Protein AF-0000000083408221 (afdb_homodimer)

Secondary structure (DSSP, 8-state):
-------------------TTTTTTEEEEEEEETTEEEEEEEES-HHHHHHHHHHHHHHHHHHHHHHHHHHHHH-HHHHHHHHHHHHHHHHHHHHHHHHHHHHHHHHHHHHHHSS--HHHHHHHHHHHHHHHHHHHHHHHHHHHHHHHHHHHHHHHHHHHHHHHHTSS-STT-------HHHHHHHHHHHHHHHHHHHHHHHHHHHHHHHHHHHT-HHHHHHHHHHHHHHHHH---GGGS-EEEEE--HHHHHHHHHHHTTSGGGHHHHHHTT-HHHHHHHHHHHHHHHTT---S-HHHHHHHHS-HHHHHHHHHHTTHHHHHHHHHHHH-GGG--HHHHHHHHHHHHHHHHHHHHHHHHHHHHHHHHHHHHHHHHHTTPPPSS---SB-SS-TT---SS--EEEEEEEE--TT---SS-SEEEEEEEE-TT-EEEEEE-TTSSHHHHHHHHTTSS--SEEEEEETTEEGGGB-HHHHHHTEEEEETT----SSBHHHHHHTTSGGGTT-HHHHHHHHHHHT-HHHHHTSTTGGG-BSS-S--SSS-TTSS------HHHHHHHHHHHHHHHHTTS---EEEEESTTTTS-HHHHHHHHHHHHHT-TT-EEEEEES--SHHHHH-SEEEEEETTEEEEEE-HHHHHHHTSHHHHHHHHHHTTTS---/-------------------TTTTTTEEEEEEEETTEEEEEEEES-HHHHHHHHHHHHHHHHHHHHHHHHHHHHH-HHHHHHHHHHHHHHHHHHHHHHHHHHHHHHHHHHHHHHSS--HHHHHHHHHHHHHHHHHHHHHHHHHHHHHHHHHHHHHHHHHHHHHHHHTSS-STT-------HHHHHHHHHHHHHHHHHHHHHHHHHHHHHHHHHHHT-HHHHHHHHHHHHHHHHH---GGGS-EEEEE--HHHHHHHHHHHTTSGGGHHHHHHTT-HHHHHHHHHHHHHHHTT---S-HHHHHHHHS-HHHHHHHHHHTTHHHHHHHHHHHH-GGG--HHHHHHHHHHHHHHHHHHHHHHHHHHHHHHHHHHHHHHHHHHTPPPSS---SB-SS-TT---SS--EEEEEEEE--TT---SS-SEEEEEEEE-TT-EEEEEE-TTSSHHHHHHHHTTSS--SEEEEEETTEEGGGB-HHHHHHTEEEEETT----SSBHHHHHHTTSGGGTT-HHHHHHHHHHHT-HHHHHTSTTGGG-BSS-S--SSS-TTSS------HHHHHHHHHHHHHHHHTTS---EEEEESTTTTS-HHHHHHHHHHHHHT-TT-EEEEEES--SHHHHH-SEEEEEETTEEEEEE-HHHHHHHTSHHHHHHHHHHTTTS---

Nearest PDB structures (foldseek):
  4q9i-assembly1_A  TM=7.208E-01  e=5.874E-23  Mus musculus
  6ujn-assembly1_A  TM=7.030E-01  e=3.911E-23  Mus musculus
  6ujw-assembly1_A  TM=6.779E-01  e=3.738E-23  Mus musculus
  6ujp-assembly1_A  TM=6.315E-01  e=2.379E-23  Mus musculus
  6ujs-assembly1_A  TM=6.229E-01  e=2.489E-23  Mus musculus

InterPro domains:
  IPR003439 ABC transporter-like, ATP-binding domain [PF00005] (422-587)
  IPR003439 ABC transporter-like, ATP-binding domain [PS50893] (403-658)
  IPR003593 AAA+ ATPase domain [SM00382] (431-642)
  IPR027417 P-loop containing nucleoside triphosphate hydrolase [G3DSA:3.40.50.300] (400-665)
  IPR027417 P-loop containing nucleoside triphosphate hydrolase [SSF52540] (401-659)
  IPR039421 Type 1 protein exporter [PTHR43394] (337-661)

Radius of gyration: 38.06 Å; Cα contacts (8 Å, |Δi|>4): 2071; chains: 2; bounding box: 100×121×90 Å

Sequence (1334 aa):
MTVDEKRRDHPTEPSNPIEPDKYADVVLQQEQLGIYRLVFATSKNKRMLLMNEIQDMRHSAPHLVRLFKDVYGLSPSLFGYVILGKVWAGLEDALLVYLSTRLLRVIEIALSSGEPFASELIWALGLRVACTALAAYLLWLGQKLENRLMGLVISHYDLYLMKAQWKPCLDASSKINVNGHSAWDAFIEILKFFTSLLNIFSQILVIYRESRASGDPIFLLACLAEPLLANISHRRLWDKEGYTYVDNEDYKRMRSLGRLANGDYREDVLSNDLAPWVLKEYEAARYRLGDIPQTHPHYQYYYAQSPITMILRDVSGELPMVYCGLSIVFDPTRFSIASVAIYQNSTGALQRSLGKLLRHTEEFWKHVTKIKEIYSTADIPNKVLGGQMAYPSSEKGGEGMSFELRNVSFAYPGSRKTSGALDKVNLTIPSGSLVVIVGANGSGKSTLVRLLARLYDPTSGDFLIDGQPANSYNMADLRRASTILSQDNKIYPLSLAENIGLGLLQSSDDMDLIAKAAEQGGASEFISKLDTGYNARLHNASETGEMEKLEKPAKISGGEKQRLVASRSFMRFNSGNVKFVAVDEPSSALDADGELQLFNKLLEAREGKTMVFVTHRFGHLTQHADTIICMKDGKIVERGKNDELIRQGGEYAKLYGIQAKAFAKGEMTVDEKRRDHPTEPSNPIEPDKYADVVLQQEQLGIYRLVFATSKNKRMLLMNEIQDMRHSAPHLVRLFKDVYGLSPSLFGYVILGKVWAGLEDALLVYLSTRLLRVIEIALSSGEPFASELIWALGLRVACTALAAYLLWLGQKLENRLMGLVISHYDLYLMKAQWKPCLDASSKINVNGHSAWDAFIEILKFFTSLLNIFSQILVIYRESRASGDPIFLLACLAEPLLANISHRRLWDKEGYTYVDNEDYKRMRSLGRLANGDYREDVLSNDLAPWVLKEYEAARYRLGDIPQTHPHYQYYYAQSPITMILRDVSGELPMVYCGLSIVFDPTRFSIASVAIYQNSTGALQRSLGKLLRHTEEFWKHVTKIKEIYSTADIPNKVLGGQMAYPSSEKGGEGMSFELRNVSFAYPGSRKTSGALDKVNLTIPSGSLVVIVGANGSGKSTLVRLLARLYDPTSGDFLIDGQPANSYNMADLRRASTILSQDNKIYPLSLAENIGLGLLQSSDDMDLIAKAAEQGGASEFISKLDTGYNARLHNASETGEMEKLEKPAKISGGEKQRLVASRSFMRFNSGNVKFVAVDEPSSALDADGELQLFNKLLEAREGKTMVFVTHRFGHLTQHADTIICMKDGKIVERGKNDELIRQGGEYAKLYGIQAKAFAKGE

Structure (mmCIF, N/CA/C/O backbone):
data_AF-0000000083408221-model_v1
#
loop_
_entity.id
_entity.type
_entity.pdbx_description
1 polymer 'P-loop containing nucleoside triphosphate hydrolase protein'
#
loop_
_atom_site.group_PDB
_atom_site.id
_atom_site.type_symbol
_atom_site.label_atom_id
_atom_site.label_alt_id
_atom_site.label_comp_id
_atom_site.label_asym_id
_atom_site.label_entity_id
_atom_site.label_seq_id
_atom_site.pdbx_PDB_ins_code
_atom_site.Cartn_x
_atom_site.Cartn_y
_atom_site.Cartn_z
_atom_site.occupancy
_atom_site.B_iso_or_equiv
_atom_site.auth_seq_id
_atom_site.auth_comp_id
_atom_site.auth_asym_id
_atom_site.auth_atom_id
_atom_site.pdbx_PDB_model_num
ATOM 1 N N . MET A 1 1 ? 50.312 -43.625 23.109 1 23.33 1 MET A N 1
ATOM 2 C CA . MET A 1 1 ? 49.625 -43.219 21.891 1 23.33 1 MET A CA 1
ATOM 3 C C . MET A 1 1 ? 48.344 -42.5 22.219 1 23.33 1 MET A C 1
ATOM 5 O O . MET A 1 1 ? 47.438 -42.406 21.359 1 23.33 1 MET A O 1
ATOM 9 N N . THR A 1 2 ? 48.156 -42.062 23.391 1 22.33 2 THR A N 1
ATOM 10 C CA . THR A 1 2 ? 46.906 -41.531 23.938 1 22.33 2 THR A CA 1
ATOM 11 C C . THR A 1 2 ? 46.531 -40.25 23.25 1 22.33 2 THR A C 1
ATOM 13 O O . THR A 1 2 ? 47.219 -39.25 23.344 1 22.33 2 THR A O 1
ATOM 16 N N . VAL A 1 3 ? 46.031 -40.406 21.969 1 25.2 3 VAL A N 1
ATOM 17 C CA . VAL A 1 3 ? 45.75 -39.344 21.031 1 25.2 3 VAL A CA 1
ATOM 18 C C . VAL A 1 3 ? 44.75 -38.375 21.641 1 25.2 3 VAL A C 1
ATOM 20 O O . VAL A 1 3 ? 43.688 -38.781 22.109 1 25.2 3 VAL A O 1
ATOM 23 N N . ASP A 1 4 ? 45.219 -37.25 22.141 1 23.28 4 ASP A N 1
ATOM 24 C CA . ASP A 1 4 ? 44.625 -36.125 22.859 1 23.28 4 ASP A CA 1
ATOM 25 C C . ASP A 1 4 ? 43.438 -35.531 22.062 1 23.28 4 ASP A C 1
ATOM 27 O O . ASP A 1 4 ? 43.594 -35.219 20.875 1 23.28 4 ASP A O 1
ATOM 31 N N . GLU A 1 5 ? 42.25 -36.031 22.344 1 22.27 5 GLU A N 1
ATOM 32 C CA . GLU A 1 5 ? 40.969 -35.719 21.781 1 22.27 5 GLU A CA 1
ATOM 33 C C . GLU A 1 5 ? 40.719 -34.219 21.719 1 22.27 5 GLU A C 1
ATOM 35 O O . GLU A 1 5 ? 40.719 -33.531 22.75 1 22.27 5 GLU A O 1
ATOM 40 N N . LYS A 1 6 ? 41.312 -33.531 20.734 1 25.48 6 LYS A N 1
ATOM 41 C CA . LYS A 1 6 ? 41.219 -32.125 20.438 1 25.48 6 LYS A CA 1
ATOM 42 C C . LYS A 1 6 ? 39.812 -31.594 20.562 1 25.48 6 LYS A C 1
ATOM 44 O O . LYS A 1 6 ? 38.875 -32.125 19.938 1 25.48 6 LYS A O 1
ATOM 49 N N . ARG A 1 7 ? 39.5 -30.969 21.609 1 23.61 7 ARG A N 1
ATOM 50 C CA . ARG A 1 7 ? 38.281 -30.281 22.078 1 23.61 7 ARG A CA 1
ATOM 51 C C . ARG A 1 7 ? 37.688 -29.406 20.969 1 23.61 7 ARG A C 1
ATOM 53 O O . ARG A 1 7 ? 38.375 -28.531 20.438 1 23.61 7 ARG A O 1
ATOM 60 N N . ARG A 1 8 ? 37 -30 20.031 1 25.53 8 ARG A N 1
ATOM 61 C CA . ARG A 1 8 ? 36.25 -29.297 18.984 1 25.53 8 ARG A CA 1
ATOM 62 C C . ARG A 1 8 ? 35.531 -28.062 19.531 1 25.53 8 ARG A C 1
ATOM 64 O O . ARG A 1 8 ? 34.719 -28.172 20.453 1 25.53 8 ARG A O 1
ATOM 71 N N . ASP A 1 9 ? 36.219 -26.922 19.531 1 24.91 9 ASP A N 1
ATOM 72 C CA . ASP A 1 9 ? 35.781 -25.594 19.953 1 24.91 9 ASP A CA 1
ATOM 73 C C . ASP A 1 9 ? 34.438 -25.25 19.328 1 24.91 9 ASP A C 1
ATOM 75 O O . ASP A 1 9 ? 34.281 -25.312 18.109 1 24.91 9 ASP A O 1
ATOM 79 N N . HIS A 1 10 ? 33.344 -25.719 19.891 1 27.05 10 HIS A N 1
ATOM 80 C CA . HIS A 1 10 ? 31.953 -25.406 19.531 1 27.05 10 HIS A CA 1
ATOM 81 C C . HIS A 1 10 ? 31.797 -23.922 19.234 1 27.05 10 HIS A C 1
ATOM 83 O O . HIS A 1 10 ? 32.312 -23.078 19.969 1 27.05 10 HIS A O 1
ATOM 89 N N . PRO A 1 11 ? 31.703 -23.531 17.938 1 29.47 11 PRO A N 1
ATOM 90 C CA . PRO A 1 11 ? 31.594 -22.109 17.594 1 29.47 11 PRO A CA 1
ATOM 91 C C . PRO A 1 11 ? 30.609 -21.359 18.5 1 29.47 11 PRO A C 1
ATOM 93 O O . PRO A 1 11 ? 29.562 -21.891 18.859 1 29.47 11 PRO A O 1
ATOM 96 N N . THR A 1 12 ? 31.109 -20.484 19.453 1 28.36 12 THR A N 1
ATOM 97 C CA . THR A 1 12 ? 30.453 -19.609 20.406 1 28.36 12 THR A CA 1
ATOM 98 C C . THR A 1 12 ? 29.266 -18.891 19.766 1 28.36 12 THR A C 1
ATOM 100 O O . THR A 1 12 ? 29.359 -18.406 18.641 1 28.36 12 THR A O 1
ATOM 103 N N . GLU A 1 13 ? 28.047 -19.266 20.094 1 30.45 13 GLU A N 1
ATOM 104 C CA . GLU A 1 13 ? 26.766 -18.594 19.828 1 30.45 13 GLU A CA 1
ATOM 105 C C . GLU A 1 13 ? 26.906 -17.078 19.938 1 30.45 13 GLU A C 1
ATOM 107 O O . GLU A 1 13 ? 27.516 -16.578 20.891 1 30.45 13 GLU A O 1
ATOM 112 N N . PRO A 1 14 ? 27.125 -16.312 18.875 1 31.75 14 PRO A N 1
ATOM 113 C CA . PRO A 1 14 ? 27.281 -14.883 19.141 1 31.75 14 PRO A CA 1
ATOM 114 C C . PRO A 1 14 ? 26.344 -14.367 20.219 1 31.75 14 PRO A C 1
ATOM 116 O O . PRO A 1 14 ? 25.125 -14.438 20.078 1 31.75 14 PRO A O 1
ATOM 119 N N . SER A 1 15 ? 26.547 -14.555 21.547 1 32.09 15 SER A N 1
ATOM 120 C CA . SER A 1 15 ? 25.984 -14.047 22.797 1 32.09 15 SER A CA 1
ATOM 121 C C . SER A 1 15 ? 25.922 -12.523 22.797 1 32.09 15 SER A C 1
ATOM 123 O O . SER A 1 15 ? 26.859 -11.859 23.234 1 32.09 15 SER A O 1
ATOM 125 N N . ASN A 1 16 ? 25.812 -11.898 21.688 1 32.53 16 ASN A N 1
ATOM 126 C CA . ASN A 1 16 ? 25.734 -10.5 22.094 1 32.53 16 ASN A CA 1
ATOM 127 C C . ASN A 1 16 ? 24.734 -10.297 23.234 1 32.53 16 ASN A C 1
ATOM 129 O O . ASN A 1 16 ? 23.516 -10.414 23.016 1 32.53 16 ASN A O 1
ATOM 133 N N . PRO A 1 17 ? 25 -10.68 24.422 1 33.03 17 PRO A N 1
ATOM 134 C CA . PRO A 1 17 ? 24.172 -10.391 25.594 1 33.03 17 PRO A CA 1
ATOM 135 C C . PRO A 1 17 ? 23.625 -8.961 25.594 1 33.03 17 PRO A C 1
ATOM 137 O O . PRO A 1 17 ? 24.375 -8.016 25.328 1 33.03 17 PRO A O 1
ATOM 140 N N . ILE A 1 18 ? 22.422 -8.766 25.203 1 39.06 18 ILE A N 1
ATOM 141 C CA . ILE A 1 18 ? 21.828 -7.527 25.688 1 39.06 18 ILE A CA 1
ATOM 142 C C . ILE A 1 18 ? 22.344 -7.219 27.094 1 39.06 18 ILE A C 1
ATOM 144 O O . ILE A 1 18 ? 22.188 -8.031 28 1 39.06 18 ILE A O 1
ATOM 148 N N . GLU A 1 19 ? 23.469 -6.676 27.266 1 38.97 19 GLU A N 1
ATOM 149 C CA . GLU A 1 19 ? 23.984 -6.258 28.562 1 38.97 19 GLU A CA 1
ATOM 150 C C . GLU A 1 19 ? 22.844 -5.855 29.5 1 38.97 19 GLU A C 1
ATOM 152 O O . GLU A 1 19 ? 22.109 -4.902 29.219 1 38.97 19 GLU A O 1
ATOM 157 N N . PRO A 1 20 ? 22.281 -6.711 30.297 1 43.75 20 PRO A N 1
ATOM 158 C CA . PRO A 1 20 ? 21.234 -6.445 31.281 1 43.75 20 PRO A CA 1
ATOM 159 C C . PRO A 1 20 ? 21.422 -5.109 32 1 43.75 20 PRO A C 1
ATOM 161 O O . PRO A 1 20 ? 20.438 -4.5 32.438 1 43.75 20 PRO A O 1
ATOM 164 N N . ASP A 1 21 ? 22.641 -4.723 32.188 1 44.09 21 ASP A N 1
ATOM 165 C CA . ASP A 1 21 ? 22.922 -3.627 33.094 1 44.09 21 ASP A CA 1
ATOM 166 C C . ASP A 1 21 ? 22.5 -2.287 32.5 1 44.09 21 ASP A C 1
ATOM 168 O O . ASP A 1 21 ? 22.172 -1.351 33.25 1 44.09 21 ASP A O 1
ATOM 172 N N . LYS A 1 22 ? 22.734 -2.064 31.328 1 48.16 22 LYS A N 1
ATOM 173 C CA . LYS A 1 22 ? 22.422 -0.749 30.766 1 48.16 22 LYS A CA 1
ATOM 174 C C . LYS A 1 22 ? 20.938 -0.453 30.844 1 48.16 22 LYS A C 1
ATOM 176 O O . LYS A 1 22 ? 20.531 0.71 30.859 1 48.16 22 LYS A O 1
ATOM 181 N N . TYR A 1 23 ? 20.109 -1.485 30.766 1 53.22 23 TYR A N 1
ATOM 182 C CA . TYR A 1 23 ? 18.672 -1.306 30.844 1 53.22 23 TYR A CA 1
ATOM 183 C C . TYR A 1 23 ? 18.156 -1.627 32.25 1 53.22 23 TYR A C 1
ATOM 185 O O . TYR A 1 23 ? 16.969 -1.902 32.406 1 53.22 23 TYR A O 1
ATOM 193 N N . ALA A 1 24 ? 19 -1.876 33.188 1 53.75 24 ALA A N 1
ATOM 194 C CA . ALA A 1 24 ? 18.594 -2.176 34.562 1 53.75 24 ALA A CA 1
ATOM 195 C C . ALA A 1 24 ? 17.703 -1.07 35.125 1 53.75 24 ALA A C 1
ATOM 197 O O . ALA A 1 24 ? 16.812 -1.335 35.906 1 53.75 24 ALA A O 1
ATOM 198 N N . ASP A 1 25 ? 17.891 0.177 34.656 1 59.03 25 ASP A N 1
ATOM 199 C CA . ASP A 1 25 ? 17.125 1.271 35.25 1 59.03 25 ASP A CA 1
ATOM 200 C C . ASP A 1 25 ? 15.922 1.623 34.375 1 59.03 25 ASP A C 1
ATOM 202 O O . ASP A 1 25 ? 15.281 2.656 34.562 1 59.03 25 ASP A O 1
ATOM 206 N N . VAL A 1 26 ? 15.719 0.79 33.469 1 64.5 26 VAL A N 1
ATOM 207 C CA . VAL A 1 26 ? 14.57 1.08 32.594 1 64.5 26 VAL A CA 1
ATOM 208 C C . VAL A 1 26 ? 13.344 0.329 33.125 1 64.5 26 VAL A C 1
ATOM 210 O O . VAL A 1 26 ? 13.383 -0.891 33.281 1 64.5 26 VAL A O 1
ATOM 213 N N . VAL A 1 27 ? 12.43 0.998 33.844 1 70.62 27 VAL A N 1
ATOM 214 C CA . VAL A 1 27 ? 11.164 0.406 34.25 1 70.62 27 VAL A CA 1
ATOM 215 C C . VAL A 1 27 ? 10.133 0.542 33.125 1 70.62 27 VAL A C 1
ATOM 217 O O . VAL A 1 27 ? 10.016 1.605 32.531 1 70.62 27 VAL A O 1
ATOM 220 N N . LEU A 1 28 ? 9.57 -0.629 32.781 1 75.12 28 LEU A N 1
ATOM 221 C CA . LEU A 1 28 ? 8.508 -0.63 31.781 1 75.12 28 LEU A CA 1
ATOM 222 C C . LEU A 1 28 ? 7.172 -0.247 32.406 1 75.12 28 LEU A C 1
ATOM 224 O O . LEU A 1 28 ? 6.75 -0.852 33.406 1 75.12 28 LEU A O 1
ATOM 228 N N . GLN A 1 29 ? 6.676 0.838 32.125 1 79.5 29 GLN A N 1
ATOM 229 C CA . GLN A 1 29 ? 5.344 1.251 32.562 1 79.5 29 GLN A CA 1
ATOM 230 C C . GLN A 1 29 ? 4.301 0.93 31.484 1 79.5 29 GLN A C 1
ATOM 232 O O . GLN A 1 29 ? 4.574 1.047 30.297 1 79.5 29 GLN A O 1
ATOM 237 N N . GLN A 1 30 ? 3.18 0.33 32.031 1 83.81 30 GLN A N 1
ATOM 238 C CA . GLN A 1 30 ? 2.088 -0.004 31.109 1 83.81 30 GLN A CA 1
ATOM 239 C C . GLN A 1 30 ? 0.871 0.878 31.375 1 83.81 30 GLN A C 1
ATOM 241 O O . GLN A 1 30 ? 0.553 1.189 32.531 1 83.81 30 GLN A O 1
ATOM 246 N N . GLU A 1 31 ? 0.377 1.444 30.359 1 83.69 31 GLU A N 1
ATOM 247 C CA . GLU A 1 31 ? -0.834 2.254 30.453 1 83.69 31 GLU A CA 1
ATOM 248 C C . GLU A 1 31 ? -1.857 1.843 29.391 1 83.69 31 GLU A C 1
ATOM 250 O O . GLU A 1 31 ? -1.492 1.523 28.266 1 83.69 31 GLU A O 1
ATOM 255 N N . GLN A 1 32 ? -3.102 1.665 29.844 1 86.31 32 GLN A N 1
ATOM 256 C CA . GLN A 1 32 ? -4.18 1.326 28.922 1 86.31 32 GLN A CA 1
ATOM 257 C C . GLN A 1 32 ? -4.816 2.582 28.344 1 86.31 32 GLN A C 1
ATOM 259 O O . GLN A 1 32 ? -5.242 3.475 29.078 1 86.31 32 GLN A O 1
ATOM 264 N N . LEU A 1 33 ? -4.75 2.719 27.141 1 85.31 33 LEU A N 1
ATOM 265 C CA . LEU A 1 33 ? -5.367 3.826 26.422 1 85.31 33 LEU A CA 1
ATOM 266 C C . LEU A 1 33 ? -6.438 3.32 25.469 1 85.31 33 LEU A C 1
ATOM 268 O O . LEU A 1 33 ? -6.137 2.934 24.328 1 85.31 33 LEU A O 1
ATOM 272 N N . GLY A 1 34 ? -7.734 3.334 25.906 1 85.62 34 GLY A N 1
ATOM 273 C CA . GLY A 1 34 ? -8.797 2.822 25.047 1 85.62 34 GLY A CA 1
ATOM 274 C C . GLY A 1 34 ? -8.586 1.38 24.641 1 85.62 34 GLY A C 1
ATOM 275 O O . GLY A 1 34 ? -8.43 0.498 25.484 1 85.62 34 GLY A O 1
ATOM 276 N N . ILE A 1 35 ? -8.375 1.203 23.328 1 87.62 35 ILE A N 1
ATOM 277 C CA . ILE A 1 35 ? -8.203 -0.155 22.828 1 87.62 35 ILE A CA 1
ATOM 278 C C . ILE A 1 35 ? -6.719 -0.511 22.812 1 87.62 35 ILE A C 1
ATOM 280 O O . ILE A 1 35 ? -6.355 -1.663 22.562 1 87.62 35 ILE A O 1
ATOM 284 N N . TYR A 1 36 ? -5.898 0.478 23.094 1 86.19 36 TYR A N 1
ATOM 285 C CA . TYR A 1 36 ? -4.457 0.283 22.969 1 86.19 36 TYR A CA 1
ATOM 286 C C . TYR A 1 36 ? -3.83 0.059 24.344 1 86.19 36 TYR A C 1
ATOM 288 O O . TYR A 1 36 ? -4.32 0.578 25.359 1 86.19 36 TYR A O 1
ATOM 296 N N . ARG A 1 37 ? -2.846 -0.779 24.359 1 85.38 37 ARG A N 1
ATOM 297 C CA . ARG A 1 37 ? -1.971 -0.924 25.531 1 85.38 37 ARG A CA 1
ATOM 298 C C . ARG A 1 37 ? -0.585 -0.354 25.234 1 85.38 37 ARG A C 1
ATOM 300 O O . ARG A 1 37 ? 0.041 -0.702 24.234 1 85.38 37 ARG A O 1
ATOM 307 N N . LEU A 1 38 ? -0.233 0.605 26.031 1 82.06 38 LEU A N 1
ATOM 308 C CA . LEU A 1 38 ? 1.049 1.278 25.859 1 82.06 38 LEU A CA 1
ATOM 309 C C . LEU A 1 38 ? 2.074 0.764 26.859 1 82.06 38 LEU A C 1
ATOM 311 O O . LEU A 1 38 ? 1.783 0.665 28.062 1 82.06 38 LEU A O 1
ATOM 315 N N . VAL A 1 39 ? 3.168 0.302 26.297 1 80.06 39 VAL A N 1
ATOM 316 C CA . VAL A 1 39 ? 4.281 -0.107 27.141 1 80.06 39 VAL A CA 1
ATOM 317 C C . VAL A 1 39 ? 5.496 0.771 26.859 1 80.06 39 VAL A C 1
ATOM 319 O O . VAL A 1 39 ? 5.965 0.849 25.719 1 80.06 39 VAL A O 1
ATOM 322 N N . PHE A 1 40 ? 5.824 1.668 27.609 1 76.38 40 PHE A N 1
ATOM 323 C CA . PHE A 1 40 ? 6.98 2.518 27.344 1 76.38 40 PHE A CA 1
ATOM 324 C C . PHE A 1 40 ? 7.984 2.451 28.484 1 76.38 40 PHE A C 1
ATOM 326 O O . PHE A 1 40 ? 7.621 2.125 29.609 1 76.38 40 PHE A O 1
ATOM 333 N N . ALA A 1 41 ? 9.273 2.543 28.062 1 71.12 41 ALA A N 1
ATOM 334 C CA . ALA A 1 41 ? 10.383 2.484 29.016 1 71.12 41 ALA A CA 1
ATOM 335 C C . ALA A 1 41 ? 10.633 3.844 29.656 1 71.12 41 ALA A C 1
ATOM 337 O O . ALA A 1 41 ? 10.633 4.871 28.969 1 71.12 41 ALA A O 1
ATOM 338 N N . THR A 1 42 ? 10.25 4.043 30.75 1 62.19 42 THR A N 1
ATOM 339 C CA . THR A 1 42 ? 10.578 5.277 31.453 1 62.19 42 THR A CA 1
ATOM 340 C C . THR A 1 42 ? 11.852 5.105 32.281 1 62.19 42 THR A C 1
ATOM 342 O O . THR A 1 42 ? 12.039 4.074 32.938 1 62.19 42 THR A O 1
ATOM 345 N N . SER A 1 43 ? 12.922 5.867 31.812 1 59.78 43 SER A N 1
ATOM 346 C CA . SER A 1 43 ? 14.133 5.824 32.625 1 59.78 43 SER A CA 1
ATOM 347 C C . SER A 1 43 ? 13.938 6.582 33.938 1 59.78 43 SER A C 1
ATOM 349 O O . SER A 1 43 ? 13.289 7.629 33.969 1 59.78 43 SER A O 1
ATOM 351 N N . LYS A 1 44 ? 14.188 6.09 35.031 1 56.84 44 LYS A N 1
ATOM 352 C CA . LYS A 1 44 ? 14.117 6.711 36.375 1 56.84 44 LYS A CA 1
ATOM 353 C C . LYS A 1 44 ? 14.906 8.016 36.406 1 56.84 44 LYS A C 1
ATOM 355 O O . LYS A 1 44 ? 14.539 8.945 37.125 1 56.84 44 LYS A O 1
ATOM 360 N N . ASN A 1 45 ? 15.969 8.094 35.531 1 52.75 45 ASN A N 1
ATOM 361 C CA . ASN A 1 45 ? 16.828 9.273 35.656 1 52.75 45 ASN A CA 1
ATOM 362 C C . ASN A 1 45 ? 16.656 10.219 34.469 1 52.75 45 ASN A C 1
ATOM 364 O O . ASN A 1 45 ? 17.203 9.961 33.406 1 52.75 45 ASN A O 1
ATOM 368 N N . LYS A 1 46 ? 15.719 11.039 34.406 1 53.62 46 LYS A N 1
ATOM 369 C CA . LYS A 1 46 ? 15.43 12.07 33.438 1 53.62 46 LYS A CA 1
ATOM 370 C C . LYS A 1 46 ? 16.703 12.805 33 1 53.62 46 LYS A C 1
ATOM 372 O O . LYS A 1 46 ? 16.844 13.203 31.844 1 53.62 46 LYS A O 1
ATOM 377 N N . ARG A 1 47 ? 17.656 13.125 33.969 1 51.94 47 ARG A N 1
ATOM 378 C CA . ARG A 1 47 ? 18.922 13.773 33.656 1 51.94 47 ARG A CA 1
ATOM 379 C C . ARG A 1 47 ? 19.734 12.953 32.656 1 51.94 47 ARG A C 1
ATOM 381 O O . ARG A 1 47 ? 20.391 13.516 31.781 1 51.94 47 ARG A O 1
ATOM 388 N N . MET A 1 48 ? 19.594 11.727 32.75 1 52.09 48 MET A N 1
ATOM 389 C CA . MET A 1 48 ? 20.375 10.844 31.875 1 52.09 48 MET A CA 1
ATOM 390 C C . MET A 1 48 ? 19.828 10.844 30.453 1 52.09 48 MET A C 1
ATOM 392 O O . MET A 1 48 ? 20.594 10.742 29.5 1 52.09 48 MET A O 1
ATOM 396 N N . LEU A 1 49 ? 18.547 11.117 30.281 1 53.94 49 LEU A N 1
ATOM 397 C CA . LEU A 1 49 ? 17.953 11.148 28.953 1 53.94 49 LEU A CA 1
ATOM 398 C C . LEU A 1 49 ? 18.422 12.375 28.188 1 53.94 49 LEU A C 1
ATOM 400 O O . LEU A 1 49 ? 18.75 12.289 27 1 53.94 49 LEU A O 1
ATOM 404 N N . LEU A 1 50 ? 18.406 13.469 28.922 1 57.03 50 LEU A N 1
ATOM 405 C CA . LEU A 1 50 ? 18.906 14.688 28.281 1 57.03 50 LEU A CA 1
ATOM 406 C C . LEU A 1 50 ? 20.375 14.531 27.891 1 57.03 50 LEU A C 1
ATOM 408 O O . LEU A 1 50 ? 20.781 14.984 26.812 1 57.03 50 LEU A O 1
ATOM 412 N N . MET A 1 51 ? 21.125 13.992 28.828 1 57.03 51 MET A N 1
ATOM 413 C CA . MET A 1 51 ? 22.547 13.805 28.547 1 57.03 51 MET A CA 1
ATOM 414 C C . MET A 1 51 ? 22.734 12.844 27.375 1 57.03 51 MET A C 1
ATOM 416 O O . MET A 1 51 ? 23.625 13.047 26.547 1 57.03 51 MET A O 1
ATOM 420 N N . ASN A 1 52 ? 21.922 11.914 27.25 1 59.94 52 ASN A N 1
ATOM 421 C CA . ASN A 1 52 ? 22.016 10.961 26.141 1 59.94 52 ASN A CA 1
ATOM 422 C C . ASN A 1 52 ? 21.609 11.602 24.828 1 59.94 52 ASN A C 1
ATOM 424 O O . ASN A 1 52 ? 22.203 11.312 23.781 1 59.94 52 ASN A O 1
ATOM 428 N N . GLU A 1 53 ? 20.703 12.469 25.031 1 61.53 53 GLU A N 1
ATOM 429 C CA . GLU A 1 53 ? 20.312 13.188 23.828 1 61.53 53 GLU A CA 1
ATOM 430 C C . GLU A 1 53 ? 21.438 14.094 23.328 1 61.53 53 GLU A C 1
ATOM 432 O O . GLU A 1 53 ? 21.688 14.195 22.125 1 61.53 53 GLU A O 1
ATOM 437 N N . ILE A 1 54 ? 22.062 14.688 24.328 1 62.5 54 ILE A N 1
ATOM 438 C CA . ILE A 1 54 ? 23.188 15.562 24 1 62.5 54 ILE A CA 1
ATOM 439 C C . ILE A 1 54 ? 24.328 14.734 23.422 1 62.5 54 ILE A C 1
ATOM 441 O O . ILE A 1 54 ? 24.969 15.148 22.453 1 62.5 54 ILE A O 1
ATOM 445 N N . GLN A 1 55 ? 24.516 13.609 23.906 1 63.53 55 GLN A N 1
ATOM 446 C CA . GLN A 1 55 ? 25.578 12.75 23.391 1 63.53 55 GLN A CA 1
ATOM 447 C C . GLN A 1 55 ? 25.219 12.211 22.016 1 63.53 55 GLN A C 1
ATOM 449 O O . GLN A 1 55 ? 26.094 12.109 21.141 1 63.53 55 GLN A O 1
ATOM 454 N N . ASP A 1 56 ? 24.062 11.961 21.797 1 67.81 56 ASP A N 1
ATOM 455 C CA . ASP A 1 56 ? 23.625 11.492 20.484 1 67.81 56 ASP A CA 1
ATOM 456 C C . ASP A 1 56 ? 23.766 12.586 19.422 1 67.81 56 ASP A C 1
ATOM 458 O O . ASP A 1 56 ? 24.125 12.312 18.281 1 67.81 56 ASP A O 1
ATOM 462 N N . MET A 1 57 ? 23.594 13.695 19.984 1 69.44 57 MET A N 1
ATOM 463 C CA . MET A 1 57 ? 23.766 14.828 19.078 1 69.44 57 MET A CA 1
ATOM 464 C C . MET A 1 57 ? 25.234 14.969 18.672 1 69.44 57 MET A C 1
ATOM 466 O O . MET A 1 57 ? 25.547 15.266 17.516 1 69.44 57 MET A O 1
ATOM 470 N N . ARG A 1 58 ? 26.016 14.742 19.625 1 71.12 58 ARG A N 1
ATOM 471 C CA . ARG A 1 58 ? 27.438 14.859 19.359 1 71.12 58 ARG A CA 1
ATOM 472 C C . ARG A 1 58 ? 27.891 13.789 18.359 1 71.12 58 ARG A C 1
ATOM 474 O O . ARG A 1 58 ? 28.703 14.062 17.484 1 71.12 58 ARG A O 1
ATOM 481 N N . HIS A 1 59 ? 27.281 12.703 18.422 1 76.25 59 HIS A N 1
ATOM 482 C CA . HIS A 1 59 ? 27.672 11.625 17.516 1 76.25 59 HIS A CA 1
ATOM 483 C C . HIS A 1 59 ? 27.031 11.797 16.141 1 76.25 59 HIS A C 1
ATOM 485 O O . HIS A 1 59 ? 27.547 11.273 15.141 1 76.25 59 HIS A O 1
ATOM 491 N N . SER A 1 60 ? 26.016 12.586 16.078 1 78.75 60 SER A N 1
ATOM 492 C CA . SER A 1 60 ? 25.312 12.766 14.812 1 78.75 60 SER A CA 1
ATOM 493 C C . SER A 1 60 ? 25.797 14.016 14.086 1 78.75 60 SER A C 1
ATOM 495 O O . SER A 1 60 ? 25.516 14.203 12.906 1 78.75 60 SER A O 1
ATOM 497 N N . ALA A 1 61 ? 26.625 14.812 14.773 1 83.19 61 ALA A N 1
ATOM 498 C CA . ALA A 1 61 ? 27.062 16.109 14.242 1 83.19 61 ALA A CA 1
ATOM 499 C C . ALA A 1 61 ? 27.875 15.922 12.969 1 83.19 61 ALA A C 1
ATOM 501 O O . ALA A 1 61 ? 27.672 16.625 11.984 1 83.19 61 ALA A O 1
ATOM 502 N N . PRO A 1 62 ? 28.672 14.844 12.953 1 84.69 62 PRO A N 1
ATOM 503 C CA . PRO A 1 62 ? 29.438 14.695 11.719 1 84.69 62 PRO A CA 1
ATOM 504 C C . PRO A 1 62 ? 28.562 14.328 10.523 1 84.69 62 PRO A C 1
ATOM 506 O O . PRO A 1 62 ? 28.844 14.75 9.398 1 84.69 62 PRO A O 1
ATOM 509 N N . HIS A 1 63 ? 27.609 13.633 10.695 1 88 63 HIS A N 1
ATOM 510 C CA . HIS A 1 63 ? 26.703 13.258 9.617 1 88 63 HIS A CA 1
ATOM 511 C C . HIS A 1 63 ? 25.922 14.469 9.117 1 88 63 HIS A C 1
ATOM 513 O O . HIS A 1 63 ? 25.641 14.586 7.922 1 88 63 HIS A O 1
ATOM 519 N N . LEU A 1 64 ? 25.703 15.336 10 1 88.5 64 LEU A N 1
ATOM 520 C CA . LEU A 1 64 ? 24.984 16.547 9.617 1 88.5 64 LEU A CA 1
ATOM 521 C C . LEU A 1 64 ? 25.875 17.469 8.781 1 88.5 64 LEU A C 1
ATOM 523 O O . LEU A 1 64 ? 25.438 18.031 7.777 1 88.5 64 LEU A O 1
ATOM 527 N N . VAL A 1 65 ? 27.094 17.562 9.219 1 90.12 65 VAL A N 1
ATOM 528 C CA . VAL A 1 65 ? 28.047 18.391 8.477 1 90.12 65 VAL A CA 1
ATOM 529 C C . VAL A 1 65 ? 28.25 17.797 7.086 1 90.12 65 VAL A C 1
ATOM 531 O O . VAL A 1 65 ? 28.328 18.547 6.102 1 90.12 65 VAL A O 1
ATOM 534 N N . ARG A 1 66 ? 28.25 16.547 7.023 1 91 66 ARG A N 1
ATOM 535 C CA . ARG A 1 66 ? 28.406 15.883 5.73 1 91 66 ARG A CA 1
ATOM 536 C C . ARG A 1 66 ? 27.188 16.141 4.836 1 91 66 ARG A C 1
ATOM 538 O O . ARG A 1 66 ? 27.344 16.359 3.633 1 91 66 ARG A O 1
ATOM 545 N N . LEU A 1 67 ? 26.047 16.094 5.418 1 93.38 67 LEU A N 1
ATOM 546 C CA . LEU A 1 67 ? 24.828 16.375 4.668 1 93.38 67 LEU A CA 1
ATOM 547 C C . LEU A 1 67 ? 24.875 17.781 4.07 1 93.38 67 LEU A C 1
ATOM 549 O O . LEU A 1 67 ? 24.609 17.953 2.879 1 93.38 67 LEU A O 1
ATOM 553 N N . PHE A 1 68 ? 25.234 18.781 4.863 1 93.69 68 PHE A N 1
ATOM 554 C CA . PHE A 1 68 ? 25.297 20.156 4.395 1 93.69 68 PHE A CA 1
ATOM 555 C C . PHE A 1 68 ? 26.391 20.328 3.346 1 93.69 68 PHE A C 1
ATOM 557 O O . PHE A 1 68 ? 26.219 21.078 2.385 1 93.69 68 PHE A O 1
ATOM 564 N N . LYS A 1 69 ? 27.469 19.547 3.5 1 93.25 69 LYS A N 1
ATOM 565 C CA . LYS A 1 69 ? 28.547 19.594 2.512 1 93.25 69 LYS A CA 1
ATOM 566 C C . LYS A 1 69 ? 28.094 18.984 1.188 1 93.25 69 LYS A C 1
ATOM 568 O O . LYS A 1 69 ? 28.406 19.516 0.117 1 93.25 69 LYS A O 1
ATOM 573 N N . ASP A 1 70 ? 27.375 17.906 1.306 1 93.31 70 ASP A N 1
ATOM 574 C CA . ASP A 1 70 ? 26.859 17.25 0.105 1 93.31 70 ASP A CA 1
ATOM 575 C C . ASP A 1 70 ? 25.875 18.156 -0.64 1 93.31 70 ASP A C 1
ATOM 577 O O . ASP A 1 70 ? 25.938 18.266 -1.866 1 93.31 70 ASP A O 1
ATOM 581 N N . VAL A 1 71 ? 24.984 18.781 0.111 1 94.06 71 VAL A N 1
ATOM 582 C CA . VAL A 1 71 ? 23.984 19.641 -0.515 1 94.06 71 VAL A CA 1
ATOM 583 C C . VAL A 1 71 ? 24.656 20.859 -1.126 1 94.06 71 VAL A C 1
ATOM 585 O O . VAL A 1 71 ? 24.297 21.297 -2.219 1 94.06 71 VAL A O 1
ATOM 588 N N . TYR A 1 72 ? 25.688 21.391 -0.396 1 94.38 72 TYR A N 1
ATOM 589 C CA . TYR A 1 72 ? 26.453 22.516 -0.923 1 94.38 72 TYR A CA 1
ATOM 590 C C . TYR A 1 72 ? 27.188 22.125 -2.193 1 94.38 72 TYR A C 1
ATOM 592 O O . TYR A 1 72 ? 27.297 22.906 -3.133 1 94.38 72 TYR A O 1
ATOM 600 N N . GLY A 1 73 ? 27.688 20.891 -2.271 1 92.25 73 GLY A N 1
ATOM 601 C CA . GLY A 1 73 ? 28.406 20.391 -3.426 1 92.25 73 GLY A CA 1
ATOM 602 C C . GLY A 1 73 ? 27.547 20.219 -4.656 1 92.25 73 GLY A C 1
ATOM 603 O O . GLY A 1 73 ? 28.031 20.312 -5.785 1 92.25 73 GLY A O 1
ATOM 604 N N . LEU A 1 74 ? 26.25 20.031 -4.531 1 92.19 74 LEU A N 1
ATOM 605 C CA . LEU A 1 74 ? 25.344 19.844 -5.656 1 92.19 74 LEU A CA 1
ATOM 606 C C . LEU A 1 74 ? 25.109 21.156 -6.391 1 92.19 74 LEU A C 1
ATOM 608 O O . LEU A 1 74 ? 25.203 21.219 -7.621 1 92.19 74 LEU A O 1
ATOM 612 N N . SER A 1 75 ? 24.766 22.25 -5.621 1 92.81 75 SER A N 1
ATOM 613 C CA . SER A 1 75 ? 24.594 23.594 -6.176 1 92.81 75 SER A CA 1
ATOM 614 C C . SER A 1 75 ? 24.859 24.672 -5.121 1 92.81 75 SER A C 1
ATOM 616 O O . SER A 1 75 ? 23.953 25.016 -4.352 1 92.81 75 SER A O 1
ATOM 618 N N . PRO A 1 76 ? 25.922 25.266 -5.125 1 92.44 76 PRO A N 1
ATOM 619 C CA . PRO A 1 76 ? 26.25 26.281 -4.117 1 92.44 76 PRO A CA 1
ATOM 620 C C . PRO A 1 76 ? 25.344 27.5 -4.203 1 92.44 76 PRO A C 1
ATOM 622 O O . PRO A 1 76 ? 25.016 28.109 -3.176 1 92.44 76 PRO A O 1
ATOM 625 N N . SER A 1 77 ? 25 27.828 -5.434 1 91.69 77 SER A N 1
ATOM 626 C CA . SER A 1 77 ? 24.172 29.016 -5.59 1 91.69 77 SER A CA 1
ATOM 627 C C . SER A 1 77 ? 22.797 28.812 -4.973 1 91.69 77 SER A C 1
ATOM 629 O O . SER A 1 77 ? 22.328 29.625 -4.18 1 91.69 77 SER A O 1
ATOM 631 N N . LEU A 1 78 ? 22.219 27.656 -5.273 1 91.88 78 LEU A N 1
ATOM 632 C CA . LEU A 1 78 ? 20.891 27.391 -4.738 1 91.88 78 LEU A CA 1
ATOM 633 C C . LEU A 1 78 ? 20.938 27.203 -3.229 1 91.88 78 LEU A C 1
ATOM 635 O O . LEU A 1 78 ? 20.031 27.625 -2.512 1 91.88 78 LEU A O 1
ATOM 639 N N . PHE A 1 79 ? 22 26.594 -2.797 1 93.31 79 PHE A N 1
ATOM 640 C CA . PHE A 1 79 ? 22.188 26.406 -1.364 1 93.31 79 PHE A CA 1
ATOM 641 C C . PHE A 1 79 ? 22.266 27.75 -0.645 1 93.31 79 PHE A C 1
ATOM 643 O O . PHE A 1 79 ? 21.594 27.953 0.373 1 93.31 79 PHE A O 1
ATOM 650 N N . GLY A 1 80 ? 23.016 28.703 -1.155 1 91.44 80 GLY A N 1
ATOM 651 C CA . GLY A 1 80 ? 23.125 30.031 -0.567 1 91.44 80 GLY A CA 1
ATOM 652 C C . GLY A 1 80 ? 21.812 30.781 -0.517 1 91.44 80 GLY A C 1
ATOM 653 O O . GLY A 1 80 ? 21.5 31.422 0.489 1 91.44 80 GLY A O 1
ATOM 654 N N . TYR A 1 81 ? 21.078 30.609 -1.535 1 89.56 81 TYR A N 1
ATOM 655 C CA . TYR A 1 81 ? 19.812 31.312 -1.599 1 89.56 81 TYR A CA 1
ATOM 656 C C . TYR A 1 81 ? 18.828 30.75 -0.576 1 89.56 81 TYR A C 1
ATOM 658 O O . TYR A 1 81 ? 18.078 31.5 0.059 1 89.56 81 TYR A O 1
ATOM 666 N N . VAL A 1 82 ? 18.812 29.453 -0.428 1 89.75 82 VAL A N 1
ATOM 667 C CA . VAL A 1 82 ? 17.891 28.828 0.507 1 89.75 82 VAL A CA 1
ATOM 668 C C . VAL A 1 82 ? 18.266 29.203 1.938 1 89.75 82 VAL A C 1
ATOM 670 O O . VAL A 1 82 ? 17.375 29.531 2.744 1 89.75 82 VAL A O 1
ATOM 673 N N . ILE A 1 83 ? 19.547 29.266 2.227 1 89.88 83 ILE A N 1
ATOM 674 C CA . ILE A 1 83 ? 20 29.656 3.561 1 89.88 83 ILE A CA 1
ATOM 675 C C . ILE A 1 83 ? 19.625 31.109 3.832 1 89.88 83 ILE A C 1
ATOM 677 O O . ILE A 1 83 ? 19.141 31.438 4.918 1 89.88 83 ILE A O 1
ATOM 681 N N . LEU A 1 84 ? 19.797 31.953 2.828 1 87.62 84 LEU A N 1
ATOM 682 C CA . LEU A 1 84 ? 19.453 33.375 2.971 1 87.62 84 LEU A CA 1
ATOM 683 C C . LEU A 1 84 ? 17.953 33.562 3.197 1 87.62 84 LEU A C 1
ATOM 685 O O . LEU A 1 84 ? 17.531 34.375 4 1 87.62 84 LEU A O 1
ATOM 689 N N . GLY A 1 85 ? 17.266 32.75 2.445 1 85.75 85 GLY A N 1
ATOM 690 C CA . GLY A 1 85 ? 15.82 32.812 2.635 1 85.75 85 GLY A CA 1
ATOM 691 C C . GLY A 1 85 ? 15.383 32.406 4.023 1 85.75 85 GLY A C 1
ATOM 692 O O . GLY A 1 85 ? 14.523 33.031 4.633 1 85.75 85 GLY A O 1
ATOM 693 N N . LYS A 1 86 ? 16.016 31.422 4.574 1 87.69 86 LYS A N 1
ATOM 694 C CA . LYS A 1 86 ? 15.641 30.922 5.895 1 87.69 86 LYS A CA 1
ATOM 695 C C . LYS A 1 86 ? 16.109 31.875 6.996 1 87.69 86 LYS A C 1
ATOM 697 O O . LYS A 1 86 ? 15.414 32.062 8 1 87.69 86 LYS A O 1
ATOM 702 N N . VAL A 1 87 ? 17.203 32.5 6.789 1 86 87 VAL A N 1
ATOM 703 C CA . VAL A 1 87 ? 17.688 33.5 7.746 1 86 87 VAL A CA 1
ATOM 704 C C . VAL A 1 87 ? 16.75 34.688 7.777 1 86 87 VAL A C 1
ATOM 706 O O . VAL A 1 87 ? 16.406 35.188 8.852 1 86 87 VAL A O 1
ATOM 709 N N . TRP A 1 88 ? 16.344 35.031 6.625 1 84.12 88 TRP A N 1
ATOM 710 C CA . TRP A 1 88 ? 15.398 36.125 6.551 1 84.12 88 TRP A CA 1
ATOM 711 C C . TRP A 1 88 ? 14.086 35.781 7.25 1 84.12 88 TRP A C 1
ATOM 713 O O . TRP A 1 88 ? 13.523 36.625 7.977 1 84.12 88 TRP A O 1
ATOM 723 N N . ALA A 1 89 ? 13.68 34.594 7.043 1 82.62 89 ALA A N 1
ATOM 724 C CA . ALA A 1 89 ? 12.438 34.156 7.672 1 82.62 89 ALA A CA 1
ATOM 725 C C . ALA A 1 89 ? 12.562 34.156 9.195 1 82.62 89 ALA A C 1
ATOM 727 O O . ALA A 1 89 ? 11.578 34.375 9.898 1 82.62 89 ALA A O 1
ATOM 728 N N . GLY A 1 90 ? 13.781 34 9.68 1 83.62 90 GLY A N 1
ATOM 729 C CA . GLY A 1 90 ? 14.008 34.031 11.117 1 83.62 90 GLY A CA 1
ATOM 730 C C . GLY A 1 90 ? 14 35.406 11.703 1 83.62 90 GLY A C 1
ATOM 731 O O . GLY A 1 90 ? 13.664 35.625 12.867 1 83.62 90 GLY A O 1
ATOM 732 N N . LEU A 1 91 ? 14.211 36.438 10.828 1 85 91 LEU A N 1
ATOM 733 C CA . LEU A 1 91 ? 14.344 37.812 11.312 1 85 91 LEU A CA 1
ATOM 734 C C . LEU A 1 91 ? 13.078 38.625 11.023 1 85 91 LEU A C 1
ATOM 736 O O . LEU A 1 91 ? 12.867 39.688 11.617 1 85 91 LEU A O 1
ATOM 740 N N . GLU A 1 92 ? 12.32 38.094 10.148 1 80.88 92 GLU A N 1
ATOM 741 C CA . GLU A 1 92 ? 11.18 38.844 9.633 1 80.88 92 GLU A CA 1
ATOM 742 C C . GLU A 1 92 ? 10.211 39.188 10.75 1 80.88 92 GLU A C 1
ATOM 744 O O . GLU A 1 92 ? 9.797 40.344 10.875 1 80.88 92 GLU A O 1
ATOM 749 N N . ASP A 1 93 ? 9.883 38.219 11.594 1 76.75 93 ASP A N 1
ATOM 750 C CA . ASP A 1 93 ? 8.906 38.469 12.648 1 76.75 93 ASP A CA 1
ATOM 751 C C . ASP A 1 93 ? 9.414 39.5 13.641 1 76.75 93 ASP A C 1
ATOM 753 O O . ASP A 1 93 ? 8.664 40.375 14.062 1 76.75 93 ASP A O 1
ATOM 757 N N . ALA A 1 94 ? 10.633 39.438 14.016 1 79.62 94 ALA A N 1
ATOM 758 C CA . ALA A 1 94 ? 11.219 40.375 14.953 1 79.62 94 ALA A CA 1
ATOM 759 C C . ALA A 1 94 ? 11.25 41.812 14.367 1 79.62 94 ALA A C 1
ATOM 761 O O . ALA A 1 94 ? 10.992 42.781 15.07 1 79.62 94 ALA A O 1
ATOM 762 N N . LEU A 1 95 ? 11.516 41.875 13.078 1 79.06 95 LEU A N 1
ATOM 763 C CA . LEU A 1 95 ? 11.555 43.156 12.406 1 79.06 95 LEU A CA 1
ATOM 764 C C . LEU A 1 95 ? 10.164 43.781 12.352 1 79.06 95 LEU A C 1
ATOM 766 O O . LEU A 1 95 ? 10.008 45 12.57 1 79.06 95 LEU A O 1
ATOM 770 N N . LEU A 1 96 ? 9.18 43.031 12.125 1 75.94 96 LEU A N 1
ATOM 771 C CA . LEU A 1 96 ? 7.809 43.531 12.055 1 75.94 96 LEU A CA 1
ATOM 772 C C . LEU A 1 96 ? 7.332 44 13.43 1 75.94 96 LEU A C 1
ATOM 774 O O . LEU A 1 96 ? 6.637 45 13.539 1 75.94 96 LEU A O 1
ATOM 778 N N . VAL A 1 97 ? 7.672 43.25 14.453 1 74.88 97 VAL A N 1
ATOM 779 C CA . VAL A 1 97 ? 7.312 43.656 15.812 1 74.88 97 VAL A CA 1
ATOM 780 C C . VAL A 1 97 ? 8.023 44.969 16.172 1 74.88 97 VAL A C 1
ATOM 782 O O . VAL A 1 97 ? 7.422 45.875 16.766 1 74.88 97 VAL A O 1
ATOM 785 N N . TYR A 1 98 ? 9.227 45.062 15.742 1 76.62 98 TYR A N 1
ATOM 786 C CA . TYR A 1 98 ? 9.992 46.281 16 1 76.62 98 TYR A CA 1
ATOM 787 C C . TYR A 1 98 ? 9.359 47.5 15.305 1 76.62 98 TYR A C 1
ATOM 789 O O . TYR A 1 98 ? 9.211 48.562 15.914 1 76.62 98 TYR A O 1
ATOM 797 N N . LEU A 1 99 ? 8.992 47.312 14.07 1 77 99 LEU A N 1
ATOM 798 C CA . LEU A 1 99 ? 8.391 48.406 13.32 1 77 99 LEU A CA 1
ATOM 799 C C . LEU A 1 99 ? 7.027 48.781 13.906 1 77 99 LEU A C 1
ATOM 801 O O . LEU A 1 99 ? 6.656 49.969 13.922 1 77 99 LEU A O 1
ATOM 805 N N . SER A 1 100 ? 6.328 47.75 14.406 1 74.69 100 SER A N 1
ATOM 806 C CA . SER A 1 100 ? 5.039 48 15.047 1 74.69 100 SER A CA 1
ATOM 807 C C . SER A 1 100 ? 5.211 48.812 16.344 1 74.69 100 SER A C 1
ATOM 809 O O . SER A 1 100 ? 4.414 49.688 16.641 1 74.69 100 SER A O 1
ATOM 811 N N . THR A 1 101 ? 6.23 48.469 17.094 1 73.25 101 THR A N 1
ATOM 812 C CA . THR A 1 101 ? 6.531 49.188 18.328 1 73.25 101 THR A CA 1
ATOM 813 C C . THR A 1 101 ? 6.902 50.656 18.047 1 73.25 101 THR A C 1
ATOM 815 O O . THR A 1 101 ? 6.453 51.562 18.734 1 73.25 101 THR A O 1
ATOM 818 N N . ARG A 1 102 ? 7.641 50.781 17.031 1 73.69 102 ARG A N 1
ATOM 819 C CA . ARG A 1 102 ? 8.047 52.125 16.656 1 73.69 102 ARG A CA 1
ATOM 820 C C . ARG A 1 102 ? 6.844 52.969 16.203 1 73.69 102 ARG A C 1
ATOM 822 O O . ARG A 1 102 ? 6.734 54.125 16.547 1 73.69 102 ARG A O 1
ATOM 829 N N . LEU A 1 103 ? 6.004 52.344 15.492 1 77 103 LEU A N 1
ATOM 830 C CA . LEU A 1 103 ? 4.805 53.031 15.031 1 77 103 LEU A CA 1
ATOM 831 C C . LEU A 1 103 ? 3.918 53.438 16.203 1 77 103 LEU A C 1
ATOM 833 O O . LEU A 1 103 ? 3.408 54.562 16.25 1 77 103 LEU A O 1
ATOM 837 N N . LEU A 1 104 ? 3.729 52.594 17.25 1 73.75 104 LEU A N 1
ATOM 838 C CA . LEU A 1 104 ? 2.896 52.875 18.422 1 73.75 104 LEU A CA 1
ATOM 839 C C . LEU A 1 104 ? 3.492 54 19.266 1 73.75 104 LEU A C 1
ATOM 841 O O . LEU A 1 104 ? 2.762 54.844 19.812 1 73.75 104 LEU A O 1
ATOM 845 N N . ARG A 1 105 ? 4.746 54.031 19.297 1 73.56 105 ARG A N 1
ATOM 846 C CA . ARG A 1 105 ? 5.402 55.094 20.062 1 73.56 105 ARG A CA 1
ATOM 847 C C . ARG A 1 105 ? 5.219 56.438 19.406 1 73.56 105 ARG A C 1
ATOM 849 O O . ARG A 1 105 ? 5.008 57.438 20.078 1 73.56 105 ARG A O 1
ATOM 856 N N . VAL A 1 106 ? 5.363 56.406 18.062 1 76.5 106 VAL A N 1
ATOM 857 C CA . VAL A 1 106 ? 5.176 57.656 17.328 1 76.5 106 VAL A CA 1
ATOM 858 C C . VAL A 1 106 ? 3.74 58.156 17.5 1 76.5 106 VAL A C 1
ATOM 860 O O . VAL A 1 106 ? 3.506 59.344 17.672 1 76.5 106 VAL A O 1
ATOM 863 N N . ILE A 1 107 ? 2.83 57.25 17.609 1 75.19 107 ILE A N 1
ATOM 864 C CA . ILE A 1 107 ? 1.424 57.594 17.781 1 75.19 107 ILE A CA 1
ATOM 865 C C . ILE A 1 107 ? 1.192 58.125 19.188 1 75.19 107 ILE A C 1
ATOM 867 O O . ILE A 1 107 ? 0.442 59.094 19.391 1 75.19 107 ILE A O 1
ATOM 871 N N . GLU A 1 108 ? 1.787 57.531 20.172 1 73.75 108 GLU A N 1
ATOM 872 C CA . GLU A 1 108 ? 1.673 57.969 21.562 1 73.75 108 GLU A CA 1
ATOM 873 C C . GLU A 1 108 ? 2.191 59.375 21.734 1 73.75 108 GLU A C 1
ATOM 875 O O . GLU A 1 108 ? 1.551 60.219 22.391 1 73.75 108 GLU A O 1
ATOM 880 N N . ILE A 1 109 ? 3.297 59.688 21.156 1 73.69 109 ILE A N 1
ATOM 881 C CA . ILE A 1 109 ? 3.895 61 21.266 1 73.69 109 ILE A CA 1
ATOM 882 C C . ILE A 1 109 ? 3.012 62.031 20.547 1 73.69 109 ILE A C 1
ATOM 884 O O . ILE A 1 109 ? 2.816 63.156 21.047 1 73.69 109 ILE A O 1
ATOM 888 N N . ALA A 1 110 ? 2.461 61.625 19.438 1 73.25 110 ALA A N 1
ATOM 889 C CA . ALA A 1 110 ? 1.602 62.5 18.688 1 73.25 110 ALA A CA 1
ATOM 890 C C . ALA A 1 110 ? 0.333 62.844 19.469 1 73.25 110 ALA A C 1
ATOM 892 O O . ALA A 1 110 ? -0.124 64 19.453 1 73.25 110 ALA A O 1
ATOM 893 N N . LEU A 1 111 ? -0.165 61.906 20.141 1 71.06 111 LEU A N 1
ATOM 894 C CA . LEU A 1 111 ? -1.407 62.094 20.875 1 71.06 111 LEU A CA 1
ATOM 895 C C . LEU A 1 111 ? -1.154 62.875 22.156 1 71.06 111 LEU A C 1
ATOM 897 O O . LEU A 1 111 ? -1.994 63.688 22.578 1 71.06 111 LEU A O 1
ATOM 901 N N . SER A 1 112 ? -0.009 62.625 22.797 1 69.56 112 SER A N 1
ATOM 902 C CA . SER A 1 112 ? 0.303 63.344 24.047 1 69.56 112 SER A CA 1
ATOM 903 C C . SER A 1 112 ? 0.702 64.75 23.781 1 69.56 112 SER A C 1
ATOM 905 O O . SER A 1 112 ? 0.353 65.688 24.547 1 69.56 112 SER A O 1
ATOM 907 N N . SER A 1 113 ? 1.436 64.938 22.719 1 69 113 SER A N 1
ATOM 908 C CA . SER A 1 113 ? 1.906 66.312 22.453 1 69 113 SER A CA 1
ATOM 909 C C . SER A 1 113 ? 0.858 67.125 21.703 1 69 113 SER A C 1
ATOM 911 O O . SER A 1 113 ? 0.924 68.375 21.672 1 69 113 SER A O 1
ATOM 913 N N . GLY A 1 114 ? -0.306 66.562 21.312 1 63.5 114 GLY A N 1
ATOM 914 C CA . GLY A 1 114 ? -1.36 67.25 20.594 1 63.5 114 GLY A CA 1
ATOM 915 C C . GLY A 1 114 ? -0.969 67.625 19.172 1 63.5 114 GLY A C 1
ATOM 916 O O . GLY A 1 114 ? -1.794 68.125 18.406 1 63.5 114 GLY A O 1
ATOM 917 N N . GLU A 1 115 ? 0.368 67.688 18.812 1 63.19 115 GLU A N 1
ATOM 918 C CA . GLU A 1 115 ? 0.778 68 17.453 1 63.19 115 GLU A CA 1
ATOM 919 C C . GLU A 1 115 ? 1.115 66.812 16.641 1 63.19 115 GLU A C 1
ATOM 921 O O . GLU A 1 115 ? 1.891 65.938 17.094 1 63.19 115 GLU A O 1
ATOM 926 N N . PRO A 1 116 ? 0.32 66.562 15.68 1 61 116 PRO A N 1
ATOM 927 C CA . PRO A 1 116 ? 0.526 65.312 14.914 1 61 116 PRO A CA 1
ATOM 928 C C . PRO A 1 116 ? 1.832 65.312 14.117 1 61 116 PRO A C 1
ATOM 930 O O . PRO A 1 116 ? 2.127 66.312 13.422 1 61 116 PRO A O 1
ATOM 933 N N . PHE A 1 117 ? 2.926 64.688 14.617 1 72 117 PHE A N 1
ATOM 934 C CA . PHE A 1 117 ? 4.105 64.5 13.781 1 72 117 PHE A CA 1
ATOM 935 C C . PHE A 1 117 ? 3.764 63.656 12.57 1 72 117 PHE A C 1
ATOM 937 O O . PHE A 1 117 ? 4.078 62.469 12.531 1 72 117 PHE A O 1
ATOM 944 N N . ALA A 1 118 ? 3.02 64.312 11.516 1 77.25 118 ALA A N 1
ATOM 945 C CA . ALA A 1 118 ? 2.453 63.656 10.352 1 77.25 118 ALA A CA 1
ATOM 946 C C . ALA A 1 118 ? 3.549 63.031 9.492 1 77.25 118 ALA A C 1
ATOM 948 O O . ALA A 1 118 ? 3.41 61.875 9.023 1 77.25 118 ALA A O 1
ATOM 949 N N . SER A 1 119 ? 4.633 63.75 9.391 1 81.38 119 SER A N 1
ATOM 950 C CA . SER A 1 119 ? 5.672 63.25 8.492 1 81.38 119 SER A CA 1
ATOM 951 C C . SER A 1 119 ? 6.332 62 9.047 1 81.38 119 SER A C 1
ATOM 953 O O . SER A 1 119 ? 6.566 61.031 8.312 1 81.38 119 SER A O 1
ATOM 955 N N . GLU A 1 120 ? 6.531 61.875 10.281 1 80.5 120 GLU A N 1
ATOM 956 C CA . GLU A 1 120 ? 7.164 60.719 10.883 1 80.5 120 GLU A CA 1
ATOM 957 C C . GLU A 1 120 ? 6.23 59.5 10.867 1 80.5 120 GLU A C 1
ATOM 959 O O . GLU A 1 120 ? 6.676 58.375 10.68 1 80.5 120 GLU A O 1
ATOM 964 N N . LEU A 1 121 ? 5.035 59.812 10.898 1 81.25 121 LEU A N 1
ATOM 965 C CA . LEU A 1 121 ? 4.055 58.75 10.891 1 81.25 121 LEU A CA 1
ATOM 966 C C . LEU A 1 121 ? 3.918 58.156 9.492 1 81.25 121 LEU A C 1
ATOM 968 O O . LEU A 1 121 ? 3.854 56.938 9.344 1 81.25 121 LEU A O 1
ATOM 972 N N . ILE A 1 122 ? 3.959 59 8.461 1 83.06 122 ILE A N 1
ATOM 973 C CA . ILE A 1 122 ? 3.824 58.531 7.086 1 83.06 122 ILE A CA 1
ATOM 974 C C . ILE A 1 122 ? 5.062 57.719 6.691 1 83.06 122 ILE A C 1
ATOM 976 O O . ILE A 1 122 ? 4.953 56.688 6.02 1 83.06 122 ILE A O 1
ATOM 980 N N . TRP A 1 123 ? 6.125 58.188 7.234 1 82.25 123 TRP A N 1
ATOM 981 C CA . TRP A 1 123 ? 7.359 57.469 6.934 1 82.25 123 TRP A CA 1
ATOM 982 C C . TRP A 1 123 ? 7.387 56.094 7.637 1 82.25 123 TRP A C 1
ATOM 984 O O . TRP A 1 123 ? 7.84 55.094 7.062 1 82.25 123 TRP A O 1
ATOM 994 N N . ALA A 1 124 ? 6.914 56.062 8.797 1 80.19 124 ALA A N 1
ATOM 995 C CA . ALA A 1 124 ? 6.883 54.781 9.531 1 80.19 124 ALA A CA 1
ATOM 996 C C . ALA A 1 124 ? 5.926 53.781 8.883 1 80.19 124 ALA A C 1
ATOM 998 O O . ALA A 1 124 ? 6.23 52.594 8.781 1 80.19 124 ALA A O 1
ATOM 999 N N . LEU A 1 125 ? 4.883 54.281 8.352 1 84.12 125 LEU A N 1
ATOM 1000 C CA . LEU A 1 125 ? 3.908 53.438 7.68 1 84.12 125 LEU A CA 1
ATOM 1001 C C . LEU A 1 125 ? 4.441 52.938 6.336 1 84.12 125 LEU A C 1
ATOM 1003 O O . LEU A 1 125 ? 4.273 51.781 5.98 1 84.12 125 LEU A O 1
ATOM 1007 N N . GLY A 1 126 ? 5.074 53.844 5.625 1 85.88 126 GLY A N 1
ATOM 1008 C CA . GLY A 1 126 ? 5.66 53.469 4.348 1 85.88 126 GLY A CA 1
ATOM 1009 C C . GLY A 1 126 ? 6.754 52.438 4.477 1 85.88 126 GLY A C 1
ATOM 1010 O O . GLY A 1 126 ? 6.832 51.5 3.674 1 85.88 126 GLY A O 1
ATOM 1011 N N . LEU A 1 127 ? 7.5 52.562 5.535 1 85 127 LEU A N 1
ATOM 1012 C CA . LEU A 1 127 ? 8.578 51.625 5.777 1 85 127 LEU A CA 1
ATOM 1013 C C . LEU A 1 127 ? 8.008 50.25 6.145 1 85 127 LEU A C 1
ATOM 1015 O O . LEU A 1 127 ? 8.555 49.219 5.734 1 85 127 LEU A O 1
ATOM 1019 N N . ARG A 1 128 ? 6.988 50.188 6.863 1 82.88 128 ARG A N 1
ATOM 1020 C CA . ARG A 1 128 ? 6.371 48.938 7.242 1 82.88 128 ARG A CA 1
ATOM 1021 C C . ARG A 1 128 ? 5.801 48.219 6.023 1 82.88 128 ARG A C 1
ATOM 1023 O O . ARG A 1 128 ? 5.992 47 5.859 1 82.88 128 ARG A O 1
ATOM 1030 N N . VAL A 1 129 ? 5.148 48.969 5.16 1 87.81 129 VAL A N 1
ATOM 1031 C CA . VAL A 1 129 ? 4.555 48.406 3.961 1 87.81 129 VAL A CA 1
ATOM 1032 C C . VAL A 1 129 ? 5.656 47.875 3.033 1 87.81 129 VAL A C 1
ATOM 1034 O O . VAL A 1 129 ? 5.539 46.812 2.451 1 87.81 129 VAL A O 1
ATOM 1037 N N . ALA A 1 130 ? 6.695 48.625 2.973 1 88.06 130 ALA A N 1
ATOM 1038 C CA . ALA A 1 130 ? 7.816 48.25 2.125 1 88.06 130 ALA A CA 1
ATOM 1039 C C . ALA A 1 130 ? 8.484 46.969 2.648 1 88.06 130 ALA A C 1
ATOM 1041 O O . ALA A 1 130 ? 8.859 46.094 1.867 1 88.06 130 ALA A O 1
ATOM 1042 N N . CYS A 1 131 ? 8.602 46.875 3.914 1 83.5 131 CYS A N 1
ATOM 1043 C CA . CYS A 1 131 ? 9.211 45.688 4.512 1 83.5 131 CYS A CA 1
ATOM 1044 C C . CYS A 1 131 ? 8.336 44.469 4.301 1 83.5 131 CYS A C 1
ATOM 1046 O O . CYS A 1 131 ? 8.844 43.375 4.023 1 83.5 131 CYS A O 1
ATOM 1048 N N . THR A 1 132 ? 7.055 44.656 4.395 1 85.75 132 THR A N 1
ATOM 1049 C CA . THR A 1 132 ? 6.145 43.531 4.188 1 85.75 132 THR A CA 1
ATOM 1050 C C . THR A 1 132 ? 6.164 43.094 2.729 1 85.75 132 THR A C 1
ATOM 1052 O O . THR A 1 132 ? 6.133 41.875 2.443 1 85.75 132 THR A O 1
ATOM 1055 N N . ALA A 1 133 ? 6.223 44 1.859 1 88 133 ALA A N 1
ATOM 1056 C CA . ALA A 1 133 ? 6.293 43.656 0.439 1 88 133 ALA A CA 1
ATOM 1057 C C . ALA A 1 133 ? 7.578 42.906 0.117 1 88 133 ALA A C 1
ATOM 1059 O O . ALA A 1 133 ? 7.559 41.906 -0.62 1 88 133 ALA A O 1
ATOM 1060 N N . LEU A 1 134 ? 8.641 43.375 0.715 1 85.12 134 LEU A N 1
ATOM 1061 C CA . LEU A 1 134 ? 9.93 42.719 0.494 1 85.12 134 LEU A CA 1
ATOM 1062 C C . LEU A 1 134 ? 9.938 41.312 1.089 1 85.12 134 LEU A C 1
ATOM 1064 O O . LEU A 1 134 ? 10.477 40.406 0.489 1 85.12 134 LEU A O 1
ATOM 1068 N N . ALA A 1 135 ? 9.391 41.25 2.209 1 83.56 135 ALA A N 1
ATOM 1069 C CA . ALA A 1 135 ? 9.305 39.938 2.85 1 83.56 135 ALA A CA 1
ATOM 1070 C C . ALA A 1 135 ? 8.508 38.969 1.994 1 83.56 135 ALA A C 1
ATOM 1072 O O . ALA A 1 135 ? 8.898 37.781 1.844 1 83.56 135 ALA A O 1
ATOM 1073 N N . ALA A 1 136 ? 7.434 39.406 1.404 1 83.94 136 ALA A N 1
ATOM 1074 C CA . ALA A 1 136 ? 6.598 38.562 0.556 1 83.94 136 ALA A CA 1
ATOM 1075 C C . ALA A 1 136 ? 7.359 38.094 -0.689 1 83.94 136 ALA A C 1
ATOM 1077 O O . ALA A 1 136 ? 7.27 36.938 -1.095 1 83.94 136 ALA A O 1
ATOM 1078 N N . TYR A 1 137 ? 8.086 39 -1.166 1 85.31 137 TYR A N 1
ATOM 1079 C CA . TYR A 1 137 ? 8.867 38.688 -2.357 1 85.31 137 TYR A CA 1
ATOM 1080 C C . TYR A 1 137 ? 9.945 37.656 -2.053 1 85.31 137 TYR A C 1
ATOM 1082 O O . TYR A 1 137 ? 10.133 36.688 -2.814 1 85.31 137 TYR A O 1
ATOM 1090 N N . LEU A 1 138 ? 10.633 37.875 -1.005 1 82.75 138 LEU A N 1
ATOM 1091 C CA . LEU A 1 138 ? 11.711 36.969 -0.633 1 82.75 138 LEU A CA 1
ATOM 1092 C C . LEU A 1 138 ? 11.156 35.594 -0.31 1 82.75 138 LEU A C 1
ATOM 1094 O O . LEU A 1 138 ? 11.797 34.562 -0.593 1 82.75 138 LEU A O 1
ATOM 1098 N N . LEU A 1 139 ? 10.016 35.594 0.26 1 81.81 139 LEU A N 1
ATOM 1099 C CA . LEU A 1 139 ? 9.375 34.312 0.551 1 81.81 139 LEU A CA 1
ATOM 1100 C C . LEU A 1 139 ? 9.016 33.562 -0.737 1 81.81 139 LEU A C 1
ATOM 1102 O O . LEU A 1 139 ? 9.242 32.375 -0.85 1 81.81 139 LEU A O 1
ATOM 1106 N N . TRP A 1 140 ? 8.484 34.281 -1.658 1 82.38 140 TRP A N 1
ATOM 1107 C CA . TRP A 1 140 ? 8.125 33.719 -2.949 1 82.38 140 TRP A CA 1
ATOM 1108 C C . TRP A 1 140 ? 9.359 33.156 -3.664 1 82.38 140 TRP A C 1
ATOM 1110 O O . TRP A 1 140 ? 9.352 32.031 -4.156 1 82.38 140 TRP A O 1
ATOM 1120 N N . LEU A 1 141 ? 10.391 33.969 -3.703 1 83.12 141 LEU A N 1
ATOM 1121 C CA . LEU A 1 141 ? 11.625 33.594 -4.363 1 83.12 141 LEU A CA 1
ATOM 1122 C C . LEU A 1 141 ? 12.258 32.375 -3.66 1 83.12 141 LEU A C 1
ATOM 1124 O O . LEU A 1 141 ? 12.75 31.469 -4.316 1 83.12 141 LEU A O 1
ATOM 1128 N N . GLY A 1 142 ? 12.219 32.438 -2.375 1 82.31 142 GLY A N 1
ATOM 1129 C CA . GLY A 1 142 ? 12.766 31.328 -1.601 1 82.31 142 GLY A CA 1
ATOM 1130 C C . GLY A 1 142 ? 12.062 30.016 -1.866 1 82.31 142 GLY A C 1
ATOM 1131 O O . GLY A 1 142 ? 12.711 28.969 -2.016 1 82.31 142 GLY A O 1
ATOM 1132 N N . GLN A 1 143 ? 10.836 30.062 -1.972 1 82.56 143 GLN A N 1
ATOM 1133 C CA . GLN A 1 143 ? 10.07 28.844 -2.209 1 82.56 143 GLN A CA 1
ATOM 1134 C C . GLN A 1 143 ? 10.352 28.281 -3.602 1 82.56 143 GLN A C 1
ATOM 1136 O O . GLN A 1 143 ? 10.445 27.078 -3.779 1 82.56 143 GLN A O 1
ATOM 1141 N N . LYS A 1 144 ? 10.445 29.109 -4.566 1 84.19 144 LYS A N 1
ATOM 1142 C CA . LYS A 1 144 ? 10.734 28.688 -5.93 1 84.19 144 LYS A CA 1
ATOM 1143 C C . LYS A 1 144 ? 12.109 28.016 -6.023 1 84.19 144 LYS A C 1
ATOM 1145 O O . LYS A 1 144 ? 12.258 26.984 -6.664 1 84.19 144 LYS A O 1
ATOM 1150 N N . LEU A 1 145 ? 13.039 28.625 -5.352 1 87.44 145 LEU A N 1
ATOM 1151 C CA . LEU A 1 145 ? 14.406 28.109 -5.422 1 87.44 145 LEU A CA 1
ATOM 1152 C C . LEU A 1 145 ? 14.57 26.859 -4.57 1 87.44 145 LEU A C 1
ATOM 1154 O O . LEU A 1 145 ? 15.375 25.984 -4.887 1 87.44 145 LEU A O 1
ATOM 1158 N N . GLU A 1 146 ? 13.836 26.781 -3.521 1 89.5 146 GLU A N 1
ATOM 1159 C CA . GLU A 1 146 ? 13.844 25.594 -2.672 1 89.5 146 GLU A CA 1
ATOM 1160 C C . GLU A 1 146 ? 13.359 24.359 -3.436 1 89.5 146 GLU A C 1
ATOM 1162 O O . GLU A 1 146 ? 13.891 23.266 -3.266 1 89.5 146 GLU A O 1
ATOM 1167 N N . ASN A 1 147 ? 12.461 24.594 -4.309 1 88.19 147 ASN A N 1
ATOM 1168 C CA . ASN A 1 147 ? 11.914 23.5 -5.086 1 88.19 147 ASN A CA 1
ATOM 1169 C C . ASN A 1 147 ? 12.93 22.938 -6.082 1 88.19 147 ASN A C 1
ATOM 1171 O O . ASN A 1 147 ? 12.953 21.75 -6.352 1 88.19 147 ASN A O 1
ATOM 1175 N N . ARG A 1 148 ? 13.703 23.812 -6.527 1 89.44 148 ARG A N 1
ATOM 1176 C CA . ARG A 1 148 ? 14.742 23.375 -7.457 1 89.44 148 ARG A CA 1
ATOM 1177 C C . ARG A 1 148 ? 15.828 22.578 -6.742 1 89.44 148 ARG A C 1
ATOM 1179 O O . ARG A 1 148 ? 16.297 21.562 -7.258 1 89.44 148 ARG A O 1
ATOM 1186 N N . LEU A 1 149 ? 16.156 23.047 -5.621 1 91.81 149 LEU A N 1
ATOM 1187 C CA . LEU A 1 149 ? 17.188 22.344 -4.852 1 91.81 149 LEU A CA 1
ATOM 1188 C C . LEU A 1 149 ? 16.672 21 -4.355 1 91.81 149 LEU A C 1
ATOM 1190 O O . LEU A 1 149 ? 17.438 20.031 -4.266 1 91.81 149 LEU A O 1
ATOM 1194 N N . MET A 1 150 ? 15.461 20.984 -4.066 1 92.12 150 MET A N 1
ATOM 1195 C CA . MET A 1 150 ? 14.852 19.75 -3.578 1 92.12 150 MET A CA 1
ATOM 1196 C C . MET A 1 150 ? 15.031 18.609 -4.578 1 92.12 150 MET A C 1
ATOM 1198 O O . MET A 1 150 ? 15.438 17.516 -4.207 1 92.12 150 MET A O 1
ATOM 1202 N N . GLY A 1 151 ? 14.75 18.891 -5.82 1 89.12 151 GLY A N 1
ATOM 1203 C CA . GLY A 1 151 ? 14.906 17.875 -6.844 1 89.12 151 GLY A CA 1
ATOM 1204 C C . GLY A 1 151 ? 16.328 17.344 -6.949 1 89.12 151 GLY A C 1
ATOM 1205 O O . GLY A 1 151 ? 16.531 16.125 -7.098 1 89.12 151 GLY A O 1
ATOM 1206 N N . LEU A 1 152 ? 17.266 18.203 -6.773 1 92.44 152 LEU A N 1
ATOM 1207 C CA . LEU A 1 152 ? 18.656 17.828 -6.891 1 92.44 152 LEU A CA 1
ATOM 1208 C C . LEU A 1 152 ? 19.094 16.953 -5.715 1 92.44 152 LEU A C 1
ATOM 1210 O O . LEU A 1 152 ? 19.797 15.961 -5.895 1 92.44 152 LEU A O 1
ATOM 1214 N N . VAL A 1 153 ? 18.625 17.312 -4.59 1 93.5 153 VAL A N 1
ATOM 1215 C CA . VAL A 1 153 ? 19.031 16.594 -3.389 1 93.5 153 VAL A CA 1
ATOM 1216 C C . VAL A 1 153 ? 18.391 15.203 -3.375 1 93.5 153 VAL A C 1
ATOM 1218 O O . VAL A 1 153 ? 19.062 14.211 -3.08 1 93.5 153 VAL A O 1
ATOM 1221 N N . ILE A 1 154 ? 17.156 15.133 -3.709 1 92.62 154 ILE A N 1
ATOM 1222 C CA . ILE A 1 154 ? 16.438 13.867 -3.691 1 92.62 154 ILE A CA 1
ATOM 1223 C C . ILE A 1 154 ? 17.094 12.891 -4.676 1 92.62 154 ILE A C 1
ATOM 1225 O O . ILE A 1 154 ? 17.359 11.742 -4.328 1 92.62 154 ILE A O 1
ATOM 1229 N N . SER A 1 155 ? 17.375 13.367 -5.863 1 91.62 155 SER A N 1
ATOM 1230 C CA . SER A 1 155 ? 17.953 12.5 -6.879 1 91.62 155 SER A CA 1
ATOM 1231 C C . SER A 1 155 ? 19.359 12.062 -6.488 1 91.62 155 SER A C 1
ATOM 1233 O O . SER A 1 155 ? 19.766 10.93 -6.77 1 91.62 155 SER A O 1
ATOM 1235 N N . HIS A 1 156 ? 20.094 12.945 -5.867 1 92 156 HIS A N 1
ATOM 1236 C CA . HIS A 1 156 ? 21.438 12.625 -5.445 1 92 156 HIS A CA 1
ATOM 1237 C C . HIS A 1 156 ? 21.453 11.508 -4.406 1 92 156 HIS A C 1
ATOM 1239 O O . HIS A 1 156 ? 22.203 10.547 -4.523 1 92 156 HIS A O 1
ATOM 1245 N N . TYR A 1 157 ? 20.641 11.578 -3.492 1 92.56 157 TYR A N 1
ATOM 1246 C CA . TYR A 1 157 ? 20.656 10.602 -2.412 1 92.56 157 TYR A CA 1
ATOM 1247 C C . TYR A 1 157 ? 19.953 9.32 -2.83 1 92.56 157 TYR A C 1
ATOM 1249 O O . TYR A 1 157 ? 20.234 8.242 -2.305 1 92.56 157 TYR A O 1
ATOM 1257 N N . ASP A 1 158 ? 19.016 9.438 -3.699 1 90.38 158 ASP A N 1
ATOM 1258 C CA . ASP A 1 158 ? 18.438 8.211 -4.254 1 90.38 158 ASP A CA 1
ATOM 1259 C C . ASP A 1 158 ? 19.516 7.391 -4.973 1 90.38 158 ASP A C 1
ATOM 1261 O O . ASP A 1 158 ? 19.547 6.164 -4.852 1 90.38 158 ASP A O 1
ATOM 1265 N N . LEU A 1 159 ? 20.297 8.117 -5.738 1 90.81 159 LEU A N 1
ATOM 1266 C CA . LEU A 1 159 ? 21.406 7.445 -6.414 1 90.81 159 LEU A CA 1
ATOM 1267 C C . LEU A 1 159 ? 22.391 6.871 -5.402 1 90.81 159 LEU A C 1
ATOM 1269 O O . LEU A 1 159 ? 22.875 5.75 -5.57 1 90.81 159 LEU A O 1
ATOM 1273 N N . TYR A 1 160 ? 22.609 7.648 -4.406 1 89.69 160 TYR A N 1
ATOM 1274 C CA . TYR A 1 160 ? 23.516 7.215 -3.344 1 89.69 160 TYR A CA 1
ATOM 1275 C C . TYR A 1 160 ? 23 5.938 -2.686 1 89.69 160 TYR A C 1
ATOM 1277 O O . TYR A 1 160 ? 23.781 5.004 -2.449 1 89.69 160 TYR A O 1
ATOM 1285 N N . LEU A 1 161 ? 21.797 5.852 -2.373 1 87.69 161 LEU A N 1
ATOM 1286 C CA . LEU A 1 161 ? 21.203 4.695 -1.716 1 87.69 161 LEU A CA 1
ATOM 1287 C C . LEU A 1 161 ? 21.125 3.51 -2.67 1 87.69 161 LEU A C 1
ATOM 1289 O O . LEU A 1 161 ? 21.281 2.359 -2.252 1 87.69 161 LEU A O 1
ATOM 1293 N N . MET A 1 162 ? 20.859 3.805 -3.945 1 87.06 162 MET A N 1
ATOM 1294 C CA . MET A 1 162 ? 20.828 2.742 -4.945 1 87.06 162 MET A CA 1
ATOM 1295 C C . MET A 1 162 ? 22.188 2.059 -5.062 1 87.06 162 MET A C 1
ATOM 1297 O O . MET A 1 162 ? 22.266 0.837 -5.203 1 87.06 162 MET A O 1
ATOM 1301 N N . LYS A 1 163 ? 23.25 2.812 -4.98 1 84.5 163 LYS A N 1
ATOM 1302 C CA . LYS A 1 163 ? 24.594 2.262 -5.039 1 84.5 163 LYS A CA 1
ATOM 1303 C C . LYS A 1 163 ? 24.875 1.377 -3.83 1 84.5 163 LYS A C 1
ATOM 1305 O O . LYS A 1 163 ? 25.547 0.343 -3.955 1 84.5 163 LYS A O 1
ATOM 1310 N N . ALA A 1 164 ? 24.281 1.745 -2.789 1 80.81 164 ALA A N 1
ATOM 1311 C CA . ALA A 1 164 ? 24.484 0.992 -1.557 1 80.81 164 ALA A CA 1
ATOM 1312 C C . ALA A 1 164 ? 23.688 -0.308 -1.562 1 80.81 164 ALA A C 1
ATOM 1314 O O . ALA A 1 164 ? 24.125 -1.31 -0.983 1 80.81 164 ALA A O 1
ATOM 1315 N N . GLN A 1 165 ? 22.531 -0.312 -2.092 1 76.81 165 GLN A N 1
ATOM 1316 C CA . GLN A 1 165 ? 21.641 -1.469 -2.1 1 76.81 165 GLN A CA 1
ATOM 1317 C C . GLN A 1 165 ? 22.172 -2.562 -3.021 1 76.81 165 GLN A C 1
ATOM 1319 O O . GLN A 1 165 ? 21.906 -3.748 -2.807 1 76.81 165 GLN A O 1
ATOM 1324 N N . TRP A 1 166 ? 22.797 -2.248 -4.066 1 75.94 166 TRP A N 1
ATOM 1325 C CA . TRP A 1 166 ? 23.219 -3.238 -5.051 1 75.94 166 TRP A CA 1
ATOM 1326 C C . TRP A 1 166 ? 24.547 -3.879 -4.652 1 75.94 166 TRP A C 1
ATOM 1328 O O . TRP A 1 166 ? 25.188 -4.547 -5.465 1 75.94 166 TRP A O 1
ATOM 1338 N N . LYS A 1 167 ? 24.703 -3.844 -3.387 1 69.5 167 LYS A N 1
ATOM 1339 C CA . LYS A 1 167 ? 25.828 -4.648 -2.895 1 69.5 167 LYS A CA 1
ATOM 1340 C C . LYS A 1 167 ? 25.531 -6.137 -3.018 1 69.5 167 LYS A C 1
ATOM 1342 O O . LYS A 1 167 ? 24.359 -6.547 -2.977 1 69.5 167 LYS A O 1
ATOM 1347 N N . PRO A 1 168 ? 26.438 -6.945 -3.465 1 61.53 168 PRO A N 1
ATOM 1348 C CA . PRO A 1 168 ? 26.328 -8.305 -3.996 1 61.53 168 PRO A CA 1
ATOM 1349 C C . PRO A 1 168 ? 25.641 -9.266 -3.033 1 61.53 168 PRO A C 1
ATOM 1351 O O . PRO A 1 168 ? 25.422 -10.43 -3.369 1 61.53 168 PRO A O 1
ATOM 1354 N N . CYS A 1 169 ? 25.203 -8.828 -1.887 1 63.22 169 CYS A N 1
ATOM 1355 C CA . CYS A 1 169 ? 24.609 -9.844 -1.018 1 63.22 169 CYS A CA 1
ATOM 1356 C C . CYS A 1 169 ? 23.109 -9.641 -0.871 1 63.22 169 CYS A C 1
ATOM 1358 O O . CYS A 1 169 ? 22.656 -8.508 -0.714 1 63.22 169 CYS A O 1
ATOM 1360 N N . LEU A 1 170 ? 22.328 -10.766 -1.196 1 65.75 170 LEU A N 1
ATOM 1361 C CA . LEU A 1 170 ? 20.875 -10.734 -1.036 1 65.75 170 LEU A CA 1
ATOM 1362 C C . LEU A 1 170 ? 20.5 -10.617 0.435 1 65.75 170 LEU A C 1
ATOM 1364 O O . LEU A 1 170 ? 19.391 -10.172 0.761 1 65.75 170 LEU A O 1
ATOM 1368 N N . ASP A 1 171 ? 21.344 -11.07 1.337 1 60.06 171 ASP A N 1
ATOM 1369 C CA . ASP A 1 171 ? 21.031 -11.117 2.762 1 60.06 171 ASP A CA 1
ATOM 1370 C C . ASP A 1 171 ? 20.875 -9.711 3.334 1 60.06 171 ASP A C 1
ATOM 1372 O O . ASP A 1 171 ? 20.156 -9.508 4.309 1 60.06 171 ASP A O 1
ATOM 1376 N N . ALA A 1 172 ? 21.594 -8.844 2.738 1 53.88 172 ALA A N 1
ATOM 1377 C CA . ALA A 1 172 ? 21.734 -7.535 3.369 1 53.88 172 ALA A CA 1
ATOM 1378 C C . ALA A 1 172 ? 20.438 -6.727 3.242 1 53.88 172 ALA A C 1
ATOM 1380 O O . ALA A 1 172 ? 20.406 -5.539 3.572 1 53.88 172 ALA A O 1
ATOM 1381 N N . SER A 1 173 ? 19.484 -7.289 2.607 1 52.53 173 SER A N 1
ATOM 1382 C CA . SER A 1 173 ? 18.391 -6.383 2.26 1 52.53 173 SER A CA 1
ATOM 1383 C C . SER A 1 173 ? 17.594 -5.977 3.494 1 52.53 173 SER A C 1
ATOM 1385 O O . SER A 1 173 ? 16.641 -6.66 3.877 1 52.53 173 SER A O 1
ATOM 1387 N N . SER A 1 174 ? 18.344 -5.648 4.445 1 53.84 174 SER A N 1
ATOM 1388 C CA . SER A 1 174 ? 17.578 -4.98 5.492 1 53.84 174 SER A CA 1
ATOM 1389 C C . SER A 1 174 ? 16.688 -3.881 4.914 1 53.84 174 SER A C 1
ATOM 1391 O O . SER A 1 174 ? 17.078 -3.203 3.959 1 53.84 174 SER A O 1
ATOM 1393 N N . LYS A 1 175 ? 15.445 -4.125 5.047 1 56.84 175 LYS A N 1
ATOM 1394 C CA . LYS A 1 175 ? 14.43 -3.143 4.688 1 56.84 175 LYS A CA 1
ATOM 1395 C C . LYS A 1 175 ? 14.945 -1.719 4.891 1 56.84 175 LYS A C 1
ATOM 1397 O O . LYS A 1 175 ? 15.227 -1.313 6.02 1 56.84 175 LYS A O 1
ATOM 1402 N N . ILE A 1 176 ? 15.617 -1.128 3.844 1 68.31 176 ILE A N 1
ATOM 1403 C CA . ILE A 1 176 ? 15.977 0.287 3.854 1 68.31 176 ILE A CA 1
ATOM 1404 C C . ILE A 1 176 ? 14.703 1.137 3.873 1 68.31 176 ILE A C 1
ATOM 1406 O O . ILE A 1 176 ? 13.906 1.09 2.938 1 68.31 176 ILE A O 1
ATOM 1410 N N . ASN A 1 177 ? 14.406 1.67 4.957 1 69.88 177 ASN A N 1
ATOM 1411 C CA . ASN A 1 177 ? 13.211 2.488 5.105 1 69.88 177 ASN A CA 1
ATOM 1412 C C . ASN A 1 177 ? 13.492 3.959 4.812 1 69.88 177 ASN A C 1
ATOM 1414 O O . ASN A 1 177 ? 12.695 4.832 5.164 1 69.88 177 ASN A O 1
ATOM 1418 N N . VAL A 1 178 ? 14.703 4.234 4.238 1 81.88 178 VAL A N 1
ATOM 1419 C CA . VAL A 1 178 ? 15.047 5.629 3.977 1 81.88 178 VAL A CA 1
ATOM 1420 C C . VAL A 1 178 ? 15.133 5.867 2.471 1 81.88 178 VAL A C 1
ATOM 1422 O O . VAL A 1 178 ? 15.438 4.945 1.709 1 81.88 178 VAL A O 1
ATOM 1425 N N . ASN A 1 179 ? 14.734 7.07 2.084 1 86.19 179 ASN A N 1
ATOM 1426 C CA . ASN A 1 179 ? 14.805 7.477 0.683 1 86.19 179 ASN A CA 1
ATOM 1427 C C . ASN A 1 179 ? 15.383 8.883 0.532 1 86.19 179 ASN A C 1
ATOM 1429 O O . ASN A 1 179 ? 15.859 9.469 1.505 1 86.19 179 ASN A O 1
ATOM 1433 N N . GLY A 1 180 ? 15.461 9.242 -0.68 1 88.31 180 GLY A N 1
ATOM 1434 C CA . GLY A 1 180 ? 15.984 10.57 -0.952 1 88.31 180 GLY A CA 1
ATOM 1435 C C . GLY A 1 180 ? 15.18 11.672 -0.292 1 88.31 180 GLY A C 1
ATOM 1436 O O . GLY A 1 180 ? 15.734 12.703 0.103 1 88.31 180 GLY A O 1
ATOM 1437 N N . HIS A 1 181 ? 13.969 11.508 -0.085 1 88.94 181 HIS A N 1
ATOM 1438 C CA . HIS A 1 181 ? 13.125 12.5 0.572 1 88.94 181 HIS A CA 1
ATOM 1439 C C . HIS A 1 181 ? 13.516 12.664 2.039 1 88.94 181 HIS A C 1
ATOM 1441 O O . HIS A 1 181 ? 13.406 13.758 2.596 1 88.94 181 HIS A O 1
ATOM 1447 N N . SER A 1 182 ? 14 11.555 2.57 1 88.88 182 SER A N 1
ATOM 1448 C CA . SER A 1 182 ? 14.422 11.625 3.965 1 88.88 182 SER A CA 1
ATOM 1449 C C . SER A 1 182 ? 15.609 12.562 4.141 1 88.88 182 SER A C 1
ATOM 1451 O O . SER A 1 182 ? 15.695 13.281 5.137 1 88.88 182 SER A O 1
ATOM 1453 N N . ALA A 1 183 ? 16.453 12.562 3.17 1 91.56 183 ALA A N 1
ATOM 1454 C CA . ALA A 1 183 ? 17.609 13.453 3.234 1 91.56 183 ALA A CA 1
ATOM 1455 C C . ALA A 1 183 ? 17.188 14.906 3.094 1 91.56 183 ALA A C 1
ATOM 1457 O O . ALA A 1 183 ? 17.656 15.773 3.83 1 91.56 183 ALA A O 1
ATOM 1458 N N . TRP A 1 184 ? 16.297 15.117 2.193 1 92.06 184 TRP A N 1
ATOM 1459 C CA . TRP A 1 184 ? 15.82 16.484 2.012 1 92.06 184 TRP A CA 1
ATOM 1460 C C . TRP A 1 184 ? 15.078 16.969 3.25 1 92.06 184 TRP A C 1
ATOM 1462 O O . TRP A 1 184 ? 15.312 18.094 3.725 1 92.06 184 TRP A O 1
ATOM 1472 N N . ASP A 1 185 ? 14.211 16.141 3.732 1 90.38 185 ASP A N 1
ATOM 1473 C CA . ASP A 1 185 ? 13.445 16.516 4.918 1 90.38 185 ASP A CA 1
ATOM 1474 C C . ASP A 1 185 ? 14.367 16.812 6.098 1 90.38 185 ASP A C 1
ATOM 1476 O O . ASP A 1 185 ? 14.125 17.75 6.867 1 90.38 185 ASP A O 1
ATOM 1480 N N . ALA A 1 186 ? 15.375 16.031 6.199 1 90.62 186 ALA A N 1
ATOM 1481 C CA . ALA A 1 186 ? 16.344 16.281 7.262 1 90.62 186 ALA A CA 1
ATOM 1482 C C . ALA A 1 186 ? 17.047 17.625 7.07 1 90.62 186 ALA A C 1
ATOM 1484 O O . ALA A 1 186 ? 17.172 18.406 8.008 1 90.62 186 ALA A O 1
ATOM 1485 N N . PHE A 1 187 ? 17.422 17.906 5.809 1 92.25 187 PHE A N 1
ATOM 1486 C CA . PHE A 1 187 ? 18.125 19.156 5.504 1 92.25 187 PHE A CA 1
ATOM 1487 C C . PHE A 1 187 ? 17.25 20.359 5.832 1 92.25 187 PHE A C 1
ATOM 1489 O O . PHE A 1 187 ? 17.688 21.266 6.539 1 92.25 187 PHE A O 1
ATOM 1496 N N . ILE A 1 188 ? 16 20.297 5.402 1 90.69 188 ILE A N 1
ATOM 1497 C CA . ILE A 1 188 ? 15.125 21.453 5.539 1 90.69 188 ILE A CA 1
ATOM 1498 C C . ILE A 1 188 ? 14.672 21.594 6.992 1 90.69 188 ILE A C 1
ATOM 1500 O O . ILE A 1 188 ? 14.555 22.703 7.512 1 90.69 188 ILE A O 1
ATOM 1504 N N . GLU A 1 189 ? 14.422 20.484 7.637 1 88.62 189 GLU A N 1
ATOM 1505 C CA . GLU A 1 189 ? 13.961 20.547 9.023 1 88.62 189 GLU A CA 1
ATOM 1506 C C . GLU A 1 189 ? 15.062 21.047 9.945 1 88.62 189 GLU A C 1
ATOM 1508 O O . GLU A 1 189 ? 14.781 21.766 10.922 1 88.62 189 GLU A O 1
ATOM 1513 N N . ILE A 1 190 ? 16.25 20.719 9.641 1 88.38 190 ILE A N 1
ATOM 1514 C CA . ILE A 1 190 ? 17.375 21.234 10.422 1 88.38 190 ILE A CA 1
ATOM 1515 C C . ILE A 1 190 ? 17.484 22.75 10.227 1 88.38 190 ILE A C 1
ATOM 1517 O O . ILE A 1 190 ? 17.688 23.484 11.188 1 88.38 190 ILE A O 1
ATOM 1521 N N . LEU A 1 191 ? 17.281 23.156 9.008 1 89.88 191 LEU A N 1
ATOM 1522 C CA . LEU A 1 191 ? 17.312 24.594 8.727 1 89.88 191 LEU A CA 1
ATOM 1523 C C . LEU A 1 191 ? 16.172 25.312 9.422 1 89.88 191 LEU A C 1
ATOM 1525 O O . LEU A 1 191 ? 16.344 26.406 9.961 1 89.88 191 LEU A O 1
ATOM 1529 N N . LYS A 1 192 ? 15.008 24.688 9.438 1 89.12 192 LYS A N 1
ATOM 1530 C CA . LYS A 1 192 ? 13.852 25.281 10.094 1 89.12 192 LYS A CA 1
ATOM 1531 C C . LYS A 1 192 ? 14.062 25.375 11.602 1 89.12 192 LYS A C 1
ATOM 1533 O O . LYS A 1 192 ? 13.625 26.328 12.234 1 89.12 192 LYS A O 1
ATOM 1538 N N . PHE A 1 193 ? 14.719 24.406 12.109 1 88.19 193 PHE A N 1
ATOM 1539 C CA . PHE A 1 193 ? 15.039 24.406 13.531 1 88.19 193 PHE A CA 1
ATOM 1540 C C . PHE A 1 193 ? 15.922 25.609 13.875 1 88.19 193 PHE A C 1
ATOM 1542 O O . PHE A 1 193 ? 15.609 26.375 14.797 1 88.19 193 PHE A O 1
ATOM 1549 N N . PHE A 1 194 ? 16.906 25.859 13.125 1 88.06 194 PHE A N 1
ATOM 1550 C CA . PHE A 1 194 ? 17.812 26.969 13.391 1 88.06 194 PHE A CA 1
ATOM 1551 C C . PHE A 1 194 ? 17.141 28.297 13.102 1 88.06 194 PHE A C 1
ATOM 1553 O O . PHE A 1 194 ? 17.422 29.297 13.773 1 88.06 194 PHE A O 1
ATOM 1560 N N . THR A 1 195 ? 16.312 28.281 12.078 1 89.56 195 THR A N 1
ATOM 1561 C CA . THR A 1 195 ? 15.547 29.484 11.781 1 89.56 195 THR A CA 1
ATOM 1562 C C . THR A 1 195 ? 14.633 29.828 12.953 1 89.56 195 THR A C 1
ATOM 1564 O O . THR A 1 195 ? 14.508 31 13.32 1 89.56 195 THR A O 1
ATOM 1567 N N . SER A 1 196 ? 14.023 28.797 13.508 1 88.75 196 SER A N 1
ATOM 1568 C CA . SER A 1 196 ? 13.141 29.031 14.648 1 88.75 196 SER A CA 1
ATOM 1569 C C . SER A 1 196 ? 13.93 29.516 15.859 1 88.75 196 SER A C 1
ATOM 1571 O O . SER A 1 196 ? 13.445 30.359 16.625 1 88.75 196 SER A O 1
ATOM 1573 N N . LEU A 1 197 ? 15.117 29.062 16.078 1 88.19 197 LEU A N 1
ATOM 1574 C CA . LEU A 1 197 ? 15.992 29.531 17.141 1 88.19 197 LEU A CA 1
ATOM 1575 C C . LEU A 1 197 ? 16.375 31 16.938 1 88.19 197 LEU A C 1
ATOM 1577 O O . LEU A 1 197 ? 16.344 31.781 17.875 1 88.19 197 LEU A O 1
ATOM 1581 N N . LEU A 1 198 ? 16.641 31.281 15.695 1 88.88 198 LEU A N 1
ATOM 1582 C CA . LEU A 1 198 ? 16.969 32.656 15.352 1 88.88 198 LEU A CA 1
ATOM 1583 C C . LEU A 1 198 ? 15.773 33.594 15.586 1 88.88 198 LEU A C 1
ATOM 1585 O O . LEU A 1 198 ? 15.93 34.719 16.047 1 88.88 198 LEU A O 1
ATOM 1589 N N . ASN A 1 199 ? 14.633 33.062 15.281 1 88.5 199 ASN A N 1
ATOM 1590 C CA . ASN A 1 199 ? 13.414 33.844 15.492 1 88.5 199 ASN A CA 1
ATOM 1591 C C . ASN A 1 199 ? 13.188 34.156 16.969 1 88.5 199 ASN A C 1
ATOM 1593 O O . ASN A 1 199 ? 12.867 35.281 17.344 1 88.5 199 ASN A O 1
ATOM 1597 N N . ILE A 1 200 ? 13.367 33.188 17.844 1 86.31 200 ILE A N 1
ATOM 1598 C CA . ILE A 1 200 ? 13.195 33.375 19.281 1 86.31 200 ILE A CA 1
ATOM 1599 C C . ILE A 1 200 ? 14.242 34.344 19.812 1 86.31 200 ILE A C 1
ATOM 1601 O O . ILE A 1 200 ? 13.914 35.25 20.578 1 86.31 200 ILE A O 1
ATOM 1605 N N . PHE A 1 201 ? 15.445 34.188 19.359 1 86.62 201 PHE A N 1
ATOM 1606 C CA . PHE A 1 201 ? 16.531 35.062 19.812 1 86.62 201 PHE A CA 1
ATOM 1607 C C . PHE A 1 201 ? 16.266 36.5 19.406 1 86.62 201 PHE A C 1
ATOM 1609 O O . PHE A 1 201 ? 16.438 37.438 20.203 1 86.62 201 PHE A O 1
ATOM 1616 N N . SER A 1 202 ? 15.875 36.625 18.203 1 85.25 202 SER A N 1
ATOM 1617 C CA . SER A 1 202 ? 15.586 37.969 17.719 1 85.25 202 SER A CA 1
ATOM 1618 C C . SER A 1 202 ? 14.438 38.625 18.484 1 85.25 202 SER A C 1
ATOM 1620 O O . SER A 1 202 ? 14.469 39.812 18.797 1 85.25 202 SER A O 1
ATOM 1622 N N . GLN A 1 203 ? 13.422 37.844 18.875 1 80.62 203 GLN A N 1
ATOM 1623 C CA . GLN A 1 203 ? 12.281 38.375 19.609 1 80.62 203 GLN A CA 1
ATOM 1624 C C . GLN A 1 203 ? 12.664 38.719 21.047 1 80.62 203 GLN A C 1
ATOM 1626 O O . GLN A 1 203 ? 12.219 39.719 21.594 1 80.62 203 GLN A O 1
ATOM 1631 N N . ILE A 1 204 ? 13.469 37.875 21.641 1 81.56 204 ILE A N 1
ATOM 1632 C CA . ILE A 1 204 ? 13.945 38.125 22.984 1 81.56 204 ILE A CA 1
ATOM 1633 C C . ILE A 1 204 ? 14.758 39.406 23.016 1 81.56 204 ILE A C 1
ATOM 1635 O O . ILE A 1 204 ? 14.641 40.188 23.953 1 81.56 204 ILE A O 1
ATOM 1639 N N . LEU A 1 205 ? 15.492 39.625 21.938 1 79.62 205 LEU A N 1
ATOM 1640 C CA . LEU A 1 205 ? 16.297 40.844 21.844 1 79.62 205 LEU A CA 1
ATOM 1641 C C . LEU A 1 205 ? 15.398 42.094 21.766 1 79.62 205 LEU A C 1
ATOM 1643 O O . LEU A 1 205 ? 15.688 43.094 22.406 1 79.62 205 LEU A O 1
ATOM 1647 N N . VAL A 1 206 ? 14.305 41.969 21.047 1 76.5 206 VAL A N 1
ATOM 1648 C CA . VAL A 1 206 ? 13.383 43.094 20.938 1 76.5 206 VAL A CA 1
ATOM 1649 C C . VAL A 1 206 ? 12.703 43.344 22.266 1 76.5 206 VAL A C 1
ATOM 1651 O O . VAL A 1 206 ? 12.586 44.5 22.703 1 76.5 206 VAL A O 1
ATOM 1654 N N . ILE A 1 207 ? 12.242 42.312 22.969 1 75.12 207 ILE A N 1
ATOM 1655 C CA . ILE A 1 207 ? 11.562 42.438 24.25 1 75.12 207 ILE A CA 1
ATOM 1656 C C . ILE A 1 207 ? 12.523 43 25.297 1 75.12 207 ILE A C 1
ATOM 1658 O O . ILE A 1 207 ? 12.148 43.844 26.109 1 75.12 207 ILE A O 1
ATOM 1662 N N . TYR A 1 208 ? 13.727 42.531 25.172 1 75.06 208 TYR A N 1
ATOM 1663 C CA . TYR A 1 208 ? 14.742 42.969 26.109 1 75.06 208 TYR A CA 1
ATOM 1664 C C . TYR A 1 208 ? 15.031 44.469 25.922 1 75.06 208 TYR A C 1
ATOM 1666 O O . TYR A 1 208 ? 15.125 45.219 26.906 1 75.06 208 TYR A O 1
ATOM 1674 N N . ARG A 1 209 ? 15.141 44.938 24.734 1 73 209 ARG A N 1
ATOM 1675 C CA . ARG A 1 209 ? 15.406 46.344 24.453 1 73 209 ARG A CA 1
ATOM 1676 C C . ARG A 1 209 ? 14.258 47.219 24.906 1 73 209 ARG A C 1
ATOM 1678 O O . ARG A 1 209 ? 14.484 48.312 25.438 1 73 209 ARG A O 1
ATOM 1685 N N . GLU A 1 210 ? 13.078 46.656 24.781 1 67.94 210 GLU A N 1
ATOM 1686 C CA . GLU A 1 210 ? 11.906 47.438 25.172 1 67.94 210 GLU A CA 1
ATOM 1687 C C . GLU A 1 210 ? 11.703 47.438 26.688 1 67.94 210 GLU A C 1
ATOM 1689 O O . GLU A 1 210 ? 11.219 48.406 27.266 1 67.94 210 GLU A O 1
ATOM 1694 N N . SER A 1 211 ? 11.984 46.281 27.328 1 64.75 211 SER A N 1
ATOM 1695 C CA . SER A 1 211 ? 11.836 46.156 28.781 1 64.75 211 SER A CA 1
ATOM 1696 C C . SER A 1 211 ? 12.883 47 29.516 1 64.75 211 SER A C 1
ATOM 1698 O O . SER A 1 211 ? 12.617 47.5 30.609 1 64.75 211 SER A O 1
ATOM 1700 N N . ARG A 1 212 ? 14.039 47 29.047 1 60.31 212 ARG A N 1
ATOM 1701 C CA . ARG A 1 212 ? 15.047 47.844 29.688 1 60.31 212 ARG A CA 1
ATOM 1702 C C . ARG A 1 212 ? 14.586 49.281 29.781 1 60.31 212 ARG A C 1
ATOM 1704 O O . ARG A 1 212 ? 14.914 50 30.734 1 60.31 212 ARG A O 1
ATOM 1711 N N . ALA A 1 213 ? 13.867 49.625 28.75 1 55.03 213 ALA A N 1
ATOM 1712 C CA . ALA A 1 213 ? 13.328 50.969 28.844 1 55.03 213 ALA A CA 1
ATOM 1713 C C . ALA A 1 213 ? 12.336 51.094 30 1 55.03 213 ALA A C 1
ATOM 1715 O O . ALA A 1 213 ? 12.234 52.125 30.641 1 55.03 213 ALA A O 1
ATOM 1716 N N . SER A 1 214 ? 11.609 49.938 30.219 1 53.69 214 SER A N 1
ATOM 1717 C CA . SER A 1 214 ? 10.656 50 31.312 1 53.69 214 SER A CA 1
ATOM 1718 C C . SER A 1 214 ? 11.195 49.25 32.531 1 53.69 214 SER A C 1
ATOM 1720 O O . SER A 1 214 ? 10.617 49.312 33.625 1 53.69 214 SER A O 1
ATOM 1722 N N . GLY A 1 215 ? 12.477 48.625 32.594 1 50.69 215 GLY A N 1
ATOM 1723 C CA . GLY A 1 215 ? 13.266 48.094 33.688 1 50.69 215 GLY A CA 1
ATOM 1724 C C . GLY A 1 215 ? 12.891 46.656 34.062 1 50.69 215 GLY A C 1
ATOM 1725 O O . GLY A 1 215 ? 13.352 46.156 35.062 1 50.69 215 GLY A O 1
ATOM 1726 N N . ASP A 1 216 ? 11.75 45.781 33.656 1 63.44 216 ASP A N 1
ATOM 1727 C CA . ASP A 1 216 ? 11.344 44.656 34.531 1 63.44 216 ASP A CA 1
ATOM 1728 C C . ASP A 1 216 ? 11.641 43.344 33.844 1 63.44 216 ASP A C 1
ATOM 1730 O O . ASP A 1 216 ? 11 42.969 32.875 1 63.44 216 ASP A O 1
ATOM 1734 N N . PRO A 1 217 ? 12.844 42.656 34.125 1 68.44 217 PRO A N 1
ATOM 1735 C CA . PRO A 1 217 ? 13.156 41.281 33.688 1 68.44 217 PRO A CA 1
ATOM 1736 C C . PRO A 1 217 ? 12.039 40.312 34.031 1 68.44 217 PRO A C 1
ATOM 1738 O O . PRO A 1 217 ? 11.953 39.25 33.438 1 68.44 217 PRO A O 1
ATOM 1741 N N . ILE A 1 218 ? 11.172 40.656 34.906 1 75.94 218 ILE A N 1
ATOM 1742 C CA . ILE A 1 218 ? 10.102 39.75 35.344 1 75.94 218 ILE A CA 1
ATOM 1743 C C . ILE A 1 218 ? 9.07 39.594 34.25 1 75.94 218 ILE A C 1
ATOM 1745 O O . ILE A 1 218 ? 8.461 38.531 34.125 1 75.94 218 ILE A O 1
ATOM 1749 N N . PHE A 1 219 ? 9.023 40.594 33.375 1 75.19 219 PHE A N 1
ATOM 1750 C CA . PHE A 1 219 ? 8.086 40.5 32.25 1 75.19 219 PHE A CA 1
ATOM 1751 C C . PHE A 1 219 ? 8.539 39.438 31.25 1 75.19 219 PHE A C 1
ATOM 1753 O O . PHE A 1 219 ? 7.715 38.656 30.75 1 75.19 219 PHE A O 1
ATOM 1760 N N . LEU A 1 220 ? 9.812 39.344 31.094 1 74.06 220 LEU A N 1
ATOM 1761 C CA . LEU A 1 220 ? 10.344 38.344 30.172 1 74.06 220 LEU A CA 1
ATOM 1762 C C . LEU A 1 220 ? 10.078 36.938 30.688 1 74.06 220 LEU A C 1
ATOM 1764 O O . LEU A 1 220 ? 9.727 36.031 29.922 1 74.06 220 LEU A O 1
ATOM 1768 N N . LEU A 1 221 ? 10.195 36.812 31.906 1 76.62 221 LEU A N 1
ATOM 1769 C CA . LEU A 1 221 ? 9.961 35.5 32.5 1 76.62 221 LEU A CA 1
ATOM 1770 C C . LEU A 1 221 ? 8.484 35.125 32.406 1 76.62 221 LEU A C 1
ATOM 1772 O O . LEU A 1 221 ? 8.156 33.938 32.219 1 76.62 221 LEU A O 1
ATOM 1776 N N . ALA A 1 222 ? 7.648 36.094 32.531 1 78.81 222 ALA A N 1
ATOM 1777 C CA . ALA A 1 222 ? 6.215 35.812 32.438 1 78.81 222 ALA A CA 1
ATOM 1778 C C . ALA A 1 222 ? 5.828 35.438 31.031 1 78.81 222 ALA A C 1
ATOM 1780 O O . ALA A 1 222 ? 4.914 34.625 30.828 1 78.81 222 ALA A O 1
ATOM 1781 N N . CYS A 1 223 ? 6.582 35.938 30.094 1 75.25 223 CYS A N 1
ATOM 1782 C CA . CYS A 1 223 ? 6.305 35.594 28.703 1 75.25 223 CYS A CA 1
ATOM 1783 C C . CYS A 1 223 ? 6.773 34.188 28.391 1 75.25 223 CYS A C 1
ATOM 1785 O O . CYS A 1 223 ? 6.203 33.5 27.516 1 75.25 223 CYS A O 1
ATOM 1787 N N . LEU A 1 224 ? 7.723 33.688 29.094 1 77.19 224 LEU A N 1
ATOM 1788 C CA . LEU A 1 224 ? 8.312 32.375 28.812 1 77.19 224 LEU A CA 1
ATOM 1789 C C . LEU A 1 224 ? 7.59 31.266 29.578 1 77.19 224 LEU A C 1
ATOM 1791 O O . LEU A 1 224 ? 7.766 30.078 29.281 1 77.19 224 LEU A O 1
ATOM 1795 N N . ALA A 1 225 ? 6.734 31.641 30.406 1 78.5 225 ALA A N 1
ATOM 1796 C CA . ALA A 1 225 ? 6.113 30.672 31.297 1 78.5 225 ALA A CA 1
ATOM 1797 C C . ALA A 1 225 ? 5.227 29.703 30.531 1 78.5 225 ALA A C 1
ATOM 1799 O O . ALA A 1 225 ? 5.289 28.484 30.734 1 78.5 225 ALA A O 1
ATOM 1800 N N . GLU A 1 226 ? 4.434 30.203 29.625 1 79.06 226 GLU A N 1
ATOM 1801 C CA . GLU A 1 226 ? 3.48 29.359 28.922 1 79.06 226 GLU A CA 1
ATOM 1802 C C . GLU A 1 226 ? 4.199 28.359 28.016 1 79.06 226 GLU A C 1
ATOM 1804 O O . GLU A 1 226 ? 3.934 27.156 28.062 1 79.06 226 GLU A O 1
ATOM 1809 N N . PRO A 1 227 ? 5.098 28.844 27.203 1 72.25 227 PRO A N 1
ATOM 1810 C CA . PRO A 1 227 ? 5.777 27.875 26.328 1 72.25 227 PRO A CA 1
ATOM 1811 C C . PRO A 1 227 ? 6.586 26.844 27.109 1 72.25 227 PRO A C 1
ATOM 1813 O O . PRO A 1 227 ? 6.688 25.688 26.688 1 72.25 227 PRO A O 1
ATOM 1816 N N . LEU A 1 228 ? 7.113 27.25 28.141 1 71.81 228 LEU A N 1
ATOM 1817 C CA . LEU A 1 228 ? 7.887 26.312 28.953 1 71.81 228 LEU A CA 1
ATOM 1818 C C . LEU A 1 228 ? 6.984 25.25 29.562 1 71.81 228 LEU A C 1
ATOM 1820 O O . LEU A 1 228 ? 7.324 24.062 29.547 1 71.81 228 LEU A O 1
ATOM 1824 N N . LEU A 1 229 ? 5.867 25.734 30.016 1 75.81 229 LEU A N 1
ATOM 1825 C CA . LEU A 1 229 ? 4.938 24.781 30.609 1 75.81 229 LEU A CA 1
ATOM 1826 C C . LEU A 1 229 ? 4.309 23.891 29.547 1 75.81 229 LEU A C 1
ATOM 1828 O O . LEU A 1 229 ? 3.996 22.734 29.812 1 75.81 229 LEU A O 1
ATOM 1832 N N . ALA A 1 230 ? 4.066 24.5 28.438 1 71.62 230 ALA A N 1
ATOM 1833 C CA . ALA A 1 230 ? 3.518 23.719 27.328 1 71.62 230 ALA A CA 1
ATOM 1834 C C . ALA A 1 230 ? 4.453 22.578 26.938 1 71.62 230 ALA A C 1
ATOM 1836 O O . ALA A 1 230 ? 3.996 21.484 26.625 1 71.62 230 ALA A O 1
ATOM 1837 N N . ASN A 1 231 ? 5.652 22.797 27.031 1 65.19 231 ASN A N 1
ATOM 1838 C CA . ASN A 1 231 ? 6.645 21.781 26.672 1 65.19 231 ASN A CA 1
ATOM 1839 C C . ASN A 1 231 ? 6.781 20.719 27.766 1 65.19 231 ASN A C 1
ATOM 1841 O O . ASN A 1 231 ? 6.98 19.547 27.453 1 65.19 231 ASN A O 1
ATOM 1845 N N . ILE A 1 232 ? 6.715 21.188 28.891 1 62.25 232 ILE A N 1
ATOM 1846 C CA . ILE A 1 232 ? 6.863 20.266 30.016 1 62.25 232 ILE A CA 1
ATOM 1847 C C . ILE A 1 232 ? 5.633 19.359 30.094 1 62.25 232 ILE A C 1
ATOM 1849 O O . ILE A 1 232 ? 5.746 18.172 30.406 1 62.25 232 ILE A O 1
ATOM 1853 N N . SER A 1 233 ? 4.559 19.922 29.766 1 62.19 233 SER A N 1
ATOM 1854 C CA . SER A 1 233 ? 3.309 19.188 29.906 1 62.19 233 SER A CA 1
ATOM 1855 C C . SER A 1 233 ? 3.07 18.266 28.703 1 62.19 233 SER A C 1
ATOM 1857 O O . SER A 1 233 ? 2.238 17.359 28.766 1 62.19 233 SER A O 1
ATOM 1859 N N . HIS A 1 234 ? 3.688 18.656 27.656 1 58.94 234 HIS A N 1
ATOM 1860 C CA . HIS A 1 234 ? 3.414 17.891 26.453 1 58.94 234 HIS A CA 1
ATOM 1861 C C . HIS A 1 234 ? 3.996 16.484 26.547 1 58.94 234 HIS A C 1
ATOM 1863 O O . HIS A 1 234 ? 5.211 16.297 26.438 1 58.94 234 HIS A O 1
ATOM 1869 N N . ARG A 1 235 ? 3.139 15.578 27.188 1 59.72 235 ARG A N 1
ATOM 1870 C CA . ARG A 1 235 ? 3.51 14.164 27.203 1 59.72 235 ARG A CA 1
ATOM 1871 C C . ARG A 1 235 ? 3.414 13.555 25.812 1 59.72 235 ARG A C 1
ATOM 1873 O O . ARG A 1 235 ? 2.336 13.523 25.219 1 59.72 235 ARG A O 1
ATOM 1880 N N . ARG A 1 236 ? 4.504 13.531 25.094 1 59.44 236 ARG A N 1
ATOM 1881 C CA . ARG A 1 236 ? 4.465 12.906 23.766 1 59.44 236 ARG A CA 1
ATOM 1882 C C . ARG A 1 236 ? 4.941 11.453 23.844 1 59.44 236 ARG A C 1
ATOM 1884 O O . ARG A 1 236 ? 5.992 11.164 24.422 1 59.44 236 ARG A O 1
ATOM 1891 N N . LEU A 1 237 ? 3.955 10.594 23.5 1 60.78 237 LEU A N 1
ATOM 1892 C CA . LEU A 1 237 ? 4.293 9.18 23.453 1 60.78 237 LEU A CA 1
ATOM 1893 C C . LEU A 1 237 ? 5.445 8.922 22.484 1 60.78 237 LEU A C 1
ATOM 1895 O O . LEU A 1 237 ? 6.215 7.977 22.672 1 60.78 237 LEU A O 1
ATOM 1899 N N . TRP A 1 238 ? 5.473 9.805 21.484 1 54.72 238 TRP A N 1
ATOM 1900 C CA . TRP A 1 238 ? 6.453 9.562 20.438 1 54.72 238 TRP A CA 1
ATOM 1901 C C . TRP A 1 238 ? 7.871 9.609 20.984 1 54.72 238 TRP A C 1
ATOM 1903 O O . TRP A 1 238 ? 8.789 9.016 20.422 1 54.72 238 TRP A O 1
ATOM 1913 N N . ASP A 1 239 ? 8.008 10.391 22.234 1 54.59 239 ASP A N 1
ATOM 1914 C CA . ASP A 1 239 ? 9.344 10.57 22.797 1 54.59 239 ASP A CA 1
ATOM 1915 C C . ASP A 1 239 ? 9.742 9.359 23.641 1 54.59 239 ASP A C 1
ATOM 1917 O O . ASP A 1 239 ? 10.906 9.227 24.031 1 54.59 239 ASP A O 1
ATOM 1921 N N . LYS A 1 240 ? 8.719 8.602 23.875 1 60.66 240 LYS A N 1
ATOM 1922 C CA . LYS A 1 240 ? 8.992 7.473 24.766 1 60.66 240 LYS A CA 1
ATOM 1923 C C . LYS A 1 240 ? 9.242 6.195 23.969 1 60.66 240 LYS A C 1
ATOM 1925 O O . LYS A 1 240 ? 8.609 5.969 22.938 1 60.66 240 LYS A O 1
ATOM 1930 N N . GLU A 1 241 ? 10.383 5.688 24.234 1 61.34 241 GLU A N 1
ATOM 1931 C CA . GLU A 1 241 ? 10.664 4.398 23.609 1 61.34 241 GLU A CA 1
ATOM 1932 C C . GLU A 1 241 ? 9.695 3.324 24.094 1 61.34 241 GLU A C 1
ATOM 1934 O O . GLU A 1 241 ? 9.633 3.033 25.297 1 61.34 241 GLU A O 1
ATOM 1939 N N . GLY A 1 242 ? 8.711 3.221 23.547 1 68.31 242 GLY A N 1
ATOM 1940 C CA . GLY A 1 242 ? 7.762 2.172 23.891 1 68.31 242 GLY A CA 1
ATOM 1941 C C . GLY A 1 242 ? 6.984 1.658 22.703 1 68.31 242 GLY A C 1
ATOM 1942 O O . GLY A 1 242 ? 7.305 1.985 21.547 1 68.31 242 GLY A O 1
ATOM 1943 N N . TYR A 1 243 ? 6.34 0.525 22.891 1 72.69 243 TYR A N 1
ATOM 1944 C CA . TYR A 1 243 ? 5.52 -0.005 21.797 1 72.69 243 TYR A CA 1
ATOM 1945 C C . TYR A 1 243 ? 4.047 -0.035 22.203 1 72.69 243 TYR A C 1
ATOM 1947 O O . TYR A 1 243 ? 3.721 -0.102 23.391 1 72.69 243 TYR A O 1
ATOM 1955 N N . THR A 1 244 ? 3.246 0.357 21.344 1 76.44 244 THR A N 1
ATOM 1956 C CA . THR A 1 244 ? 1.798 0.319 21.516 1 76.44 244 THR A CA 1
ATOM 1957 C C . THR A 1 244 ? 1.192 -0.827 20.703 1 76.44 244 THR A C 1
ATOM 1959 O O . THR A 1 244 ? 1.669 -1.146 19.609 1 76.44 244 THR A O 1
ATOM 1962 N N . TYR A 1 245 ? 0.369 -1.694 21.359 1 78.12 245 TYR A N 1
ATOM 1963 C CA . TYR A 1 245 ? -0.339 -2.734 20.625 1 78.12 245 TYR A CA 1
ATOM 1964 C C . TYR A 1 245 ? -1.82 -2.746 20.984 1 78.12 245 TYR A C 1
ATOM 1966 O O . TYR A 1 245 ? -2.209 -2.268 22.047 1 78.12 245 TYR A O 1
ATOM 1974 N N . VAL A 1 246 ? -2.66 -3.164 20.125 1 82.25 246 VAL A N 1
ATOM 1975 C CA . VAL A 1 246 ? -4.098 -3.266 20.344 1 82.25 246 VAL A CA 1
ATOM 1976 C C . VAL A 1 246 ? -4.398 -4.457 21.25 1 82.25 246 VAL A C 1
ATOM 1978 O O . VAL A 1 246 ? -4.043 -5.594 20.922 1 82.25 246 VAL A O 1
ATOM 1981 N N . ASP A 1 247 ? -4.867 -4.203 22.406 1 81.62 247 ASP A N 1
ATOM 1982 C CA . ASP A 1 247 ? -5.152 -5.246 23.391 1 81.62 247 ASP A CA 1
ATOM 1983 C C . ASP A 1 247 ? -6.656 -5.484 23.516 1 81.62 247 ASP A C 1
ATOM 1985 O O . ASP A 1 247 ? -7.109 -6.137 24.453 1 81.62 247 ASP A O 1
ATOM 1989 N N . ASN A 1 248 ? -7.453 -5.105 22.656 1 88.12 248 ASN A N 1
ATOM 1990 C CA . ASN A 1 248 ? -8.891 -5.34 22.688 1 88.12 248 ASN A CA 1
ATOM 1991 C C . ASN A 1 248 ? -9.328 -6.375 21.656 1 88.12 248 ASN A C 1
ATOM 1993 O O . ASN A 1 248 ? -9.172 -6.156 20.453 1 88.12 248 ASN A O 1
ATOM 1997 N N . GLU A 1 249 ? -9.859 -7.477 22.094 1 87.88 249 GLU A N 1
ATOM 1998 C CA . GLU A 1 249 ? -10.195 -8.609 21.234 1 87.88 249 GLU A CA 1
ATOM 1999 C C . GLU A 1 249 ? -11.383 -8.281 20.328 1 87.88 249 GLU A C 1
ATOM 2001 O O . GLU A 1 249 ? -11.453 -8.766 19.203 1 87.88 249 GLU A O 1
ATOM 2006 N N . ASP A 1 250 ? -12.25 -7.492 20.891 1 90.81 250 ASP A N 1
ATOM 2007 C CA . ASP A 1 250 ? -13.422 -7.145 20.094 1 90.81 250 ASP A CA 1
ATOM 2008 C C . ASP A 1 250 ? -13.039 -6.238 18.922 1 90.81 250 ASP A C 1
ATOM 2010 O O . ASP A 1 250 ? -13.562 -6.391 17.828 1 90.81 250 ASP A O 1
ATOM 2014 N N . TYR A 1 251 ? -12.164 -5.383 19.188 1 90.31 251 TYR A N 1
ATOM 2015 C CA . TYR A 1 251 ? -11.703 -4.504 18.125 1 90.31 251 TYR A CA 1
ATOM 2016 C C . TYR A 1 251 ? -10.93 -5.289 17.078 1 90.31 251 TYR A C 1
ATOM 2018 O O . TYR A 1 251 ? -11.102 -5.066 15.875 1 90.31 251 TYR A O 1
ATOM 2026 N N . LYS A 1 252 ? -10.07 -6.191 17.516 1 87.12 252 LYS A N 1
ATOM 2027 C CA . LYS A 1 252 ? -9.336 -7.039 16.578 1 87.12 252 LYS A CA 1
ATOM 2028 C C . LYS A 1 252 ? -10.281 -7.855 15.719 1 87.12 252 LYS A C 1
ATOM 2030 O O . LYS A 1 252 ? -10.047 -8.031 14.516 1 87.12 252 LYS A O 1
ATOM 2035 N N . ARG A 1 253 ? -11.281 -8.344 16.359 1 89.94 253 ARG A N 1
ATOM 2036 C CA . ARG A 1 253 ? -12.289 -9.125 15.648 1 89.94 253 ARG A CA 1
ATOM 2037 C C . ARG A 1 253 ? -13.008 -8.273 14.609 1 89.94 253 ARG A C 1
ATOM 2039 O O . ARG A 1 253 ? -13.211 -8.703 13.477 1 89.94 253 ARG A O 1
ATOM 2046 N N . MET A 1 254 ? -13.344 -7.109 15.031 1 90.44 254 MET A N 1
ATOM 2047 C CA . MET A 1 254 ? -14.031 -6.195 14.125 1 90.44 254 MET A CA 1
ATOM 2048 C C . MET A 1 254 ? -13.148 -5.871 12.922 1 90.44 254 MET A C 1
ATOM 2050 O O . MET A 1 254 ? -13.633 -5.844 11.781 1 90.44 254 MET A O 1
ATOM 2054 N N . ARG A 1 255 ? -11.914 -5.652 13.203 1 87.5 255 ARG A N 1
ATOM 2055 C CA . ARG A 1 255 ? -10.992 -5.305 12.133 1 87.5 255 ARG A CA 1
ATOM 2056 C C . ARG A 1 255 ? -10.805 -6.473 11.172 1 87.5 255 ARG A C 1
ATOM 2058 O O . ARG A 1 255 ? -10.766 -6.281 9.953 1 87.5 255 ARG A O 1
ATOM 2065 N N . SER A 1 256 ? -10.68 -7.648 11.68 1 88.44 256 SER A N 1
ATOM 2066 C CA . SER A 1 256 ? -10.531 -8.844 10.852 1 88.44 256 SER A CA 1
ATOM 2067 C C . SER A 1 256 ? -11.766 -9.07 9.984 1 88.44 256 SER A C 1
ATOM 2069 O O . SER A 1 256 ? -11.641 -9.367 8.789 1 88.44 256 SER A O 1
ATOM 2071 N N . LEU A 1 257 ? -12.891 -8.906 10.57 1 90.5 257 LEU A N 1
ATOM 2072 C CA . LEU A 1 257 ? -14.141 -9.102 9.844 1 90.5 257 LEU A CA 1
ATOM 2073 C C . LEU A 1 257 ? -14.336 -8.008 8.805 1 90.5 257 LEU A C 1
ATOM 2075 O O . LEU A 1 257 ? -14.875 -8.258 7.723 1 90.5 257 LEU A O 1
ATOM 2079 N N . GLY A 1 258 ? -13.906 -6.84 9.188 1 87.38 258 GLY A N 1
ATOM 2080 C CA . GLY A 1 258 ? -13.977 -5.746 8.234 1 87.38 258 GLY A CA 1
ATOM 2081 C C . GLY A 1 258 ? -13.109 -5.965 7.008 1 87.38 258 GLY A C 1
ATOM 2082 O O . GLY A 1 258 ? -13.484 -5.582 5.898 1 87.38 258 GLY A O 1
ATOM 2083 N N . ARG A 1 259 ? -12.055 -6.625 7.152 1 85 259 ARG A N 1
ATOM 2084 C CA . ARG A 1 259 ? -11.164 -6.93 6.039 1 85 259 ARG A CA 1
ATOM 2085 C C . ARG A 1 259 ? -11.812 -7.914 5.07 1 85 259 ARG A C 1
ATOM 2087 O O . ARG A 1 259 ? -11.539 -7.883 3.867 1 85 259 ARG A O 1
ATOM 2094 N N . LEU A 1 260 ? -12.617 -8.719 5.59 1 87.5 260 LEU A N 1
ATOM 2095 C CA . LEU A 1 260 ? -13.297 -9.703 4.754 1 87.5 260 LEU A CA 1
ATOM 2096 C C . LEU A 1 260 ? -14.242 -9.016 3.77 1 87.5 260 LEU A C 1
ATOM 2098 O O . LEU A 1 260 ? -14.625 -9.602 2.756 1 87.5 260 LEU A O 1
ATOM 2102 N N . ALA A 1 261 ? -14.547 -7.82 4.074 1 78.5 261 ALA A N 1
ATOM 2103 C CA . ALA A 1 261 ? -15.461 -7.082 3.209 1 78.5 261 ALA A CA 1
ATOM 2104 C C . ALA A 1 261 ? -14.711 -6.41 2.062 1 78.5 261 ALA A C 1
ATOM 2106 O O . ALA A 1 261 ? -15.328 -5.883 1.134 1 78.5 261 ALA A O 1
ATOM 2107 N N . ASN A 1 262 ? -13.414 -6.547 2.131 1 74.62 262 ASN A N 1
ATOM 2108 C CA . ASN A 1 262 ? -12.609 -5.965 1.062 1 74.62 262 ASN A CA 1
ATOM 2109 C C . ASN A 1 262 ? -12.797 -6.715 -0.254 1 74.62 262 ASN A C 1
ATOM 2111 O O . ASN A 1 262 ? -13.25 -7.863 -0.26 1 74.62 262 ASN A O 1
ATOM 2115 N N . GLY A 1 263 ? -12.516 -6.109 -1.314 1 72.12 263 GLY A N 1
ATOM 2116 C CA . GLY A 1 263 ? -12.703 -6.633 -2.658 1 72.12 263 GLY A CA 1
ATOM 2117 C C . GLY A 1 263 ? -11.969 -7.938 -2.898 1 72.12 263 GLY A C 1
ATOM 2118 O O . GLY A 1 263 ? -12.414 -8.773 -3.686 1 72.12 263 GLY A O 1
ATOM 2119 N N . ASP A 1 264 ? -10.953 -8.219 -2.125 1 76.31 264 ASP A N 1
ATOM 2120 C CA . ASP A 1 264 ? -10.141 -9.406 -2.377 1 76.31 264 ASP A CA 1
ATOM 2121 C C . ASP A 1 264 ? -10.875 -10.672 -1.944 1 76.31 264 ASP A C 1
ATOM 2123 O O . ASP A 1 264 ? -10.695 -11.734 -2.545 1 76.31 264 ASP A O 1
ATOM 2127 N N . TYR A 1 265 ? -11.703 -10.531 -0.91 1 86.81 265 TYR A N 1
ATOM 2128 C CA . TYR A 1 265 ? -12.367 -11.703 -0.357 1 86.81 265 TYR A CA 1
ATOM 2129 C C . TYR A 1 265 ? -13.805 -11.797 -0.843 1 86.81 265 TYR A C 1
ATOM 2131 O O . TYR A 1 265 ? -14.531 -12.727 -0.481 1 86.81 265 TYR A O 1
ATOM 2139 N N . ARG A 1 266 ? -14.219 -10.977 -1.643 1 82.5 266 ARG A N 1
ATOM 2140 C CA . ARG A 1 266 ? -15.625 -10.836 -2.004 1 82.5 266 ARG A CA 1
ATOM 2141 C C . ARG A 1 266 ? -16.141 -12.094 -2.695 1 82.5 266 ARG A C 1
ATOM 2143 O O . ARG A 1 266 ? -17.234 -12.578 -2.383 1 82.5 266 ARG A O 1
ATOM 2150 N N . GLU A 1 267 ? -15.414 -12.539 -3.619 1 83.69 267 GLU A N 1
ATOM 2151 C CA . GLU A 1 267 ? -15.836 -13.734 -4.34 1 83.69 267 GLU A CA 1
ATOM 2152 C C . GLU A 1 267 ? -16 -14.922 -3.393 1 83.69 267 GLU A C 1
ATOM 2154 O O . GLU A 1 267 ? -16.984 -15.664 -3.482 1 83.69 267 GLU A O 1
ATOM 2159 N N . ASP A 1 268 ? -15.086 -15.047 -2.482 1 86.88 268 ASP A N 1
ATOM 2160 C CA . ASP A 1 268 ? -15.125 -16.156 -1.524 1 86.88 268 ASP A CA 1
ATOM 2161 C C . ASP A 1 268 ? -16.297 -15.992 -0.558 1 86.88 268 ASP A C 1
ATOM 2163 O O . ASP A 1 268 ? -17 -16.969 -0.25 1 86.88 268 ASP A O 1
ATOM 2167 N N . VAL A 1 269 ? -16.484 -14.812 -0.146 1 87.69 269 VAL A N 1
ATOM 2168 C CA . VAL A 1 269 ? -17.531 -14.547 0.836 1 87.69 269 VAL A CA 1
ATOM 2169 C C . VAL A 1 269 ? -18.906 -14.742 0.195 1 87.69 269 VAL A C 1
ATOM 2171 O O . VAL A 1 269 ? -19.812 -15.305 0.813 1 87.69 269 VAL A O 1
ATOM 2174 N N . LEU A 1 270 ? -19.062 -14.383 -1.002 1 84.5 270 LEU A N 1
ATOM 2175 C CA . LEU A 1 270 ? -20.328 -14.516 -1.695 1 84.5 270 LEU A CA 1
ATOM 2176 C C . LEU A 1 270 ? -20.609 -15.969 -2.064 1 84.5 270 LEU A C 1
ATOM 2178 O O . LEU A 1 270 ? -21.719 -16.469 -1.876 1 84.5 270 LEU A O 1
ATOM 2182 N N . SER A 1 271 ? -19.578 -16.578 -2.562 1 86.19 271 SER A N 1
ATOM 2183 C CA . SER A 1 271 ? -19.75 -17.953 -3.012 1 86.19 271 SER A CA 1
ATOM 2184 C C . SER A 1 271 ? -20.078 -18.891 -1.846 1 86.19 271 SER A C 1
ATOM 2186 O O . SER A 1 271 ? -20.766 -19.891 -2.02 1 86.19 271 SER A O 1
ATOM 2188 N N . ASN A 1 272 ? -19.609 -18.516 -0.68 1 87.69 272 ASN A N 1
ATOM 2189 C CA . ASN A 1 272 ? -19.844 -19.359 0.486 1 87.69 272 ASN A CA 1
ATOM 2190 C C . ASN A 1 272 ? -20.969 -18.812 1.363 1 87.69 272 ASN A C 1
ATOM 2192 O O . ASN A 1 272 ? -21.219 -19.328 2.449 1 87.69 272 ASN A O 1
ATOM 2196 N N . ASP A 1 273 ? -21.656 -17.75 0.967 1 87.62 273 ASP A N 1
ATOM 2197 C CA . ASP A 1 273 ? -22.766 -17.141 1.674 1 87.62 273 ASP A CA 1
ATOM 2198 C C . ASP A 1 273 ? -22.391 -16.797 3.113 1 87.62 273 ASP A C 1
ATOM 2200 O O . ASP A 1 273 ? -23.125 -17.141 4.051 1 87.62 273 ASP A O 1
ATOM 2204 N N . LEU A 1 274 ? -21.25 -16.219 3.23 1 90.5 274 LEU A N 1
ATOM 2205 C CA . LEU A 1 274 ? -20.734 -15.898 4.555 1 90.5 274 LEU A CA 1
ATOM 2206 C C . LEU A 1 274 ? -21.141 -14.492 4.973 1 90.5 274 LEU A C 1
ATOM 2208 O O . LEU A 1 274 ? -20.953 -14.102 6.129 1 90.5 274 LEU A O 1
ATOM 2212 N N . ALA A 1 275 ? -21.766 -13.703 4.145 1 88.56 275 ALA A N 1
ATOM 2213 C CA . ALA A 1 275 ? -22.031 -12.281 4.367 1 88.56 275 ALA A CA 1
ATOM 2214 C C . ALA A 1 275 ? -22.891 -12.07 5.605 1 88.56 275 ALA A C 1
ATOM 2216 O O . ALA A 1 275 ? -22.547 -11.281 6.484 1 88.56 275 ALA A O 1
ATOM 2217 N N . PRO A 1 276 ? -24 -12.82 5.75 1 89.25 276 PRO A N 1
ATOM 2218 C CA . PRO A 1 276 ? -24.828 -12.602 6.941 1 89.25 276 PRO A CA 1
ATOM 2219 C C . PRO A 1 276 ? -24.094 -12.93 8.242 1 89.25 276 PRO A C 1
ATOM 2221 O O . PRO A 1 276 ? -24.297 -12.25 9.25 1 89.25 276 PRO A O 1
ATOM 2224 N N . TRP A 1 277 ? -23.297 -13.93 8.148 1 91.69 277 TRP A N 1
ATOM 2225 C CA . TRP A 1 277 ? -22.547 -14.297 9.336 1 91.69 277 TRP A CA 1
ATOM 2226 C C . TRP A 1 277 ? -21.547 -13.203 9.695 1 91.69 277 TRP A C 1
ATOM 2228 O O . TRP A 1 277 ? -21.406 -12.836 10.867 1 91.69 277 TRP A O 1
ATOM 2238 N N . VAL A 1 278 ? -20.828 -12.742 8.711 1 92.06 278 VAL A N 1
ATOM 2239 C CA . VAL A 1 278 ? -19.828 -11.703 8.93 1 92.06 278 VAL A CA 1
ATOM 2240 C C . VAL A 1 278 ? -20.5 -10.461 9.523 1 92.06 278 VAL A C 1
ATOM 2242 O O . VAL A 1 278 ? -19.984 -9.867 10.469 1 92.06 278 VAL A O 1
ATOM 2245 N N . LEU A 1 279 ? -21.719 -10.094 9.023 1 92.56 279 LEU A N 1
ATOM 2246 C CA . LEU A 1 279 ? -22.438 -8.914 9.5 1 92.56 279 LEU A CA 1
ATOM 2247 C C . LEU A 1 279 ? -22.906 -9.109 10.938 1 92.56 279 LEU A C 1
ATOM 2249 O O . LEU A 1 279 ? -22.781 -8.195 11.758 1 92.56 279 LEU A O 1
ATOM 2253 N N . LYS A 1 280 ? -23.391 -10.25 11.203 1 93.38 280 LYS A N 1
ATOM 2254 C CA . LYS A 1 280 ? -23.859 -10.547 12.547 1 93.38 280 LYS A CA 1
ATOM 2255 C C . LYS A 1 280 ? -22.719 -10.523 13.555 1 93.38 280 LYS A C 1
ATOM 2257 O O . LYS A 1 280 ? -22.844 -9.938 14.633 1 93.38 280 LYS A O 1
ATOM 2262 N N . GLU A 1 281 ? -21.656 -11.172 13.156 1 92.69 281 GLU A N 1
ATOM 2263 C CA . GLU A 1 281 ? -20.5 -11.203 14.039 1 92.69 281 GLU A CA 1
ATOM 2264 C C . GLU A 1 281 ? -19.906 -9.812 14.227 1 92.69 281 GLU A C 1
ATOM 2266 O O . GLU A 1 281 ? -19.453 -9.461 15.312 1 92.69 281 GLU A O 1
ATOM 2271 N N . TYR A 1 282 ? -19.875 -9.062 13.148 1 93.81 282 TYR A N 1
ATOM 2272 C CA . TYR A 1 282 ? -19.359 -7.691 13.227 1 93.81 282 TYR A CA 1
ATOM 2273 C C . TYR A 1 282 ? -20.234 -6.848 14.164 1 93.81 282 TYR A C 1
ATOM 2275 O O . TYR A 1 282 ? -19.703 -6.094 14.984 1 93.81 282 TYR A O 1
ATOM 2283 N N . GLU A 1 283 ? -21.5 -6.926 14.055 1 94.44 283 GLU A N 1
ATOM 2284 C CA . GLU A 1 283 ? -22.422 -6.176 14.906 1 94.44 283 GLU A CA 1
ATOM 2285 C C . GLU A 1 283 ? -22.266 -6.566 16.375 1 94.44 283 GLU A C 1
ATOM 2287 O O . GLU A 1 283 ? -22.281 -5.703 17.25 1 94.44 283 GLU A O 1
ATOM 2292 N N . ALA A 1 284 ? -22.109 -7.82 16.609 1 94.88 284 ALA A N 1
ATOM 2293 C CA . ALA A 1 284 ? -21.906 -8.297 17.969 1 94.88 284 ALA A CA 1
ATOM 2294 C C . ALA A 1 284 ? -20.625 -7.738 18.562 1 94.88 284 ALA A C 1
ATOM 2296 O O . ALA A 1 284 ? -20.609 -7.289 19.719 1 94.88 284 ALA A O 1
ATOM 2297 N N . ALA A 1 285 ? -19.594 -7.809 17.781 1 93.56 285 ALA A N 1
ATOM 2298 C CA . ALA A 1 285 ? -18.312 -7.281 18.25 1 93.56 285 ALA A CA 1
ATOM 2299 C C . ALA A 1 285 ? -18.391 -5.777 18.484 1 93.56 285 ALA A C 1
ATOM 2301 O O . ALA A 1 285 ? -17.812 -5.258 19.438 1 93.56 285 ALA A O 1
ATOM 2302 N N . ARG A 1 286 ? -19.094 -5.098 17.625 1 92.88 286 ARG A N 1
ATOM 2303 C CA . ARG A 1 286 ? -19.281 -3.656 17.75 1 92.88 286 ARG A CA 1
ATOM 2304 C C . ARG A 1 286 ? -20.016 -3.316 19.047 1 92.88 286 ARG A C 1
ATOM 2306 O O . ARG A 1 286 ? -19.641 -2.377 19.75 1 92.88 286 ARG A O 1
ATOM 2313 N N . TYR A 1 287 ? -21.047 -4.062 19.328 1 92 287 TYR A N 1
ATOM 2314 C CA . TYR A 1 287 ? -21.844 -3.834 20.531 1 92 287 TYR A CA 1
ATOM 2315 C C . TYR A 1 287 ? -21 -4.078 21.781 1 92 287 TYR A C 1
ATOM 2317 O O . TYR A 1 287 ? -21.078 -3.316 22.75 1 92 287 TYR A O 1
ATOM 2325 N N . ARG A 1 288 ? -20.156 -5.082 21.719 1 92.94 288 ARG A N 1
ATOM 2326 C CA . ARG A 1 288 ? -19.312 -5.391 22.859 1 92.94 288 ARG A CA 1
ATOM 2327 C C . ARG A 1 288 ? -18.234 -4.324 23.062 1 92.94 288 ARG A C 1
ATOM 2329 O O . ARG A 1 288 ? -17.859 -4.02 24.188 1 92.94 288 ARG A O 1
ATOM 2336 N N . LEU A 1 289 ? -17.703 -3.799 22 1 91.62 289 LEU A N 1
ATOM 2337 C CA . LEU A 1 289 ? -16.688 -2.76 22.078 1 91.62 289 LEU A CA 1
ATOM 2338 C C . LEU A 1 289 ? -17.25 -1.477 22.672 1 91.62 289 LEU A C 1
ATOM 2340 O O . LEU A 1 289 ? -16.594 -0.806 23.469 1 91.62 289 LEU A O 1
ATOM 2344 N N . GLY A 1 290 ? -18.469 -1.143 22.344 1 86.88 290 GLY A N 1
ATOM 2345 C CA . GLY A 1 290 ? -19.125 0.045 22.875 1 86.88 290 GLY A CA 1
ATOM 2346 C C . GLY A 1 290 ? -18.484 1.337 22.406 1 86.88 290 GLY A C 1
ATOM 2347 O O . GLY A 1 290 ? -18.234 1.498 21.203 1 86.88 290 GLY A O 1
ATOM 2348 N N . ASP A 1 291 ? -18.281 2.281 23.359 1 86.44 291 ASP A N 1
ATOM 2349 C CA . ASP A 1 291 ? -17.766 3.596 23 1 86.44 291 ASP A CA 1
ATOM 2350 C C . ASP A 1 291 ? -16.297 3.742 23.406 1 86.44 291 ASP A C 1
ATOM 2352 O O . ASP A 1 291 ? -15.828 4.852 23.672 1 86.44 291 ASP A O 1
ATOM 2356 N N . ILE A 1 292 ? -15.617 2.615 23.422 1 87.75 292 ILE A N 1
ATOM 2357 C CA . ILE A 1 292 ? -14.195 2.682 23.75 1 87.75 292 ILE A CA 1
ATOM 2358 C C . ILE A 1 292 ? -13.445 3.438 22.656 1 87.75 292 ILE A C 1
ATOM 2360 O O . ILE A 1 292 ? -13.617 3.154 21.469 1 87.75 292 ILE A O 1
ATOM 2364 N N . PRO A 1 293 ? -12.688 4.414 23.062 1 87.25 293 PRO A N 1
ATOM 2365 C CA . PRO A 1 293 ? -11.992 5.227 22.047 1 87.25 293 PRO A CA 1
ATOM 2366 C C . PRO A 1 293 ? -11.039 4.406 21.188 1 87.25 293 PRO A C 1
ATOM 2368 O O . PRO A 1 293 ? -10.344 3.52 21.703 1 87.25 293 PRO A O 1
ATOM 2371 N N . GLN A 1 294 ? -11.141 4.688 19.969 1 84.62 294 GLN A N 1
ATOM 2372 C CA . GLN A 1 294 ? -10.32 3.957 19 1 84.62 294 GLN A CA 1
ATOM 2373 C C . GLN A 1 294 ? -9.297 4.875 18.344 1 84.62 294 GLN A C 1
ATOM 2375 O O . GLN A 1 294 ? -8.609 4.473 17.406 1 84.62 294 GLN A O 1
ATOM 2380 N N . THR A 1 295 ? -9.148 6.039 18.828 1 81.94 295 THR A N 1
ATOM 2381 C CA . THR A 1 295 ? -8.234 7 18.219 1 81.94 295 THR A CA 1
ATOM 2382 C C . THR A 1 295 ? -6.785 6.613 18.484 1 81.94 295 THR A C 1
ATOM 2384 O O . THR A 1 295 ? -6.504 5.84 19.406 1 81.94 295 THR A O 1
ATOM 2387 N N . HIS A 1 296 ? -5.977 7.098 17.656 1 76.44 296 HIS A N 1
ATOM 2388 C CA . HIS A 1 296 ? -4.555 6.793 17.766 1 76.44 296 HIS A CA 1
ATOM 2389 C C . HIS A 1 296 ? -4.035 7.082 19.172 1 76.44 296 HIS A C 1
ATOM 2391 O O . HIS A 1 296 ? -4.402 8.094 19.781 1 76.44 296 HIS A O 1
ATOM 2397 N N . PRO A 1 297 ? -3.24 6.203 19.672 1 75.94 297 PRO A N 1
ATOM 2398 C CA . PRO A 1 297 ? -2.785 6.293 21.062 1 75.94 297 PRO A CA 1
ATOM 2399 C C . PRO A 1 297 ? -2.061 7.605 21.359 1 75.94 297 PRO A C 1
ATOM 2401 O O . PRO A 1 297 ? -2.139 8.117 22.469 1 75.94 297 PRO A O 1
ATOM 2404 N N . HIS A 1 298 ? -1.434 8.164 20.359 1 71.88 298 HIS A N 1
ATOM 2405 C CA . HIS A 1 298 ? -0.699 9.398 20.594 1 71.88 298 HIS A CA 1
ATOM 2406 C C . HIS A 1 298 ? -1.642 10.531 20.984 1 71.88 298 HIS A C 1
ATOM 2408 O O . HIS A 1 298 ? -1.328 11.328 21.875 1 71.88 298 HIS A O 1
ATOM 2414 N N . TYR A 1 299 ? -2.729 10.531 20.375 1 72.31 299 TYR A N 1
ATOM 2415 C CA . TYR A 1 299 ? -3.693 11.586 20.672 1 72.31 299 TYR A CA 1
ATOM 2416 C C . TYR A 1 299 ? -4.383 11.336 22.016 1 72.31 299 TYR A C 1
ATOM 2418 O O . TYR A 1 299 ? -4.625 12.273 22.766 1 72.31 299 TYR A O 1
ATOM 2426 N N . GLN A 1 300 ? -4.586 10.078 22.281 1 76.88 300 GLN A N 1
ATOM 2427 C CA . GLN A 1 300 ? -5.227 9.734 23.547 1 76.88 300 GLN A CA 1
ATOM 2428 C C . GLN A 1 300 ? -4.289 9.984 24.719 1 76.88 300 GLN A C 1
ATOM 2430 O O . GLN A 1 300 ? -4.73 10.398 25.797 1 76.88 300 GLN A O 1
ATOM 2435 N N . TYR A 1 301 ? -3.043 9.711 24.406 1 75.44 301 TYR A N 1
ATOM 2436 C CA . TYR A 1 301 ? -2.068 9.875 25.484 1 75.44 301 TYR A CA 1
ATOM 2437 C C . TYR A 1 301 ? -1.956 11.336 25.906 1 75.44 301 TYR A C 1
ATOM 2439 O O . TYR A 1 301 ? -1.812 11.641 27.078 1 75.44 301 TYR A O 1
ATOM 2447 N N . TYR A 1 302 ? -2.059 12.148 24.891 1 70.06 302 TYR A N 1
ATOM 2448 C CA . TYR A 1 302 ? -1.952 13.586 25.141 1 70.06 302 TYR A CA 1
ATOM 2449 C C . TYR A 1 302 ? -3.121 14.078 25.984 1 70.06 302 TYR A C 1
ATOM 2451 O O . TYR A 1 302 ? -2.928 14.844 26.938 1 70.06 302 TYR A O 1
ATOM 2459 N N . TYR A 1 303 ? -4.324 13.633 25.797 1 63.97 303 TYR A N 1
ATOM 2460 C CA . TYR A 1 303 ? -5.523 14.164 26.438 1 63.97 303 TYR A CA 1
ATOM 2461 C C . TYR A 1 303 ? -5.945 13.281 27.609 1 63.97 303 TYR A C 1
ATOM 2463 O O . TYR A 1 303 ? -6.879 13.617 28.344 1 63.97 303 TYR A O 1
ATOM 2471 N N . ALA A 1 304 ? -5.266 12.07 27.688 1 61.84 304 ALA A N 1
ATOM 2472 C CA . ALA A 1 304 ? -5.648 11.141 28.75 1 61.84 304 ALA A CA 1
ATOM 2473 C C . ALA A 1 304 ? -5.312 11.695 30.125 1 61.84 304 ALA A C 1
ATOM 2475 O O . ALA A 1 304 ? -5.945 11.336 31.125 1 61.84 304 ALA A O 1
ATOM 2476 N N . GLN A 1 305 ? -4.391 12.695 30.125 1 67.81 305 GLN A N 1
ATOM 2477 C CA . GLN A 1 305 ? -3.963 13.195 31.438 1 67.81 305 GLN A CA 1
ATOM 2478 C C . GLN A 1 305 ? -4.969 14.195 32 1 67.81 305 GLN A C 1
ATOM 2480 O O . GLN A 1 305 ? -5.926 14.57 31.312 1 67.81 305 GLN A O 1
ATOM 2485 N N . SER A 1 306 ? -4.785 14.453 33.219 1 74.56 306 SER A N 1
ATOM 2486 C CA . SER A 1 306 ? -5.566 15.43 33.969 1 74.56 306 SER A CA 1
ATOM 2487 C C . SER A 1 306 ? -5.625 16.766 33.25 1 74.56 306 SER A C 1
ATOM 2489 O O . SER A 1 306 ? -4.688 17.141 32.562 1 74.56 306 SER A O 1
ATOM 2491 N N . PRO A 1 307 ? -6.91 17.328 33.062 1 82.69 307 PRO A N 1
ATOM 2492 C CA . PRO A 1 307 ? -7.074 18.656 32.469 1 82.69 307 PRO A CA 1
ATOM 2493 C C . PRO A 1 307 ? -6.203 19.719 33.125 1 82.69 307 PRO A C 1
ATOM 2495 O O . PRO A 1 307 ? -6.02 20.812 32.594 1 82.69 307 PRO A O 1
ATOM 2498 N N . ILE A 1 308 ? -5.535 19.344 34.25 1 82 308 ILE A N 1
ATOM 2499 C CA . ILE A 1 308 ? -4.816 20.312 35.062 1 82 308 ILE A CA 1
ATOM 2500 C C . ILE A 1 308 ? -3.619 20.859 34.281 1 82 308 ILE A C 1
ATOM 2502 O O . ILE A 1 308 ? -3.33 22.062 34.344 1 82 308 ILE A O 1
ATOM 2506 N N . THR A 1 309 ? -3.041 20 33.594 1 79.75 309 THR A N 1
ATOM 2507 C CA . THR A 1 309 ? -1.859 20.438 32.875 1 79.75 309 THR A CA 1
ATOM 2508 C C . THR A 1 309 ? -2.244 21.406 31.75 1 79.75 309 THR A C 1
ATOM 2510 O O . THR A 1 309 ? -1.552 22.406 31.516 1 79.75 309 THR A O 1
ATOM 2513 N N . MET A 1 310 ? -3.291 21.188 31.094 1 80.81 310 MET A N 1
ATOM 2514 C CA . MET A 1 310 ? -3.762 22.078 30.031 1 80.81 310 MET A CA 1
ATOM 2515 C C . MET A 1 310 ? -4.215 23.422 30.609 1 80.81 310 MET A C 1
ATOM 2517 O O . MET A 1 310 ? -3.932 24.469 30.047 1 80.81 310 MET A O 1
ATOM 2521 N N . ILE A 1 311 ? -4.879 23.328 31.766 1 86.25 311 ILE A N 1
ATOM 2522 C CA . ILE A 1 311 ? -5.344 24.547 32.438 1 86.25 311 ILE A CA 1
ATOM 2523 C C . ILE A 1 311 ? -4.145 25.391 32.875 1 86.25 311 ILE A C 1
ATOM 2525 O O . ILE A 1 311 ? -4.113 26.594 32.625 1 86.25 311 ILE A O 1
ATOM 2529 N N . LEU A 1 312 ? -3.189 24.719 33.438 1 84.19 312 LEU A N 1
ATOM 2530 C CA . LEU A 1 312 ? -2.006 25.438 33.906 1 84.19 312 LEU A CA 1
ATOM 2531 C C . LEU A 1 312 ? -1.26 26.078 32.75 1 84.19 312 LEU A C 1
ATOM 2533 O O . LEU A 1 312 ? -0.763 27.203 32.844 1 84.19 312 LEU A O 1
ATOM 2537 N N . ARG A 1 313 ? -1.238 25.453 31.672 1 81.56 313 ARG A N 1
ATOM 2538 C CA . ARG A 1 313 ? -0.562 25.969 30.484 1 81.56 313 ARG A CA 1
ATOM 2539 C C . ARG A 1 313 ? -1.263 27.219 29.953 1 81.56 313 ARG A C 1
ATOM 2541 O O . ARG A 1 313 ? -0.624 28.25 29.734 1 81.56 313 ARG A O 1
ATOM 2548 N N . ASP A 1 314 ? -2.535 27.156 29.812 1 82.62 314 ASP A N 1
ATOM 2549 C CA . ASP A 1 314 ? -3.279 28.266 29.234 1 82.62 314 ASP A CA 1
ATOM 2550 C C . ASP A 1 314 ? -3.307 29.469 30.188 1 82.62 314 ASP A C 1
ATOM 2552 O O . ASP A 1 314 ? -3.223 30.609 29.766 1 82.62 314 ASP A O 1
ATOM 2556 N N . VAL A 1 315 ? -3.359 29.156 31.484 1 86 315 VAL A N 1
ATOM 2557 C CA . VAL A 1 315 ? -3.367 30.203 32.5 1 86 315 VAL A CA 1
ATOM 2558 C C . VAL A 1 315 ? -2.002 30.875 32.531 1 86 315 VAL A C 1
ATOM 2560 O O . VAL A 1 315 ? -1.912 32.094 32.719 1 86 315 VAL A O 1
ATOM 2563 N N . SER A 1 316 ? -1.014 30.109 32.375 1 85.12 316 SER A N 1
ATOM 2564 C CA . SER A 1 316 ? 0.324 30.688 32.344 1 85.12 316 SER A CA 1
ATOM 2565 C C . SER A 1 316 ? 0.497 31.641 31.172 1 85.12 316 SER A C 1
ATOM 2567 O O . SER A 1 316 ? 1.308 32.562 31.234 1 85.12 316 SER A O 1
ATOM 2569 N N . GLY A 1 317 ? -0.271 31.469 30.094 1 80.88 317 GLY A N 1
ATOM 2570 C CA . GLY A 1 317 ? -0.235 32.375 28.953 1 80.88 317 GLY A CA 1
ATOM 2571 C C . GLY A 1 317 ? -0.781 33.75 29.266 1 80.88 317 GLY A C 1
ATOM 2572 O O . GLY A 1 317 ? -0.491 34.719 28.547 1 80.88 317 GLY A O 1
ATOM 2573 N N . GLU A 1 318 ? -1.501 33.875 30.422 1 80.75 318 GLU A N 1
ATOM 2574 C CA . GLU A 1 318 ? -2.109 35.125 30.812 1 80.75 318 GLU A CA 1
ATOM 2575 C C . GLU A 1 318 ? -1.222 35.875 31.797 1 80.75 318 GLU A C 1
ATOM 2577 O O . GLU A 1 318 ? -1.491 37.031 32.125 1 80.75 318 GLU A O 1
ATOM 2582 N N . LEU A 1 319 ? -0.157 35.312 32.156 1 83.44 319 LEU A N 1
ATOM 2583 C CA . LEU A 1 319 ? 0.675 35.875 33.219 1 83.44 319 LEU A CA 1
ATOM 2584 C C . LEU A 1 319 ? 1.254 37.219 32.781 1 83.44 319 LEU A C 1
ATOM 2586 O O . LEU A 1 319 ? 1.319 38.156 33.594 1 83.44 319 LEU A O 1
ATOM 2590 N N . PRO A 1 320 ? 1.654 37.375 31.516 1 78.12 320 PRO A N 1
ATOM 2591 C CA . PRO A 1 320 ? 2.186 38.688 31.125 1 78.12 320 PRO A CA 1
ATOM 2592 C C . PRO A 1 320 ? 1.158 39.812 31.266 1 78.12 320 PRO A C 1
ATOM 2594 O O . PRO A 1 320 ? 1.499 40.906 31.703 1 78.12 320 PRO A O 1
ATOM 2597 N N . MET A 1 321 ? -0.044 39.5 30.938 1 76.69 321 MET A N 1
ATOM 2598 C CA . MET A 1 321 ? -1.09 40.5 31.062 1 76.69 321 MET A CA 1
ATOM 2599 C C . MET A 1 321 ? -1.394 40.812 32.531 1 76.69 321 MET A C 1
ATOM 2601 O O . MET A 1 321 ? -1.656 41.969 32.875 1 76.69 321 MET A O 1
ATOM 2605 N N . VAL A 1 322 ? -1.364 39.75 33.375 1 79.88 322 VAL A N 1
ATOM 2606 C CA . VAL A 1 322 ? -1.587 39.938 34.781 1 79.88 322 VAL A CA 1
ATOM 2607 C C . VAL A 1 322 ? -0.454 40.781 35.406 1 79.88 322 VAL A C 1
ATOM 2609 O O . VAL A 1 322 ? -0.693 41.656 36.219 1 79.88 322 VAL A O 1
ATOM 2612 N N . TYR A 1 323 ? 0.675 40.5 34.906 1 78.75 323 TYR A N 1
ATOM 2613 C CA . TYR A 1 323 ? 1.822 41.25 35.406 1 78.75 323 TYR A CA 1
ATOM 2614 C C . TYR A 1 323 ? 1.708 42.719 35.031 1 78.75 323 TYR A C 1
ATOM 2616 O O . TYR A 1 323 ? 1.949 43.625 35.844 1 78.75 323 TYR A O 1
ATOM 2624 N N . CYS A 1 324 ? 1.39 43 33.781 1 74.56 324 CYS A N 1
ATOM 2625 C CA . CYS A 1 324 ? 1.245 44.375 33.344 1 74.56 324 CYS A CA 1
ATOM 2626 C C . CYS A 1 324 ? 0.142 45.094 34.094 1 74.56 324 CYS A C 1
ATOM 2628 O O . CYS A 1 324 ? 0.313 46.25 34.531 1 74.56 324 CYS A O 1
ATOM 2630 N N . GLY A 1 325 ? -0.984 44.406 34.312 1 74.38 325 GLY A N 1
ATOM 2631 C CA . GLY A 1 325 ? -2.082 44.969 35.094 1 74.38 325 GLY A CA 1
ATOM 2632 C C . GLY A 1 325 ? -1.716 45.281 36.531 1 74.38 325 GLY A C 1
ATOM 2633 O O . GLY A 1 325 ? -2.025 46.375 37.031 1 74.38 325 GLY A O 1
ATOM 2634 N N . LEU A 1 326 ? -0.995 44.375 37.094 1 76.56 326 LEU A N 1
ATOM 2635 C CA . LEU A 1 326 ? -0.597 44.562 38.5 1 76.56 326 LEU A CA 1
ATOM 2636 C C . LEU A 1 326 ? 0.453 45.656 38.625 1 76.56 326 LEU A C 1
ATOM 2638 O O . LEU A 1 326 ? 0.455 46.406 39.594 1 76.56 326 LEU A O 1
ATOM 2642 N N . SER A 1 327 ? 1.348 45.812 37.688 1 76.69 327 SER A N 1
ATOM 2643 C CA . SER A 1 327 ? 2.393 46.844 37.719 1 76.69 327 SER A CA 1
ATOM 2644 C C . SER A 1 327 ? 1.808 48.25 37.562 1 76.69 327 SER A C 1
ATOM 2646 O O . SER A 1 327 ? 2.324 49.188 38.156 1 76.69 327 SER A O 1
ATOM 2648 N N . ILE A 1 328 ? 0.753 48.344 36.844 1 75 328 ILE A N 1
ATOM 2649 C CA . ILE A 1 328 ? 0.102 49.656 36.656 1 75 328 ILE A CA 1
ATOM 2650 C C . ILE A 1 328 ? -0.575 50.062 37.969 1 75 328 ILE A C 1
ATOM 2652 O O . ILE A 1 328 ? -0.613 51.25 38.312 1 75 328 ILE A O 1
ATOM 2656 N N . VAL A 1 329 ? -1.097 49.062 38.688 1 74.56 329 VAL A N 1
ATOM 2657 C CA . VAL A 1 329 ? -1.755 49.344 39.969 1 74.56 329 VAL A CA 1
ATOM 2658 C C . VAL A 1 329 ? -0.722 49.781 41 1 74.56 329 VAL A C 1
ATOM 2660 O O . VAL A 1 329 ? -0.973 50.719 41.75 1 74.56 329 VAL A O 1
ATOM 2663 N N . PHE A 1 330 ? 0.426 49.188 40.938 1 74.69 330 PHE A N 1
ATOM 2664 C CA . PHE A 1 330 ? 1.414 49.5 41.969 1 74.69 330 PHE A CA 1
ATOM 2665 C C . PHE A 1 330 ? 2.25 50.719 41.594 1 74.69 330 PHE A C 1
ATOM 2667 O O . PHE A 1 330 ? 2.605 51.5 42.438 1 74.69 330 PHE A O 1
ATOM 2674 N N . ASP A 1 331 ? 2.621 50.75 40.281 1 72.5 331 ASP A N 1
ATOM 2675 C CA . ASP A 1 331 ? 3.422 51.875 39.812 1 72.5 331 ASP A CA 1
ATOM 2676 C C . ASP A 1 331 ? 2.896 52.438 38.5 1 72.5 331 ASP A C 1
ATOM 2678 O O . ASP A 1 331 ? 3.396 52.062 37.406 1 72.5 331 ASP A O 1
ATOM 2682 N N . PRO A 1 332 ? 1.903 53.25 38.531 1 66.5 332 PRO A N 1
ATOM 2683 C CA . PRO A 1 332 ? 1.273 53.75 37.312 1 66.5 332 PRO A CA 1
ATOM 2684 C C . PRO A 1 332 ? 2.219 54.625 36.469 1 66.5 332 PRO A C 1
ATOM 2686 O O . PRO A 1 332 ? 2.02 54.75 35.25 1 66.5 332 PRO A O 1
ATOM 2689 N N . THR A 1 333 ? 3.252 55.188 36.969 1 62.81 333 THR A N 1
ATOM 2690 C CA . THR A 1 333 ? 4.07 56.156 36.25 1 62.81 333 THR A CA 1
ATOM 2691 C C . THR A 1 333 ? 5.043 55.438 35.312 1 62.81 333 THR A C 1
ATOM 2693 O O . THR A 1 333 ? 5.551 56.031 34.375 1 62.81 333 THR A O 1
ATOM 2696 N N . ARG A 1 334 ? 5.18 54.188 35.562 1 63.84 334 ARG A N 1
ATOM 2697 C CA . ARG A 1 334 ? 6.227 53.469 34.844 1 63.84 334 ARG A CA 1
ATOM 2698 C C . ARG A 1 334 ? 5.695 52.906 33.531 1 63.84 334 ARG A C 1
ATOM 2700 O O . ARG A 1 334 ? 6.469 52.562 32.625 1 63.84 334 ARG A O 1
ATOM 2707 N N . PHE A 1 335 ? 4.367 52.875 33.281 1 65.94 335 PHE A N 1
ATOM 2708 C CA . PHE A 1 335 ? 3.854 52.156 32.125 1 65.94 335 PHE A CA 1
ATOM 2709 C C . PHE A 1 335 ? 2.963 53.062 31.297 1 65.94 335 PHE A C 1
ATOM 2711 O O . PHE A 1 335 ? 2.217 53.906 31.828 1 65.94 335 PHE A O 1
ATOM 2718 N N . SER A 1 336 ? 3.402 53.094 30.031 1 66.62 336 SER A N 1
ATOM 2719 C CA . SER A 1 336 ? 2.535 53.75 29.062 1 66.62 336 SER A CA 1
ATOM 2720 C C . SER A 1 336 ? 1.593 52.781 28.391 1 66.62 336 SER A C 1
ATOM 2722 O O . SER A 1 336 ? 1.802 51.562 28.469 1 66.62 336 SER A O 1
ATOM 2724 N N . ILE A 1 337 ? 0.49 53.219 27.875 1 65 337 ILE A N 1
ATOM 2725 C CA . ILE A 1 337 ? -0.465 52.375 27.156 1 65 337 ILE A CA 1
ATOM 2726 C C . ILE A 1 337 ? 0.232 51.688 26 1 65 337 ILE A C 1
ATOM 2728 O O . ILE A 1 337 ? -0.038 50.5 25.719 1 65 337 ILE A O 1
ATOM 2732 N N . ALA A 1 338 ? 1.104 52.406 25.391 1 65.38 338 ALA A N 1
ATOM 2733 C CA . ALA A 1 338 ? 1.855 51.844 24.266 1 65.38 338 ALA A CA 1
ATOM 2734 C C . ALA A 1 338 ? 2.713 50.656 24.734 1 65.38 338 ALA A C 1
ATOM 2736 O O . ALA A 1 338 ? 2.824 49.656 24.031 1 65.38 338 ALA A O 1
ATOM 2737 N N . SER A 1 339 ? 3.26 50.781 25.922 1 67.94 339 SER A N 1
ATOM 2738 C CA . SER A 1 339 ? 4.105 49.719 26.438 1 67.94 339 SER A CA 1
ATOM 2739 C C . SER A 1 339 ? 3.301 48.438 26.688 1 67.94 339 SER A C 1
ATOM 2741 O O . SER A 1 339 ? 3.775 47.344 26.422 1 67.94 339 SER A O 1
ATOM 2743 N N . VAL A 1 340 ? 2.09 48.625 27.094 1 67.69 340 VAL A N 1
ATOM 2744 C CA . VAL A 1 340 ? 1.249 47.469 27.375 1 67.69 340 VAL A CA 1
ATOM 2745 C C . VAL A 1 340 ? 0.887 46.75 26.078 1 67.69 340 VAL A C 1
ATOM 2747 O O . VAL A 1 340 ? 0.909 45.531 26.016 1 67.69 340 VAL A O 1
ATOM 2750 N N . ALA A 1 341 ? 0.569 47.531 25.062 1 66.81 341 ALA A N 1
ATOM 2751 C CA . ALA A 1 341 ? 0.221 46.969 23.766 1 66.81 341 ALA A CA 1
ATOM 2752 C C . ALA A 1 341 ? 1.406 46.219 23.156 1 66.81 341 ALA A C 1
ATOM 2754 O O . ALA A 1 341 ? 1.237 45.156 22.562 1 66.81 341 ALA A O 1
ATOM 2755 N N . ILE A 1 342 ? 2.557 46.781 23.328 1 67.81 342 ILE A N 1
ATOM 2756 C CA . ILE A 1 342 ? 3.777 46.188 22.797 1 67.81 342 ILE A CA 1
ATOM 2757 C C . ILE A 1 342 ? 4.062 44.875 23.516 1 67.81 342 ILE A C 1
ATOM 2759 O O . ILE A 1 342 ? 4.402 43.875 22.875 1 67.81 342 ILE A O 1
ATOM 2763 N N . TYR A 1 343 ? 3.82 44.906 24.781 1 68 343 TYR A N 1
ATOM 2764 C CA . TYR A 1 343 ? 4.078 43.688 25.547 1 68 343 TYR A CA 1
ATOM 2765 C C . TYR A 1 343 ? 3.105 42.594 25.172 1 68 343 TYR A C 1
ATOM 2767 O O . TYR A 1 343 ? 3.494 41.406 25.062 1 68 343 TYR A O 1
ATOM 2775 N N . GLN A 1 344 ? 1.942 42.938 24.938 1 67.62 344 GLN A N 1
ATOM 2776 C CA . GLN A 1 344 ? 0.942 41.969 24.547 1 67.62 344 GLN A CA 1
ATOM 2777 C C . GLN A 1 344 ? 1.289 41.344 23.203 1 67.62 344 GLN A C 1
ATOM 2779 O O . GLN A 1 344 ? 1.214 40.125 23.031 1 67.62 344 GLN A O 1
ATOM 2784 N N . ASN A 1 345 ? 1.67 42.156 22.234 1 68.75 345 ASN A N 1
ATOM 2785 C CA . ASN A 1 345 ? 2.027 41.688 20.906 1 68.75 345 ASN A CA 1
ATOM 2786 C C . ASN A 1 345 ? 3.277 40.812 20.938 1 68.75 345 ASN A C 1
ATOM 2788 O O . ASN A 1 345 ? 3.338 39.781 20.266 1 68.75 345 ASN A O 1
ATOM 2792 N N . SER A 1 346 ? 4.227 41.25 21.734 1 69.69 346 SER A N 1
ATOM 2793 C CA . SER A 1 346 ? 5.484 40.5 21.828 1 69.69 346 SER A CA 1
ATOM 2794 C C . SER A 1 346 ? 5.289 39.156 22.484 1 69.69 346 SER A C 1
ATOM 2796 O O . SER A 1 346 ? 5.922 38.156 22.094 1 69.69 346 SER A O 1
ATOM 2798 N N . THR A 1 347 ? 4.383 39.156 23.469 1 71.31 347 THR A N 1
ATOM 2799 C CA . THR A 1 347 ? 4.098 37.906 24.141 1 71.31 347 THR A CA 1
ATOM 2800 C C . THR A 1 347 ? 3.48 36.906 23.172 1 71.31 347 THR A C 1
ATOM 2802 O O . THR A 1 347 ? 3.891 35.719 23.125 1 71.31 347 THR A O 1
ATOM 2805 N N . GLY A 1 348 ? 2.529 37.344 22.391 1 72.62 348 GLY A N 1
ATOM 2806 C CA . GLY A 1 348 ? 1.916 36.469 21.406 1 72.62 348 GLY A CA 1
ATOM 2807 C C . GLY A 1 348 ? 2.898 35.969 20.359 1 72.62 348 GLY A C 1
ATOM 2808 O O . GLY A 1 348 ? 2.877 34.781 20.016 1 72.62 348 GLY A O 1
ATOM 2809 N N . ALA A 1 349 ? 3.756 36.781 19.922 1 74.75 349 ALA A N 1
ATOM 2810 C CA . ALA A 1 349 ? 4.766 36.438 18.922 1 74.75 349 ALA A CA 1
ATOM 2811 C C . ALA A 1 349 ? 5.754 35.406 19.484 1 74.75 349 ALA A C 1
ATOM 2813 O O . ALA A 1 349 ? 6.102 34.438 18.812 1 74.75 349 ALA A O 1
ATOM 2814 N N . LEU A 1 350 ? 6.164 35.656 20.703 1 75.25 350 LEU A N 1
ATOM 2815 C CA . LEU A 1 350 ? 7.133 34.75 21.344 1 75.25 350 LEU A CA 1
ATOM 2816 C C . LEU A 1 350 ? 6.531 33.375 21.562 1 75.25 350 LEU A C 1
ATOM 2818 O O . LEU A 1 350 ? 7.191 32.344 21.328 1 75.25 350 LEU A O 1
ATOM 2822 N N . GLN A 1 351 ? 5.316 33.406 22.016 1 75.06 351 GLN A N 1
ATOM 2823 C CA . GLN A 1 351 ? 4.645 32.156 22.266 1 75.06 351 GLN A CA 1
ATOM 2824 C C . GLN A 1 351 ? 4.508 31.344 20.969 1 75.06 351 GLN A C 1
ATOM 2826 O O . GLN A 1 351 ? 4.719 30.125 20.969 1 75.06 351 GLN A O 1
ATOM 2831 N N . ARG A 1 352 ? 4.176 31.922 19.922 1 76.38 352 ARG A N 1
ATOM 2832 C CA . ARG A 1 352 ? 4.07 31.266 18.625 1 76.38 352 ARG A CA 1
ATOM 2833 C C . ARG A 1 352 ? 5.422 30.719 18.172 1 76.38 352 ARG A C 1
ATOM 2835 O O . ARG A 1 352 ? 5.516 29.594 17.688 1 76.38 352 ARG A O 1
ATOM 2842 N N . SER A 1 353 ? 6.422 31.5 18.312 1 80.38 353 SER A N 1
ATOM 2843 C CA . SER A 1 353 ? 7.766 31.109 17.906 1 80.38 353 SER A CA 1
ATOM 2844 C C . SER A 1 353 ? 8.266 29.922 18.719 1 80.38 353 SER A C 1
ATOM 2846 O O . SER A 1 353 ? 8.914 29.031 18.188 1 80.38 353 SER A O 1
ATOM 2848 N N . LEU A 1 354 ? 7.949 30.016 19.922 1 77.25 354 LEU A N 1
ATOM 2849 C CA . LEU A 1 354 ? 8.352 28.906 20.797 1 77.25 354 LEU A CA 1
ATOM 2850 C C . LEU A 1 354 ? 7.598 27.641 20.422 1 77.25 354 LEU A C 1
ATOM 2852 O O . LEU A 1 354 ? 8.164 26.547 20.453 1 77.25 354 LEU A O 1
ATOM 2856 N N . GLY A 1 355 ? 6.301 27.859 20.156 1 74.75 355 GLY A N 1
ATOM 2857 C CA . GLY A 1 355 ? 5.539 26.719 19.672 1 74.75 355 GLY A CA 1
ATOM 2858 C C . GLY A 1 355 ? 6.137 26.094 18.422 1 74.75 355 GLY A C 1
ATOM 2859 O O . GLY A 1 355 ? 6.238 24.875 18.312 1 74.75 355 GLY A O 1
ATOM 2860 N N . LYS A 1 356 ? 6.57 26.875 17.531 1 78.94 356 LYS A N 1
ATOM 2861 C CA . LYS A 1 356 ? 7.227 26.422 16.312 1 78.94 356 LYS A CA 1
ATOM 2862 C C . LYS A 1 356 ? 8.531 25.688 16.625 1 78.94 356 LYS A C 1
ATOM 2864 O O . LYS A 1 356 ? 8.82 24.641 16.031 1 78.94 356 LYS A O 1
ATOM 2869 N N . LEU A 1 357 ? 9.289 26.234 17.531 1 79.94 357 LEU A N 1
ATOM 2870 C CA . LEU A 1 357 ? 10.578 25.641 17.891 1 79.94 357 LEU A CA 1
ATOM 2871 C C . LEU A 1 357 ? 10.391 24.219 18.453 1 79.94 357 LEU A C 1
ATOM 2873 O O . LEU A 1 357 ? 11.125 23.312 18.078 1 79.94 357 LEU A O 1
ATOM 2877 N N . LEU A 1 358 ? 9.477 24.125 19.266 1 73.12 358 LEU A N 1
ATOM 2878 C CA . LEU A 1 358 ? 9.242 22.828 19.875 1 73.12 358 LEU A CA 1
ATOM 2879 C C . LEU A 1 358 ? 8.82 21.797 18.828 1 73.12 358 LEU A C 1
ATOM 2881 O O . LEU A 1 358 ? 9.258 20.656 18.875 1 73.12 358 LEU A O 1
ATOM 2885 N N . ARG A 1 359 ? 8.016 22.25 17.938 1 74.44 359 ARG A N 1
ATOM 2886 C CA . ARG A 1 359 ? 7.609 21.375 16.844 1 74.44 359 ARG A CA 1
ATOM 2887 C C . ARG A 1 359 ? 8.812 20.969 15.992 1 74.44 359 ARG A C 1
ATOM 2889 O O . ARG A 1 359 ? 8.969 19.797 15.648 1 74.44 359 ARG A O 1
ATOM 2896 N N . HIS A 1 360 ? 9.672 21.859 15.758 1 81.81 360 HIS A N 1
ATOM 2897 C CA . HIS A 1 360 ? 10.82 21.594 14.898 1 81.81 360 HIS A CA 1
ATOM 2898 C C . HIS A 1 360 ? 11.875 20.766 15.625 1 81.81 360 HIS A C 1
ATOM 2900 O O . HIS A 1 360 ? 12.633 20.031 14.992 1 81.81 360 HIS A O 1
ATOM 2906 N N . THR A 1 361 ? 11.914 20.906 16.969 1 76.94 361 THR A N 1
ATOM 2907 C CA . THR A 1 361 ? 12.867 20.109 17.734 1 76.94 361 THR A CA 1
ATOM 2908 C C . THR A 1 361 ? 12.547 18.625 17.609 1 76.94 361 THR A C 1
ATOM 2910 O O . THR A 1 361 ? 13.445 17.797 17.438 1 76.94 361 THR A O 1
ATOM 2913 N N . GLU A 1 362 ? 11.336 18.328 17.672 1 71.69 362 GLU A N 1
ATOM 2914 C CA . GLU A 1 362 ? 10.914 16.938 17.516 1 71.69 362 GLU A CA 1
ATOM 2915 C C . GLU A 1 362 ? 11.266 16.391 16.141 1 71.69 362 GLU A C 1
ATOM 2917 O O . GLU A 1 362 ? 11.805 15.297 16.016 1 71.69 362 GLU A O 1
ATOM 2922 N N . GLU A 1 363 ? 10.898 17.156 15.195 1 78.75 363 GLU A N 1
ATOM 2923 C CA . GLU A 1 363 ? 11.188 16.766 13.82 1 78.75 363 GLU A CA 1
ATOM 2924 C C . GLU A 1 363 ? 12.695 16.656 13.586 1 78.75 363 GLU A C 1
ATOM 2926 O O . GLU A 1 363 ? 13.148 15.766 12.859 1 78.75 363 GLU A O 1
ATOM 2931 N N . PHE A 1 364 ? 13.375 17.547 14.258 1 79.38 364 PHE A N 1
ATOM 2932 C CA . PHE A 1 364 ? 14.82 17.609 14.109 1 79.38 364 PHE A CA 1
ATOM 2933 C C . PHE A 1 364 ? 15.453 16.266 14.516 1 79.38 364 PHE A C 1
ATOM 2935 O O . PHE A 1 364 ? 16.219 15.68 13.75 1 79.38 364 PHE A O 1
ATOM 2942 N N . TRP A 1 365 ? 15.07 15.68 15.594 1 74.06 365 TRP A N 1
ATOM 2943 C CA . TRP A 1 365 ? 15.68 14.453 16.094 1 74.06 365 TRP A CA 1
ATOM 2944 C C . TRP A 1 365 ? 15.297 13.266 15.227 1 74.06 365 TRP A C 1
ATOM 2946 O O . TRP A 1 365 ? 16.125 12.383 14.969 1 74.06 365 TRP A O 1
ATOM 2956 N N . LYS A 1 366 ? 14.102 13.297 14.766 1 76.31 366 LYS A N 1
ATOM 2957 C CA . LYS A 1 366 ? 13.633 12.242 13.867 1 76.31 366 LYS A CA 1
ATOM 2958 C C . LYS A 1 366 ? 14.445 12.203 12.586 1 76.31 366 LYS A C 1
ATOM 2960 O O . LYS A 1 366 ? 14.859 11.133 12.133 1 76.31 366 LYS A O 1
ATOM 2965 N N . HIS A 1 367 ? 14.742 13.367 12.109 1 82.56 367 HIS A N 1
ATOM 2966 C CA . HIS A 1 367 ? 15.406 13.445 10.812 1 82.56 367 HIS A CA 1
ATOM 2967 C C . HIS A 1 367 ? 16.906 13.211 10.953 1 82.56 367 HIS A C 1
ATOM 2969 O O . HIS A 1 367 ? 17.547 12.695 10.031 1 82.56 367 HIS A O 1
ATOM 2975 N N . VAL A 1 368 ? 17.406 13.531 12.125 1 81 368 VAL A N 1
ATOM 2976 C CA . VAL A 1 368 ? 18.828 13.25 12.375 1 81 368 VAL A CA 1
ATOM 2977 C C . VAL A 1 368 ? 19.047 11.742 12.383 1 81 368 VAL A C 1
ATOM 2979 O O . VAL A 1 368 ? 20.047 11.258 11.844 1 81 368 VAL A O 1
ATOM 2982 N N . THR A 1 369 ? 18.188 11.062 12.914 1 79.5 369 THR A N 1
ATOM 2983 C CA . THR A 1 369 ? 18.266 9.602 12.945 1 79.5 369 THR A CA 1
ATOM 2984 C C . THR A 1 369 ? 18.172 9.031 11.531 1 79.5 369 THR A C 1
ATOM 2986 O O . THR A 1 369 ? 18.875 8.078 11.203 1 79.5 369 THR A O 1
ATOM 2989 N N . LYS A 1 370 ? 17.359 9.656 10.711 1 83.94 370 LYS A N 1
ATOM 2990 C CA . LYS A 1 370 ? 17.203 9.188 9.336 1 83.94 370 LYS A CA 1
ATOM 2991 C C . LYS A 1 370 ? 18.5 9.391 8.539 1 83.94 370 LYS A C 1
ATOM 2993 O O . LYS A 1 370 ? 18.844 8.555 7.707 1 83.94 370 LYS A O 1
ATOM 2998 N N . ILE A 1 371 ? 19.141 10.477 8.844 1 86.75 371 ILE A N 1
ATOM 2999 C CA . ILE A 1 371 ? 20.375 10.75 8.125 1 86.75 371 ILE A CA 1
ATOM 3000 C C . ILE A 1 371 ? 21.453 9.75 8.555 1 86.75 371 ILE A C 1
ATOM 3002 O O . ILE A 1 371 ? 22.25 9.297 7.734 1 86.75 371 ILE A O 1
ATOM 3006 N N . LYS A 1 372 ? 21.453 9.445 9.781 1 83.69 372 LYS A N 1
ATOM 3007 C CA . LYS A 1 372 ? 22.391 8.43 10.266 1 83.69 372 LYS A CA 1
ATOM 3008 C C . LYS A 1 372 ? 22.141 7.082 9.586 1 83.69 372 LYS A C 1
ATOM 3010 O O . LYS A 1 372 ? 23.078 6.387 9.211 1 83.69 372 LYS A O 1
ATOM 3015 N N . GLU A 1 373 ? 20.953 6.855 9.398 1 82.88 373 GLU A N 1
ATOM 3016 C CA . GLU A 1 373 ? 20.562 5.605 8.742 1 82.88 373 GLU A CA 1
ATOM 3017 C C . GLU A 1 373 ? 21 5.605 7.277 1 82.88 373 GLU A C 1
ATOM 3019 O O . GLU A 1 373 ? 21.453 4.586 6.758 1 82.88 373 GLU A O 1
ATOM 3024 N N . ILE A 1 374 ? 20.828 6.703 6.652 1 87.62 374 ILE A N 1
ATOM 3025 C CA . ILE A 1 374 ? 21.203 6.812 5.246 1 87.62 374 ILE A CA 1
ATOM 3026 C C . ILE A 1 374 ? 22.703 6.555 5.082 1 87.62 374 ILE A C 1
ATOM 3028 O O . ILE A 1 374 ? 23.109 5.758 4.238 1 87.62 374 ILE A O 1
ATOM 3032 N N . TYR A 1 375 ? 23.516 7.133 5.914 1 86.44 375 TYR A N 1
ATOM 3033 C CA . TYR A 1 375 ? 24.969 7.008 5.77 1 86.44 375 TYR A CA 1
ATOM 3034 C C . TYR A 1 375 ? 25.453 5.664 6.293 1 86.44 375 TYR A C 1
ATOM 3036 O O . TYR A 1 375 ? 26.422 5.105 5.785 1 86.44 375 TYR A O 1
ATOM 3044 N N . SER A 1 376 ? 24.719 5.078 7.199 1 81.38 376 SER A N 1
ATOM 3045 C CA . SER A 1 376 ? 25.094 3.764 7.715 1 81.38 376 SER A CA 1
ATOM 3046 C C . SER A 1 376 ? 24.75 2.66 6.723 1 81.38 376 SER A C 1
ATOM 3048 O O . SER A 1 376 ? 25.438 1.642 6.652 1 81.38 376 SER A O 1
ATOM 3050 N N . THR A 1 377 ? 23.656 2.879 6.051 1 77.88 377 THR A N 1
ATOM 3051 C CA . THR A 1 377 ? 23.266 1.895 5.051 1 77.88 377 THR A CA 1
ATOM 3052 C C . THR A 1 377 ? 24.312 1.79 3.949 1 77.88 377 THR A C 1
ATOM 3054 O O . THR A 1 377 ? 24.531 0.716 3.383 1 77.88 377 THR A O 1
ATOM 3057 N N . ALA A 1 378 ? 24.891 2.848 3.662 1 74.75 378 ALA A N 1
ATOM 3058 C CA . ALA A 1 378 ? 25.922 2.855 2.617 1 74.75 378 ALA A CA 1
ATOM 3059 C C . ALA A 1 378 ? 27.188 2.145 3.084 1 74.75 378 ALA A C 1
ATOM 3061 O O . ALA A 1 378 ? 27.969 1.669 2.266 1 74.75 378 ALA A O 1
ATOM 3062 N N . ASP A 1 379 ? 27.25 1.899 4.445 1 74.25 379 ASP A N 1
ATOM 3063 C CA . ASP A 1 379 ? 28.484 1.334 4.988 1 74.25 379 ASP A CA 1
ATOM 3064 C C . ASP A 1 379 ? 28.312 -0.152 5.297 1 74.25 379 ASP A C 1
ATOM 3066 O O . ASP A 1 379 ? 29.203 -0.77 5.898 1 74.25 379 ASP A O 1
ATOM 3070 N N . ILE A 1 380 ? 27.281 -0.716 4.945 1 71.44 380 ILE A N 1
ATOM 3071 C CA . ILE A 1 380 ? 27.094 -2.141 5.195 1 71.44 380 ILE A CA 1
ATOM 3072 C C . ILE A 1 380 ? 28.078 -2.945 4.344 1 71.44 380 ILE A C 1
ATOM 3074 O O . ILE A 1 380 ? 28.141 -2.762 3.125 1 71.44 380 ILE A O 1
ATOM 3078 N N . PRO A 1 381 ? 28.875 -3.748 5.027 1 68.88 381 PRO A N 1
ATOM 3079 C CA . PRO A 1 381 ? 29.859 -4.527 4.27 1 68.88 381 PRO A CA 1
ATOM 3080 C C . PRO A 1 381 ? 29.219 -5.621 3.42 1 68.88 381 PRO A C 1
ATOM 3082 O O . PRO A 1 381 ? 28.141 -6.133 3.771 1 68.88 381 PRO A O 1
ATOM 3085 N N . ASN A 1 382 ? 29.781 -5.945 2.277 1 70.44 382 ASN A N 1
ATOM 3086 C CA . ASN A 1 382 ? 29.375 -7.027 1.389 1 70.44 382 ASN A CA 1
ATOM 3087 C C . ASN A 1 382 ? 29.812 -8.391 1.926 1 70.44 382 ASN A C 1
ATOM 3089 O O . ASN A 1 382 ? 30.969 -8.578 2.287 1 70.44 382 ASN A O 1
ATOM 3093 N N . LYS A 1 383 ? 28.844 -9.227 2.174 1 70.25 383 LYS A N 1
ATOM 3094 C CA . LYS A 1 383 ? 29.156 -10.555 2.693 1 70.25 383 LYS A CA 1
ATOM 3095 C C . LYS A 1 383 ? 29.625 -11.484 1.574 1 70.25 383 LYS A C 1
ATOM 3097 O O . LYS A 1 383 ? 30.344 -12.445 1.819 1 70.25 383 LYS A O 1
ATOM 3102 N N . VAL A 1 384 ? 29.031 -11.344 0.413 1 73 384 VAL A N 1
ATOM 3103 C CA . VAL A 1 384 ? 29.422 -12.18 -0.718 1 73 384 VAL A CA 1
ATOM 3104 C C . VAL A 1 384 ? 30.484 -11.469 -1.548 1 73 384 VAL A C 1
ATOM 3106 O O . VAL A 1 384 ? 30.172 -10.57 -2.332 1 73 384 VAL A O 1
ATOM 3109 N N . LEU A 1 385 ? 31.719 -11.82 -1.229 1 76 385 LEU A N 1
ATOM 3110 C CA . LEU A 1 385 ? 32.844 -11.125 -1.871 1 76 385 LEU A CA 1
ATOM 3111 C C . LEU A 1 385 ? 33.375 -11.93 -3.061 1 76 385 LEU A C 1
ATOM 3113 O O . LEU A 1 385 ? 33.375 -13.156 -3.025 1 76 385 LEU A O 1
ATOM 3117 N N . GLY A 1 386 ? 33.406 -11.266 -4.074 1 80.69 386 GLY A N 1
ATOM 3118 C CA . GLY A 1 386 ? 34.062 -11.898 -5.223 1 80.69 386 GLY A CA 1
ATOM 3119 C C . GLY A 1 386 ? 35.562 -11.797 -5.199 1 80.69 386 GLY A C 1
ATOM 3120 O O . GLY A 1 386 ? 36.125 -11.008 -4.434 1 80.69 386 GLY A O 1
ATOM 3121 N N . GLY A 1 387 ? 36.125 -12.805 -5.91 1 85.31 387 GLY A N 1
ATOM 3122 C CA . GLY A 1 387 ? 37.562 -12.789 -6.059 1 85.31 387 GLY A CA 1
ATOM 3123 C C . GLY A 1 387 ? 38.031 -12.047 -7.297 1 85.31 387 GLY A C 1
ATOM 3124 O O . GLY A 1 387 ? 37.312 -11.195 -7.824 1 85.31 387 GLY A O 1
ATOM 3125 N N . GLN A 1 388 ? 39.25 -12.234 -7.598 1 88.88 388 GLN A N 1
ATOM 3126 C CA . GLN A 1 388 ? 39.844 -11.492 -8.703 1 88.88 388 GLN A CA 1
ATOM 3127 C C . GLN A 1 388 ? 40 -12.375 -9.938 1 88.88 388 GLN A C 1
ATOM 3129 O O . GLN A 1 388 ? 40.25 -11.867 -11.039 1 88.88 388 GLN A O 1
ATOM 3134 N N . MET A 1 389 ? 39.656 -13.578 -9.75 1 91.31 389 MET A N 1
ATOM 3135 C CA . MET A 1 389 ? 39.812 -14.484 -10.891 1 91.31 389 MET A CA 1
ATOM 3136 C C . MET A 1 389 ? 38.719 -14.266 -11.922 1 91.31 389 MET A C 1
ATOM 3138 O O . MET A 1 389 ? 37.531 -14.164 -11.57 1 91.31 389 MET A O 1
ATOM 3142 N N . ALA A 1 390 ? 39.094 -14.195 -13.18 1 90.56 390 ALA A N 1
ATOM 3143 C CA . ALA A 1 390 ? 38.125 -13.992 -14.258 1 90.56 390 ALA A CA 1
ATOM 3144 C C . ALA A 1 390 ? 37.406 -15.305 -14.625 1 90.56 390 ALA A C 1
ATOM 3146 O O . ALA A 1 390 ? 37.969 -16.391 -14.438 1 90.56 390 ALA A O 1
ATOM 3147 N N . TYR A 1 391 ? 36.281 -15.242 -14.984 1 89 391 TYR A N 1
ATOM 3148 C CA . TYR A 1 391 ? 35.562 -16.391 -15.5 1 89 391 TYR A CA 1
ATOM 3149 C C . TYR A 1 391 ? 35.125 -16.156 -16.938 1 89 391 TYR A C 1
ATOM 3151 O O . TYR A 1 391 ? 34.531 -15.117 -17.266 1 89 391 TYR A O 1
ATOM 3159 N N . PRO A 1 392 ? 35.188 -17.062 -17.953 1 84.31 392 PRO A N 1
ATOM 3160 C CA . PRO A 1 392 ? 35.875 -18.344 -17.781 1 84.31 392 PRO A CA 1
ATOM 3161 C C . PRO A 1 392 ? 37.375 -18.188 -17.688 1 84.31 392 PRO A C 1
ATOM 3163 O O . PRO A 1 392 ? 37.938 -17.234 -18.25 1 84.31 392 PRO A O 1
ATOM 3166 N N . SER A 1 393 ? 37.938 -18.969 -16.844 1 74.25 393 SER A N 1
ATOM 3167 C CA . SER A 1 393 ? 39.406 -18.922 -16.766 1 74.25 393 SER A CA 1
ATOM 3168 C C . SER A 1 393 ? 40.031 -19.438 -18.031 1 74.25 393 SER A C 1
ATOM 3170 O O . SER A 1 393 ? 39.438 -20.25 -18.75 1 74.25 393 SER A O 1
ATOM 3172 N N . SER A 1 394 ? 41 -18.656 -18.828 1 59.5 394 SER A N 1
ATOM 3173 C CA . SER A 1 394 ? 41.688 -18.906 -20.094 1 59.5 394 SER A CA 1
ATOM 3174 C C . SER A 1 394 ? 41.906 -20.391 -20.312 1 59.5 394 SER A C 1
ATOM 3176 O O . SER A 1 394 ? 41.938 -20.859 -21.453 1 59.5 394 SER A O 1
ATOM 3178 N N . GLU A 1 395 ? 42.125 -21.188 -19.375 1 53.31 395 GLU A N 1
ATOM 3179 C CA . GLU A 1 395 ? 42.594 -22.562 -19.594 1 53.31 395 GLU A CA 1
ATOM 3180 C C . GLU A 1 395 ? 41.438 -23.484 -19.969 1 53.31 395 GLU A C 1
ATOM 3182 O O . GLU A 1 395 ? 41.625 -24.438 -20.734 1 53.31 395 GLU A O 1
ATOM 3187 N N . LYS A 1 396 ? 40.312 -23.406 -19.422 1 55.44 396 LYS A N 1
ATOM 3188 C CA . LYS A 1 396 ? 39.312 -24.453 -19.578 1 55.44 396 LYS A CA 1
ATOM 3189 C C . LYS A 1 396 ? 38.062 -23.922 -20.281 1 55.44 396 LYS A C 1
ATOM 3191 O O . LYS A 1 396 ? 37.125 -23.422 -19.641 1 55.44 396 LYS A O 1
ATOM 3196 N N . GLY A 1 397 ? 38.25 -23.453 -21.484 1 55.78 397 GLY A N 1
ATOM 3197 C CA . GLY A 1 397 ? 37.125 -23.062 -22.297 1 55.78 397 GLY A CA 1
ATOM 3198 C C . GLY A 1 397 ? 36.125 -24.172 -22.5 1 55.78 397 GLY A C 1
ATOM 3199 O O . GLY A 1 397 ? 36.031 -24.766 -23.578 1 55.78 397 GLY A O 1
ATOM 3200 N N . GLY A 1 398 ? 35.781 -25 -21.625 1 61.94 398 GLY A N 1
ATOM 3201 C CA . GLY A 1 398 ? 35.031 -26.234 -21.797 1 61.94 398 GLY A CA 1
ATOM 3202 C C . GLY A 1 398 ? 33.562 -25.984 -22.141 1 61.94 398 GLY A C 1
ATOM 3203 O O . GLY A 1 398 ? 33.188 -24.859 -22.453 1 61.94 398 GLY A O 1
ATOM 3204 N N . GLU A 1 399 ? 32.688 -27.047 -22.422 1 79.88 399 GLU A N 1
ATOM 3205 C CA . GLU A 1 399 ? 31.312 -27.297 -22.891 1 79.88 399 GLU A CA 1
ATOM 3206 C C . GLU A 1 399 ? 30.297 -26.75 -21.906 1 79.88 399 GLU A C 1
ATOM 3208 O O . GLU A 1 399 ? 29.125 -26.578 -22.25 1 79.88 399 GLU A O 1
ATOM 3213 N N . GLY A 1 400 ? 30.828 -26.031 -20.75 1 92.88 400 GLY A N 1
ATOM 3214 C CA . GLY A 1 400 ? 29.906 -25.594 -19.719 1 92.88 400 GLY A CA 1
ATOM 3215 C C . GLY A 1 400 ? 30.562 -25.422 -18.359 1 92.88 400 GLY A C 1
ATOM 3216 O O . GLY A 1 400 ? 31.781 -25.469 -18.234 1 92.88 400 GLY A O 1
ATOM 3217 N N . MET A 1 401 ? 29.781 -25.062 -17.328 1 94.25 401 MET A N 1
ATOM 3218 C CA . MET A 1 401 ? 30.234 -24.859 -15.953 1 94.25 401 MET A CA 1
ATOM 3219 C C . MET A 1 401 ? 30.094 -26.141 -15.141 1 94.25 401 MET A C 1
ATOM 3221 O O . MET A 1 401 ? 29.078 -26.828 -15.234 1 94.25 401 MET A O 1
ATOM 3225 N N . SER A 1 402 ? 31.141 -26.516 -14.477 1 95.19 402 SER A N 1
ATOM 3226 C CA . SER A 1 402 ? 31.047 -27.672 -13.586 1 95.19 402 SER A CA 1
ATOM 3227 C C . SER A 1 402 ? 30.875 -27.234 -12.133 1 95.19 402 SER A C 1
ATOM 3229 O O . SER A 1 402 ? 31.359 -26.172 -11.734 1 95.19 402 SER A O 1
ATOM 3231 N N . PHE A 1 403 ? 30.172 -28 -11.367 1 96.69 403 PHE A N 1
ATOM 3232 C CA . PHE A 1 403 ? 29.922 -27.703 -9.969 1 96.69 403 PHE A CA 1
ATOM 3233 C C . PHE A 1 403 ? 30.297 -28.875 -9.078 1 96.69 403 PHE A C 1
ATOM 3235 O O . PHE A 1 403 ? 30.125 -30.031 -9.461 1 96.69 403 PHE A O 1
ATOM 3242 N N . GLU A 1 404 ? 30.828 -28.547 -7.969 1 97.31 404 GLU A N 1
ATOM 3243 C CA . GLU A 1 404 ? 31.109 -29.547 -6.945 1 97.31 404 GLU A CA 1
ATOM 3244 C C . GLU A 1 404 ? 30.781 -29 -5.551 1 97.31 404 GLU A C 1
ATOM 3246 O O . GLU A 1 404 ? 31.312 -27.984 -5.133 1 97.31 404 GLU A O 1
ATOM 3251 N N . LEU A 1 405 ? 29.891 -29.625 -4.91 1 97.31 405 LEU A N 1
ATOM 3252 C CA . LEU A 1 405 ? 29.531 -29.344 -3.521 1 97.31 405 LEU A CA 1
ATOM 3253 C C . LEU A 1 405 ? 30.031 -30.453 -2.6 1 97.31 405 LEU A C 1
ATOM 3255 O O . LEU A 1 405 ? 29.734 -31.625 -2.824 1 97.31 405 LEU A O 1
ATOM 3259 N N . ARG A 1 406 ? 30.797 -30.062 -1.632 1 97.31 406 ARG A N 1
ATOM 3260 C CA . ARG A 1 406 ? 31.328 -31.016 -0.661 1 97.31 406 ARG A CA 1
ATOM 3261 C C . ARG A 1 406 ? 30.781 -30.734 0.736 1 97.31 406 ARG A C 1
ATOM 3263 O O . ARG A 1 406 ? 31.219 -29.781 1.396 1 97.31 406 ARG A O 1
ATOM 3270 N N . ASN A 1 407 ? 29.891 -31.578 1.18 1 96.69 407 ASN A N 1
ATOM 3271 C CA . ASN A 1 407 ? 29.297 -31.484 2.51 1 96.69 407 ASN A CA 1
ATOM 3272 C C . ASN A 1 407 ? 28.734 -30.094 2.777 1 96.69 407 ASN A C 1
ATOM 3274 O O . ASN A 1 407 ? 29.031 -29.484 3.803 1 96.69 407 ASN A O 1
ATOM 3278 N N . VAL A 1 408 ? 28 -29.656 1.884 1 96.06 408 VAL A N 1
ATOM 3279 C CA . VAL A 1 408 ? 27.516 -28.297 1.934 1 96.06 408 VAL A CA 1
ATOM 3280 C C . VAL A 1 408 ? 26.219 -28.234 2.738 1 96.06 408 VAL A C 1
ATOM 3282 O O . VAL A 1 408 ? 25.297 -29.031 2.502 1 96.06 408 VAL A O 1
ATOM 3285 N N . SER A 1 409 ? 26.203 -27.344 3.686 1 95.12 409 SER A N 1
ATOM 3286 C CA . SER A 1 409 ? 25 -27.031 4.445 1 95.12 409 SER A CA 1
ATOM 3287 C C . SER A 1 409 ? 24.641 -25.547 4.324 1 95.12 409 SER A C 1
ATOM 3289 O O . SER A 1 409 ? 25.531 -24.703 4.148 1 95.12 409 SER A O 1
ATOM 3291 N N . PHE A 1 410 ? 23.391 -25.297 4.258 1 92.56 410 PHE A N 1
ATOM 3292 C CA . PHE A 1 410 ? 22.953 -23.922 4.094 1 92.56 410 PHE A CA 1
ATOM 3293 C C . PHE A 1 410 ? 21.688 -23.641 4.891 1 92.56 410 PHE A C 1
ATOM 3295 O O . PHE A 1 410 ? 20.75 -24.438 4.855 1 92.56 410 PHE A O 1
ATOM 3302 N N . ALA A 1 411 ? 21.719 -22.609 5.59 1 87.62 411 ALA A N 1
ATOM 3303 C CA . ALA A 1 411 ? 20.562 -22.062 6.289 1 87.62 411 ALA A CA 1
ATOM 3304 C C . ALA A 1 411 ? 20.375 -20.578 5.984 1 87.62 411 ALA A C 1
ATOM 3306 O O . ALA A 1 411 ? 21.344 -19.812 5.98 1 87.62 411 ALA A O 1
ATOM 3307 N N . TYR A 1 412 ? 19.188 -20.281 5.52 1 79.88 412 TYR A N 1
ATOM 3308 C CA . TYR A 1 412 ? 18.922 -18.859 5.25 1 79.88 412 TYR A CA 1
ATOM 3309 C C . TYR A 1 412 ? 19.156 -18.016 6.496 1 79.88 412 TYR A C 1
ATOM 3311 O O . TYR A 1 412 ? 18.828 -18.438 7.609 1 79.88 412 TYR A O 1
ATOM 3319 N N . PRO A 1 413 ? 19.641 -16.812 6.203 1 71.06 413 PRO A N 1
ATOM 3320 C CA . PRO A 1 413 ? 19.859 -15.953 7.367 1 71.06 413 PRO A CA 1
ATOM 3321 C C . PRO A 1 413 ? 18.562 -15.586 8.086 1 71.06 413 PRO A C 1
ATOM 3323 O O . PRO A 1 413 ? 17.578 -15.25 7.441 1 71.06 413 PRO A O 1
ATOM 3326 N N . GLY A 1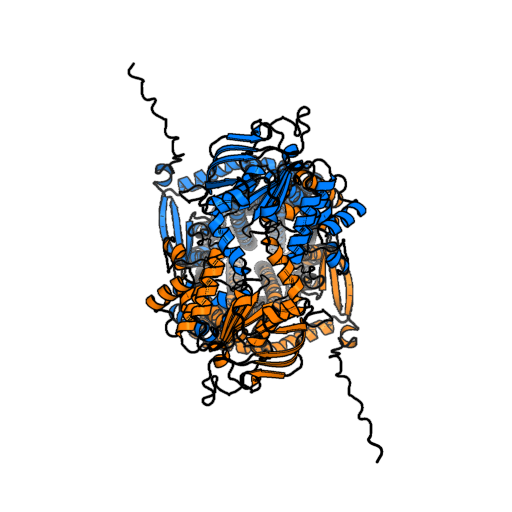 414 ? 18.531 -15.672 9.305 1 61.28 414 GLY A N 1
ATOM 3327 C CA . GLY A 1 414 ? 17.375 -15.297 10.109 1 61.28 414 GLY A CA 1
ATOM 3328 C C . GLY A 1 414 ? 16.359 -16.406 10.25 1 61.28 414 GLY A C 1
ATOM 3329 O O . GLY A 1 414 ? 15.328 -16.234 10.898 1 61.28 414 GLY A O 1
ATOM 3330 N N . SER A 1 415 ? 16.641 -17.469 9.516 1 59 415 SER A N 1
ATOM 3331 C CA . SER A 1 415 ? 15.703 -18.578 9.648 1 59 415 SER A CA 1
ATOM 3332 C C . SER A 1 415 ? 15.695 -19.125 11.07 1 59 415 SER A C 1
ATOM 3334 O O . SER A 1 415 ? 16.734 -19.156 11.734 1 59 415 SER A O 1
ATOM 3336 N N . ARG A 1 416 ? 14.539 -19.109 11.523 1 49.47 416 ARG A N 1
ATOM 3337 C CA . ARG A 1 416 ? 14.383 -19.641 12.883 1 49.47 416 ARG A CA 1
ATOM 3338 C C . ARG A 1 416 ? 14.266 -21.156 12.875 1 49.47 416 ARG A C 1
ATOM 3340 O O . ARG A 1 416 ? 14.062 -21.781 13.922 1 49.47 416 ARG A O 1
ATOM 3347 N N . LYS A 1 417 ? 14.297 -21.75 11.688 1 58.12 417 LYS A N 1
ATOM 3348 C CA . LYS A 1 417 ? 14.18 -23.203 11.633 1 58.12 417 LYS A CA 1
ATOM 3349 C C . LYS A 1 417 ? 15.477 -23.875 12.078 1 58.12 417 LYS A C 1
ATOM 3351 O O . LYS A 1 417 ? 16.562 -23.359 11.82 1 58.12 417 LYS A O 1
ATOM 3356 N N . THR A 1 418 ? 15.25 -24.875 12.875 1 54.72 418 THR A N 1
ATOM 3357 C CA . THR A 1 418 ? 16.375 -25.641 13.398 1 54.72 418 THR A CA 1
ATOM 3358 C C . THR A 1 418 ? 17.125 -26.344 12.266 1 54.72 418 THR A C 1
ATOM 3360 O O . THR A 1 418 ? 18.344 -26.484 12.32 1 54.72 418 THR A O 1
ATOM 3363 N N . SER A 1 419 ? 16.266 -26.781 11.297 1 65.62 419 SER A N 1
ATOM 3364 C CA . SER A 1 419 ? 16.953 -27.5 10.227 1 65.62 419 SER A CA 1
ATOM 3365 C C . SER A 1 419 ? 17.266 -26.594 9.047 1 65.62 419 SER A C 1
ATOM 3367 O O . SER A 1 419 ? 16.438 -25.734 8.68 1 65.62 419 SER A O 1
ATOM 3369 N N . GLY A 1 420 ? 18.484 -26.625 8.602 1 78.44 420 GLY A N 1
ATOM 3370 C CA . GLY A 1 420 ? 18.906 -25.859 7.449 1 78.44 420 GLY A CA 1
ATOM 3371 C C . GLY A 1 420 ? 18.125 -26.188 6.188 1 78.44 420 GLY A C 1
ATOM 3372 O O . GLY A 1 420 ? 17.438 -27.203 6.125 1 78.44 420 GLY A O 1
ATOM 3373 N N . ALA A 1 421 ? 18.062 -25.359 5.254 1 86.75 421 ALA A N 1
ATOM 3374 C CA . ALA A 1 421 ? 17.422 -25.609 3.963 1 86.75 421 ALA A CA 1
ATOM 3375 C C . ALA A 1 421 ? 18.125 -26.719 3.195 1 86.75 421 ALA A C 1
ATOM 3377 O O . ALA A 1 421 ? 17.484 -27.469 2.461 1 86.75 421 ALA A O 1
ATOM 3378 N N . LEU A 1 422 ? 19.453 -26.812 3.348 1 93.94 422 LEU A N 1
ATOM 3379 C CA . LEU A 1 422 ? 20.281 -27.906 2.828 1 93.94 422 LEU A CA 1
ATOM 3380 C C . LEU A 1 422 ? 21.141 -28.5 3.932 1 93.94 422 LEU A C 1
ATOM 3382 O O . LEU A 1 422 ? 21.641 -27.781 4.801 1 93.94 422 LEU A O 1
ATOM 3386 N N . ASP A 1 423 ? 21.281 -29.844 3.902 1 94.44 423 ASP A N 1
ATOM 3387 C CA . ASP A 1 423 ? 22.016 -30.547 4.957 1 94.44 423 ASP A CA 1
ATOM 3388 C C . ASP A 1 423 ? 23.062 -31.484 4.367 1 94.44 423 ASP A C 1
ATOM 3390 O O . ASP A 1 423 ? 22.734 -32.594 3.912 1 94.44 423 ASP A O 1
ATOM 3394 N N . LYS A 1 424 ? 24.266 -31.125 4.445 1 94.19 424 LYS A N 1
ATOM 3395 C CA . LYS A 1 424 ? 25.422 -31.922 4.059 1 94.19 424 LYS A CA 1
ATOM 3396 C C . LYS A 1 424 ? 25.25 -32.5 2.656 1 94.19 424 LYS A C 1
ATOM 3398 O O . LYS A 1 424 ? 25.375 -33.719 2.459 1 94.19 424 LYS A O 1
ATOM 3403 N N . VAL A 1 425 ? 25.047 -31.672 1.744 1 95.81 425 VAL A N 1
ATOM 3404 C CA . VAL A 1 425 ? 24.797 -32.062 0.358 1 95.81 425 VAL A CA 1
ATOM 3405 C C . VAL A 1 425 ? 26.125 -32.281 -0.36 1 95.81 425 VAL A C 1
ATOM 3407 O O . VAL A 1 425 ? 27.031 -31.453 -0.298 1 95.81 425 VAL A O 1
ATOM 3410 N N . ASN A 1 426 ? 26.297 -33.469 -0.895 1 96.56 426 ASN A N 1
ATOM 3411 C CA . ASN A 1 426 ? 27.391 -33.781 -1.793 1 96.56 426 ASN A CA 1
ATOM 3412 C C . ASN A 1 426 ? 26.906 -33.969 -3.232 1 96.56 426 ASN A C 1
ATOM 3414 O O . ASN A 1 426 ? 26.078 -34.812 -3.516 1 96.56 426 ASN A O 1
ATOM 3418 N N . LEU A 1 427 ? 27.422 -33.125 -4.117 1 96.38 427 LEU A N 1
ATOM 3419 C CA . LEU A 1 427 ? 26.906 -33.125 -5.48 1 96.38 427 LEU A CA 1
ATOM 3420 C C . LEU A 1 427 ? 27.984 -32.75 -6.469 1 96.38 427 LEU A C 1
ATOM 3422 O O . LEU A 1 427 ? 28.766 -31.812 -6.207 1 96.38 427 LEU A O 1
ATOM 3426 N N . THR A 1 428 ? 28.125 -33.5 -7.477 1 96.19 428 THR A N 1
ATOM 3427 C CA . THR A 1 428 ? 29.016 -33.156 -8.586 1 96.19 428 THR A CA 1
ATOM 3428 C C . THR A 1 428 ? 28.219 -33.031 -9.891 1 96.19 428 THR A C 1
ATOM 3430 O O . THR A 1 428 ? 27.484 -33.969 -10.25 1 96.19 428 THR A O 1
ATOM 3433 N N . ILE A 1 429 ? 28.312 -31.953 -10.57 1 96.06 429 ILE A N 1
ATOM 3434 C CA . ILE A 1 429 ? 27.703 -31.719 -11.875 1 96.06 429 ILE A CA 1
ATOM 3435 C C . ILE A 1 429 ? 28.797 -31.469 -12.914 1 96.06 429 ILE A C 1
ATOM 3437 O O . ILE A 1 429 ? 29.453 -30.438 -12.883 1 96.06 429 ILE A O 1
ATOM 3441 N N . PRO A 1 430 ? 28.953 -32.406 -13.781 1 94.38 430 PRO A N 1
ATOM 3442 C CA . PRO A 1 430 ? 29.969 -32.188 -14.812 1 94.38 430 PRO A CA 1
ATOM 3443 C C . PRO A 1 430 ? 29.609 -31.078 -15.789 1 94.38 430 PRO A C 1
ATOM 3445 O O . PRO A 1 430 ? 28.438 -30.797 -16 1 94.38 430 PRO A O 1
ATOM 3448 N N . SER A 1 431 ? 30.672 -30.516 -16.438 1 94.25 431 SER A N 1
ATOM 3449 C CA . SER A 1 431 ? 30.484 -29.469 -17.438 1 94.25 431 SER A CA 1
ATOM 3450 C C . SER A 1 431 ? 29.719 -29.984 -18.656 1 94.25 431 SER A C 1
ATOM 3452 O O . SER A 1 431 ? 29.969 -31.109 -19.109 1 94.25 431 SER A O 1
ATOM 3454 N N . GLY A 1 432 ? 28.688 -29.234 -19.047 1 93.88 432 GLY A N 1
ATOM 3455 C CA . GLY A 1 432 ? 27.953 -29.547 -20.266 1 93.88 432 GLY A CA 1
ATOM 3456 C C . GLY A 1 432 ? 26.828 -30.547 -20.047 1 93.88 432 GLY A C 1
ATOM 3457 O O . GLY A 1 432 ? 26.141 -30.922 -20.984 1 93.88 432 GLY A O 1
ATOM 3458 N N . SER A 1 433 ? 26.609 -30.922 -18.844 1 94.5 433 SER A N 1
ATOM 3459 C CA . SER A 1 433 ? 25.609 -31.938 -18.562 1 94.5 433 SER A CA 1
ATOM 3460 C C . SER A 1 433 ? 24.234 -31.312 -18.359 1 94.5 433 SER A C 1
ATOM 3462 O O . SER A 1 433 ? 24.125 -30.125 -18.078 1 94.5 433 SER A O 1
ATOM 3464 N N . LEU A 1 434 ? 23.219 -32.094 -18.688 1 95.06 434 LEU A N 1
ATOM 3465 C CA . LEU A 1 434 ? 21.828 -31.781 -18.375 1 95.06 434 LEU A CA 1
ATOM 3466 C C . LEU A 1 434 ? 21.375 -32.5 -17.109 1 95.06 434 LEU A C 1
ATOM 3468 O O . LEU A 1 434 ? 21.234 -33.719 -17.109 1 95.06 434 LEU A O 1
ATOM 3472 N N . VAL A 1 435 ? 21.188 -31.734 -16.078 1 95.81 435 VAL A N 1
ATOM 3473 C CA . VAL A 1 435 ? 20.828 -32.281 -14.789 1 95.81 435 VAL A CA 1
ATOM 3474 C C . VAL A 1 435 ? 19.391 -31.906 -14.445 1 95.81 435 VAL A C 1
ATOM 3476 O O . VAL A 1 435 ? 18.984 -30.766 -14.664 1 95.81 435 VAL A O 1
ATOM 3479 N N . VAL A 1 436 ? 18.562 -32.844 -13.977 1 94.31 436 VAL A N 1
ATOM 3480 C CA . VAL A 1 436 ? 17.203 -32.562 -13.555 1 94.31 436 VAL A CA 1
ATOM 3481 C C . VAL A 1 436 ? 17.047 -32.875 -12.062 1 94.31 436 VAL A C 1
ATOM 3483 O O . VAL A 1 436 ? 17.391 -33.969 -11.617 1 94.31 436 VAL A O 1
ATOM 3486 N N . ILE A 1 437 ? 16.656 -31.875 -11.367 1 93.94 437 ILE A N 1
ATOM 3487 C CA . ILE A 1 437 ? 16.438 -32.031 -9.938 1 93.94 437 ILE A CA 1
ATOM 3488 C C . ILE A 1 437 ? 14.938 -32.188 -9.664 1 93.94 437 ILE A C 1
ATOM 3490 O O . ILE A 1 437 ? 14.133 -31.359 -10.078 1 93.94 437 ILE A O 1
ATOM 3494 N N . VAL A 1 438 ? 14.602 -33.281 -8.977 1 91.06 438 VAL A N 1
ATOM 3495 C CA . VAL A 1 438 ? 13.195 -33.562 -8.672 1 91.06 438 VAL A CA 1
ATOM 3496 C C . VAL A 1 438 ? 13.023 -33.781 -7.176 1 91.06 438 VAL A C 1
ATOM 3498 O O . VAL A 1 438 ? 13.992 -34.031 -6.461 1 91.06 438 VAL A O 1
ATOM 3501 N N . GLY A 1 439 ? 11.883 -33.594 -6.734 1 86.88 439 GLY A N 1
ATOM 3502 C CA . GLY A 1 439 ? 11.555 -33.781 -5.328 1 86.88 439 GLY A CA 1
ATOM 3503 C C . GLY A 1 439 ? 10.266 -33.094 -4.926 1 86.88 439 GLY A C 1
ATOM 3504 O O . GLY A 1 439 ? 9.703 -32.312 -5.699 1 86.88 439 GLY A O 1
ATOM 3505 N N . ALA A 1 440 ? 9.883 -33.406 -3.729 1 80.5 440 ALA A N 1
ATOM 3506 C CA . ALA A 1 440 ? 8.656 -32.812 -3.195 1 80.5 440 ALA A CA 1
ATOM 3507 C C . ALA A 1 440 ? 8.844 -31.344 -2.889 1 80.5 440 ALA A C 1
ATOM 3509 O O . ALA A 1 440 ? 9.969 -30.844 -2.895 1 80.5 440 ALA A O 1
ATOM 3510 N N . ASN A 1 441 ? 7.707 -30.672 -2.697 1 76.5 441 ASN A N 1
ATOM 3511 C CA . ASN A 1 441 ? 7.773 -29.281 -2.299 1 76.5 441 ASN A CA 1
ATOM 3512 C C . ASN A 1 441 ? 8.523 -29.109 -0.98 1 76.5 441 ASN A C 1
ATOM 3514 O O . ASN A 1 441 ? 8.336 -29.891 -0.047 1 76.5 441 ASN A O 1
ATOM 3518 N N . GLY A 1 442 ? 9.367 -28.109 -0.899 1 77.25 442 GLY A N 1
ATOM 3519 C CA . GLY A 1 442 ? 10.109 -27.828 0.322 1 77.25 442 GLY A CA 1
ATOM 3520 C C . GLY A 1 442 ? 11.344 -28.703 0.487 1 77.25 442 GLY A C 1
ATOM 3521 O O . GLY A 1 442 ? 11.977 -28.688 1.546 1 77.25 442 GLY A O 1
ATOM 3522 N N . SER A 1 443 ? 11.664 -29.438 -0.551 1 84.25 443 SER A N 1
ATOM 3523 C CA . SER A 1 443 ? 12.789 -30.359 -0.433 1 84.25 443 SER A CA 1
ATOM 3524 C C . SER A 1 443 ? 14.125 -29.625 -0.569 1 84.25 443 SER A C 1
ATOM 3526 O O . SER A 1 443 ? 15.188 -30.234 -0.371 1 84.25 443 SER A O 1
ATOM 3528 N N . GLY A 1 444 ? 14.133 -28.344 -0.93 1 88.19 444 GLY A N 1
ATOM 3529 C CA . GLY A 1 444 ? 15.367 -27.562 -1.011 1 88.19 444 GLY A CA 1
ATOM 3530 C C . GLY A 1 444 ? 15.844 -27.359 -2.434 1 88.19 444 GLY A C 1
ATOM 3531 O O . GLY A 1 444 ? 16.938 -26.828 -2.656 1 88.19 444 GLY A O 1
ATOM 3532 N N . LYS A 1 445 ? 15.094 -27.734 -3.41 1 90.56 445 LYS A N 1
ATOM 3533 C CA . LYS A 1 445 ? 15.477 -27.656 -4.816 1 90.56 445 LYS A CA 1
ATOM 3534 C C . LYS A 1 445 ? 15.812 -26.219 -5.223 1 90.56 445 LYS A C 1
ATOM 3536 O O . LYS A 1 445 ? 16.875 -25.969 -5.801 1 90.56 445 LYS A O 1
ATOM 3541 N N . SER A 1 446 ? 14.906 -25.281 -4.832 1 88.38 446 SER A N 1
ATOM 3542 C CA . SER A 1 446 ? 15.125 -23.891 -5.195 1 88.38 446 SER A CA 1
ATOM 3543 C C . SER A 1 446 ? 16.328 -23.312 -4.469 1 88.38 446 SER A C 1
ATOM 3545 O O . SER A 1 446 ? 17.062 -22.484 -5.023 1 88.38 446 SER A O 1
ATOM 3547 N N . THR A 1 447 ? 16.562 -23.719 -3.264 1 89.94 447 THR A N 1
ATOM 3548 C CA . THR A 1 447 ? 17.719 -23.281 -2.498 1 89.94 447 THR A CA 1
ATOM 3549 C C . THR A 1 447 ? 19.016 -23.75 -3.166 1 89.94 447 THR A C 1
ATOM 3551 O O . THR A 1 447 ? 19.984 -22.984 -3.244 1 89.94 447 THR A O 1
ATOM 3554 N N . LEU A 1 448 ? 18.953 -24.953 -3.623 1 93.94 448 LEU A N 1
ATOM 3555 C CA . LEU A 1 448 ? 20.125 -25.5 -4.297 1 93.94 448 LEU A CA 1
ATOM 3556 C C . LEU A 1 448 ? 20.453 -24.688 -5.547 1 93.94 448 LEU A C 1
ATOM 3558 O O . LEU A 1 448 ? 21.625 -24.375 -5.801 1 93.94 448 LEU A O 1
ATOM 3562 N N . VAL A 1 449 ? 19.469 -24.344 -6.293 1 92.38 449 VAL A N 1
ATOM 3563 C CA . VAL A 1 449 ? 19.672 -23.562 -7.508 1 92.38 449 VAL A CA 1
ATOM 3564 C C . VAL A 1 449 ? 20.25 -22.188 -7.156 1 92.38 449 VAL A C 1
ATOM 3566 O O . VAL A 1 449 ? 21.156 -21.703 -7.836 1 92.38 449 VAL A O 1
ATOM 3569 N N . ARG A 1 450 ? 19.797 -21.609 -6.137 1 89.88 450 ARG A N 1
ATOM 3570 C CA . ARG A 1 450 ? 20.281 -20.297 -5.707 1 89.88 450 ARG A CA 1
ATOM 3571 C C . ARG A 1 450 ? 21.75 -20.375 -5.281 1 89.88 450 ARG A C 1
ATOM 3573 O O . ARG A 1 450 ? 22.5 -19.422 -5.488 1 89.88 450 ARG A O 1
ATOM 3580 N N . LEU A 1 451 ? 22.109 -21.469 -4.711 1 92.12 451 LEU A N 1
ATOM 3581 C CA . LEU A 1 451 ? 23.5 -21.672 -4.316 1 92.12 451 LEU A CA 1
ATOM 3582 C C . LEU A 1 451 ? 24.391 -21.844 -5.543 1 92.12 451 LEU A C 1
ATOM 3584 O O . LEU A 1 451 ? 25.484 -21.281 -5.605 1 92.12 451 LEU A O 1
ATOM 3588 N N . LEU A 1 452 ? 23.875 -22.625 -6.465 1 94.06 452 LEU A N 1
ATOM 3589 C CA . LEU A 1 452 ? 24.656 -22.859 -7.676 1 94.06 452 LEU A CA 1
ATOM 3590 C C . LEU A 1 452 ? 24.875 -21.562 -8.445 1 94.06 452 LEU A C 1
ATOM 3592 O O . LEU A 1 452 ? 25.938 -21.375 -9.047 1 94.06 452 LEU A O 1
ATOM 3596 N N . ALA A 1 453 ? 23.938 -20.719 -8.336 1 90.62 453 ALA A N 1
ATOM 3597 C CA . ALA A 1 453 ? 24.047 -19.422 -8.992 1 90.62 453 ALA A CA 1
ATOM 3598 C C . ALA A 1 453 ? 24.828 -18.438 -8.125 1 90.62 453 ALA A C 1
ATOM 3600 O O . ALA A 1 453 ? 24.969 -17.266 -8.484 1 90.62 453 ALA A O 1
ATOM 3601 N N . ARG A 1 454 ? 25.188 -18.828 -6.945 1 90.12 454 ARG A N 1
ATOM 3602 C CA . ARG A 1 454 ? 25.953 -18.078 -5.949 1 90.12 454 ARG A CA 1
ATOM 3603 C C . ARG A 1 454 ? 25.234 -16.797 -5.543 1 90.12 454 ARG A C 1
ATOM 3605 O O . ARG A 1 454 ? 25.859 -15.742 -5.434 1 90.12 454 ARG A O 1
ATOM 3612 N N . LEU A 1 455 ? 24.031 -16.906 -5.512 1 86.12 455 LEU A N 1
ATOM 3613 C CA . LEU A 1 455 ? 23.266 -15.828 -4.887 1 86.12 455 LEU A CA 1
ATOM 3614 C C . LEU A 1 455 ? 23.484 -15.805 -3.377 1 86.12 455 LEU A C 1
ATOM 3616 O O . LEU A 1 455 ? 23.266 -14.781 -2.727 1 86.12 455 LEU A O 1
ATOM 3620 N N . TYR A 1 456 ? 23.859 -17 -2.877 1 86.38 456 TYR A N 1
ATOM 3621 C CA . TYR A 1 456 ? 24.25 -17.203 -1.49 1 86.38 456 TYR A CA 1
ATOM 3622 C C . TYR A 1 456 ? 25.531 -18.031 -1.409 1 86.38 456 TYR A C 1
ATOM 3624 O O . TYR A 1 456 ? 25.859 -18.797 -2.324 1 86.38 456 TYR A O 1
ATOM 3632 N N . ASP A 1 457 ? 26.172 -17.781 -0.336 1 89.5 457 ASP A N 1
ATOM 3633 C CA . ASP A 1 457 ? 27.281 -18.672 -0.005 1 89.5 457 ASP A CA 1
ATOM 3634 C C . ASP A 1 457 ? 26.844 -19.719 1.031 1 89.5 457 ASP A C 1
ATOM 3636 O O . ASP A 1 457 ? 26.016 -19.422 1.893 1 89.5 457 ASP A O 1
ATOM 3640 N N . PRO A 1 458 ? 27.359 -20.859 0.845 1 92.06 458 PRO A N 1
ATOM 3641 C CA . PRO A 1 458 ? 27 -21.891 1.82 1 92.06 458 PRO A CA 1
ATOM 3642 C C . PRO A 1 458 ? 27.406 -21.531 3.244 1 92.06 458 PRO A C 1
ATOM 3644 O O . PRO A 1 458 ? 28.359 -20.766 3.441 1 92.06 458 PRO A O 1
ATOM 3647 N N . THR A 1 459 ? 26.672 -22.047 4.188 1 90.25 459 THR A N 1
ATOM 3648 C CA . THR A 1 459 ? 26.984 -21.844 5.598 1 90.25 459 THR A CA 1
ATOM 3649 C C . THR A 1 459 ? 28.203 -22.672 5.996 1 90.25 459 THR A C 1
ATOM 3651 O O . THR A 1 459 ? 29.047 -22.188 6.758 1 90.25 459 THR A O 1
ATOM 3654 N N . SER A 1 460 ? 28.25 -23.859 5.559 1 93.38 460 SER A N 1
ATOM 3655 C CA . SER A 1 460 ? 29.406 -24.734 5.766 1 93.38 460 SER A CA 1
ATOM 3656 C C . SER A 1 460 ? 29.641 -25.641 4.555 1 93.38 460 SER A C 1
ATOM 3658 O O . SER A 1 460 ? 28.75 -25.797 3.713 1 93.38 460 SER A O 1
ATOM 3660 N N . GLY A 1 461 ? 30.828 -26.016 4.41 1 95.81 461 GLY A N 1
ATOM 3661 C CA . GLY A 1 461 ? 31.203 -26.859 3.285 1 95.81 461 GLY A CA 1
ATOM 3662 C C . GLY A 1 461 ? 31.922 -26.109 2.186 1 95.81 461 GLY A C 1
ATOM 3663 O O . GLY A 1 461 ? 32.219 -24.906 2.324 1 95.81 461 GLY A O 1
ATOM 3664 N N . ASP A 1 462 ? 32.281 -26.875 1.181 1 96 462 ASP A N 1
ATOM 3665 C CA . ASP A 1 462 ? 33.031 -26.281 0.08 1 96 462 ASP A CA 1
ATOM 3666 C C . ASP A 1 462 ? 32.188 -26.266 -1.202 1 96 462 ASP A C 1
ATOM 3668 O O . ASP A 1 462 ? 31.484 -27.219 -1.503 1 96 462 ASP A O 1
ATOM 3672 N N . PHE A 1 463 ? 32.281 -25.219 -1.878 1 96 463 PHE A N 1
ATOM 3673 C CA . PHE A 1 463 ? 31.609 -25.016 -3.154 1 96 463 PHE A CA 1
ATOM 3674 C C . PHE A 1 463 ? 32.625 -24.656 -4.246 1 96 463 PHE A C 1
ATOM 3676 O O . PHE A 1 463 ? 33.219 -23.578 -4.207 1 96 463 PHE A O 1
ATOM 3683 N N . LEU A 1 464 ? 32.719 -25.562 -5.16 1 95.94 464 LEU A N 1
ATOM 3684 C CA . LEU A 1 464 ? 33.719 -25.375 -6.219 1 95.94 464 LEU A CA 1
ATOM 3685 C C . LEU A 1 464 ? 33.031 -25.203 -7.57 1 95.94 464 LEU A C 1
ATOM 3687 O O . LEU A 1 464 ? 32.031 -25.875 -7.855 1 95.94 464 LEU A O 1
ATOM 3691 N N . ILE A 1 465 ? 33.594 -24.328 -8.391 1 94.75 465 ILE A N 1
ATOM 3692 C CA . ILE A 1 465 ? 33.188 -24.125 -9.781 1 94.75 465 ILE A CA 1
ATOM 3693 C C . ILE A 1 465 ? 34.406 -24.359 -10.695 1 94.75 465 ILE A C 1
ATOM 3695 O O . ILE A 1 465 ? 35.438 -23.688 -10.555 1 94.75 465 ILE A O 1
ATOM 3699 N N . ASP A 1 466 ? 34.25 -25.25 -11.547 1 93.38 466 ASP A N 1
ATOM 3700 C CA . ASP A 1 466 ? 35.344 -25.641 -12.43 1 93.38 466 ASP A CA 1
ATOM 3701 C C . ASP A 1 466 ? 36.625 -25.953 -11.641 1 93.38 466 ASP A C 1
ATOM 3703 O O . ASP A 1 466 ? 37.719 -25.5 -11.992 1 93.38 466 ASP A O 1
ATOM 3707 N N . GLY A 1 467 ? 36.375 -26.484 -10.5 1 91.62 467 GLY A N 1
ATOM 3708 C CA . GLY A 1 467 ? 37.469 -27.016 -9.711 1 91.62 467 GLY A CA 1
ATOM 3709 C C . GLY A 1 467 ? 38.062 -25.984 -8.758 1 91.62 467 GLY A C 1
ATOM 3710 O O . GLY A 1 467 ? 38.906 -26.312 -7.93 1 91.62 467 GLY A O 1
ATOM 3711 N N . GLN A 1 468 ? 37.688 -24.734 -8.859 1 93.06 468 GLN A N 1
ATOM 3712 C CA . GLN A 1 468 ? 38.156 -23.672 -7.977 1 93.06 468 GLN A CA 1
ATOM 3713 C C . GLN A 1 468 ? 37.062 -23.219 -7.02 1 93.06 468 GLN A C 1
ATOM 3715 O O . GLN A 1 468 ? 35.875 -23.281 -7.344 1 93.06 468 GLN A O 1
ATOM 3720 N N . PRO A 1 469 ? 37.531 -22.75 -5.926 1 93.75 469 PRO A N 1
ATOM 3721 C CA . PRO A 1 469 ? 36.531 -22.234 -5.004 1 93.75 469 PRO A CA 1
ATOM 3722 C C . PRO A 1 469 ? 35.688 -21.109 -5.621 1 93.75 469 PRO A C 1
ATOM 3724 O O . PRO A 1 469 ? 36.219 -20.234 -6.297 1 93.75 469 PRO A O 1
ATOM 3727 N N . ALA A 1 470 ? 34.438 -21.172 -5.426 1 92.81 470 ALA A N 1
ATOM 3728 C CA . ALA A 1 470 ? 33.5 -20.25 -6.035 1 92.81 470 ALA A CA 1
ATOM 3729 C C . ALA A 1 470 ? 33.844 -18.797 -5.672 1 92.81 470 ALA A C 1
ATOM 3731 O O . ALA A 1 470 ? 33.625 -17.891 -6.469 1 92.81 470 ALA A O 1
ATOM 3732 N N . ASN A 1 471 ? 34.406 -18.531 -4.461 1 90.94 471 ASN A N 1
ATOM 3733 C CA . ASN A 1 471 ? 34.656 -17.172 -3.986 1 90.94 471 ASN A CA 1
ATOM 3734 C C . ASN A 1 471 ? 35.938 -16.609 -4.598 1 90.94 471 ASN A C 1
ATOM 3736 O O . ASN A 1 471 ? 36.281 -15.453 -4.352 1 90.94 471 ASN A O 1
ATOM 3740 N N . SER A 1 472 ? 36.625 -17.375 -5.453 1 91.81 472 SER A N 1
ATOM 3741 C CA . SER A 1 472 ? 37.844 -16.906 -6.105 1 91.81 472 SER A CA 1
ATOM 3742 C C . SER A 1 472 ? 37.531 -16.141 -7.391 1 91.81 472 SER A C 1
ATOM 3744 O O . SER A 1 472 ? 38.344 -15.398 -7.891 1 91.81 472 SER A O 1
ATOM 3746 N N . TYR A 1 473 ? 36.375 -16.328 -7.867 1 92.19 473 TYR A N 1
ATOM 3747 C CA . TYR A 1 473 ? 36.031 -15.734 -9.148 1 92.19 473 TYR A CA 1
ATOM 3748 C C . TYR A 1 473 ? 35.438 -14.336 -8.961 1 92.19 473 TYR A C 1
ATOM 3750 O O . TYR A 1 473 ? 34.906 -14.008 -7.898 1 92.19 473 TYR A O 1
ATOM 3758 N N . ASN A 1 474 ? 35.688 -13.586 -10.07 1 91.06 474 ASN A N 1
ATOM 3759 C CA . ASN A 1 474 ? 35 -12.297 -10.141 1 91.06 474 ASN A CA 1
ATOM 3760 C C . ASN A 1 474 ? 33.5 -12.469 -10.25 1 91.06 474 ASN A C 1
ATOM 3762 O O . ASN A 1 474 ? 33 -13.172 -11.133 1 91.06 474 ASN A O 1
ATOM 3766 N N . MET A 1 475 ? 32.781 -11.82 -9.453 1 88.62 475 MET A N 1
ATOM 3767 C CA . MET A 1 475 ? 31.359 -12.031 -9.336 1 88.62 475 MET A CA 1
ATOM 3768 C C . MET A 1 475 ? 30.641 -11.578 -10.602 1 88.62 475 MET A C 1
ATOM 3770 O O . MET A 1 475 ? 29.703 -12.234 -11.062 1 88.62 475 MET A O 1
ATOM 3774 N N . ALA A 1 476 ? 31.031 -10.5 -11.156 1 87.94 476 ALA A N 1
ATOM 3775 C CA . ALA A 1 476 ? 30.391 -9.977 -12.359 1 87.94 476 ALA A CA 1
ATOM 3776 C C . ALA A 1 476 ? 30.531 -10.953 -13.523 1 87.94 476 ALA A C 1
ATOM 3778 O O . ALA A 1 476 ? 29.562 -11.18 -14.258 1 87.94 476 ALA A O 1
ATOM 3779 N N . ASP A 1 477 ? 31.672 -11.578 -13.578 1 90.5 477 ASP A N 1
ATOM 3780 C CA . ASP A 1 477 ? 31.922 -12.547 -14.633 1 90.5 477 ASP A CA 1
ATOM 3781 C C . ASP A 1 477 ? 31.047 -13.789 -14.453 1 90.5 477 ASP A C 1
ATOM 3783 O O . ASP A 1 477 ? 30.484 -14.305 -15.422 1 90.5 477 ASP A O 1
ATOM 3787 N N . LEU A 1 478 ? 30.969 -14.195 -13.266 1 91 478 LEU A N 1
ATOM 3788 C CA . LEU A 1 478 ? 30.172 -15.383 -12.969 1 91 478 LEU A CA 1
ATOM 3789 C C . LEU A 1 478 ? 28.688 -15.141 -13.281 1 91 478 LEU A C 1
ATOM 3791 O O . LEU A 1 478 ? 28.016 -16 -13.844 1 91 478 LEU A O 1
ATOM 3795 N N . ARG A 1 479 ? 28.266 -14.031 -12.961 1 90.38 479 ARG A N 1
ATOM 3796 C CA . ARG A 1 479 ? 26.859 -13.695 -13.188 1 90.38 479 ARG A CA 1
ATOM 3797 C C . ARG A 1 479 ? 26.562 -13.578 -14.68 1 90.38 479 ARG A C 1
ATOM 3799 O O . ARG A 1 479 ? 25.5 -14.016 -15.141 1 90.38 479 ARG A O 1
ATOM 3806 N N . ARG A 1 480 ? 27.5 -13.055 -15.391 1 90.38 480 ARG A N 1
ATOM 3807 C CA . ARG A 1 480 ? 27.312 -12.922 -16.828 1 90.38 480 ARG A CA 1
ATOM 3808 C C . ARG A 1 480 ? 27.328 -14.281 -17.516 1 90.38 480 ARG A C 1
ATOM 3810 O O . ARG A 1 480 ? 26.703 -14.453 -18.578 1 90.38 480 ARG A O 1
ATOM 3817 N N . ALA A 1 481 ? 27.953 -15.18 -16.828 1 92.88 481 ALA A N 1
ATOM 3818 C CA . ALA A 1 481 ? 28.062 -16.516 -17.406 1 92.88 481 ALA A CA 1
ATOM 3819 C C . ALA A 1 481 ? 26.906 -17.406 -16.969 1 92.88 481 ALA A C 1
ATOM 3821 O O . ALA A 1 481 ? 26.797 -18.547 -17.406 1 92.88 481 ALA A O 1
ATOM 3822 N N . SER A 1 482 ? 26.047 -16.875 -16.172 1 93.38 482 SER A N 1
ATOM 3823 C CA . SER A 1 482 ? 24.953 -17.688 -15.633 1 93.38 482 SER A CA 1
ATOM 3824 C C . SER A 1 482 ? 23.609 -17.047 -15.914 1 93.38 482 SER A C 1
ATOM 3826 O O . SER A 1 482 ? 23.5 -15.82 -16.031 1 93.38 482 SER A O 1
ATOM 3828 N N . THR A 1 483 ? 22.578 -17.922 -16.125 1 93 483 THR A N 1
ATOM 3829 C CA . THR A 1 483 ? 21.203 -17.469 -16.312 1 93 483 THR A CA 1
ATOM 3830 C C . THR A 1 483 ? 20.25 -18.312 -15.461 1 93 483 THR A C 1
ATOM 3832 O O . THR A 1 483 ? 20.375 -19.531 -15.391 1 93 483 THR A O 1
ATOM 3835 N N . ILE A 1 484 ? 19.391 -17.578 -14.789 1 92.19 484 ILE A N 1
ATOM 3836 C CA . ILE A 1 484 ? 18.391 -18.266 -13.977 1 92.19 484 ILE A CA 1
ATOM 3837 C C . ILE A 1 484 ? 17 -17.953 -14.492 1 92.19 484 ILE A C 1
ATOM 3839 O O . ILE A 1 484 ? 16.609 -16.781 -14.555 1 92.19 484 ILE A O 1
ATOM 3843 N N . LEU A 1 485 ? 16.312 -18.922 -14.859 1 91.19 485 LEU A N 1
ATOM 3844 C CA . LEU A 1 485 ? 14.914 -18.812 -15.242 1 91.19 485 LEU A CA 1
ATOM 3845 C C . LEU A 1 485 ? 14.016 -19.422 -14.172 1 91.19 485 LEU A C 1
ATOM 3847 O O . LEU A 1 485 ? 14.023 -20.641 -13.953 1 91.19 485 LEU A O 1
ATOM 3851 N N . SER A 1 486 ? 13.375 -18.562 -13.477 1 86.75 486 SER A N 1
ATOM 3852 C CA . SER A 1 486 ? 12.539 -19.031 -12.375 1 86.75 486 SER A CA 1
ATOM 3853 C C . SER A 1 486 ? 11.148 -18.406 -12.422 1 86.75 486 SER A C 1
ATOM 3855 O O . SER A 1 486 ? 10.93 -17.422 -13.133 1 86.75 486 SER A O 1
ATOM 3857 N N . GLN A 1 487 ? 10.258 -19.078 -11.727 1 73.5 487 GLN A N 1
ATOM 3858 C CA . GLN A 1 487 ? 8.914 -18.531 -11.578 1 73.5 487 GLN A CA 1
ATOM 3859 C C . GLN A 1 487 ? 8.922 -17.234 -10.789 1 73.5 487 GLN A C 1
ATOM 3861 O O . GLN A 1 487 ? 7.996 -16.422 -10.891 1 73.5 487 GLN A O 1
ATOM 3866 N N . ASP A 1 488 ? 9.977 -16.906 -10.117 1 76.88 488 ASP A N 1
ATOM 3867 C CA . ASP A 1 488 ? 10.062 -15.742 -9.25 1 76.88 488 ASP A CA 1
ATOM 3868 C C . ASP A 1 488 ? 10.578 -14.523 -10.016 1 76.88 488 ASP A C 1
ATOM 3870 O O . ASP A 1 488 ? 10.602 -13.414 -9.484 1 76.88 488 ASP A O 1
ATOM 3874 N N . ASN A 1 489 ? 10.977 -14.867 -11.289 1 85.44 489 ASN A N 1
ATOM 3875 C CA . ASN A 1 489 ? 11.445 -13.734 -12.078 1 85.44 489 ASN A CA 1
ATOM 3876 C C . ASN A 1 489 ? 10.344 -12.695 -12.273 1 85.44 489 ASN A C 1
ATOM 3878 O O . ASN A 1 489 ? 9.172 -13.039 -12.406 1 85.44 489 ASN A O 1
ATOM 3882 N N . LYS A 1 490 ? 10.789 -11.445 -12.289 1 87.06 490 LYS A N 1
ATOM 3883 C CA . LYS A 1 490 ? 9.828 -10.352 -12.367 1 87.06 490 LYS A CA 1
ATOM 3884 C C . LYS A 1 490 ? 9.922 -9.617 -13.703 1 87.06 490 LYS A C 1
ATOM 3886 O O . LYS A 1 490 ? 10.953 -9.68 -14.375 1 87.06 490 LYS A O 1
ATOM 3891 N N . ILE A 1 491 ? 8.828 -9.031 -14.008 1 89.56 491 ILE A N 1
ATOM 3892 C CA . ILE A 1 491 ? 8.82 -8.109 -15.141 1 89.56 491 ILE A CA 1
ATOM 3893 C C . ILE A 1 491 ? 9.281 -6.73 -14.688 1 89.56 491 ILE A C 1
ATOM 3895 O O . ILE A 1 491 ? 8.797 -6.203 -13.688 1 89.56 491 ILE A O 1
ATOM 3899 N N . TYR A 1 492 ? 10.234 -6.242 -15.43 1 90.81 492 TYR A N 1
ATOM 3900 C CA . TYR A 1 492 ? 10.789 -4.945 -15.062 1 90.81 492 TYR A CA 1
ATOM 3901 C C . TYR A 1 492 ? 9.82 -3.818 -15.422 1 90.81 492 TYR A C 1
ATOM 3903 O O . TYR A 1 492 ? 9.062 -3.93 -16.391 1 90.81 492 TYR A O 1
ATOM 3911 N N . PRO A 1 493 ? 9.758 -2.75 -14.602 1 88.31 493 PRO A N 1
ATOM 3912 C CA . PRO A 1 493 ? 8.898 -1.599 -14.906 1 88.31 493 PRO A CA 1
ATOM 3913 C C . PRO A 1 493 ? 9.438 -0.763 -16.078 1 88.31 493 PRO A C 1
ATOM 3915 O O . PRO A 1 493 ? 9.656 0.441 -15.922 1 88.31 493 PRO A O 1
ATOM 3918 N N . LEU A 1 494 ? 9.695 -1.369 -17.156 1 90.62 494 LEU A N 1
ATOM 3919 C CA . LEU A 1 494 ? 10.195 -0.806 -18.406 1 90.62 494 LEU A CA 1
ATOM 3920 C C . LEU A 1 494 ? 9.375 -1.312 -19.594 1 90.62 494 LEU A C 1
ATOM 3922 O O . LEU A 1 494 ? 8.352 -1.968 -19.422 1 90.62 494 LEU A O 1
ATOM 3926 N N . SER A 1 495 ? 9.766 -0.858 -20.766 1 89.69 495 SER A N 1
ATOM 3927 C CA . SER A 1 495 ? 9.086 -1.342 -21.969 1 89.69 495 SER A CA 1
ATOM 3928 C C . SER A 1 495 ? 9.336 -2.83 -22.188 1 89.69 495 SER A C 1
ATOM 3930 O O . SER A 1 495 ? 10.281 -3.393 -21.625 1 89.69 495 SER A O 1
ATOM 3932 N N . LEU A 1 496 ? 8.5 -3.486 -22.938 1 93.06 496 LEU A N 1
ATOM 3933 C CA . LEU A 1 496 ? 8.695 -4.902 -23.234 1 93.06 496 LEU A CA 1
ATOM 3934 C C . LEU A 1 496 ? 10.008 -5.129 -23.984 1 93.06 496 LEU A C 1
ATOM 3936 O O . LEU A 1 496 ? 10.695 -6.125 -23.734 1 93.06 496 LEU A O 1
ATOM 3940 N N . ALA A 1 497 ? 10.32 -4.172 -24.812 1 94.81 497 ALA A N 1
ATOM 3941 C CA . ALA A 1 497 ? 11.594 -4.25 -25.531 1 94.81 497 ALA A CA 1
ATOM 3942 C C . ALA A 1 497 ? 12.766 -4.227 -24.562 1 94.81 497 ALA A C 1
ATOM 3944 O O . ALA A 1 497 ? 13.703 -5.023 -24.688 1 94.81 497 ALA A O 1
ATOM 3945 N N . GLU A 1 498 ? 12.703 -3.389 -23.625 1 93.44 498 GLU A N 1
ATOM 3946 C CA . GLU A 1 498 ? 13.781 -3.279 -22.641 1 93.44 498 GLU A CA 1
ATOM 3947 C C . GLU A 1 498 ? 13.82 -4.5 -21.734 1 93.44 498 GLU A C 1
ATOM 3949 O O . GLU A 1 498 ? 14.898 -4.941 -21.328 1 93.44 498 GLU A O 1
ATOM 3954 N N . ASN A 1 499 ? 12.648 -4.977 -21.422 1 94 499 ASN A N 1
ATOM 3955 C CA . ASN A 1 499 ? 12.602 -6.184 -20.594 1 94 499 ASN A CA 1
ATOM 3956 C C . ASN A 1 499 ? 13.367 -7.332 -21.25 1 94 499 ASN A C 1
ATOM 3958 O O . ASN A 1 499 ? 14.109 -8.047 -20.562 1 94 499 ASN A O 1
ATOM 3962 N N . ILE A 1 500 ? 13.188 -7.457 -22.5 1 96.25 500 ILE A N 1
ATOM 3963 C CA . ILE A 1 500 ? 13.867 -8.523 -23.219 1 96.25 500 ILE A CA 1
ATOM 3964 C C . ILE A 1 500 ? 15.328 -8.133 -23.469 1 96.25 500 ILE A C 1
ATOM 3966 O O . ILE A 1 500 ? 16.234 -8.93 -23.219 1 96.25 500 ILE A O 1
ATOM 3970 N N . GLY A 1 501 ? 15.516 -6.91 -23.828 1 95.44 501 GLY A N 1
ATOM 3971 C CA . GLY A 1 501 ? 16.828 -6.426 -24.219 1 95.44 501 GLY A CA 1
ATOM 3972 C C . GLY A 1 501 ? 17.828 -6.441 -23.078 1 95.44 501 GLY A C 1
ATOM 3973 O O . GLY A 1 501 ? 19.031 -6.602 -23.312 1 95.44 501 GLY A O 1
ATOM 3974 N N . LEU A 1 502 ? 17.406 -6.398 -21.891 1 93.75 502 LEU A N 1
ATOM 3975 C CA . LEU A 1 502 ? 18.281 -6.344 -20.734 1 93.75 502 LEU A CA 1
ATOM 3976 C C . LEU A 1 502 ? 18.953 -7.691 -20.484 1 93.75 502 LEU A C 1
ATOM 3978 O O . LEU A 1 502 ? 19.875 -7.797 -19.672 1 93.75 502 LEU A O 1
ATOM 3982 N N . GLY A 1 503 ? 18.531 -8.641 -21.203 1 93.5 503 GLY A N 1
ATOM 3983 C CA . GLY A 1 503 ? 19.25 -9.914 -21.172 1 93.5 503 GLY A CA 1
ATOM 3984 C C . GLY A 1 503 ? 20.656 -9.812 -21.703 1 93.5 503 GLY A C 1
ATOM 3985 O O . GLY A 1 503 ? 21.531 -10.594 -21.328 1 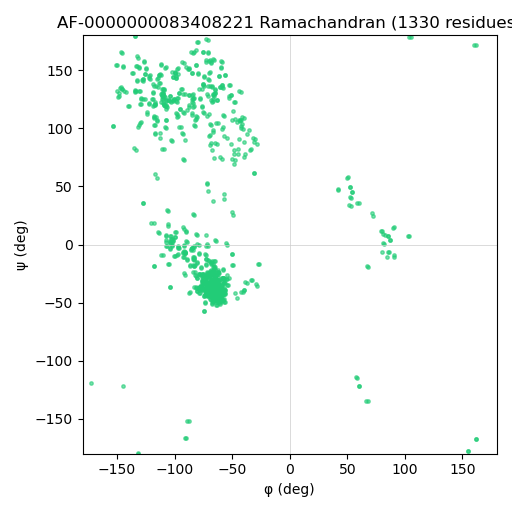93.5 503 GLY A O 1
ATOM 3986 N N . LEU A 1 504 ? 20.828 -8.93 -22.672 1 93.69 504 LEU A N 1
ATOM 3987 C CA . LEU A 1 504 ? 22.141 -8.633 -23.234 1 93.69 504 LEU A CA 1
ATOM 3988 C C . LEU A 1 504 ? 22.375 -7.129 -23.297 1 93.69 504 LEU A C 1
ATOM 3990 O O . LEU A 1 504 ? 21.984 -6.473 -24.266 1 93.69 504 LEU A O 1
ATOM 3994 N N . LEU A 1 505 ? 23.125 -6.629 -22.406 1 91.69 505 LEU A N 1
ATOM 3995 C CA . LEU A 1 505 ? 23.266 -5.191 -22.203 1 91.69 505 LEU A CA 1
ATOM 3996 C C . LEU A 1 505 ? 23.953 -4.535 -23.391 1 91.69 505 LEU A C 1
ATOM 3998 O O . LEU A 1 505 ? 23.609 -3.42 -23.781 1 91.69 505 LEU A O 1
ATOM 4002 N N . GLN A 1 506 ? 24.891 -5.164 -23.984 1 89 506 GLN A N 1
ATOM 4003 C CA . GLN A 1 506 ? 25.672 -4.605 -25.078 1 89 506 GLN A CA 1
ATOM 4004 C C . GLN A 1 506 ? 24.812 -4.387 -26.312 1 89 506 GLN A C 1
ATOM 4006 O O . GLN A 1 506 ? 25.109 -3.52 -27.141 1 89 506 GLN A O 1
ATOM 4011 N N . SER A 1 507 ? 23.703 -5.195 -26.391 1 92.44 507 SER A N 1
ATOM 4012 C CA . SER A 1 507 ? 22.797 -5.105 -27.531 1 92.44 507 SER A CA 1
ATOM 4013 C C . SER A 1 507 ? 21.359 -4.914 -27.078 1 92.44 507 SER A C 1
ATOM 4015 O O . SER A 1 507 ? 20.438 -5.488 -27.656 1 92.44 507 SER A O 1
ATOM 4017 N N . SER A 1 508 ? 21.266 -4.18 -26.031 1 91.88 508 SER A N 1
ATOM 4018 C CA . SER A 1 508 ? 19.953 -4.059 -25.422 1 91.88 508 SER A CA 1
ATOM 4019 C C . SER A 1 508 ? 19 -3.283 -26.312 1 91.88 508 SER A C 1
ATOM 4021 O O . SER A 1 508 ? 17.766 -3.402 -26.188 1 91.88 508 SER A O 1
ATOM 4023 N N . ASP A 1 509 ? 19.531 -2.518 -27.344 1 92 509 ASP A N 1
ATOM 4024 C CA . ASP A 1 509 ? 18.672 -1.699 -28.188 1 92 509 ASP A CA 1
ATOM 4025 C C . ASP A 1 509 ? 18.531 -2.311 -29.578 1 92 509 ASP A C 1
ATOM 4027 O O . ASP A 1 509 ? 17.938 -1.708 -30.469 1 92 509 ASP A O 1
ATOM 4031 N N . ASP A 1 510 ? 19.062 -3.504 -29.719 1 95.81 510 ASP A N 1
ATOM 4032 C CA . ASP A 1 510 ? 18.969 -4.176 -31 1 95.81 510 ASP A CA 1
ATOM 4033 C C . ASP A 1 510 ? 17.609 -4.855 -31.172 1 95.81 510 ASP A C 1
ATOM 4035 O O . ASP A 1 510 ? 17.391 -5.953 -30.656 1 95.81 510 ASP A O 1
ATOM 4039 N N . MET A 1 511 ? 16.828 -4.336 -31.969 1 95.94 511 MET A N 1
ATOM 4040 C CA . MET A 1 511 ? 15.445 -4.785 -32.094 1 95.94 511 MET A CA 1
ATOM 4041 C C . MET A 1 511 ? 15.375 -6.129 -32.812 1 95.94 511 MET A C 1
ATOM 4043 O O . MET A 1 511 ? 14.461 -6.922 -32.562 1 95.94 511 MET A O 1
ATOM 4047 N N . ASP A 1 512 ? 16.328 -6.383 -33.594 1 96.56 512 ASP A N 1
ATOM 4048 C CA . ASP A 1 512 ? 16.344 -7.664 -34.312 1 96.56 512 ASP A CA 1
ATOM 4049 C C . ASP A 1 512 ? 16.594 -8.812 -33.312 1 96.56 512 ASP A C 1
ATOM 4051 O O . ASP A 1 512 ? 15.906 -9.836 -33.375 1 96.56 512 ASP A O 1
ATOM 4055 N N . LEU A 1 513 ? 17.547 -8.609 -32.5 1 96.44 513 LEU A N 1
ATOM 4056 C CA . LEU A 1 513 ? 17.859 -9.625 -31.516 1 96.44 513 LEU A CA 1
ATOM 4057 C C . LEU A 1 513 ? 16.719 -9.781 -30.516 1 96.44 513 LEU A C 1
ATOM 4059 O O . LEU A 1 513 ? 16.406 -10.898 -30.094 1 96.44 513 LEU A O 1
ATOM 4063 N N . ILE A 1 514 ? 16.141 -8.656 -30.219 1 97.31 514 ILE A N 1
ATOM 4064 C CA . ILE A 1 514 ? 15.023 -8.664 -29.281 1 97.31 514 ILE A CA 1
ATOM 4065 C C . ILE A 1 514 ? 13.852 -9.445 -29.875 1 97.31 514 ILE A C 1
ATOM 4067 O O . ILE A 1 514 ? 13.242 -10.273 -29.203 1 97.31 514 ILE A O 1
ATOM 4071 N N . ALA A 1 515 ? 13.57 -9.203 -31.109 1 96.81 515 ALA A N 1
ATOM 4072 C CA . ALA A 1 515 ? 12.477 -9.898 -31.797 1 96.81 515 ALA A CA 1
ATOM 4073 C C . ALA A 1 515 ? 12.742 -11.398 -31.875 1 96.81 515 ALA A C 1
ATOM 4075 O O . ALA A 1 515 ? 11.836 -12.211 -31.688 1 96.81 515 ALA A O 1
ATOM 4076 N N . LYS A 1 516 ? 13.938 -11.734 -32.125 1 96.19 516 LYS A N 1
ATOM 4077 C CA . LYS A 1 516 ? 14.32 -13.141 -32.188 1 96.19 516 LYS A CA 1
ATOM 4078 C C . LYS A 1 516 ? 14.172 -13.812 -30.828 1 96.19 516 LYS A C 1
ATOM 4080 O O . LYS A 1 516 ? 13.648 -14.93 -30.734 1 96.19 516 LYS A O 1
ATOM 4085 N N . ALA A 1 517 ? 14.664 -13.18 -29.875 1 96.75 517 ALA A N 1
ATOM 4086 C CA . ALA A 1 517 ? 14.539 -13.719 -28.516 1 96.75 517 ALA A CA 1
ATOM 4087 C C . ALA A 1 517 ? 13.07 -13.859 -28.109 1 96.75 517 ALA A C 1
ATOM 4089 O O . ALA A 1 517 ? 12.695 -14.828 -27.453 1 96.75 517 ALA A O 1
ATOM 4090 N N . ALA A 1 518 ? 12.258 -12.883 -28.5 1 97 518 ALA A N 1
ATOM 4091 C CA . ALA A 1 518 ? 10.828 -12.938 -28.219 1 97 518 ALA A CA 1
ATOM 4092 C C . ALA A 1 518 ? 10.18 -14.141 -28.891 1 97 518 ALA A C 1
ATOM 4094 O O . ALA A 1 518 ? 9.305 -14.789 -28.312 1 97 518 ALA A O 1
ATOM 4095 N N . GLU A 1 519 ? 10.617 -14.414 -30.016 1 95.38 519 GLU A N 1
ATOM 4096 C CA . GLU A 1 519 ? 10.125 -15.586 -30.75 1 95.38 519 GLU A CA 1
ATOM 4097 C C . GLU A 1 519 ? 10.539 -16.875 -30.047 1 95.38 519 GLU A C 1
ATOM 4099 O O . GLU A 1 519 ? 9.719 -17.781 -29.875 1 95.38 519 GLU A O 1
ATOM 4104 N N . GLN A 1 520 ? 11.75 -16.953 -29.641 1 94.81 520 GLN A N 1
ATOM 4105 C CA . GLN A 1 520 ? 12.266 -18.141 -28.984 1 94.81 520 GLN A CA 1
ATOM 4106 C C . GLN A 1 520 ? 11.57 -18.391 -27.641 1 94.81 520 GLN A C 1
ATOM 4108 O O . GLN A 1 520 ? 11.281 -19.531 -27.297 1 94.81 520 GLN A O 1
ATOM 4113 N N . GLY A 1 521 ? 11.312 -17.266 -26.984 1 93.75 521 GLY A N 1
ATOM 4114 C CA . GLY A 1 521 ? 10.656 -17.391 -25.703 1 93.75 521 GLY A CA 1
ATOM 4115 C C . GLY A 1 521 ? 9.148 -17.5 -25.797 1 93.75 521 GLY A C 1
ATOM 4116 O O . GLY A 1 521 ? 8.469 -17.766 -24.812 1 93.75 521 GLY A O 1
ATOM 4117 N N . GLY A 1 522 ? 8.648 -17.25 -26.953 1 92.25 522 GLY A N 1
ATOM 4118 C CA . GLY A 1 522 ? 7.215 -17.391 -27.172 1 92.25 522 GLY A CA 1
ATOM 4119 C C . GLY A 1 522 ? 6.434 -16.125 -26.891 1 92.25 522 GLY A C 1
ATOM 4120 O O . GLY A 1 522 ? 5.215 -16.172 -26.719 1 92.25 522 GLY A O 1
ATOM 4121 N N . ALA A 1 523 ? 7.074 -14.969 -26.766 1 93.38 523 ALA A N 1
ATOM 4122 C CA . ALA A 1 523 ? 6.391 -13.734 -26.375 1 93.38 523 ALA A CA 1
ATOM 4123 C C . ALA A 1 523 ? 5.93 -12.953 -27.609 1 93.38 523 ALA A C 1
ATOM 4125 O O . ALA A 1 523 ? 5.141 -12.016 -27.484 1 93.38 523 ALA A O 1
ATOM 4126 N N . SER A 1 524 ? 6.328 -13.289 -28.75 1 94.12 524 SER A N 1
ATOM 4127 C CA . SER A 1 524 ? 6.062 -12.523 -29.953 1 94.12 524 SER A CA 1
ATOM 4128 C C . SER A 1 524 ? 4.562 -12.414 -30.219 1 94.12 524 SER A C 1
ATOM 4130 O O . SER A 1 524 ? 4.078 -11.344 -30.609 1 94.12 524 SER A O 1
ATOM 4132 N N . GLU A 1 525 ? 3.943 -13.469 -30 1 87.75 525 GLU A N 1
ATOM 4133 C CA . GLU A 1 525 ? 2.52 -13.5 -30.312 1 87.75 525 GLU A CA 1
ATOM 4134 C C . GLU A 1 525 ? 1.735 -12.508 -29.469 1 87.75 525 GLU A C 1
ATOM 4136 O O . GLU A 1 525 ? 0.962 -11.703 -29.984 1 87.75 525 GLU A O 1
ATOM 4141 N N . PHE A 1 526 ? 1.863 -12.508 -28.188 1 83.25 526 PHE A N 1
ATOM 4142 C CA . PHE A 1 526 ? 1.038 -11.641 -27.344 1 83.25 526 PHE A CA 1
ATOM 4143 C C . PHE A 1 526 ? 1.483 -10.188 -27.469 1 83.25 526 PHE A C 1
ATOM 4145 O O . PHE A 1 526 ? 0.668 -9.273 -27.344 1 83.25 526 PHE A O 1
ATOM 4152 N N . ILE A 1 527 ? 2.838 -9.977 -27.719 1 91.5 527 ILE A N 1
ATOM 4153 C CA . ILE A 1 527 ? 3.344 -8.617 -27.859 1 91.5 527 ILE A CA 1
ATOM 4154 C C . ILE A 1 527 ? 2.707 -7.965 -29.094 1 91.5 527 ILE A C 1
ATOM 4156 O O . ILE A 1 527 ? 2.367 -6.781 -29.062 1 91.5 527 ILE A O 1
ATOM 4160 N N . SER A 1 528 ? 2.545 -8.719 -30.109 1 89.44 528 SER A N 1
ATOM 4161 C CA . SER A 1 528 ? 1.966 -8.211 -31.344 1 89.44 528 SER A CA 1
ATOM 4162 C C . SER A 1 528 ? 0.502 -7.824 -31.156 1 89.44 528 SER A C 1
ATOM 4164 O O . SER A 1 528 ? -0.031 -7 -31.906 1 89.44 528 SER A O 1
ATOM 4166 N N . LYS A 1 529 ? -0.083 -8.383 -30.188 1 81.94 529 LYS A N 1
ATOM 4167 C CA . LYS A 1 529 ? -1.496 -8.125 -29.922 1 81.94 529 LYS A CA 1
ATOM 4168 C C . LYS A 1 529 ? -1.68 -6.844 -29.125 1 81.94 529 LYS A C 1
ATOM 4170 O O . LYS A 1 529 ? -2.797 -6.336 -29 1 81.94 529 LYS A O 1
ATOM 4175 N N . LEU A 1 530 ? -0.625 -6.363 -28.641 1 82.62 530 LEU A N 1
ATOM 4176 C CA . LEU A 1 530 ? -0.7 -5.133 -27.859 1 82.62 530 LEU A CA 1
ATOM 4177 C C . LEU A 1 530 ? -0.654 -3.908 -28.766 1 82.62 530 LEU A C 1
ATOM 4179 O O . LEU A 1 530 ? 0.055 -3.902 -29.766 1 82.62 530 LEU A O 1
ATOM 4183 N N . ASP A 1 531 ? -1.313 -2.85 -28.391 1 79.69 531 ASP A N 1
ATOM 4184 C CA . ASP A 1 531 ? -1.417 -1.63 -29.203 1 79.69 531 ASP A CA 1
ATOM 4185 C C . ASP A 1 531 ? -0.04 -1.018 -29.438 1 79.69 531 ASP A C 1
ATOM 4187 O O . ASP A 1 531 ? 0.265 -0.595 -30.562 1 79.69 531 ASP A O 1
ATOM 4191 N N . THR A 1 532 ? 0.804 -0.993 -28.484 1 85.56 532 THR A N 1
ATOM 4192 C CA . THR A 1 532 ? 2.1 -0.331 -28.594 1 85.56 532 THR A CA 1
ATOM 4193 C C . THR A 1 532 ? 3.211 -1.353 -28.812 1 85.56 532 THR A C 1
ATOM 4195 O O . THR A 1 532 ? 4.391 -0.997 -28.844 1 85.56 532 THR A O 1
ATOM 4198 N N . GLY A 1 533 ? 2.807 -2.572 -28.844 1 89.38 533 GLY A N 1
ATOM 4199 C CA . GLY A 1 533 ? 3.758 -3.629 -29.141 1 89.38 533 GLY A CA 1
ATOM 4200 C C . GLY A 1 533 ? 4.902 -3.703 -28.156 1 89.38 533 GLY A C 1
ATOM 4201 O O . GLY A 1 533 ? 4.676 -3.74 -26.938 1 89.38 533 GLY A O 1
ATOM 4202 N N . TYR A 1 534 ? 6.148 -3.551 -28.766 1 91.88 534 TYR A N 1
ATOM 4203 C CA . TYR A 1 534 ? 7.352 -3.68 -27.953 1 91.88 534 TYR A CA 1
ATOM 4204 C C . TYR A 1 534 ? 7.527 -2.467 -27.047 1 91.88 534 TYR A C 1
ATOM 4206 O O . TYR A 1 534 ? 8.266 -2.525 -26.047 1 91.88 534 TYR A O 1
ATOM 4214 N N . ASN A 1 535 ? 6.895 -1.458 -27.328 1 87.88 535 ASN A N 1
ATOM 4215 C CA . ASN A 1 535 ? 7.023 -0.235 -26.547 1 87.88 535 ASN A CA 1
ATOM 4216 C C . ASN A 1 535 ? 6.023 -0.2 -25.391 1 87.88 535 ASN A C 1
ATOM 4218 O O . ASN A 1 535 ? 6.035 0.73 -24.578 1 87.88 535 ASN A O 1
ATOM 4222 N N . ALA A 1 536 ? 5.277 -1.263 -25.281 1 84.69 536 ALA A N 1
ATOM 4223 C CA . ALA A 1 536 ? 4.273 -1.317 -24.219 1 84.69 536 ALA A CA 1
ATOM 4224 C C . ALA A 1 536 ? 4.934 -1.369 -22.844 1 84.69 536 ALA A C 1
ATOM 4226 O O . ALA A 1 536 ? 5.961 -2.027 -22.672 1 84.69 536 ALA A O 1
ATOM 4227 N N . ARG A 1 537 ? 4.34 -0.526 -21.906 1 80.88 537 ARG A N 1
ATOM 4228 C CA . ARG A 1 537 ? 4.801 -0.539 -20.516 1 80.88 537 ARG A CA 1
ATOM 4229 C C . ARG A 1 537 ? 3.76 -1.164 -19.609 1 80.88 537 ARG A C 1
ATOM 4231 O O . ARG A 1 537 ? 2.561 -0.95 -19.781 1 80.88 537 ARG A O 1
ATOM 4238 N N . LEU A 1 538 ? 4.219 -2.029 -18.766 1 71.25 538 LEU A N 1
ATOM 4239 C CA . LEU A 1 538 ? 3.279 -2.754 -17.922 1 71.25 538 LEU A CA 1
ATOM 4240 C C . LEU A 1 538 ? 3.061 -2.02 -16.594 1 71.25 538 LEU A C 1
ATOM 4242 O O . LEU A 1 538 ? 2.105 -2.309 -15.875 1 71.25 538 LEU A O 1
ATOM 4246 N N . HIS A 1 539 ? 3.961 -1.237 -16.156 1 65.06 539 HIS A N 1
ATOM 4247 C CA . HIS A 1 539 ? 3.75 -0.516 -14.906 1 65.06 539 HIS A CA 1
ATOM 4248 C C . HIS A 1 539 ? 3.586 0.98 -15.156 1 65.06 539 HIS A C 1
ATOM 4250 O O . HIS A 1 539 ? 4.219 1.537 -16.062 1 65.06 539 HIS A O 1
ATOM 4256 N N . ASN A 1 540 ? 2.439 1.472 -14.531 1 55.09 540 ASN A N 1
ATOM 4257 C CA . ASN A 1 540 ? 2.291 2.92 -14.617 1 55.09 540 ASN A CA 1
ATOM 4258 C C . ASN A 1 540 ? 3.338 3.641 -13.773 1 55.09 540 ASN A C 1
ATOM 4260 O O . ASN A 1 540 ? 3.535 3.305 -12.602 1 55.09 540 ASN A O 1
ATOM 4264 N N . ALA A 1 541 ? 4.336 4.176 -14.398 1 50.34 541 ALA A N 1
ATOM 4265 C CA . ALA A 1 541 ? 5.32 4.965 -13.664 1 50.34 541 ALA A CA 1
ATOM 4266 C C . ALA A 1 541 ? 4.637 5.961 -12.734 1 50.34 541 ALA A C 1
ATOM 4268 O O . ALA A 1 541 ? 5.215 6.367 -11.719 1 50.34 541 ALA A O 1
ATOM 4269 N N . SER A 1 542 ? 3.598 6.637 -13.109 1 47.25 542 SER A N 1
ATOM 4270 C CA . SER A 1 542 ? 3.197 7.883 -12.461 1 47.25 542 SER A CA 1
ATOM 4271 C C . SER A 1 542 ? 2.211 7.625 -11.328 1 47.25 542 SER A C 1
ATOM 4273 O O . SER A 1 542 ? 1.119 7.102 -11.555 1 47.25 542 SER A O 1
ATOM 4275 N N . GLU A 1 543 ? 2.6 7.082 -10.188 1 46.66 543 GLU A N 1
ATOM 4276 C CA . GLU A 1 543 ? 1.768 6.953 -8.992 1 46.66 543 GLU A CA 1
ATOM 4277 C C . GLU A 1 543 ? 0.92 8.203 -8.773 1 46.66 543 GLU A C 1
ATOM 4279 O O . GLU A 1 543 ? 0.068 8.234 -7.883 1 46.66 543 GLU A O 1
ATOM 4284 N N . THR A 1 544 ? 1.438 9.242 -9 1 45.19 544 THR A N 1
ATOM 4285 C CA . THR A 1 544 ? 0.93 10.398 -8.273 1 45.19 544 THR A CA 1
ATOM 4286 C C . THR A 1 544 ? -0.465 10.773 -8.758 1 45.19 544 THR A C 1
ATOM 4288 O O . THR A 1 544 ? -1.212 11.453 -8.055 1 45.19 544 THR A O 1
ATOM 4291 N N . GLY A 1 545 ? -0.831 10.844 -10.07 1 42.06 545 GLY A N 1
ATOM 4292 C CA . GLY A 1 545 ? -1.94 11.719 -10.414 1 42.06 545 GLY A CA 1
ATOM 4293 C C . GLY A 1 545 ? -3.262 10.984 -10.539 1 42.06 545 GLY A C 1
ATOM 4294 O O . GLY A 1 545 ? -3.289 9.758 -10.625 1 42.06 545 GLY A O 1
ATOM 4295 N N . GLU A 1 546 ? -4.367 11.617 -10.18 1 41.91 546 GLU A N 1
ATOM 4296 C CA . GLU A 1 546 ? -5.789 11.32 -10.305 1 41.91 546 GLU A CA 1
ATOM 4297 C C . GLU A 1 546 ? -6.086 10.562 -11.594 1 41.91 546 GLU A C 1
ATOM 4299 O O . GLU A 1 546 ? -7.148 9.953 -11.734 1 41.91 546 GLU A O 1
ATOM 4304 N N . MET A 1 547 ? -5.312 10.781 -12.648 1 40.16 547 MET A N 1
ATOM 4305 C CA . MET A 1 547 ? -5.66 10.133 -13.914 1 40.16 547 MET A CA 1
ATOM 4306 C C . MET A 1 547 ? -5.176 8.688 -13.938 1 40.16 547 MET A C 1
ATOM 4308 O O . MET A 1 547 ? -4.305 8.336 -14.734 1 40.16 547 MET A O 1
ATOM 4312 N N . GLU A 1 548 ? -4.734 8.164 -12.984 1 44.62 548 GLU A N 1
ATOM 4313 C CA . GLU A 1 548 ? -4.426 6.734 -13.016 1 44.62 548 GLU A CA 1
ATOM 4314 C C . GLU A 1 548 ? -5.305 6.004 -14.031 1 44.62 548 GLU A C 1
ATOM 4316 O O . GLU A 1 548 ? -5 4.871 -14.422 1 44.62 548 GLU A O 1
ATOM 4321 N N . LYS A 1 549 ? -6.363 6.688 -14.414 1 44.88 549 LYS A N 1
ATOM 4322 C CA . LYS A 1 549 ? -7.352 5.969 -15.219 1 44.88 549 LYS A CA 1
ATOM 4323 C C . LYS A 1 549 ? -6.969 5.961 -16.688 1 44.88 549 LYS A C 1
ATOM 4325 O O . LYS A 1 549 ? -7.582 5.258 -17.5 1 44.88 549 LYS A O 1
ATOM 4330 N N . LEU A 1 550 ? -6.066 6.871 -17.031 1 44.56 550 LEU A N 1
ATOM 4331 C CA . LEU A 1 550 ? -6.074 6.934 -18.5 1 44.56 550 LEU A CA 1
ATOM 4332 C C . LEU A 1 550 ? -5.375 5.715 -19.094 1 44.56 550 LEU A C 1
ATOM 4334 O O . LEU A 1 550 ? -5.789 5.207 -20.141 1 44.56 550 LEU A O 1
ATOM 4338 N N . GLU A 1 551 ? -4.008 5.52 -18.656 1 48.62 551 GLU A N 1
ATOM 4339 C CA . GLU A 1 551 ? -3.408 4.371 -19.328 1 48.62 551 GLU A CA 1
ATOM 4340 C C . GLU A 1 551 ? -3.338 3.162 -18.406 1 48.62 551 GLU A C 1
ATOM 4342 O O . GLU A 1 551 ? -2.516 3.121 -17.484 1 48.62 551 GLU A O 1
ATOM 4347 N N . LYS A 1 552 ? -4.355 2.455 -18.469 1 52.22 552 LYS A N 1
ATOM 4348 C CA . LYS A 1 552 ? -4.312 1.216 -17.703 1 52.22 552 LYS A CA 1
ATOM 4349 C C . LYS A 1 552 ? -3.139 0.341 -18.125 1 52.22 552 LYS A C 1
ATOM 4351 O O . LYS A 1 552 ? -2.941 0.102 -19.312 1 52.22 552 LYS A O 1
ATOM 4356 N N . PRO A 1 553 ? -2.133 0.195 -17.203 1 58.78 553 PRO A N 1
ATOM 4357 C CA . PRO A 1 553 ? -1.075 -0.743 -17.594 1 58.78 553 PRO A CA 1
ATOM 4358 C C . PRO A 1 553 ? -1.624 -2.031 -18.203 1 58.78 553 PRO A C 1
ATOM 4360 O O . PRO A 1 553 ? -2.723 -2.465 -17.859 1 58.78 553 PRO A O 1
ATOM 4363 N N . ALA A 1 554 ? -0.995 -2.363 -19.359 1 60.62 554 ALA A N 1
ATOM 4364 C CA . ALA A 1 554 ? -1.376 -3.641 -19.953 1 60.62 554 ALA A CA 1
ATOM 4365 C C . ALA A 1 554 ? -1.363 -4.758 -18.906 1 60.62 554 ALA A C 1
ATOM 4367 O O . ALA A 1 554 ? -0.466 -4.816 -18.062 1 60.62 554 ALA A O 1
ATOM 4368 N N . LYS A 1 555 ? -2.406 -5.414 -18.703 1 66.5 555 LYS A N 1
ATOM 4369 C CA . LYS A 1 555 ? -2.455 -6.59 -17.844 1 66.5 555 LYS A CA 1
ATOM 4370 C C . LYS A 1 555 ? -2.055 -7.848 -18.609 1 66.5 555 LYS A C 1
ATOM 4372 O O . LYS A 1 555 ? -2.516 -8.07 -19.719 1 66.5 555 LYS A O 1
ATOM 4377 N N . ILE A 1 556 ? -0.884 -8.406 -18.188 1 74.12 556 ILE A N 1
ATOM 4378 C CA . ILE A 1 556 ? -0.446 -9.625 -18.859 1 74.12 556 ILE A CA 1
ATOM 4379 C C . ILE A 1 556 ? -0.758 -10.828 -17.969 1 74.12 556 ILE A C 1
ATOM 4381 O O . ILE A 1 556 ? -0.83 -10.711 -16.75 1 74.12 556 ILE A O 1
ATOM 4385 N N . SER A 1 557 ? -1.033 -11.961 -18.625 1 72.5 557 SER A N 1
ATOM 4386 C CA . SER A 1 557 ? -1.324 -13.203 -17.922 1 72.5 557 SER A CA 1
ATOM 4387 C C . SER A 1 557 ? -0.054 -13.82 -17.344 1 72.5 557 SER A C 1
ATOM 4389 O O . SER A 1 557 ? 1.053 -13.375 -17.656 1 72.5 557 SER A O 1
ATOM 4391 N N . GLY A 1 558 ? -0.199 -14.797 -16.438 1 75.88 558 GLY A N 1
ATOM 4392 C CA . GLY A 1 558 ? 0.935 -15.523 -15.883 1 75.88 558 GLY A CA 1
ATOM 4393 C C . GLY A 1 558 ? 1.777 -16.203 -16.938 1 75.88 558 GLY A C 1
ATOM 4394 O O . GLY A 1 558 ? 3.008 -16.188 -16.875 1 75.88 558 GLY A O 1
ATOM 4395 N N . GLY A 1 559 ? 1.118 -16.797 -17.859 1 79.31 559 GLY A N 1
ATOM 4396 C CA . GLY A 1 559 ? 1.833 -17.422 -18.953 1 79.31 559 GLY A CA 1
ATOM 4397 C C . GLY A 1 559 ? 2.607 -16.453 -19.812 1 79.31 559 GLY A C 1
ATOM 4398 O O . GLY A 1 559 ? 3.73 -16.734 -20.234 1 79.31 559 GLY A O 1
ATOM 4399 N N . GLU A 1 560 ? 1.985 -15.336 -20.062 1 83.25 560 GLU A N 1
ATOM 4400 C CA . GLU A 1 560 ? 2.656 -14.297 -20.844 1 83.25 560 GLU A CA 1
ATOM 4401 C C . GLU A 1 560 ? 3.877 -13.758 -20.109 1 83.25 560 GLU A C 1
ATOM 4403 O O . GLU A 1 560 ? 4.906 -13.477 -20.734 1 83.25 560 GLU A O 1
ATOM 4408 N N . LYS A 1 561 ? 3.764 -13.672 -18.859 1 86.88 561 LYS A N 1
ATOM 4409 C CA . LYS A 1 561 ? 4.895 -13.234 -18.031 1 86.88 561 LYS A CA 1
ATOM 4410 C C . LYS A 1 561 ? 6.066 -14.203 -18.156 1 86.88 561 LYS A C 1
ATOM 4412 O O . LYS A 1 561 ? 7.211 -13.781 -18.312 1 86.88 561 LYS A O 1
ATOM 4417 N N . GLN A 1 562 ? 5.727 -15.414 -18.141 1 87.81 562 GLN A N 1
ATOM 4418 C CA . GLN A 1 562 ? 6.766 -16.438 -18.234 1 87.81 562 GLN A CA 1
ATOM 4419 C C . GLN A 1 562 ? 7.438 -16.406 -19.594 1 87.81 562 GLN A C 1
ATOM 4421 O O . GLN A 1 562 ? 8.656 -16.594 -19.703 1 87.81 562 GLN A O 1
ATOM 4426 N N . ARG A 1 563 ? 6.652 -16.203 -20.562 1 91.56 563 ARG A N 1
ATOM 4427 C CA . ARG A 1 563 ? 7.199 -16.141 -21.922 1 91.56 563 ARG A CA 1
ATOM 4428 C C . ARG A 1 563 ? 8.117 -14.93 -22.062 1 91.56 563 ARG A C 1
ATOM 4430 O O . ARG A 1 563 ? 9.141 -15.008 -22.75 1 91.56 563 ARG A O 1
ATOM 4437 N N . LEU A 1 564 ? 7.75 -13.914 -21.469 1 92.25 564 LEU A N 1
ATOM 4438 C CA . LEU A 1 564 ? 8.578 -12.711 -21.516 1 92.25 564 LEU A CA 1
ATOM 4439 C C . LEU A 1 564 ? 9.898 -12.93 -20.781 1 92.25 564 LEU A C 1
ATOM 4441 O O . LEU A 1 564 ? 10.961 -12.547 -21.281 1 92.25 564 LEU A O 1
ATOM 4445 N N . VAL A 1 565 ? 9.844 -13.5 -19.656 1 92.62 565 VAL A N 1
ATOM 4446 C CA . VAL A 1 565 ? 11.039 -13.781 -18.875 1 92.62 565 VAL A CA 1
ATOM 4447 C C . VAL A 1 565 ? 11.938 -14.766 -19.625 1 92.62 565 VAL A C 1
ATOM 4449 O O . VAL A 1 565 ? 13.156 -14.609 -19.641 1 92.62 565 VAL A O 1
ATOM 4452 N N . ALA A 1 566 ? 11.305 -15.727 -20.172 1 94.12 566 ALA A N 1
ATOM 4453 C CA . ALA A 1 566 ? 12.062 -16.672 -21 1 94.12 566 ALA A CA 1
ATOM 4454 C C . ALA A 1 566 ? 12.766 -15.961 -22.141 1 94.12 566 ALA A C 1
ATOM 4456 O O . ALA A 1 566 ? 13.922 -16.25 -22.453 1 94.12 566 ALA A O 1
ATOM 4457 N N . SER A 1 567 ? 12.023 -15.047 -22.75 1 96 567 SER A N 1
ATOM 4458 C CA . SER A 1 567 ? 12.602 -14.281 -23.859 1 96 567 SER A CA 1
ATOM 4459 C C . SER A 1 567 ? 13.852 -13.531 -23.406 1 96 567 SER A C 1
ATOM 4461 O O . SER A 1 567 ? 14.828 -13.438 -24.156 1 96 567 SER A O 1
ATOM 4463 N N . ARG A 1 568 ? 13.836 -13.023 -22.297 1 95.25 568 ARG A N 1
ATOM 4464 C CA . ARG A 1 568 ? 15 -12.336 -21.75 1 95.25 568 ARG A CA 1
ATOM 4465 C C . ARG A 1 568 ? 16.188 -13.297 -21.609 1 95.25 568 ARG A C 1
ATOM 4467 O O . ARG A 1 568 ? 17.328 -12.922 -21.891 1 95.25 568 ARG A O 1
ATOM 4474 N N . SER A 1 569 ? 15.914 -14.492 -21.156 1 94 569 SER A N 1
ATOM 4475 C CA . SER A 1 569 ? 16.953 -15.508 -21.031 1 94 569 SER A CA 1
ATOM 4476 C C . SER A 1 569 ? 17.547 -15.867 -22.391 1 94 569 SER A C 1
ATOM 4478 O O . SER A 1 569 ? 18.75 -16.016 -22.531 1 94 569 SER A O 1
ATOM 4480 N N . PHE A 1 570 ? 16.688 -15.984 -23.359 1 95.75 570 PHE A N 1
ATOM 4481 C CA . PHE A 1 570 ? 17.172 -16.297 -24.688 1 95.75 570 PHE A CA 1
ATOM 4482 C C . PHE A 1 570 ? 18.016 -15.156 -25.25 1 95.75 570 PHE A C 1
ATOM 4484 O O . PHE A 1 570 ? 18.969 -15.398 -26 1 95.75 570 PHE A O 1
ATOM 4491 N N . MET A 1 571 ? 17.578 -13.953 -24.906 1 96.38 571 MET A N 1
ATOM 4492 C CA . MET A 1 571 ? 18.391 -12.805 -25.297 1 96.38 571 MET A CA 1
ATOM 4493 C C . MET A 1 571 ? 19.812 -12.938 -24.75 1 96.38 571 MET A C 1
ATOM 4495 O O . MET A 1 571 ? 20.781 -12.648 -25.438 1 96.38 571 MET A O 1
ATOM 4499 N N . ARG A 1 572 ? 19.906 -13.414 -23.594 1 94.81 572 ARG A N 1
ATOM 4500 C CA . ARG A 1 572 ? 21.203 -13.586 -22.922 1 94.81 572 ARG A CA 1
ATOM 4501 C C . ARG A 1 572 ? 22.031 -14.656 -23.625 1 94.81 572 ARG A C 1
ATOM 4503 O O . ARG A 1 572 ? 23.266 -14.57 -23.672 1 94.81 572 ARG A O 1
ATOM 4510 N N . PHE A 1 573 ? 21.438 -15.664 -24.172 1 94.19 573 PHE A N 1
ATOM 4511 C CA . PHE A 1 573 ? 22.125 -16.75 -24.844 1 94.19 573 PHE A CA 1
ATOM 4512 C C . PHE A 1 573 ? 22.891 -16.234 -26.062 1 94.19 573 PHE A C 1
ATOM 4514 O O . PHE A 1 573 ? 23.891 -16.812 -26.453 1 94.19 573 PHE A O 1
ATOM 4521 N N . ASN A 1 574 ? 22.406 -15.117 -26.531 1 91.75 574 ASN A N 1
ATOM 4522 C CA . ASN A 1 574 ? 23.047 -14.555 -27.703 1 91.75 574 ASN A CA 1
ATOM 4523 C C . ASN A 1 574 ? 24.406 -13.969 -27.375 1 91.75 574 ASN A C 1
ATOM 4525 O O . ASN A 1 574 ? 25.188 -13.656 -28.281 1 91.75 574 ASN A O 1
ATOM 4529 N N . SER A 1 575 ? 24.719 -13.805 -26.125 1 89.62 575 SER A N 1
ATOM 4530 C CA . SER A 1 575 ? 26.031 -13.289 -25.734 1 89.62 575 SER A CA 1
ATOM 4531 C C . SER A 1 575 ? 27.141 -14.281 -26.078 1 89.62 575 SER A C 1
ATOM 4533 O O . SER A 1 575 ? 28.281 -13.891 -26.266 1 89.62 575 SER A O 1
ATOM 4535 N N . GLY A 1 576 ? 26.797 -15.508 -26.031 1 87.12 576 GLY A N 1
ATOM 4536 C CA . GLY A 1 576 ? 27.781 -16.547 -26.25 1 87.12 576 GLY A CA 1
ATOM 4537 C C . GLY A 1 576 ? 28.609 -16.844 -25.016 1 87.12 576 GLY A C 1
ATOM 4538 O O . GLY A 1 576 ? 29.438 -17.75 -25.016 1 87.12 576 GLY A O 1
ATOM 4539 N N . ASN A 1 577 ? 28.312 -16.172 -23.969 1 89.12 577 ASN A N 1
ATOM 4540 C CA . ASN A 1 577 ? 29.141 -16.297 -22.781 1 89.12 577 ASN A CA 1
ATOM 4541 C C . ASN A 1 577 ? 28.438 -17.094 -21.688 1 89.12 577 ASN A C 1
ATOM 4543 O O . ASN A 1 577 ? 29.031 -17.391 -20.641 1 89.12 577 ASN A O 1
ATOM 4547 N N . VAL A 1 578 ? 27.25 -17.516 -21.938 1 93.81 578 VAL A N 1
ATOM 4548 C CA . VAL A 1 578 ? 26.5 -18.234 -20.922 1 93.81 578 VAL A CA 1
ATOM 4549 C C . VAL A 1 578 ? 26.984 -19.672 -20.828 1 93.81 578 VAL A C 1
ATOM 4551 O O . VAL A 1 578 ? 27.016 -20.391 -21.844 1 93.81 578 VAL A O 1
ATOM 4554 N N . LYS A 1 579 ? 27.359 -20.078 -19.641 1 95.19 579 LYS A N 1
ATOM 4555 C CA . LYS A 1 579 ? 27.906 -21.422 -19.438 1 95.19 579 LYS A CA 1
ATOM 4556 C C . LYS A 1 579 ? 27.031 -22.25 -18.5 1 95.19 579 LYS A C 1
ATOM 4558 O O . LYS A 1 579 ? 27.141 -23.469 -18.469 1 95.19 579 LYS A O 1
ATOM 4563 N N . PHE A 1 580 ? 26.266 -21.578 -17.812 1 95.69 580 PHE A N 1
ATOM 4564 C CA . PHE A 1 580 ? 25.391 -22.25 -16.859 1 95.69 580 PHE A CA 1
ATOM 4565 C C . PHE A 1 580 ? 23.969 -21.703 -16.969 1 95.69 580 PHE A C 1
ATOM 4567 O O . PHE A 1 580 ? 23.766 -20.484 -16.984 1 95.69 580 PHE A O 1
ATOM 4574 N N . VAL A 1 581 ? 22.938 -22.594 -17.047 1 96 581 VAL A N 1
ATOM 4575 C CA . VAL A 1 581 ? 21.531 -22.219 -17.094 1 96 581 VAL A CA 1
ATOM 4576 C C . VAL A 1 581 ? 20.75 -23.031 -16.062 1 96 581 VAL A C 1
ATOM 4578 O O . VAL A 1 581 ? 20.797 -24.25 -16.047 1 96 581 VAL A O 1
ATOM 4581 N N . ALA A 1 582 ? 20.141 -22.344 -15.188 1 95.12 582 ALA A N 1
ATOM 4582 C CA . ALA A 1 582 ? 19.266 -22.969 -14.203 1 95.12 582 ALA A CA 1
ATOM 4583 C C . ALA A 1 582 ? 17.797 -22.609 -14.477 1 95.12 582 ALA A C 1
ATOM 4585 O O . ALA A 1 582 ? 17.453 -21.438 -14.633 1 95.12 582 ALA A O 1
ATOM 4586 N N . VAL A 1 583 ? 16.984 -23.594 -14.57 1 92.56 583 VAL A N 1
ATOM 4587 C CA . VAL A 1 583 ? 15.555 -23.422 -14.797 1 92.56 583 VAL A CA 1
ATOM 4588 C C . VAL A 1 583 ? 14.773 -23.953 -13.602 1 92.56 583 VAL A C 1
ATOM 4590 O O . VAL A 1 583 ? 14.758 -25.156 -13.352 1 92.56 583 VAL A O 1
ATOM 4593 N N . ASP A 1 584 ? 14.188 -23.047 -12.875 1 89.81 584 ASP A N 1
ATOM 4594 C CA . ASP A 1 584 ? 13.469 -23.422 -11.664 1 89.81 584 ASP A CA 1
ATOM 4595 C C . ASP A 1 584 ? 11.961 -23.312 -11.852 1 89.81 584 ASP A C 1
ATOM 4597 O O . ASP A 1 584 ? 11.383 -22.25 -11.609 1 89.81 584 ASP A O 1
ATOM 4601 N N . GLU A 1 585 ? 11.273 -24.375 -12.086 1 80.25 585 GLU A N 1
ATOM 4602 C CA . GLU A 1 585 ? 9.836 -24.531 -12.273 1 80.25 585 GLU A CA 1
ATOM 4603 C C . GLU A 1 585 ? 9.266 -23.406 -13.141 1 80.25 585 GLU A C 1
ATOM 4605 O O . GLU A 1 585 ? 8.273 -22.781 -12.773 1 80.25 585 GLU A O 1
ATOM 4610 N N . PRO A 1 586 ? 9.852 -23.047 -14.273 1 70.44 586 PRO A N 1
ATOM 4611 C CA . PRO A 1 586 ? 9.445 -21.891 -15.078 1 70.44 586 PRO A CA 1
ATOM 4612 C C . PRO A 1 586 ? 8.102 -22.109 -15.773 1 70.44 586 PRO A C 1
ATOM 4614 O O . PRO A 1 586 ? 7.578 -21.188 -16.406 1 70.44 586 PRO A O 1
ATOM 4617 N N . SER A 1 587 ? 7.449 -23.25 -15.648 1 66.19 587 SER A N 1
ATOM 4618 C CA . SER A 1 587 ? 6.316 -23.578 -16.516 1 66.19 587 SER A CA 1
ATOM 4619 C C . SER A 1 587 ? 5.035 -23.734 -15.703 1 66.19 587 SER A C 1
ATOM 4621 O O . SER A 1 587 ? 4.043 -24.266 -16.203 1 66.19 587 SER A O 1
ATOM 4623 N N . SER A 1 588 ? 5.09 -23.203 -14.523 1 68.44 588 SER A N 1
ATOM 4624 C CA . SER A 1 588 ? 3.934 -23.453 -13.672 1 68.44 588 SER A CA 1
ATOM 4625 C C . SER A 1 588 ? 2.691 -22.75 -14.219 1 68.44 588 SER A C 1
ATOM 4627 O O . SER A 1 588 ? 1.572 -23.234 -14.039 1 68.44 588 SER A O 1
ATOM 4629 N N . ALA A 1 589 ? 2.961 -21.703 -14.969 1 71.81 589 ALA A N 1
ATOM 4630 C CA . ALA A 1 589 ? 1.826 -20.938 -15.477 1 71.81 589 ALA A CA 1
ATOM 4631 C C . ALA A 1 589 ? 1.545 -21.25 -16.938 1 71.81 589 ALA A C 1
ATOM 4633 O O . ALA A 1 589 ? 0.603 -20.719 -17.531 1 71.81 589 ALA A O 1
ATOM 4634 N N . LEU A 1 590 ? 2.357 -22.188 -17.469 1 77.06 590 LEU A N 1
ATOM 4635 C CA . LEU A 1 590 ? 2.207 -22.547 -18.875 1 77.06 590 LEU A CA 1
ATOM 4636 C C . LEU A 1 590 ? 1.36 -23.812 -19.031 1 77.06 590 LEU A C 1
ATOM 4638 O O . LEU A 1 590 ? 1.371 -24.672 -18.156 1 77.06 590 LEU A O 1
ATOM 4642 N N . ASP A 1 591 ? 0.679 -23.906 -20.156 1 78.25 591 ASP A N 1
ATOM 4643 C CA . ASP A 1 591 ? -0.011 -25.156 -20.484 1 78.25 591 ASP A CA 1
ATOM 4644 C C . ASP A 1 591 ? 0.96 -26.188 -21.062 1 78.25 591 ASP A C 1
ATOM 4646 O O . ASP A 1 591 ? 2.146 -25.906 -21.234 1 78.25 591 ASP A O 1
ATOM 4650 N N . ALA A 1 592 ? 0.451 -27.344 -21.266 1 76 592 ALA A N 1
ATOM 4651 C CA . ALA A 1 592 ? 1.295 -28.469 -21.656 1 76 592 ALA A CA 1
ATOM 4652 C C . ALA A 1 592 ? 2.049 -28.172 -22.953 1 76 592 ALA A C 1
ATOM 4654 O O . ALA A 1 592 ? 3.242 -28.469 -23.062 1 76 592 ALA A O 1
ATOM 4655 N N . ASP A 1 593 ? 1.373 -27.578 -23.875 1 79.5 593 ASP A N 1
ATOM 4656 C CA . ASP A 1 593 ? 2.014 -27.25 -25.141 1 79.5 593 ASP A CA 1
ATOM 4657 C C . ASP A 1 593 ? 3.086 -26.188 -24.953 1 79.5 593 ASP A C 1
ATOM 4659 O O . ASP A 1 593 ? 4.18 -26.281 -25.516 1 79.5 593 ASP A O 1
ATOM 4663 N N . GLY A 1 594 ? 2.717 -25.219 -24.281 1 81.81 594 GLY A N 1
ATOM 4664 C CA . GLY A 1 594 ? 3.668 -24.156 -24 1 81.81 594 GLY A CA 1
ATOM 4665 C C . GLY A 1 594 ? 4.895 -24.625 -23.25 1 81.81 594 GLY A C 1
ATOM 4666 O O . GLY A 1 594 ? 6.012 -24.188 -23.531 1 81.81 594 GLY A O 1
ATOM 4667 N N . GLU A 1 595 ? 4.668 -25.453 -22.344 1 83 595 GLU A N 1
ATOM 4668 C CA . GLU A 1 595 ? 5.77 -26.016 -21.562 1 83 595 GLU A CA 1
ATOM 4669 C C . GLU A 1 595 ? 6.719 -26.812 -22.453 1 83 595 GLU A C 1
ATOM 4671 O O . GLU A 1 595 ? 7.941 -26.672 -22.359 1 83 595 GLU A O 1
ATOM 4676 N N . LEU A 1 596 ? 6.121 -27.656 -23.266 1 82.69 596 LEU A N 1
ATOM 4677 C CA . LEU A 1 596 ? 6.926 -28.484 -24.156 1 82.69 596 LEU A CA 1
ATOM 4678 C C . LEU A 1 596 ? 7.742 -27.625 -25.109 1 82.69 596 LEU A C 1
ATOM 4680 O O . LEU A 1 596 ? 8.914 -27.906 -25.359 1 82.69 596 LEU A O 1
ATOM 4684 N N . GLN A 1 597 ? 7.137 -26.641 -25.625 1 87.12 597 GLN A N 1
ATOM 4685 C CA . GLN A 1 597 ? 7.832 -25.75 -26.547 1 87.12 597 GLN A CA 1
ATOM 4686 C C . GLN A 1 597 ? 9.016 -25.062 -25.875 1 87.12 597 GLN A C 1
ATOM 4688 O O . GLN A 1 597 ? 10.102 -24.969 -26.438 1 87.12 597 GLN A O 1
ATOM 4693 N N . LEU A 1 598 ? 8.812 -24.578 -24.766 1 88 598 LEU A N 1
ATOM 4694 C CA . LEU A 1 598 ? 9.867 -23.906 -24.016 1 88 598 LEU A CA 1
ATOM 4695 C C . LEU A 1 598 ? 11.016 -24.859 -23.719 1 88 598 LEU A C 1
ATOM 4697 O O . LEU A 1 598 ? 12.188 -24.516 -23.906 1 88 598 LEU A O 1
ATOM 4701 N N . PHE A 1 599 ? 10.672 -26.078 -23.359 1 86.88 599 PHE A N 1
ATOM 4702 C CA . PHE A 1 599 ? 11.688 -27.078 -23.047 1 86.88 599 PHE A CA 1
ATOM 4703 C C . PHE A 1 599 ? 12.508 -27.406 -24.281 1 86.88 599 PHE A C 1
ATOM 4705 O O . PHE A 1 599 ? 13.742 -27.484 -24.203 1 86.88 599 PHE A O 1
ATOM 4712 N N . ASN A 1 600 ? 11.789 -27.594 -25.344 1 89.56 600 ASN A N 1
ATOM 4713 C CA . ASN A 1 600 ? 12.484 -27.922 -26.578 1 89.56 600 ASN A CA 1
ATOM 4714 C C . ASN A 1 600 ? 13.438 -26.797 -27 1 89.56 600 ASN A C 1
ATOM 4716 O O . ASN A 1 600 ? 14.562 -27.062 -27.422 1 89.56 600 ASN A O 1
ATOM 4720 N N . LYS A 1 601 ? 12.961 -25.656 -26.844 1 91.94 601 LYS A N 1
ATOM 4721 C CA . LYS A 1 601 ? 13.789 -24.5 -27.203 1 91.94 601 LYS A CA 1
ATOM 4722 C C . LYS A 1 601 ? 15.016 -24.422 -26.297 1 91.94 601 LYS A C 1
ATOM 4724 O O . LYS A 1 601 ? 16.109 -24.062 -26.766 1 91.94 601 LYS A O 1
ATOM 4729 N N . LEU A 1 602 ? 14.891 -24.703 -25.078 1 91.62 602 LEU A N 1
ATOM 4730 C CA . LEU A 1 602 ? 16 -24.688 -24.141 1 91.62 602 LEU A CA 1
ATOM 4731 C C . LEU A 1 602 ? 17 -25.797 -24.469 1 91.62 602 LEU A C 1
ATOM 4733 O O . LEU A 1 602 ? 18.219 -25.578 -24.406 1 91.62 602 LEU A O 1
ATOM 4737 N N . LEU A 1 603 ? 16.516 -26.938 -24.844 1 90.56 603 LEU A N 1
ATOM 4738 C CA . LEU A 1 603 ? 17.375 -28.047 -25.188 1 90.56 603 LEU A CA 1
ATOM 4739 C C . LEU A 1 603 ? 18.188 -27.75 -26.453 1 90.56 603 LEU A C 1
ATOM 4741 O O . LEU A 1 603 ? 19.344 -28.141 -26.562 1 90.56 603 LEU A O 1
ATOM 4745 N N . GLU A 1 604 ? 17.453 -27.078 -27.297 1 92.25 604 GLU A N 1
ATOM 4746 C CA . GLU A 1 604 ? 18.141 -26.688 -28.531 1 92.25 604 GLU A CA 1
ATOM 4747 C C . GLU A 1 604 ? 19.297 -25.734 -28.234 1 92.25 604 GLU A C 1
ATOM 4749 O O . GLU A 1 604 ? 20.297 -25.734 -28.953 1 92.25 604 GLU A O 1
ATOM 4754 N N . ALA A 1 605 ? 19.141 -25 -27.219 1 91.81 605 ALA A N 1
ATOM 4755 C CA . ALA A 1 605 ? 20.156 -24.016 -26.875 1 91.81 605 ALA A CA 1
ATOM 4756 C C . ALA A 1 605 ? 21.172 -24.594 -25.891 1 91.81 605 ALA A C 1
ATOM 4758 O O . ALA A 1 605 ? 21.984 -23.859 -25.312 1 91.81 605 ALA A O 1
ATOM 4759 N N . ARG A 1 606 ? 21.266 -25.828 -25.672 1 91.94 606 ARG A N 1
ATOM 4760 C CA . ARG A 1 606 ? 22.031 -26.484 -24.609 1 91.94 606 ARG A CA 1
ATOM 4761 C C . ARG A 1 606 ? 23.516 -26.531 -24.953 1 91.94 606 ARG A C 1
ATOM 4763 O O . ARG A 1 606 ? 24.359 -26.578 -24.047 1 91.94 606 ARG A O 1
ATOM 4770 N N . GLU A 1 607 ? 23.812 -26.5 -26.172 1 90.44 607 GLU A N 1
ATOM 4771 C CA . GLU A 1 607 ? 25.203 -26.656 -26.578 1 90.44 607 GLU A CA 1
ATOM 4772 C C . GLU A 1 607 ? 26.109 -25.672 -25.859 1 90.44 607 GLU A C 1
ATOM 4774 O O . GLU A 1 607 ? 25.828 -24.469 -25.812 1 90.44 607 GLU A O 1
ATOM 4779 N N . GLY A 1 608 ? 27.156 -26.172 -25.219 1 91.19 608 GLY A N 1
ATOM 4780 C CA . GLY A 1 608 ? 28.156 -25.359 -24.547 1 91.19 608 GLY A CA 1
ATOM 4781 C C . GLY A 1 608 ? 27.703 -24.891 -23.172 1 91.19 608 GLY A C 1
ATOM 4782 O O . GLY A 1 608 ? 28.344 -24.016 -22.562 1 91.19 608 GLY A O 1
ATOM 4783 N N . LYS A 1 609 ? 26.641 -25.469 -22.719 1 94.81 609 LYS A N 1
ATOM 4784 C CA . LYS A 1 609 ? 26.094 -25 -21.438 1 94.81 609 LYS A CA 1
ATOM 4785 C C . LYS A 1 609 ? 25.781 -26.172 -20.516 1 94.81 609 LYS A C 1
ATOM 4787 O O . LYS A 1 609 ? 25.422 -27.25 -20.969 1 94.81 609 LYS A O 1
ATOM 4792 N N . THR A 1 610 ? 26.047 -25.984 -19.234 1 96.31 610 THR A N 1
ATOM 4793 C CA . THR A 1 610 ? 25.5 -26.859 -18.203 1 96.31 610 THR A CA 1
ATOM 4794 C C . THR A 1 610 ? 24.094 -26.406 -17.812 1 96.31 610 THR A C 1
ATOM 4796 O O . THR A 1 610 ? 23.875 -25.234 -17.5 1 96.31 610 THR A O 1
ATOM 4799 N N . MET A 1 611 ? 23.141 -27.281 -17.891 1 95.5 611 MET A N 1
ATOM 4800 C CA . MET A 1 611 ? 21.75 -26.906 -17.594 1 95.5 611 MET A CA 1
ATOM 4801 C C . MET A 1 611 ? 21.219 -27.719 -16.422 1 95.5 611 MET A C 1
ATOM 4803 O O . MET A 1 611 ? 21.406 -28.922 -16.344 1 95.5 611 MET A O 1
ATOM 4807 N N . VAL A 1 612 ? 20.641 -26.984 -15.523 1 95.44 612 VAL A N 1
ATOM 4808 C CA . VAL A 1 612 ? 20 -27.609 -14.367 1 95.44 612 VAL A CA 1
ATOM 4809 C C . VAL A 1 612 ? 18.5 -27.266 -14.359 1 95.44 612 VAL A C 1
ATOM 4811 O O . VAL A 1 612 ? 18.141 -26.094 -14.312 1 95.44 612 VAL A O 1
ATOM 4814 N N . PHE A 1 613 ? 17.703 -28.312 -14.43 1 93.12 613 PHE A N 1
ATOM 4815 C CA . PHE A 1 613 ? 16.25 -28.141 -14.391 1 93.12 613 PHE A CA 1
ATOM 4816 C C . PHE A 1 613 ? 15.68 -28.625 -13.07 1 93.12 613 PHE A C 1
ATOM 4818 O O . PHE A 1 613 ? 16.031 -29.719 -12.609 1 93.12 613 PHE A O 1
ATOM 4825 N N . VAL A 1 614 ? 14.922 -27.734 -12.453 1 91.06 614 VAL A N 1
ATOM 4826 C CA . VAL A 1 614 ? 14.172 -28.141 -11.266 1 91.06 614 VAL A CA 1
ATOM 4827 C C . VAL A 1 614 ? 12.695 -28.297 -11.609 1 91.06 614 VAL A C 1
ATOM 4829 O O . VAL A 1 614 ? 12.086 -27.375 -12.18 1 91.06 614 VAL A O 1
ATOM 4832 N N . THR A 1 615 ? 12.109 -29.469 -11.344 1 81.19 615 THR A N 1
ATOM 4833 C CA . THR A 1 615 ? 10.695 -29.672 -11.648 1 81.19 615 THR A CA 1
ATOM 4834 C C . THR A 1 615 ? 10.078 -30.672 -10.68 1 81.19 615 THR A C 1
ATOM 4836 O O . THR A 1 615 ? 10.781 -31.5 -10.086 1 81.19 615 THR A O 1
ATOM 4839 N N . HIS A 1 616 ? 8.914 -30.594 -10.5 1 75.62 616 HIS A N 1
ATOM 4840 C CA . HIS A 1 616 ? 8.148 -31.609 -9.789 1 75.62 616 HIS A CA 1
ATOM 4841 C C . HIS A 1 616 ? 7.273 -32.406 -10.75 1 75.62 616 HIS A C 1
ATOM 4843 O O . HIS A 1 616 ? 6.562 -33.312 -10.328 1 75.62 616 HIS A O 1
ATOM 4849 N N . ARG A 1 617 ? 7.41 -32.125 -11.969 1 71.12 617 ARG A N 1
ATOM 4850 C CA . ARG A 1 617 ? 6.695 -32.844 -13.016 1 71.12 617 ARG A CA 1
ATOM 4851 C C . ARG A 1 617 ? 7.648 -33.719 -13.828 1 71.12 617 ARG A C 1
ATOM 4853 O O . ARG A 1 617 ? 8.555 -33.219 -14.492 1 71.12 617 ARG A O 1
ATOM 4860 N N . PHE A 1 618 ? 7.312 -35.062 -13.766 1 71.19 618 PHE A N 1
ATOM 4861 C CA . PHE A 1 618 ? 8.219 -36.094 -14.281 1 71.19 618 PHE A CA 1
ATOM 4862 C C . PHE A 1 618 ? 7.914 -36.406 -15.75 1 71.19 618 PHE A C 1
ATOM 4864 O O . PHE A 1 618 ? 6.75 -36.375 -16.156 1 71.19 618 PHE A O 1
ATOM 4871 N N . GLY A 1 619 ? 8.453 -35.812 -16.781 1 71.06 619 GLY A N 1
ATOM 4872 C CA . GLY A 1 619 ? 8.109 -36.062 -18.172 1 71.06 619 GLY A CA 1
ATOM 4873 C C . GLY A 1 619 ? 9.305 -35.969 -19.109 1 71.06 619 GLY A C 1
ATOM 4874 O O . GLY A 1 619 ? 10.328 -36.625 -18.891 1 71.06 619 GLY A O 1
ATOM 4875 N N . HIS A 1 620 ? 9.047 -35.094 -19.953 1 73.44 620 HIS A N 1
ATOM 4876 C CA . HIS A 1 620 ? 9.969 -34.938 -21.062 1 73.44 620 HIS A CA 1
ATOM 4877 C C . HIS A 1 620 ? 11.375 -34.625 -20.578 1 73.44 620 HIS A C 1
ATOM 4879 O O . HIS A 1 620 ? 12.359 -35.156 -21.094 1 73.44 620 HIS A O 1
ATOM 4885 N N . LEU A 1 621 ? 11.438 -34 -19.453 1 80.12 621 LEU A N 1
ATOM 4886 C CA . LEU A 1 621 ? 12.734 -33.5 -19 1 80.12 621 LEU A CA 1
ATOM 4887 C C . LEU A 1 621 ? 13.57 -34.625 -18.422 1 80.12 621 LEU A C 1
ATOM 4889 O O . LEU A 1 621 ? 14.789 -34.688 -18.609 1 80.12 621 LEU A O 1
ATOM 4893 N N . THR A 1 622 ? 12.945 -35.531 -17.75 1 84 622 THR A N 1
ATOM 4894 C CA . THR A 1 622 ? 13.688 -36.594 -17.062 1 84 622 THR A CA 1
ATOM 4895 C C . THR A 1 622 ? 14.266 -37.562 -18.078 1 84 622 THR A C 1
ATOM 4897 O O . THR A 1 622 ? 15.312 -38.188 -17.828 1 84 622 THR A O 1
ATOM 4900 N N . GLN A 1 623 ? 13.617 -37.656 -19.203 1 82.62 623 GLN A N 1
ATOM 4901 C CA . GLN A 1 623 ? 14.07 -38.594 -20.219 1 82.62 623 GLN A CA 1
ATOM 4902 C C . GLN A 1 623 ? 15.352 -38.094 -20.891 1 82.62 623 GLN A C 1
ATOM 4904 O O . GLN A 1 623 ? 16.172 -38.906 -21.328 1 82.62 623 GLN A O 1
ATOM 4909 N N . HIS A 1 624 ? 15.523 -36.875 -20.922 1 86.12 624 HIS A N 1
ATOM 4910 C CA . HIS A 1 624 ? 16.672 -36.281 -21.625 1 86.12 624 HIS A CA 1
ATOM 4911 C C . HIS A 1 624 ? 17.812 -36 -20.672 1 86.12 624 HIS A C 1
ATOM 4913 O O . HIS A 1 624 ? 18.891 -35.594 -21.094 1 86.12 624 HIS A O 1
ATOM 4919 N N . ALA A 1 625 ? 17.594 -36.25 -19.438 1 92.62 625 ALA A N 1
ATOM 4920 C CA . ALA A 1 625 ? 18.578 -35.844 -18.422 1 92.62 625 ALA A CA 1
ATOM 4921 C C . ALA A 1 625 ? 19.781 -36.75 -18.438 1 92.62 625 ALA A C 1
ATOM 4923 O O . ALA A 1 625 ? 19.656 -37.969 -18.562 1 92.62 625 ALA A O 1
ATOM 4924 N N . ASP A 1 626 ? 20.984 -36.156 -18.312 1 93.75 626 ASP A N 1
ATOM 4925 C CA . ASP A 1 626 ? 22.188 -36.969 -18.109 1 93.75 626 ASP A CA 1
ATOM 4926 C C . ASP A 1 626 ? 22.234 -37.531 -16.688 1 93.75 626 ASP A C 1
ATOM 4928 O O . ASP A 1 626 ? 22.734 -38.625 -16.484 1 93.75 626 ASP A O 1
ATOM 4932 N N . THR A 1 627 ? 21.734 -36.75 -15.844 1 94.5 627 THR A N 1
ATOM 4933 C CA . THR A 1 627 ? 21.656 -37.156 -14.445 1 94.5 627 THR A CA 1
ATOM 4934 C C . THR A 1 627 ? 20.422 -36.562 -13.781 1 94.5 627 THR A C 1
ATOM 4936 O O . THR A 1 627 ? 20.062 -35.406 -14.023 1 94.5 627 THR A O 1
ATOM 4939 N N . ILE A 1 628 ? 19.766 -37.406 -13.055 1 95.12 628 ILE A N 1
ATOM 4940 C CA . ILE A 1 628 ? 18.594 -36.969 -12.273 1 95.12 628 ILE A CA 1
ATOM 4941 C C . ILE A 1 628 ? 18.938 -37 -10.781 1 95.12 628 ILE A C 1
ATOM 4943 O O . ILE A 1 628 ? 19.531 -37.969 -10.297 1 95.12 628 ILE A O 1
ATOM 4947 N N . ILE A 1 629 ? 18.672 -35.938 -10.156 1 95.31 629 ILE A N 1
ATOM 4948 C CA . ILE A 1 629 ? 18.891 -35.812 -8.727 1 95.31 629 ILE A CA 1
ATOM 4949 C C . ILE A 1 629 ? 17.562 -35.75 -7.988 1 95.31 629 ILE A C 1
ATOM 4951 O O . ILE A 1 629 ? 16.734 -34.875 -8.281 1 95.31 629 ILE A O 1
ATOM 4955 N N . CYS A 1 630 ? 17.344 -36.625 -7.105 1 94.5 630 CYS A N 1
ATOM 4956 C CA . CYS A 1 630 ? 16.141 -36.625 -6.285 1 94.5 630 CYS A CA 1
ATOM 4957 C C . CYS A 1 630 ? 16.438 -36.125 -4.883 1 94.5 630 CYS A C 1
ATOM 4959 O O . CYS A 1 630 ? 17.312 -36.656 -4.191 1 94.5 630 CYS A O 1
ATOM 4961 N N . MET A 1 631 ? 15.711 -35.094 -4.52 1 93.44 631 MET A N 1
ATOM 4962 C CA . MET A 1 631 ? 15.945 -34.469 -3.223 1 93.44 631 MET A CA 1
ATOM 4963 C C . MET A 1 631 ? 14.766 -34.688 -2.285 1 93.44 631 MET A C 1
ATOM 4965 O O . MET A 1 631 ? 13.617 -34.719 -2.727 1 93.44 631 MET A O 1
ATOM 4969 N N . LYS A 1 632 ? 15.07 -34.812 -1.021 1 90.62 632 LYS A N 1
ATOM 4970 C CA . LYS A 1 632 ? 14.086 -34.969 0.046 1 90.62 632 LYS A CA 1
ATOM 4971 C C . LYS A 1 632 ? 14.594 -34.344 1.346 1 90.62 632 LYS A C 1
ATOM 4973 O O . LYS A 1 632 ? 15.703 -34.656 1.793 1 90.62 632 LYS A O 1
ATOM 4978 N N . ASP A 1 633 ? 13.883 -33.531 1.918 1 88.12 633 ASP A N 1
ATOM 4979 C CA . ASP A 1 633 ? 14.141 -32.906 3.219 1 88.12 633 ASP A CA 1
ATOM 4980 C C . ASP A 1 633 ? 15.531 -32.281 3.256 1 88.12 633 ASP A C 1
ATOM 4982 O O . ASP A 1 633 ? 16.297 -32.5 4.191 1 88.12 633 ASP A O 1
ATOM 4986 N N . GLY A 1 634 ? 15.898 -31.672 2.197 1 91.31 634 GLY A N 1
ATOM 4987 C CA . GLY A 1 634 ? 17.125 -30.906 2.143 1 91.31 634 GLY A CA 1
ATOM 4988 C C . GLY A 1 634 ? 18.344 -31.75 1.815 1 91.31 634 GLY A C 1
ATOM 4989 O O . GLY A 1 634 ? 19.484 -31.266 1.874 1 91.31 634 GLY A O 1
ATOM 4990 N N . LYS A 1 635 ? 18.078 -33.031 1.475 1 94.5 635 LYS A N 1
ATOM 4991 C CA . LYS A 1 635 ? 19.172 -33.969 1.178 1 94.5 635 LYS A CA 1
ATOM 4992 C C . LYS A 1 635 ? 19 -34.594 -0.202 1 94.5 635 LYS A C 1
ATOM 4994 O O . LYS A 1 635 ? 17.875 -34.656 -0.726 1 94.5 635 LYS A O 1
ATOM 4999 N N . ILE A 1 636 ? 20.062 -34.938 -0.786 1 95.31 636 ILE A N 1
ATOM 5000 C CA . ILE A 1 636 ? 20.016 -35.75 -2.008 1 95.31 636 ILE A CA 1
ATOM 5001 C C . ILE A 1 636 ? 19.875 -37.219 -1.652 1 95.31 636 ILE A C 1
ATOM 5003 O O . ILE A 1 636 ? 20.781 -37.812 -1.062 1 95.31 636 ILE A O 1
ATOM 5007 N N . VAL A 1 637 ? 18.859 -37.844 -2.064 1 94.75 637 VAL A N 1
ATOM 5008 C CA . VAL A 1 637 ? 18.578 -39.219 -1.637 1 94.75 637 VAL A CA 1
ATOM 5009 C C . VAL A 1 637 ? 18.922 -40.188 -2.758 1 94.75 637 VAL A C 1
ATOM 5011 O O . VAL A 1 637 ? 19.234 -41.344 -2.502 1 94.75 637 VAL A O 1
ATOM 5014 N N . GLU A 1 638 ? 18.656 -39.75 -3.996 1 95.38 638 GLU A N 1
ATOM 5015 C CA . GLU A 1 638 ? 18.953 -40.594 -5.148 1 95.38 638 GLU A CA 1
ATOM 5016 C C . GLU A 1 638 ? 19.609 -39.812 -6.27 1 95.38 638 GLU A C 1
ATOM 5018 O O . GLU A 1 638 ? 19.375 -38.594 -6.391 1 95.38 638 GLU A O 1
ATOM 5023 N N . ARG A 1 639 ? 20.5 -40.5 -7.012 1 94.94 639 ARG A N 1
ATOM 5024 C CA . ARG A 1 639 ? 21.125 -39.906 -8.188 1 94.94 639 ARG A CA 1
ATOM 5025 C C . ARG A 1 639 ? 21.375 -40.938 -9.266 1 94.94 639 ARG A C 1
ATOM 5027 O O . ARG A 1 639 ? 21.766 -42.062 -8.961 1 94.94 639 ARG A O 1
ATOM 5034 N N . GLY A 1 640 ? 21.016 -40.594 -10.5 1 93.5 640 GLY A N 1
ATOM 5035 C CA . GLY A 1 640 ? 21.25 -41.5 -11.594 1 93.5 640 GLY A CA 1
ATOM 5036 C C . GLY A 1 640 ? 20.422 -41.188 -12.828 1 93.5 640 GLY A C 1
ATOM 5037 O O . GLY A 1 640 ? 19.938 -40.062 -12.984 1 93.5 640 GLY A O 1
ATOM 5038 N N . LYS A 1 641 ? 20.359 -42.031 -13.742 1 92.94 641 LYS A N 1
ATOM 5039 C CA . LYS A 1 641 ? 19.531 -41.906 -14.945 1 92.94 641 LYS A CA 1
ATOM 5040 C C . LYS A 1 641 ? 18.109 -42.375 -14.695 1 92.94 641 LYS A C 1
ATOM 5042 O O . LYS A 1 641 ? 17.844 -43.062 -13.711 1 92.94 641 LYS A O 1
ATOM 5047 N N . ASN A 1 642 ? 17.297 -42.031 -15.562 1 90.44 642 ASN A N 1
ATOM 5048 C CA . ASN A 1 642 ? 15.867 -42.344 -15.414 1 90.44 642 ASN A CA 1
ATOM 5049 C C . ASN A 1 642 ? 15.625 -43.844 -15.234 1 90.44 642 ASN A C 1
ATOM 5051 O O . ASN A 1 642 ? 15.016 -44.25 -14.25 1 90.44 642 ASN A O 1
ATOM 5055 N N . ASP A 1 643 ? 16.203 -44.656 -16.078 1 89.38 643 ASP A N 1
ATOM 5056 C CA . ASP A 1 643 ? 15.977 -46.094 -16.047 1 89.38 643 ASP A CA 1
ATOM 5057 C C . ASP A 1 643 ? 16.578 -46.719 -14.797 1 89.38 643 ASP A C 1
ATOM 5059 O O . ASP A 1 643 ? 15.961 -47.594 -14.188 1 89.38 643 ASP A O 1
ATOM 5063 N N . GLU A 1 644 ? 17.656 -46.188 -14.406 1 93.31 644 GLU A N 1
ATOM 5064 C CA . GLU A 1 644 ? 18.344 -46.719 -13.227 1 93.31 644 GLU A CA 1
ATOM 5065 C C . GLU A 1 644 ? 17.547 -46.406 -11.953 1 93.31 644 GLU A C 1
ATOM 5067 O O . GLU A 1 644 ? 17.406 -47.281 -11.094 1 93.31 644 GLU A O 1
ATOM 5072 N N . LEU A 1 645 ? 17.031 -45.25 -11.953 1 93 645 LEU A N 1
ATOM 5073 C CA . LEU A 1 645 ? 16.328 -44.812 -10.742 1 93 645 LEU A CA 1
ATOM 5074 C C . LEU A 1 645 ? 14.984 -45.5 -10.633 1 93 645 LEU A C 1
ATOM 5076 O O . LEU A 1 645 ? 14.523 -45.781 -9.523 1 93 645 LEU A O 1
ATOM 5080 N N . ILE A 1 646 ? 14.359 -45.781 -11.719 1 91.12 646 ILE A N 1
ATOM 5081 C CA . ILE A 1 646 ? 13.094 -46.5 -11.719 1 91.12 646 ILE A CA 1
ATOM 5082 C C . ILE A 1 646 ? 13.305 -47.938 -11.227 1 91.12 646 ILE A C 1
ATOM 5084 O O . ILE A 1 646 ? 12.523 -48.438 -10.422 1 91.12 646 ILE A O 1
ATOM 5088 N N . ARG A 1 647 ? 14.398 -48.5 -11.602 1 92.81 647 ARG A N 1
ATOM 5089 C CA . ARG A 1 647 ? 14.711 -49.875 -11.219 1 92.81 647 ARG A CA 1
ATOM 5090 C C . ARG A 1 647 ? 15.062 -49.969 -9.742 1 92.81 647 ARG A C 1
ATOM 5092 O O . ARG A 1 647 ? 14.781 -50.969 -9.086 1 92.81 647 ARG A O 1
ATOM 5099 N N . GLN A 1 648 ? 15.617 -48.969 -9.281 1 93.38 648 GLN A N 1
ATOM 5100 C CA . GLN A 1 648 ? 16.031 -48.969 -7.883 1 93.38 648 GLN A CA 1
ATOM 5101 C C . GLN A 1 648 ? 14.812 -48.906 -6.957 1 93.38 648 GLN A C 1
ATOM 5103 O O . GLN A 1 648 ? 14.898 -49.312 -5.797 1 93.38 648 GLN A O 1
ATOM 5108 N N . GLY A 1 649 ? 13.672 -48.406 -7.324 1 90.75 649 GLY A N 1
ATOM 5109 C CA . GLY A 1 649 ? 12.422 -48.406 -6.578 1 90.75 649 GLY A CA 1
ATOM 5110 C C . GLY A 1 649 ? 12.43 -47.469 -5.387 1 90.75 649 GLY A C 1
ATOM 5111 O O . GLY A 1 649 ? 11.789 -47.75 -4.367 1 90.75 649 GLY A O 1
ATOM 5112 N N . GLY A 1 650 ? 13.188 -46.5 -5.477 1 92.06 650 GLY A N 1
ATOM 5113 C CA . GLY A 1 650 ? 13.273 -45.562 -4.371 1 92.06 650 GLY A CA 1
ATOM 5114 C C . GLY A 1 650 ? 12.266 -44.438 -4.477 1 92.06 650 GLY A C 1
ATOM 5115 O O . GLY A 1 650 ? 11.148 -44.625 -4.953 1 92.06 650 GLY A O 1
ATOM 5116 N N . GLU A 1 651 ? 12.609 -43.312 -3.92 1 89.81 651 GLU A N 1
ATOM 5117 C CA . GLU A 1 651 ? 11.742 -42.125 -3.881 1 89.81 651 GLU A CA 1
ATOM 5118 C C . GLU A 1 651 ? 11.398 -41.656 -5.289 1 89.81 651 GLU A C 1
ATOM 5120 O O . GLU A 1 651 ? 10.266 -41.25 -5.555 1 89.81 651 GLU A O 1
ATOM 5125 N N . TYR A 1 652 ? 12.336 -41.688 -6.141 1 90.69 652 TYR A N 1
ATOM 5126 C CA . TYR A 1 652 ? 12.125 -41.281 -7.52 1 90.69 652 TYR A CA 1
ATOM 5127 C C . TYR A 1 652 ? 11.062 -42.125 -8.188 1 90.69 652 TYR A C 1
ATOM 5129 O O . TYR A 1 652 ? 10.141 -41.625 -8.82 1 90.69 652 TYR A O 1
ATOM 5137 N N . ALA A 1 653 ? 11.242 -43.344 -8.039 1 90.5 653 ALA A N 1
ATOM 5138 C CA . ALA A 1 653 ? 10.305 -44.281 -8.648 1 90.5 653 ALA A CA 1
ATOM 5139 C C . ALA A 1 653 ? 8.883 -44.062 -8.125 1 90.5 653 ALA A C 1
ATOM 5141 O O . ALA A 1 653 ? 7.914 -44.156 -8.875 1 90.5 653 ALA A O 1
ATOM 5142 N N . LYS A 1 654 ? 8.844 -43.812 -6.914 1 87.56 654 LYS A N 1
ATOM 5143 C CA . LYS A 1 654 ? 7.547 -43.562 -6.301 1 87.56 654 LYS A CA 1
ATOM 5144 C C . LYS A 1 654 ? 6.887 -42.344 -6.93 1 87.56 654 LYS A C 1
ATOM 5146 O O . LYS A 1 654 ? 5.73 -42.406 -7.355 1 87.56 654 LYS A O 1
ATOM 5151 N N . LEU A 1 655 ? 7.598 -41.281 -7 1 85.19 655 LEU A N 1
ATOM 5152 C CA . LEU A 1 655 ? 7.059 -40.031 -7.535 1 85.19 655 LEU A CA 1
ATOM 5153 C C . LEU A 1 655 ? 6.734 -40.188 -9.016 1 85.19 655 LEU A C 1
ATOM 5155 O O . LEU A 1 655 ? 5.703 -39.688 -9.484 1 85.19 655 LEU A O 1
ATOM 5159 N N . TYR A 1 656 ? 7.621 -40.812 -9.656 1 85.12 656 TYR A N 1
ATOM 5160 C CA . TYR A 1 656 ? 7.422 -41.062 -11.078 1 85.12 656 TYR A CA 1
ATOM 5161 C C . TYR A 1 656 ? 6.191 -41.938 -11.305 1 85.12 656 TYR A C 1
ATOM 5163 O O . TYR A 1 656 ? 5.391 -41.688 -12.203 1 85.12 656 TYR A O 1
ATOM 5171 N N . GLY A 1 657 ? 6.09 -42.906 -10.531 1 82.62 657 GLY A N 1
ATOM 5172 C CA . GLY A 1 657 ? 4.973 -43.844 -10.648 1 82.62 657 GLY A CA 1
ATOM 5173 C C . GLY A 1 657 ? 3.623 -43.156 -10.461 1 82.62 657 GLY A C 1
ATOM 5174 O O . GLY A 1 657 ? 2.67 -43.469 -11.18 1 82.62 657 GLY A O 1
ATOM 5175 N N . ILE A 1 658 ? 3.566 -42.281 -9.617 1 79.56 658 ILE A N 1
ATOM 5176 C CA . ILE A 1 658 ? 2.328 -41.562 -9.344 1 79.56 658 ILE A CA 1
ATOM 5177 C C . ILE A 1 658 ? 1.882 -40.812 -10.594 1 79.56 658 ILE A C 1
ATOM 5179 O O . ILE A 1 658 ? 0.694 -40.812 -10.93 1 79.56 658 ILE A O 1
ATOM 5183 N N . GLN A 1 659 ? 2.789 -40.281 -11.289 1 78.44 659 GLN A N 1
ATOM 5184 C CA . GLN A 1 659 ? 2.473 -39.469 -12.461 1 78.44 659 GLN A CA 1
ATOM 5185 C C . GLN A 1 659 ? 2.248 -40.344 -13.688 1 78.44 659 GLN A C 1
ATOM 5187 O O . GLN A 1 659 ? 1.392 -40.062 -14.523 1 78.44 659 GLN A O 1
ATOM 5192 N N . ALA A 1 660 ? 3.01 -41.375 -13.766 1 78.5 660 ALA A N 1
ATOM 5193 C CA . ALA A 1 660 ? 2.906 -42.281 -14.914 1 78.5 660 ALA A CA 1
ATOM 5194 C C . ALA A 1 660 ? 1.602 -43.062 -14.875 1 78.5 660 ALA A C 1
ATOM 5196 O O . ALA A 1 660 ? 0.994 -43.344 -15.914 1 78.5 660 ALA A O 1
ATOM 5197 N N . LYS A 1 661 ? 1.211 -43.406 -13.68 1 77.75 661 LYS A N 1
ATOM 5198 C CA . LYS A 1 661 ? -0.011 -44.188 -13.516 1 77.75 661 LYS A CA 1
ATOM 5199 C C . LYS A 1 661 ? -1.228 -43.406 -14.023 1 77.75 661 LYS A C 1
ATOM 5201 O O . LYS A 1 661 ? -2.232 -44 -14.414 1 77.75 661 LYS A O 1
ATOM 5206 N N . ALA A 1 662 ? -1.083 -42.188 -14.062 1 72.5 662 ALA A N 1
ATOM 5207 C CA . ALA A 1 662 ? -2.188 -41.344 -14.523 1 72.5 662 ALA A CA 1
ATOM 5208 C C . ALA A 1 662 ? -2.455 -41.562 -16.016 1 72.5 662 ALA A C 1
ATOM 5210 O O . ALA A 1 662 ? -3.564 -41.312 -16.484 1 72.5 662 ALA A O 1
ATOM 5211 N N . PHE A 1 663 ? -1.501 -42.031 -16.734 1 73.25 663 PHE A N 1
ATOM 5212 C CA . PHE A 1 663 ? -1.65 -42.219 -18.172 1 73.25 663 PHE A CA 1
ATOM 5213 C C . PHE A 1 663 ? -1.691 -43.688 -18.531 1 73.25 663 PHE A C 1
ATOM 5215 O O . PHE A 1 663 ? -1.813 -44.062 -19.703 1 73.25 663 PHE A O 1
ATOM 5222 N N . ALA A 1 664 ? -1.403 -44.688 -17.531 1 64.19 664 ALA A N 1
ATOM 5223 C CA . ALA A 1 664 ? -1.393 -46.125 -17.797 1 64.19 664 ALA A CA 1
ATOM 5224 C C . ALA A 1 664 ? -2.807 -46.656 -18 1 64.19 664 ALA A C 1
ATOM 5226 O O . ALA A 1 664 ? -3.754 -46.188 -17.375 1 64.19 664 ALA A O 1
ATOM 5227 N N . LYS A 1 665 ? -3.25 -47.094 -19.266 1 55.78 665 LYS A N 1
ATOM 5228 C CA . LYS A 1 665 ? -4.484 -47.781 -19.625 1 55.78 665 LYS A CA 1
ATOM 5229 C C . LYS A 1 665 ? -4.855 -48.812 -18.594 1 55.78 665 LYS A C 1
ATOM 5231 O O . LYS A 1 665 ? -3.982 -49.531 -18.078 1 55.78 665 LYS A O 1
ATOM 5236 N N . GLY A 1 666 ? -5.934 -48.656 -17.734 1 41 666 GLY A N 1
ATOM 5237 C CA . GLY A 1 666 ? -6.547 -49.875 -17.219 1 41 666 GLY A CA 1
ATOM 5238 C C . GLY A 1 666 ? -6.469 -51.062 -18.172 1 41 666 GLY A C 1
ATOM 5239 O O . GLY A 1 666 ? -7.105 -51.031 -19.234 1 41 666 GLY A O 1
ATOM 5240 N N . GLU A 1 667 ? -5.395 -51.656 -18.641 1 33.59 667 GLU A N 1
ATOM 5241 C CA . GLU A 1 667 ? -5.723 -53.031 -19.016 1 33.59 667 GLU A CA 1
ATOM 5242 C C . GLU A 1 667 ? -6.414 -53.781 -17.859 1 33.59 667 GLU A C 1
ATOM 5244 O O . GLU A 1 667 ? -6.012 -53.625 -16.703 1 33.59 667 GLU A O 1
ATOM 5249 N N . MET B 1 1 ? -51.062 -11.773 -49.062 1 24.09 1 MET B N 1
ATOM 5250 C CA . MET B 1 1 ? -50.812 -11.859 -47.625 1 24.09 1 MET B CA 1
ATOM 5251 C C . MET B 1 1 ? -49.344 -11.562 -47.312 1 24.09 1 MET B C 1
ATOM 5253 O O . MET B 1 1 ? -48.469 -12.43 -47.469 1 24.09 1 MET B O 1
ATOM 5257 N N . THR B 1 2 ? -48.875 -10.398 -47.688 1 23.53 2 THR B N 1
ATOM 5258 C CA . THR B 1 2 ? -47.562 -9.781 -47.812 1 23.53 2 THR B CA 1
ATOM 5259 C C . THR B 1 2 ? -46.938 -9.578 -46.438 1 23.53 2 THR B C 1
ATOM 5261 O O . THR B 1 2 ? -47.5 -8.891 -45.594 1 23.53 2 THR B O 1
ATOM 5264 N N . VAL B 1 3 ? -46.312 -10.695 -45.875 1 25.92 3 VAL B N 1
ATOM 5265 C CA . VAL B 1 3 ? -45.75 -10.867 -44.531 1 25.92 3 VAL B CA 1
ATOM 5266 C C . VAL B 1 3 ? -44.688 -9.797 -44.281 1 25.92 3 VAL B C 1
ATOM 5268 O O . VAL B 1 3 ? -43.719 -9.68 -45.062 1 25.92 3 VAL B O 1
ATOM 5271 N N . ASP B 1 4 ? -45.062 -8.68 -43.688 1 23.73 4 ASP B N 1
ATOM 5272 C CA . ASP B 1 4 ? -44.312 -7.445 -43.438 1 23.73 4 ASP B CA 1
ATOM 5273 C C . ASP B 1 4 ? -43.062 -7.711 -42.594 1 23.73 4 ASP B C 1
ATOM 5275 O O . ASP B 1 4 ? -43.125 -8.406 -41.594 1 23.73 4 ASP B O 1
ATOM 5279 N N . GLU B 1 5 ? -41.938 -7.805 -43.219 1 22.2 5 GLU B N 1
ATOM 5280 C CA . GLU B 1 5 ? -40.562 -8.055 -42.781 1 22.2 5 GLU B CA 1
ATOM 5281 C C . GLU B 1 5 ? -40.188 -7.109 -41.625 1 22.2 5 GLU B C 1
ATOM 5283 O O . GLU B 1 5 ? -40.094 -5.898 -41.844 1 22.2 5 GLU B O 1
ATOM 5288 N N . LYS B 1 6 ? -40.688 -7.328 -40.438 1 25.42 6 LYS B N 1
ATOM 5289 C CA . LYS B 1 6 ? -40.5 -6.547 -39.219 1 25.42 6 LYS B CA 1
ATOM 5290 C C . LYS B 1 6 ? -39.031 -6.23 -39 1 25.42 6 LYS B C 1
ATOM 5292 O O . LYS B 1 6 ? -38.188 -7.133 -39 1 25.42 6 LYS B O 1
ATOM 5297 N N . ARG B 1 7 ? -38.656 -5.02 -39.188 1 23.53 7 ARG B N 1
ATOM 5298 C CA . ARG B 1 7 ? -37.406 -4.293 -39 1 23.53 7 ARG B CA 1
ATOM 5299 C C . ARG B 1 7 ? -36.75 -4.621 -37.688 1 23.53 7 ARG B C 1
ATOM 5301 O O . ARG B 1 7 ? -37.375 -4.535 -36.625 1 23.53 7 ARG B O 1
ATOM 5308 N N . ARG B 1 8 ? -35.875 -5.609 -37.625 1 25.22 8 ARG B N 1
ATOM 5309 C CA . ARG B 1 8 ? -35 -6.043 -36.531 1 25.22 8 ARG B CA 1
ATOM 5310 C C . ARG B 1 8 ? -34.312 -4.852 -35.875 1 25.22 8 ARG B C 1
ATOM 5312 O O . ARG B 1 8 ? -33.531 -4.133 -36.5 1 25.22 8 ARG B O 1
ATOM 5319 N N . ASP B 1 9 ? -35.031 -4.156 -34.938 1 24.95 9 ASP B N 1
ATOM 5320 C CA . ASP B 1 9 ? -34.562 -3.004 -34.156 1 24.95 9 ASP B CA 1
ATOM 5321 C C . ASP B 1 9 ? -33.25 -3.287 -33.5 1 24.95 9 ASP B C 1
ATOM 5323 O O . ASP B 1 9 ? -33.094 -4.285 -32.781 1 24.95 9 ASP B O 1
ATOM 5327 N N . HIS B 1 10 ? -32.125 -3.076 -34.156 1 27.22 10 HIS B N 1
ATOM 5328 C CA . HIS B 1 10 ? -30.734 -3.135 -33.688 1 27.22 10 HIS B CA 1
ATOM 5329 C C . HIS B 1 10 ? -30.594 -2.48 -32.344 1 27.22 10 HIS B C 1
ATOM 5331 O O . HIS B 1 10 ? -31.172 -1.425 -32.062 1 27.22 10 HIS B O 1
ATOM 5337 N N . PRO B 1 11 ? -30.406 -3.26 -31.281 1 29.5 11 PRO B N 1
ATOM 5338 C CA . PRO B 1 11 ? -30.297 -2.727 -29.922 1 29.5 11 PRO B CA 1
ATOM 5339 C C . PRO B 1 11 ? -29.375 -1.514 -29.828 1 29.5 11 PRO B C 1
ATOM 5341 O O . PRO B 1 11 ? -28.312 -1.495 -30.453 1 29.5 11 PRO B O 1
ATOM 5344 N N . THR B 1 12 ? -29.891 -0.25 -29.672 1 28.66 12 THR B N 1
ATOM 5345 C CA . THR B 1 12 ? -29.297 1.07 -29.516 1 28.66 12 THR B CA 1
ATOM 5346 C C . THR B 1 12 ? -28.125 1.018 -28.547 1 28.66 12 THR B C 1
ATOM 5348 O O . THR B 1 12 ? -28.203 0.401 -27.484 1 28.66 12 THR B O 1
ATOM 5351 N N . GLU B 1 13 ? -26.875 1.098 -29.016 1 30.78 13 GLU B N 1
ATOM 5352 C CA . GLU B 1 13 ? -25.609 1.344 -28.328 1 30.78 13 GLU B CA 1
ATOM 5353 C C . GLU B 1 13 ? -25.781 2.326 -27.172 1 30.78 13 GLU B C 1
ATOM 5355 O O . GLU B 1 13 ? -26.453 3.354 -27.328 1 30.78 13 GLU B O 1
ATOM 5360 N N . PRO B 1 14 ? -25.906 1.926 -25.938 1 32.25 14 PRO B N 1
ATOM 5361 C CA . PRO B 1 14 ? -26.109 2.967 -24.922 1 32.25 14 PRO B CA 1
ATOM 5362 C C . PRO B 1 14 ? -25.266 4.207 -25.172 1 32.25 14 PRO B C 1
ATOM 5364 O O . PRO B 1 14 ? -24.031 4.133 -25.141 1 32.25 14 PRO B O 1
ATOM 5367 N N . SER B 1 15 ? -25.531 5.129 -26.125 1 32.09 15 SER B N 1
ATOM 5368 C CA . SER B 1 15 ? -25.078 6.465 -26.5 1 32.09 15 SER B CA 1
ATOM 5369 C C . SER B 1 15 ? -25.062 7.402 -25.297 1 32.09 15 SER B C 1
ATOM 5371 O O . SER B 1 15 ? -26.047 8.094 -25.031 1 32.09 15 SER B O 1
ATOM 5373 N N . ASN B 1 16 ? -24.938 6.941 -24.141 1 32.78 16 ASN B N 1
ATOM 5374 C CA . ASN B 1 16 ? -24.922 8.141 -23.312 1 32.78 16 ASN B CA 1
ATOM 5375 C C . ASN B 1 16 ? -23.953 9.188 -23.859 1 32.78 16 ASN B C 1
ATOM 5377 O O . ASN B 1 16 ? -22.734 9.016 -23.766 1 32.78 16 ASN B O 1
ATOM 5381 N N . PRO B 1 17 ? -24.203 9.805 -24.953 1 33.34 17 PRO B N 1
ATOM 5382 C CA . PRO B 1 17 ? -23.406 10.93 -25.453 1 33.34 17 PRO B CA 1
ATOM 5383 C C . PRO B 1 17 ? -23.016 11.914 -24.359 1 33.34 17 PRO B C 1
ATOM 5385 O O . PRO B 1 17 ? -23.859 12.273 -23.516 1 33.34 17 PRO B O 1
ATOM 5388 N N . ILE B 1 18 ? -21.812 11.859 -23.891 1 39.78 18 ILE B N 1
ATOM 5389 C CA . ILE B 1 18 ? -21.375 13.094 -23.25 1 39.78 18 ILE B CA 1
ATOM 5390 C C . ILE B 1 18 ? -22 14.289 -23.969 1 39.78 18 ILE B C 1
ATOM 5392 O O . ILE B 1 18 ? -21.812 14.469 -25.172 1 39.78 18 ILE B O 1
ATOM 5396 N N . GLU B 1 19 ? -23.172 14.664 -23.703 1 39.53 19 GLU B N 1
ATOM 5397 C CA . GLU B 1 19 ? -23.781 15.859 -24.281 1 39.53 19 GLU B CA 1
ATOM 5398 C C . GLU B 1 19 ? -22.719 16.938 -24.547 1 39.53 19 GLU B C 1
ATOM 5400 O O . GLU B 1 19 ? -22.094 17.438 -23.625 1 39.53 19 GLU B O 1
ATOM 5405 N N . PRO B 1 20 ? -22.125 17 -25.688 1 44.38 20 PRO B N 1
ATOM 5406 C CA . PRO B 1 20 ? -21.156 18.016 -26.094 1 44.38 20 PRO B CA 1
ATOM 5407 C C . PRO B 1 20 ? -21.5 19.406 -25.562 1 44.38 20 PRO B C 1
ATOM 5409 O O . PRO B 1 20 ? -20.594 20.234 -25.359 1 44.38 20 PRO B O 1
ATOM 5412 N N . ASP B 1 21 ? -22.766 19.672 -25.453 1 44.53 21 ASP B N 1
ATOM 5413 C CA . ASP B 1 21 ? -23.188 21.047 -25.234 1 44.53 21 ASP B CA 1
ATOM 5414 C C . ASP B 1 21 ? -22.875 21.484 -23.797 1 44.53 21 ASP B C 1
ATOM 5416 O O . ASP B 1 21 ? -22.672 22.672 -23.547 1 44.53 21 ASP B O 1
ATOM 5420 N N . LYS B 1 22 ? -23.094 20.703 -22.875 1 48.53 22 LYS B N 1
ATOM 5421 C CA . LYS B 1 22 ? -22.891 21.156 -21.5 1 48.53 22 LYS B CA 1
ATOM 5422 C C . LYS B 1 22 ? -21.438 21.531 -21.25 1 48.53 22 LYS B C 1
ATOM 5424 O O . LYS B 1 22 ? -21.141 22.312 -20.359 1 48.53 22 LYS B O 1
ATOM 5429 N N . TYR B 1 23 ? -20.531 20.875 -21.938 1 53.41 23 TYR B N 1
ATOM 5430 C CA . TYR B 1 23 ? -19.109 21.172 -21.766 1 53.41 23 TYR B CA 1
ATOM 5431 C C . TYR B 1 23 ? -18.609 22.078 -22.891 1 53.41 23 TYR B C 1
ATOM 5433 O O . TYR B 1 23 ? -17.406 22.125 -23.172 1 53.41 23 TYR B O 1
ATOM 5441 N N . ALA B 1 24 ? -19.469 22.562 -23.734 1 53.97 24 ALA B N 1
ATOM 5442 C CA . ALA B 1 24 ? -19.078 23.438 -24.844 1 53.97 24 ALA B CA 1
ATOM 5443 C C . ALA B 1 24 ? -18.297 24.641 -24.328 1 53.97 24 ALA B C 1
ATOM 5445 O O . ALA B 1 24 ? -17.422 25.172 -25.016 1 53.97 24 ALA B O 1
ATOM 5446 N N . ASP B 1 25 ? -18.578 25.062 -23.094 1 59.41 25 ASP B N 1
ATOM 5447 C CA . ASP B 1 25 ? -17.922 26.281 -22.609 1 59.41 25 ASP B CA 1
ATOM 5448 C C . ASP B 1 25 ? -16.719 25.938 -21.719 1 59.41 25 ASP B C 1
ATOM 5450 O O . ASP B 1 25 ? -16.172 26.797 -21.047 1 59.41 25 ASP B O 1
ATOM 5454 N N . VAL B 1 26 ? -16.406 24.719 -21.75 1 64.38 26 VAL B N 1
ATOM 5455 C CA . VAL B 1 26 ? -15.258 24.359 -20.922 1 64.38 26 VAL B CA 1
ATOM 5456 C C . VAL B 1 26 ? -13.992 24.344 -21.781 1 64.38 26 VAL B C 1
ATOM 5458 O O . VAL B 1 26 ? -13.945 23.688 -22.828 1 64.38 26 VAL B O 1
ATOM 5461 N N . VAL B 1 27 ? -13.164 25.406 -21.719 1 70.62 27 VAL B N 1
ATOM 5462 C CA . VAL B 1 27 ? -11.867 25.438 -22.375 1 70.62 27 VAL B CA 1
ATOM 5463 C C . VAL B 1 27 ? -10.82 24.75 -21.516 1 70.62 27 VAL B C 1
ATOM 5465 O O . VAL B 1 27 ? -10.766 24.969 -20.297 1 70.62 27 VAL B O 1
ATOM 5468 N N . LEU B 1 28 ? -10.148 23.781 -22.172 1 75.19 28 LEU B N 1
ATOM 5469 C CA . LEU B 1 28 ? -9.055 23.094 -21.484 1 75.19 28 LEU B CA 1
ATOM 5470 C C . LEU B 1 28 ? -7.777 23.922 -21.547 1 75.19 28 LEU B C 1
ATOM 5472 O O . LEU B 1 28 ? -7.34 24.312 -22.625 1 75.19 28 LEU B O 1
ATOM 5476 N N . GLN B 1 29 ? -7.359 24.438 -20.516 1 79.38 29 GLN B N 1
ATOM 5477 C CA . GLN B 1 29 ? -6.078 25.125 -20.422 1 79.38 29 GLN B CA 1
ATOM 5478 C C . GLN B 1 29 ? -4.98 24.188 -19.938 1 79.38 29 GLN B C 1
ATOM 5480 O O . GLN B 1 29 ? -5.223 23.328 -19.078 1 79.38 29 GLN B O 1
ATOM 5485 N N . GLN B 1 30 ? -3.832 24.297 -20.703 1 84.06 30 GLN B N 1
ATOM 5486 C CA . GLN B 1 30 ? -2.686 23.469 -20.328 1 84.06 30 GLN B CA 1
ATOM 5487 C C . GLN B 1 30 ? -1.55 24.328 -19.766 1 84.06 30 GLN B C 1
ATOM 5489 O O . GLN B 1 30 ? -1.295 25.422 -20.266 1 84.06 30 GLN B O 1
ATOM 5494 N N . GLU B 1 31 ? -1.066 23.938 -18.672 1 83.69 31 GLU B N 1
ATOM 5495 C CA . GLU B 1 31 ? 0.075 24.625 -18.078 1 83.69 31 GLU B CA 1
ATOM 5496 C C . GLU B 1 31 ? 1.161 23.641 -17.656 1 83.69 31 GLU B C 1
ATOM 5498 O O . GLU B 1 31 ? 0.861 22.547 -17.188 1 83.69 31 GLU B O 1
ATOM 5503 N N . GLN B 1 32 ? 2.393 23.969 -18.047 1 86.25 32 GLN B N 1
ATOM 5504 C CA . GLN B 1 32 ? 3.525 23.125 -17.656 1 86.25 32 GLN B CA 1
ATOM 5505 C C . GLN B 1 32 ? 4.078 23.531 -16.297 1 86.25 32 GLN B C 1
ATOM 5507 O O . GLN B 1 32 ? 4.41 24.703 -16.078 1 86.25 32 GLN B O 1
ATOM 5512 N N . LEU B 1 33 ? 4.055 22.703 -15.43 1 85.44 33 LEU B N 1
ATOM 5513 C CA . LEU B 1 33 ? 4.605 22.906 -14.094 1 85.44 33 LEU B CA 1
ATOM 5514 C C . LEU B 1 33 ? 5.75 21.938 -13.82 1 85.44 33 LEU B C 1
ATOM 5516 O O . LEU B 1 33 ? 5.52 20.812 -13.383 1 85.44 33 LEU B O 1
ATOM 5520 N N . GLY B 1 34 ? 7.012 22.375 -14.047 1 85.62 34 GLY B N 1
ATOM 5521 C CA . GLY B 1 34 ? 8.141 21.484 -13.844 1 85.62 34 GLY B CA 1
ATOM 5522 C C . GLY B 1 34 ? 8.055 20.219 -14.672 1 85.62 34 GLY B C 1
ATOM 5523 O O . GLY B 1 34 ? 7.945 20.281 -15.898 1 85.62 34 GLY B O 1
ATOM 5524 N N . ILE B 1 35 ? 7.91 19.109 -13.969 1 87.69 35 ILE B N 1
ATOM 5525 C CA . ILE B 1 35 ? 7.859 17.844 -14.68 1 87.69 35 ILE B CA 1
ATOM 5526 C C . ILE B 1 35 ? 6.41 17.469 -14.984 1 87.69 35 ILE B C 1
ATOM 5528 O O . ILE B 1 35 ? 6.145 16.516 -15.711 1 87.69 35 ILE B O 1
ATOM 5532 N N . TYR B 1 36 ? 5.5 18.266 -14.453 1 86.06 36 TYR B N 1
ATOM 5533 C CA . TYR B 1 36 ? 4.082 17.953 -14.586 1 86.06 36 TYR B CA 1
ATOM 5534 C C . TYR B 1 36 ? 3.428 18.797 -15.664 1 86.06 36 TYR B C 1
ATOM 5536 O O . TYR B 1 36 ? 3.838 19.938 -15.898 1 86.06 36 TYR B O 1
ATOM 5544 N N . ARG B 1 37 ? 2.508 18.188 -16.344 1 85.25 37 ARG B N 1
ATOM 5545 C CA . ARG B 1 37 ? 1.61 18.906 -17.25 1 85.25 37 ARG B CA 1
ATOM 5546 C C . ARG B 1 37 ? 0.195 18.953 -16.672 1 85.25 37 ARG B C 1
ATOM 5548 O O . ARG B 1 37 ? -0.369 17.922 -16.312 1 85.25 37 ARG B O 1
ATOM 5555 N N . LEU B 1 38 ? -0.255 20.156 -16.469 1 82.12 38 LEU B N 1
ATOM 5556 C CA . LEU B 1 38 ? -1.579 20.359 -15.898 1 82.12 38 LEU B CA 1
ATOM 5557 C C . LEU B 1 38 ? -2.594 20.719 -16.984 1 82.12 38 LEU B C 1
ATOM 5559 O O . LEU B 1 38 ? -2.338 21.594 -17.812 1 82.12 38 LEU B O 1
ATOM 5563 N N . VAL B 1 39 ? -3.633 19.922 -17.016 1 80.19 39 VAL B N 1
ATOM 5564 C CA . VAL B 1 39 ? -4.738 20.219 -17.922 1 80.19 39 VAL B CA 1
ATOM 5565 C C . VAL B 1 39 ? -6.012 20.469 -17.109 1 80.19 39 VAL B C 1
ATOM 5567 O O . VAL B 1 39 ? -6.445 19.625 -16.328 1 80.19 39 VAL B O 1
ATOM 5570 N N . PHE B 1 40 ? -6.422 21.609 -16.922 1 76.5 40 PHE B N 1
ATOM 5571 C CA . PHE B 1 40 ? -7.629 21.859 -16.141 1 76.5 40 PHE B CA 1
ATOM 5572 C C . PHE B 1 40 ? -8.664 22.609 -16.969 1 76.5 40 PHE B C 1
ATOM 5574 O O . PHE B 1 40 ? -8.32 23.281 -17.938 1 76.5 40 PHE B O 1
ATOM 5581 N N . ALA B 1 41 ? -9.945 22.25 -16.672 1 71 41 ALA B N 1
ATOM 5582 C CA . ALA B 1 41 ? -11.086 22.828 -17.359 1 71 41 ALA B CA 1
ATOM 5583 C C . ALA B 1 41 ? -11.461 24.188 -16.75 1 71 41 ALA B C 1
ATOM 5585 O O . ALA B 1 41 ? -11.523 24.328 -15.531 1 71 41 ALA B O 1
ATOM 5586 N N . THR B 1 42 ? -11.141 25.172 -17.297 1 62.16 42 THR B N 1
ATOM 5587 C CA . THR B 1 42 ? -11.594 26.469 -16.828 1 62.16 42 THR B CA 1
ATOM 5588 C C . THR B 1 42 ? -12.875 26.891 -17.547 1 62.16 42 THR B C 1
ATOM 5590 O O . THR B 1 42 ? -13.008 26.703 -18.75 1 62.16 42 THR B O 1
ATOM 5593 N N . SER B 1 43 ? -13.984 26.953 -16.672 1 59.88 43 SER B N 1
ATOM 5594 C CA . SER B 1 43 ? -15.211 27.453 -17.281 1 59.88 43 SER B CA 1
ATOM 5595 C C . SER B 1 43 ? -15.125 28.953 -17.562 1 59.88 43 SER B C 1
ATOM 5597 O O . SER B 1 43 ? -14.555 29.703 -16.766 1 59.88 43 SER B O 1
ATOM 5599 N N . LYS B 1 44 ? -15.391 29.453 -18.656 1 56.75 44 LYS B N 1
ATOM 5600 C CA . LYS B 1 44 ? -15.414 30.859 -19.047 1 56.75 44 LYS B CA 1
ATOM 5601 C C . LYS B 1 44 ? -16.312 31.672 -18.125 1 56.75 44 LYS B C 1
ATOM 5603 O O . LYS B 1 44 ? -16.047 32.844 -17.875 1 56.75 44 LYS B O 1
ATOM 5608 N N . ASN B 1 45 ? -17.328 30.984 -17.516 1 52.66 45 ASN B N 1
ATOM 5609 C CA . ASN B 1 45 ? -18.281 31.781 -16.75 1 52.66 45 ASN B CA 1
ATOM 5610 C C . ASN B 1 45 ? -18.141 31.516 -15.25 1 52.66 45 ASN B C 1
ATOM 5612 O O . ASN B 1 45 ? -18.625 30.484 -14.766 1 52.66 45 ASN B O 1
ATOM 5616 N N . LYS B 1 46 ? -17.281 32.062 -14.531 1 53.47 46 LYS B N 1
ATOM 5617 C CA . LYS B 1 46 ? -17.031 32 -13.094 1 53.47 46 LYS B CA 1
ATOM 5618 C C . LYS B 1 46 ? -18.344 32.062 -12.312 1 53.47 46 LYS B C 1
ATOM 5620 O O . LYS B 1 46 ? -18.469 31.422 -11.258 1 53.47 46 LYS B O 1
ATOM 5625 N N . ARG B 1 47 ? -19.359 32.938 -12.719 1 51.78 47 ARG B N 1
ATOM 5626 C CA . ARG B 1 47 ? -20.656 33.031 -12.07 1 51.78 47 ARG B CA 1
ATOM 5627 C C . ARG B 1 47 ? -21.359 31.672 -12.062 1 51.78 47 ARG B C 1
ATOM 5629 O O . ARG B 1 47 ? -22.031 31.312 -11.086 1 51.78 47 ARG B O 1
ATOM 5636 N N . MET B 1 48 ? -21.141 30.938 -13.031 1 52.06 48 MET B N 1
ATOM 5637 C CA . MET B 1 48 ? -21.828 29.656 -13.18 1 52.06 48 MET B CA 1
ATOM 5638 C C . MET B 1 48 ? -21.219 28.609 -12.227 1 52.06 48 MET B C 1
ATOM 5640 O O . MET B 1 48 ? -21.938 27.766 -11.711 1 52.06 48 MET B O 1
ATOM 5644 N N . LEU B 1 49 ? -19.969 28.766 -11.844 1 54 49 LEU B N 1
ATOM 5645 C CA . LEU B 1 49 ? -19.344 27.828 -10.93 1 54 49 LEU B CA 1
ATOM 5646 C C . LEU B 1 49 ? -19.875 28 -9.516 1 54 49 LEU B C 1
ATOM 5648 O O . LEU B 1 49 ? -20.156 27.016 -8.828 1 54 49 LEU B O 1
ATOM 5652 N N . LEU B 1 50 ? -19.984 29.266 -9.164 1 57 50 LEU B N 1
ATOM 5653 C CA . LEU B 1 50 ? -20.547 29.531 -7.848 1 57 50 LEU B CA 1
ATOM 5654 C C . LEU B 1 50 ? -21.984 29.016 -7.762 1 57 50 LEU B C 1
ATOM 5656 O O . LEU B 1 50 ? -22.391 28.469 -6.738 1 57 50 LEU B O 1
ATOM 5660 N N . MET B 1 51 ? -22.719 29.328 -8.82 1 57.28 51 MET B N 1
ATOM 5661 C CA . MET B 1 51 ? -24.109 28.891 -8.828 1 57.28 51 MET B CA 1
ATOM 5662 C C . MET B 1 51 ? -24.188 27.359 -8.805 1 57.28 51 MET B C 1
ATOM 5664 O O . MET B 1 51 ? -25.062 26.797 -8.148 1 57.28 51 MET B O 1
ATOM 5668 N N . ASN B 1 52 ? -23.312 26.719 -9.391 1 60.22 52 ASN B N 1
ATOM 5669 C CA . ASN B 1 52 ? -23.281 25.266 -9.398 1 60.22 52 ASN B CA 1
ATOM 5670 C C . ASN B 1 52 ? -22.891 24.703 -8.031 1 60.22 52 ASN B C 1
ATOM 5672 O O . ASN B 1 52 ? -23.422 23.688 -7.598 1 60.22 52 ASN B O 1
ATOM 5676 N N . GLU B 1 53 ? -22.062 25.516 -7.473 1 61.59 53 GLU B N 1
ATOM 5677 C CA . GLU B 1 53 ? -21.703 25.078 -6.125 1 61.59 53 GLU B CA 1
ATOM 5678 C C . GLU B 1 53 ? -22.875 25.219 -5.164 1 61.59 53 GLU B C 1
ATOM 5680 O O . GLU B 1 53 ? -23.094 24.344 -4.312 1 61.59 53 GLU B O 1
ATOM 5685 N N . ILE B 1 54 ? -23.578 26.297 -5.387 1 62.78 54 ILE B N 1
ATOM 5686 C CA . ILE B 1 54 ? -24.75 26.516 -4.551 1 62.78 54 ILE B CA 1
ATOM 5687 C C . ILE B 1 54 ? -25.812 25.438 -4.844 1 62.78 54 ILE B C 1
ATOM 5689 O O . ILE B 1 54 ? -26.453 24.922 -3.928 1 62.78 54 ILE B O 1
ATOM 5693 N N . GLN B 1 55 ? -25.922 25.094 -6.02 1 63.97 55 GLN B N 1
ATOM 5694 C CA . GLN B 1 55 ? -26.891 24.062 -6.383 1 63.97 55 GLN B CA 1
ATOM 5695 C C . GLN B 1 55 ? -26.453 22.688 -5.879 1 63.97 55 GLN B C 1
ATOM 5697 O O . GLN B 1 55 ? -27.281 21.891 -5.426 1 63.97 55 GLN B O 1
ATOM 5702 N N . ASP B 1 56 ? -25.266 22.453 -5.883 1 68.06 56 ASP B N 1
ATOM 5703 C CA . ASP B 1 56 ? -24.75 21.203 -5.371 1 68.06 56 ASP B CA 1
ATOM 5704 C C . ASP B 1 56 ? -24.953 21.094 -3.861 1 68.06 56 ASP B C 1
ATOM 5706 O O . ASP B 1 56 ? -25.25 20.016 -3.342 1 68.06 56 ASP B O 1
ATOM 5710 N N . MET B 1 57 ? -24.875 22.234 -3.369 1 70 57 MET B N 1
ATOM 5711 C CA . MET B 1 57 ? -25.125 22.266 -1.929 1 70 57 MET B CA 1
ATOM 5712 C C . MET B 1 57 ? -26.578 21.938 -1.616 1 70 57 MET B C 1
ATOM 5714 O O . MET B 1 57 ? -26.859 21.219 -0.653 1 70 57 MET B O 1
ATOM 5718 N N . ARG B 1 58 ? -27.375 22.453 -2.439 1 71.81 58 ARG B N 1
ATOM 5719 C CA . ARG B 1 58 ? -28.797 22.203 -2.229 1 71.81 58 ARG B CA 1
ATOM 5720 C C . ARG B 1 58 ? -29.125 20.719 -2.414 1 71.81 58 ARG B C 1
ATOM 5722 O O . ARG B 1 58 ? -29.938 20.156 -1.667 1 71.81 58 ARG B O 1
ATOM 5729 N N . HIS B 1 59 ? -28.422 20.109 -3.24 1 76.31 59 HIS B N 1
ATOM 5730 C CA . HIS B 1 59 ? -28.688 18.688 -3.488 1 76.31 59 HIS B CA 1
ATOM 5731 C C . HIS B 1 59 ? -28.016 17.812 -2.438 1 76.31 59 HIS B C 1
ATOM 5733 O O . HIS B 1 59 ? -28.438 16.688 -2.205 1 76.31 59 HIS B O 1
ATOM 5739 N N . SER B 1 60 ? -27.078 18.375 -1.771 1 78.75 60 SER B N 1
ATOM 5740 C CA . SER B 1 60 ? -26.344 17.578 -0.787 1 78.75 60 SER B CA 1
ATOM 5741 C C . SER B 1 60 ? -26.891 17.797 0.62 1 78.75 60 SER B C 1
ATOM 5743 O O . SER B 1 60 ? -26.562 17.047 1.543 1 78.75 60 SER B O 1
ATOM 5745 N N . ALA B 1 61 ? -27.781 18.781 0.761 1 83.31 61 ALA B N 1
ATOM 5746 C CA . ALA B 1 61 ? -28.297 19.172 2.07 1 83.31 61 ALA B CA 1
ATOM 5747 C C . ALA B 1 61 ? -29.047 18.031 2.736 1 83.31 61 ALA B C 1
ATOM 5749 O O . ALA B 1 61 ? -28.844 17.75 3.924 1 83.31 61 ALA B O 1
ATOM 5750 N N . PRO B 1 62 ? -29.766 17.25 1.905 1 84.81 62 PRO B N 1
ATOM 5751 C CA . PRO B 1 62 ? -30.469 16.156 2.568 1 84.81 62 PRO B CA 1
ATOM 5752 C C . PRO B 1 62 ? -29.516 15.086 3.1 1 84.81 62 PRO B C 1
ATOM 5754 O O . PRO B 1 62 ? -29.781 14.484 4.145 1 84.81 62 PRO B O 1
ATOM 5757 N N . HIS B 1 63 ? -28.531 14.844 2.484 1 88.06 63 HIS B N 1
ATOM 5758 C CA . HIS B 1 63 ? -27.547 13.859 2.934 1 88.06 63 HIS B CA 1
ATOM 5759 C C . HIS B 1 63 ? -26.844 14.32 4.203 1 88.06 63 HIS B C 1
ATOM 5761 O O . HIS B 1 63 ? -26.531 13.508 5.074 1 88.06 63 HIS B O 1
ATOM 5767 N N . LEU B 1 64 ? -26.719 15.562 4.297 1 88.56 64 LEU B N 1
ATOM 5768 C CA . LEU B 1 64 ? -26.094 16.109 5.492 1 88.56 64 LEU B CA 1
ATOM 5769 C C . LEU B 1 64 ? -27.016 15.992 6.699 1 88.56 64 LEU B C 1
ATOM 5771 O O . LEU B 1 64 ? -26.578 15.633 7.793 1 88.56 64 LEU B O 1
ATOM 5775 N N . VAL B 1 65 ? -28.25 16.297 6.445 1 90.25 65 VAL B N 1
ATOM 5776 C CA . VAL B 1 65 ? -29.234 16.203 7.52 1 90.25 65 VAL B CA 1
ATOM 5777 C C . VAL B 1 65 ? -29.344 14.75 7.98 1 90.25 65 VAL B C 1
ATOM 5779 O O . VAL B 1 65 ? -29.438 14.477 9.18 1 90.25 65 VAL B O 1
ATOM 5782 N N . ARG B 1 66 ? -29.25 13.891 7.066 1 91 66 ARG B N 1
ATOM 5783 C CA . ARG B 1 66 ? -29.297 12.469 7.402 1 91 66 ARG B CA 1
ATOM 5784 C C . ARG B 1 66 ? -28.078 12.055 8.219 1 91 66 ARG B C 1
ATOM 5786 O O . ARG B 1 66 ? -28.203 11.273 9.164 1 91 66 ARG B O 1
ATOM 5793 N N . LEU B 1 67 ? -26.953 12.562 7.852 1 93.5 67 LEU B N 1
ATOM 5794 C CA . LEU B 1 67 ? -25.734 12.273 8.594 1 93.5 67 LEU B CA 1
ATOM 5795 C C . LEU B 1 67 ? -25.859 12.719 10.047 1 93.5 67 LEU B C 1
ATOM 5797 O O . LEU B 1 67 ? -25.562 11.953 10.961 1 93.5 67 LEU B O 1
ATOM 5801 N N . PHE B 1 68 ? -26.328 13.953 10.281 1 93.81 68 PHE B N 1
ATOM 5802 C CA . PHE B 1 68 ? -26.469 14.484 11.633 1 93.81 68 PHE B CA 1
ATOM 5803 C C . PHE B 1 68 ? -27.531 13.719 12.406 1 93.81 68 PHE B C 1
ATOM 5805 O O . PHE B 1 68 ? -27.391 13.492 13.609 1 93.81 68 PHE B O 1
ATOM 5812 N N . LYS B 1 69 ? -28.562 13.234 11.672 1 93.38 69 LYS B N 1
ATOM 5813 C CA . LYS B 1 69 ? -29.594 12.438 12.32 1 93.38 69 LYS B CA 1
ATOM 5814 C C . LYS B 1 69 ? -29.062 11.062 12.727 1 93.38 69 LYS B C 1
ATOM 5816 O O . LYS B 1 69 ? -29.359 10.57 13.812 1 93.38 69 LYS B O 1
ATOM 5821 N N . ASP B 1 70 ? -28.25 10.516 11.859 1 93.38 70 ASP B N 1
ATOM 5822 C CA . ASP B 1 70 ? -27.656 9.219 12.164 1 93.38 70 ASP B CA 1
ATOM 5823 C C . ASP B 1 70 ? -26.719 9.312 13.359 1 93.38 70 ASP B C 1
ATOM 5825 O O . ASP B 1 70 ? -26.734 8.453 14.242 1 93.38 70 ASP B O 1
ATOM 5829 N N . VAL B 1 71 ? -25.891 10.359 13.375 1 94.19 71 VAL B N 1
ATOM 5830 C CA . VAL B 1 71 ? -24.938 10.523 14.469 1 94.19 71 VAL B CA 1
ATOM 5831 C C . VAL B 1 71 ? -25.688 10.789 15.773 1 94.19 71 VAL B C 1
ATOM 5833 O O . VAL B 1 71 ? -25.312 10.273 16.828 1 94.19 71 VAL B O 1
ATOM 5836 N N . TYR B 1 72 ? -26.781 11.609 15.672 1 94.5 72 TYR B N 1
ATOM 5837 C CA . TYR B 1 72 ? -27.609 11.875 16.844 1 94.5 72 TYR B CA 1
ATOM 5838 C C . TYR B 1 72 ? -28.266 10.594 17.344 1 94.5 72 TYR B C 1
ATOM 5840 O O . TYR B 1 72 ? -28.391 10.383 18.547 1 94.5 72 TYR B O 1
ATOM 5848 N N . GLY B 1 73 ? -28.656 9.711 16.438 1 92.31 73 GLY B N 1
ATOM 5849 C CA . GLY B 1 73 ? -29.297 8.453 16.781 1 92.31 73 GLY B CA 1
ATOM 5850 C C . GLY B 1 73 ? -28.375 7.477 17.484 1 92.31 73 GLY B C 1
ATOM 5851 O O . GLY B 1 73 ? -28.812 6.637 18.266 1 92.31 73 GLY B O 1
ATOM 5852 N N . LEU B 1 74 ? -27.062 7.547 17.312 1 92.19 74 LEU B N 1
ATOM 5853 C CA . LEU B 1 74 ? -26.094 6.645 17.922 1 92.19 74 LEU B CA 1
ATOM 5854 C C . LEU B 1 74 ? -25.938 6.953 19.406 1 92.19 74 LEU B C 1
ATOM 5856 O O . LEU B 1 74 ? -25.984 6.047 20.25 1 92.19 74 LEU B O 1
ATOM 5860 N N . SER B 1 75 ? -25.703 8.266 19.75 1 92.81 75 SER B N 1
ATOM 5861 C CA . SER B 1 75 ? -25.625 8.719 21.125 1 92.81 75 SER B CA 1
ATOM 5862 C C . SER B 1 75 ? -26 10.195 21.25 1 92.81 75 SER B C 1
ATOM 5864 O O . SER B 1 75 ? -25.156 11.07 21.047 1 92.81 75 SER B O 1
ATOM 5866 N N . PRO B 1 76 ? -27.125 10.5 21.672 1 92.5 76 PRO B N 1
ATOM 5867 C CA . PRO B 1 76 ? -27.562 11.891 21.781 1 92.5 76 PRO B CA 1
ATOM 5868 C C . PRO B 1 76 ? -26.75 12.688 22.797 1 92.5 76 PRO B C 1
ATOM 5870 O O . PRO B 1 76 ? -26.5 13.883 22.594 1 92.5 76 PRO B O 1
ATOM 5873 N N . SER B 1 77 ? -26.391 11.992 23.844 1 91.88 77 SER B N 1
ATOM 5874 C CA . SER B 1 77 ? -25.641 12.711 24.875 1 91.88 77 SER B CA 1
ATOM 5875 C C . SER B 1 77 ? -24.266 13.148 24.359 1 91.88 77 SER B C 1
ATOM 5877 O O . SER B 1 77 ? -23.906 14.32 24.5 1 91.88 77 SER B O 1
ATOM 5879 N N . LEU B 1 78 ? -23.609 12.219 23.719 1 92 78 LEU B N 1
ATOM 5880 C CA . LEU B 1 78 ? -22.281 12.555 23.203 1 92 78 LEU B CA 1
ATOM 5881 C C . LEU B 1 78 ? -22.375 13.57 22.078 1 92 78 LEU B C 1
ATOM 5883 O O . LEU B 1 78 ? -21.531 14.461 21.953 1 92 78 LEU B O 1
ATOM 5887 N N . PHE B 1 79 ? -23.391 13.438 21.297 1 93.38 79 PHE B N 1
ATOM 5888 C CA . PHE B 1 79 ? -23.641 14.383 20.219 1 93.38 79 PHE B CA 1
ATOM 5889 C C . PHE B 1 79 ? -23.844 15.789 20.766 1 93.38 79 PHE B C 1
ATOM 5891 O O . PHE B 1 79 ? -23.234 16.75 20.266 1 93.38 79 PHE B O 1
ATOM 5898 N N . GLY B 1 80 ? -24.641 15.953 21.797 1 91.56 80 GLY B N 1
ATOM 5899 C CA . GLY B 1 80 ? -24.875 17.25 22.422 1 91.56 80 GLY B CA 1
ATOM 5900 C C . GLY B 1 80 ? -23.625 17.875 23 1 91.56 80 GLY B C 1
ATOM 5901 O O . GLY B 1 80 ? -23.391 19.078 22.844 1 91.56 80 GLY B O 1
ATOM 5902 N N . TYR B 1 81 ? -22.844 17.062 23.562 1 89.62 81 TYR B N 1
ATOM 5903 C CA . TYR B 1 81 ? -21.609 17.562 24.172 1 89.62 81 TYR B CA 1
ATOM 5904 C C . TYR B 1 81 ? -20.641 18.047 23.109 1 89.62 81 TYR B C 1
ATOM 5906 O O . TYR B 1 81 ? -19.969 19.078 23.281 1 89.62 81 TYR B O 1
ATOM 5914 N N . VAL B 1 82 ? -20.547 17.328 22.031 1 89.94 82 VAL B N 1
ATOM 5915 C CA . VAL B 1 82 ? -19.609 17.703 20.969 1 89.94 82 VAL B CA 1
ATOM 5916 C C . VAL B 1 82 ? -20.062 19.016 20.328 1 89.94 82 VAL B C 1
ATOM 5918 O O . VAL B 1 82 ? -19.234 19.906 20.078 1 89.94 82 VAL B O 1
ATOM 5921 N N . ILE B 1 83 ? -21.359 19.172 20.141 1 90.06 83 ILE B N 1
ATOM 5922 C CA . ILE B 1 83 ? -21.891 20.391 19.547 1 90.06 83 ILE B CA 1
ATOM 5923 C C . ILE B 1 83 ? -21.641 21.562 20.484 1 90.06 83 ILE B C 1
ATOM 5925 O O . ILE B 1 83 ? -21.219 22.641 20.047 1 90.06 83 ILE B O 1
ATOM 5929 N N . LEU B 1 84 ? -21.828 21.344 21.781 1 87.94 84 LEU B N 1
ATOM 5930 C CA . LEU B 1 84 ? -21.609 22.391 22.766 1 87.94 84 LEU B CA 1
ATOM 5931 C C . LEU B 1 84 ? -20.125 22.797 22.797 1 87.94 84 LEU B C 1
ATOM 5933 O O . LEU B 1 84 ? -19.812 23.984 22.922 1 87.94 84 LEU B O 1
ATOM 5937 N N . GLY B 1 85 ? -19.359 21.75 22.719 1 85.75 85 GLY B N 1
ATOM 5938 C CA . GLY B 1 85 ? -17.938 22.047 22.703 1 85.75 85 GLY B CA 1
ATOM 5939 C C . GLY B 1 85 ? -17.531 22.859 21.484 1 85.75 85 GLY B C 1
ATOM 5940 O O . GLY B 1 85 ? -16.734 23.812 21.609 1 85.75 85 GLY B O 1
ATOM 5941 N N . LYS B 1 86 ? -18.094 22.609 20.359 1 87.62 86 LYS B N 1
ATOM 5942 C CA . LYS B 1 86 ? -17.734 23.312 19.141 1 87.62 86 LYS B CA 1
ATOM 5943 C C . LYS B 1 86 ? -18.312 24.719 19.125 1 87.62 86 LYS B C 1
ATOM 5945 O O . LYS B 1 86 ? -17.672 25.656 18.641 1 87.62 86 LYS B O 1
ATOM 5950 N N . VAL B 1 87 ? -19.438 24.906 19.719 1 86.19 87 VAL B N 1
ATOM 5951 C CA . VAL B 1 87 ? -20.047 26.219 19.828 1 86.19 87 VAL B CA 1
ATOM 5952 C C . VAL B 1 87 ? -19.188 27.094 20.75 1 86.19 87 VAL B C 1
ATOM 5954 O O . VAL B 1 87 ? -18.922 28.266 20.438 1 86.19 87 VAL B O 1
ATOM 5957 N N . TRP B 1 88 ? -18.766 26.469 21.766 1 84.06 88 TRP B N 1
ATOM 5958 C CA . TRP B 1 88 ? -17.906 27.203 22.688 1 84.06 88 TRP B CA 1
ATOM 5959 C C . TRP B 1 88 ? -16.609 27.609 22 1 84.06 88 TRP B C 1
ATOM 5961 O O . TRP B 1 88 ? -16.141 28.75 22.172 1 84.06 88 TRP B O 1
ATOM 5971 N N . ALA B 1 89 ? -16.094 26.719 21.25 1 82.69 89 ALA B N 1
ATOM 5972 C CA . ALA B 1 89 ? -14.852 27 20.547 1 82.69 89 ALA B CA 1
ATOM 5973 C C . ALA B 1 89 ? -15.031 28.156 19.562 1 82.69 89 ALA B C 1
ATOM 5975 O O . ALA B 1 89 ? -14.086 28.906 19.297 1 82.69 89 ALA B O 1
ATOM 5976 N N . GLY B 1 90 ? -16.25 28.328 19.062 1 83.88 90 GLY B N 1
ATOM 5977 C CA . GLY B 1 90 ? -16.531 29.406 18.141 1 83.88 90 GLY B CA 1
ATOM 5978 C C . GLY B 1 90 ? -16.656 30.75 18.828 1 83.88 90 GLY B C 1
ATOM 5979 O O . GLY B 1 90 ? -16.359 31.797 18.219 1 83.88 90 GLY B O 1
ATOM 5980 N N . LEU B 1 91 ? -16.906 30.75 20.156 1 85.38 91 LEU B N 1
ATOM 5981 C CA . LEU B 1 91 ? -17.156 31.984 20.875 1 85.38 91 LEU B CA 1
ATOM 5982 C C . LEU B 1 91 ? -15.953 32.375 21.719 1 85.38 91 LEU B C 1
ATOM 5984 O O . LEU B 1 91 ? -15.844 33.531 22.141 1 85.38 91 LEU B O 1
ATOM 5988 N N . GLU B 1 92 ? -15.133 31.438 21.906 1 80.81 92 GLU B N 1
ATOM 5989 C CA . GLU B 1 92 ? -14.039 31.625 22.859 1 80.81 92 GLU B CA 1
ATOM 5990 C C . GLU B 1 92 ? -13.133 32.781 22.438 1 80.81 92 GLU B C 1
ATOM 5992 O O . GLU B 1 92 ? -12.812 33.656 23.25 1 80.81 92 GLU B O 1
ATOM 5997 N N . ASP B 1 93 ? -12.766 32.812 21.156 1 77.06 93 ASP B N 1
ATOM 5998 C CA . ASP B 1 93 ? -11.844 33.844 20.688 1 77.06 93 ASP B CA 1
ATOM 5999 C C . ASP B 1 93 ? -12.469 35.219 20.812 1 77.06 93 ASP B C 1
ATOM 6001 O O . ASP B 1 93 ? -11.797 36.188 21.234 1 77.06 93 ASP B O 1
ATOM 6005 N N . ALA B 1 94 ? -13.703 35.375 20.484 1 79.94 94 ALA B N 1
ATOM 6006 C CA . ALA B 1 94 ? -14.391 36.656 20.578 1 79.94 94 ALA B CA 1
ATOM 6007 C C . ALA B 1 94 ? -14.508 37.125 22.031 1 79.94 94 ALA B C 1
ATOM 6009 O O . ALA B 1 94 ? -14.352 38.312 22.312 1 79.94 94 ALA B O 1
ATOM 6010 N N . LEU B 1 95 ? -14.727 36.156 22.906 1 79.19 95 LEU B N 1
ATOM 6011 C CA . LEU B 1 95 ? -14.844 36.5 24.312 1 79.19 95 LEU B CA 1
ATOM 6012 C C . LEU B 1 95 ? -13.5 36.969 24.875 1 79.19 95 LEU B C 1
ATOM 6014 O O . LEU B 1 95 ? -13.445 37.906 25.656 1 79.19 95 LEU B O 1
ATOM 6018 N N . LEU B 1 96 ? -12.445 36.375 24.484 1 76.12 96 LEU B N 1
ATOM 6019 C CA . LEU B 1 96 ? -11.125 36.75 24.953 1 76.12 96 LEU B CA 1
ATOM 6020 C C . LEU B 1 96 ? -10.734 38.125 24.422 1 76.12 96 LEU B C 1
ATOM 6022 O O . LEU B 1 96 ? -10.125 38.938 25.141 1 76.12 96 LEU B O 1
ATOM 6026 N N . VAL B 1 97 ? -11.047 38.406 23.188 1 75.12 97 VAL B N 1
ATOM 6027 C CA . VAL B 1 97 ? -10.773 39.719 22.625 1 75.12 97 VAL B CA 1
ATOM 6028 C C . VAL B 1 97 ? -11.594 40.781 23.359 1 75.12 97 VAL B C 1
ATOM 6030 O O . VAL B 1 97 ? -11.086 41.875 23.672 1 75.12 97 VAL B O 1
ATOM 6033 N N . TYR B 1 98 ? -12.789 40.438 23.672 1 76.62 98 TYR B N 1
ATOM 6034 C CA . TYR B 1 98 ? -13.656 41.344 24.391 1 76.62 98 TYR B CA 1
ATOM 6035 C C . TYR B 1 98 ? -13.094 41.656 25.781 1 76.62 98 TYR B C 1
ATOM 6037 O O . TYR B 1 98 ? -13.047 42.812 26.203 1 76.62 98 TYR B O 1
ATOM 6045 N N . LEU B 1 99 ? -12.672 40.656 26.469 1 76.81 99 LEU B N 1
ATOM 6046 C CA . LEU B 1 99 ? -12.125 40.844 27.812 1 76.81 99 LEU B CA 1
ATOM 6047 C C . LEU B 1 99 ? -10.82 41.625 27.75 1 76.81 99 LEU B C 1
ATOM 6049 O O . LEU B 1 99 ? -10.539 42.438 28.641 1 76.81 99 LEU B O 1
ATOM 6053 N N . SER B 1 100 ? -10.055 41.406 26.672 1 74.88 100 SER B N 1
ATOM 6054 C CA . SER B 1 100 ? -8.82 42.125 26.5 1 74.88 100 SER B CA 1
ATOM 6055 C C . SER B 1 100 ? -9.094 43.625 26.25 1 74.88 100 SER B C 1
ATOM 6057 O O . SER B 1 100 ? -8.383 44.5 26.75 1 74.88 100 SER B O 1
ATOM 6059 N N . THR B 1 101 ? -10.117 43.906 25.484 1 73.56 101 THR B N 1
ATOM 6060 C CA . THR B 1 101 ? -10.516 45.281 25.219 1 73.56 101 THR B CA 1
ATOM 6061 C C . THR B 1 101 ? -10.984 45.969 26.484 1 73.56 101 THR B C 1
ATOM 6063 O O . THR B 1 101 ? -10.633 47.125 26.734 1 73.56 101 THR B O 1
ATOM 6066 N N . ARG B 1 102 ? -11.703 45.25 27.203 1 73.94 102 ARG B N 1
ATOM 6067 C CA . ARG B 1 102 ? -12.188 45.812 28.469 1 73.94 102 ARG B CA 1
ATOM 6068 C C . ARG B 1 102 ? -11.039 46.094 29.422 1 73.94 102 ARG B C 1
ATOM 6070 O O . ARG B 1 102 ? -11.031 47.125 30.094 1 73.94 102 ARG B O 1
ATOM 6077 N N . LEU B 1 103 ? -10.133 45.219 29.469 1 76.81 103 LEU B N 1
ATOM 6078 C CA . LEU B 1 103 ? -8.969 45.406 30.328 1 76.81 103 LEU B CA 1
ATOM 6079 C C . LEU B 1 103 ? -8.156 46.625 29.891 1 76.81 103 LEU B C 1
ATOM 6081 O O . LEU B 1 103 ? -7.738 47.406 30.719 1 76.81 103 LEU B O 1
ATOM 6085 N N . LEU B 1 104 ? -7.941 46.875 28.594 1 73.56 104 LEU B N 1
ATOM 6086 C CA . LEU B 1 104 ? -7.176 48 28.062 1 73.56 104 LEU B CA 1
ATOM 6087 C C . LEU B 1 104 ? -7.887 49.312 28.344 1 73.56 104 LEU B C 1
ATOM 6089 O O . LEU B 1 104 ? -7.238 50.312 28.656 1 73.56 104 LEU B O 1
ATOM 6093 N N . ARG B 1 105 ? -9.133 49.281 28.312 1 73.62 105 ARG B N 1
ATOM 6094 C CA . ARG B 1 105 ? -9.891 50.5 28.578 1 73.62 105 ARG B CA 1
ATOM 6095 C C . ARG B 1 105 ? -9.789 50.875 30.062 1 73.62 105 ARG B C 1
ATOM 6097 O O . ARG B 1 105 ? -9.672 52.062 30.391 1 73.62 105 ARG B O 1
ATOM 6104 N N . VAL B 1 106 ? -9.891 49.844 30.891 1 76.19 106 VAL B N 1
ATOM 6105 C CA . VAL B 1 106 ? -9.773 50.094 32.312 1 76.19 106 VAL B CA 1
ATOM 6106 C C . VAL B 1 106 ? -8.391 50.656 32.625 1 76.19 106 VAL B C 1
ATOM 6108 O O . VAL B 1 106 ? -8.25 51.594 33.438 1 76.19 106 VAL B O 1
ATOM 6111 N N . ILE B 1 107 ? -7.414 50.219 31.922 1 74.94 107 ILE B N 1
ATOM 6112 C CA . ILE B 1 107 ? -6.047 50.688 32.125 1 74.94 107 ILE B CA 1
ATOM 6113 C C . ILE B 1 107 ? -5.902 52.125 31.609 1 74.94 107 ILE B C 1
ATOM 6115 O O . ILE B 1 107 ? -5.234 52.938 32.219 1 74.94 107 ILE B O 1
ATOM 6119 N N . GLU B 1 108 ? -6.496 52.438 30.484 1 73.56 108 GLU B N 1
ATOM 6120 C CA . GLU B 1 108 ? -6.461 53.781 29.922 1 73.56 108 GLU B CA 1
ATOM 6121 C C . GLU B 1 108 ? -7.094 54.781 30.875 1 73.56 108 GLU B C 1
ATOM 6123 O O . GLU B 1 108 ? -6.539 55.875 31.094 1 73.56 108 GLU B O 1
ATOM 6128 N N . ILE B 1 109 ? -8.195 54.469 31.438 1 73.56 109 ILE B N 1
ATOM 6129 C CA . ILE B 1 109 ? -8.898 55.344 32.344 1 73.56 109 ILE B CA 1
ATOM 6130 C C . ILE B 1 109 ? -8.07 55.531 33.625 1 73.56 109 ILE B C 1
ATOM 6132 O O . ILE B 1 109 ? -7.977 56.656 34.156 1 73.56 109 ILE B O 1
ATOM 6136 N N . ALA B 1 110 ? -7.453 54.469 34.031 1 73.12 110 ALA B N 1
ATOM 6137 C CA . ALA B 1 110 ? -6.641 54.531 35.25 1 73.12 110 ALA B CA 1
ATOM 6138 C C . ALA B 1 110 ? -5.43 55.438 35.062 1 73.12 110 ALA B C 1
ATOM 6140 O O . ALA B 1 110 ? -5.059 56.219 35.938 1 73.12 110 ALA B O 1
ATOM 6141 N N . LEU B 1 111 ? -4.887 55.375 33.906 1 70.88 111 LEU B N 1
ATOM 6142 C CA . LEU B 1 111 ? -3.691 56.156 33.625 1 70.88 111 LEU B CA 1
ATOM 6143 C C . LEU B 1 111 ? -4.051 57.625 33.375 1 70.88 111 LEU B C 1
ATOM 6145 O O . LEU B 1 111 ? -3.287 58.531 33.719 1 70.88 111 LEU B O 1
ATOM 6149 N N . SER B 1 112 ? -5.191 57.875 32.719 1 69.69 112 SER B N 1
ATOM 6150 C CA . SER B 1 112 ? -5.598 59.25 32.438 1 69.69 112 SER B CA 1
ATOM 6151 C C . SER B 1 112 ? -6.098 59.938 33.688 1 69.69 112 SER B C 1
ATOM 6153 O O . SER B 1 112 ? -5.848 61.156 33.875 1 69.69 112 SER B O 1
ATOM 6155 N N . SER B 1 113 ? -6.805 59.219 34.5 1 69.06 113 SER B N 1
ATOM 6156 C CA . SER B 1 113 ? -7.371 59.844 35.656 1 69.06 113 SER B CA 1
ATOM 6157 C C . SER B 1 113 ? -6.363 59.875 36.812 1 69.06 113 SER B C 1
ATOM 6159 O O . SER B 1 113 ? -6.527 60.656 37.781 1 69.06 113 SER B O 1
ATOM 6161 N N . GLY B 1 114 ? -5.148 59.312 36.688 1 63.62 114 GLY B N 1
ATOM 6162 C CA . GLY B 1 114 ? -4.125 59.281 37.719 1 63.62 114 GLY B CA 1
ATOM 6163 C C . GLY B 1 114 ? -4.496 58.438 38.906 1 63.62 114 GLY B C 1
ATOM 6164 O O . GLY B 1 114 ? -3.688 58.25 39.812 1 63.62 114 GLY B O 1
ATOM 6165 N N . GLU B 1 115 ? -5.809 58.094 39.156 1 63.25 115 GLU B N 1
ATOM 6166 C CA . GLU B 1 115 ? -6.199 57.25 40.281 1 63.25 115 GLU B CA 1
ATOM 6167 C C . GLU B 1 115 ? -6.414 55.812 39.844 1 63.25 115 GLU B C 1
ATOM 6169 O O . GLU B 1 115 ? -7.141 55.531 38.875 1 63.25 115 GLU B O 1
ATOM 6174 N N . PRO B 1 116 ? -5.582 54.969 40.312 1 60.91 116 PRO B N 1
ATOM 6175 C CA . PRO B 1 116 ? -5.676 53.562 39.875 1 60.91 116 PRO B CA 1
ATOM 6176 C C . PRO B 1 116 ? -6.949 52.875 40.344 1 60.91 116 PRO B C 1
ATOM 6178 O O . PRO B 1 116 ? -7.285 52.969 41.531 1 60.91 116 PRO B O 1
ATOM 6181 N N . PHE B 1 117 ? -8 52.781 39.531 1 72.12 117 PHE B N 1
ATOM 6182 C CA . PHE B 1 117 ? -9.125 51.938 39.875 1 72.12 117 PHE B CA 1
ATOM 6183 C C . PHE B 1 117 ? -8.672 50.469 40.062 1 72.12 117 PHE B C 1
ATOM 6185 O O . PHE B 1 117 ? -8.898 49.656 39.156 1 72.12 117 PHE B O 1
ATOM 6192 N N . ALA B 1 118 ? -7.934 50.156 41.25 1 77.12 118 ALA B N 1
ATOM 6193 C CA . ALA B 1 118 ? -7.27 48.875 41.5 1 77.12 118 ALA B CA 1
ATOM 6194 C C . ALA B 1 118 ? -8.281 47.75 41.562 1 77.12 118 ALA B C 1
ATOM 6196 O O . ALA B 1 118 ? -8.039 46.656 41 1 77.12 118 ALA B O 1
ATOM 6197 N N . SER B 1 119 ? -9.406 48.062 42.156 1 81.25 119 SER B N 1
ATOM 6198 C CA . SER B 1 119 ? -10.367 46.969 42.344 1 81.25 119 SER B CA 1
ATOM 6199 C C . SER B 1 119 ? -10.961 46.531 41 1 81.25 119 SER B C 1
ATOM 6201 O O . SER B 1 119 ? -11.094 45.344 40.75 1 81.25 119 SER B O 1
ATOM 6203 N N . GLU B 1 120 ? -11.195 47.375 40.125 1 80.38 120 GLU B N 1
ATOM 6204 C CA . GLU B 1 120 ? -11.766 47.031 38.812 1 80.38 120 GLU B CA 1
ATOM 6205 C C . GLU B 1 120 ? -10.75 46.312 37.938 1 80.38 120 GLU B C 1
ATOM 6207 O O . GLU B 1 120 ? -11.102 45.406 37.188 1 80.38 120 GLU B O 1
ATOM 6212 N N . LEU B 1 121 ? -9.578 46.625 38.188 1 81.12 121 LEU B N 1
ATOM 6213 C CA . LEU B 1 121 ? -8.523 46 37.406 1 81.12 121 LEU B CA 1
ATOM 6214 C C . LEU B 1 121 ? -8.289 44.562 37.844 1 81.12 121 LEU B C 1
ATOM 6216 O O . LEU B 1 121 ? -8.125 43.656 37.031 1 81.12 121 LEU B O 1
ATOM 6220 N N . ILE B 1 122 ? -8.352 44.312 39.188 1 82.94 122 ILE B N 1
ATOM 6221 C CA . ILE B 1 122 ? -8.125 43 39.719 1 82.94 122 ILE B CA 1
ATOM 6222 C C . ILE B 1 122 ? -9.281 42.062 39.344 1 82.94 122 ILE B C 1
ATOM 6224 O O . ILE B 1 122 ? -9.062 40.906 39 1 82.94 122 ILE B O 1
ATOM 6228 N N . TRP B 1 123 ? -10.398 42.688 39.281 1 82.19 123 TRP B N 1
ATOM 6229 C CA . TRP B 1 123 ? -11.562 41.875 38.906 1 82.19 123 TRP B CA 1
ATOM 6230 C C . TRP B 1 123 ? -11.516 41.531 37.406 1 82.19 123 TRP B C 1
ATOM 6232 O O . TRP B 1 123 ? -11.867 40.438 37.031 1 82.19 123 TRP B O 1
ATOM 6242 N N . ALA B 1 124 ? -11.086 42.438 36.625 1 80 124 ALA B N 1
ATOM 6243 C CA . ALA B 1 124 ? -10.992 42.188 35.188 1 80 124 ALA B CA 1
ATOM 6244 C C . ALA B 1 124 ? -9.938 41.125 34.906 1 80 124 ALA B C 1
ATOM 6246 O O . ALA B 1 124 ? -10.148 40.25 34.062 1 80 124 ALA B O 1
ATOM 6247 N N . LEU B 1 125 ? -8.906 41.125 35.656 1 84.25 125 LEU B N 1
ATOM 6248 C CA . LEU B 1 125 ? -7.848 40.125 35.469 1 84.25 125 LEU B CA 1
ATOM 6249 C C . LEU B 1 125 ? -8.289 38.75 35.938 1 84.25 125 LEU B C 1
ATOM 6251 O O . LEU B 1 125 ? -8.016 37.75 35.312 1 84.25 125 LEU B O 1
ATOM 6255 N N . GLY B 1 126 ? -8.953 38.75 37.094 1 85.56 126 GLY B N 1
ATOM 6256 C CA . GLY B 1 126 ? -9.453 37.5 37.625 1 85.56 126 GLY B CA 1
ATOM 6257 C C . GLY B 1 126 ? -10.477 36.844 36.688 1 85.56 126 GLY B C 1
ATOM 6258 O O . GLY B 1 126 ? -10.445 35.625 36.5 1 85.56 126 GLY B O 1
ATOM 6259 N N . LEU B 1 127 ? -11.273 37.656 36.094 1 84.69 127 LEU B N 1
ATOM 6260 C CA . LEU B 1 127 ? -12.281 37.156 35.188 1 84.69 127 LEU B CA 1
ATOM 6261 C C . LEU B 1 127 ? -11.633 36.594 33.906 1 84.69 127 LEU B C 1
ATOM 6263 O O . LEU B 1 127 ? -12.078 35.562 33.375 1 84.69 127 LEU B O 1
ATOM 6267 N N . ARG B 1 128 ? -10.633 37.188 33.438 1 82.81 128 ARG B N 1
ATOM 6268 C CA . ARG B 1 128 ? -9.938 36.688 32.25 1 82.81 128 ARG B CA 1
ATOM 6269 C C . ARG B 1 128 ? -9.266 35.344 32.5 1 82.81 128 ARG B C 1
ATOM 6271 O O . ARG B 1 128 ? -9.359 34.438 31.703 1 82.81 128 ARG B O 1
ATOM 6278 N N . VAL B 1 129 ? -8.641 35.25 33.656 1 87.81 129 VAL B N 1
ATOM 6279 C CA . VAL B 1 129 ? -7.957 34 34.031 1 87.81 129 VAL B CA 1
ATOM 6280 C C . VAL B 1 129 ? -8.984 32.875 34.219 1 87.81 129 VAL B C 1
ATOM 6282 O O . VAL B 1 129 ? -8.758 31.75 33.781 1 87.81 129 VAL B O 1
ATOM 6285 N N . ALA B 1 130 ? -10.07 33.25 34.781 1 88 130 ALA B N 1
ATOM 6286 C CA . ALA B 1 130 ? -11.125 32.25 35 1 88 130 ALA B CA 1
ATOM 6287 C C . ALA B 1 130 ? -11.711 31.781 33.656 1 88 130 ALA B C 1
ATOM 6289 O O . ALA B 1 130 ? -11.992 30.594 33.5 1 88 130 ALA B O 1
ATOM 6290 N N . CYS B 1 131 ? -11.875 32.688 32.781 1 83.56 131 CYS B N 1
ATOM 6291 C CA . CYS B 1 131 ? -12.414 32.312 31.469 1 83.56 131 CYS B CA 1
ATOM 6292 C C . CYS B 1 131 ? -11.438 31.438 30.703 1 83.56 131 CYS B C 1
ATOM 6294 O O . CYS B 1 131 ? -11.852 30.484 30.047 1 83.56 131 CYS B O 1
ATOM 6296 N N . THR B 1 132 ? -10.18 31.719 30.828 1 85.69 132 THR B N 1
ATOM 6297 C CA . THR B 1 132 ? -9.18 30.906 30.141 1 85.69 132 THR B CA 1
ATOM 6298 C C . THR B 1 132 ? -9.109 29.516 30.75 1 85.69 132 THR B C 1
ATOM 6300 O O . THR B 1 132 ? -8.961 28.516 30.031 1 85.69 132 THR B O 1
ATOM 6303 N N . ALA B 1 133 ? -9.203 29.422 32 1 88 133 ALA B N 1
ATOM 6304 C CA . ALA B 1 133 ? -9.195 28.125 32.656 1 88 133 ALA B CA 1
ATOM 6305 C C . ALA B 1 133 ? -10.406 27.297 32.25 1 88 133 ALA B C 1
ATOM 6307 O O . ALA B 1 133 ? -10.281 26.094 32 1 88 133 ALA B O 1
ATOM 6308 N N . LEU B 1 134 ? -11.516 27.984 32.219 1 85.12 134 LEU B N 1
ATOM 6309 C CA . LEU B 1 134 ? -12.742 27.297 31.812 1 85.12 134 LEU B CA 1
ATOM 6310 C C . LEU B 1 134 ? -12.664 26.844 30.359 1 85.12 134 LEU B C 1
ATOM 6312 O O . LEU B 1 134 ? -13.109 25.734 30.031 1 85.12 134 LEU B O 1
ATOM 6316 N N . ALA B 1 135 ? -12.148 27.672 29.594 1 83.62 135 ALA B N 1
ATOM 6317 C CA . ALA B 1 135 ? -11.992 27.328 28.188 1 83.62 135 ALA B CA 1
ATOM 6318 C C . ALA B 1 135 ? -11.086 26.109 28.016 1 83.62 135 ALA B C 1
ATOM 6320 O O . ALA B 1 135 ? -11.375 25.203 27.219 1 83.62 135 ALA B O 1
ATOM 6321 N N . ALA B 1 136 ? -10.031 26.031 28.781 1 83.94 136 ALA B N 1
ATOM 6322 C CA . ALA B 1 136 ? -9.102 24.906 28.719 1 83.94 136 ALA B CA 1
ATOM 6323 C C . ALA B 1 136 ? -9.781 23.609 29.156 1 83.94 136 ALA B C 1
ATOM 6325 O O . ALA B 1 136 ? -9.578 22.562 28.547 1 83.94 136 ALA B O 1
ATOM 6326 N N . TYR B 1 137 ? -10.555 23.766 30.109 1 85.19 137 TYR B N 1
ATOM 6327 C CA . TYR B 1 137 ? -11.273 22.609 30.625 1 85.19 137 TYR B CA 1
ATOM 6328 C C . TYR B 1 137 ? -12.273 22.078 29.594 1 85.19 137 TYR B C 1
ATOM 6330 O O . TYR B 1 137 ? -12.367 20.875 29.359 1 85.19 137 TYR B O 1
ATOM 6338 N N . LEU B 1 138 ? -13.008 22.969 29.078 1 82.56 138 LEU B N 1
ATOM 6339 C CA . LEU B 1 138 ? -14.023 22.578 28.094 1 82.56 138 LEU B CA 1
ATOM 6340 C C . LEU B 1 138 ? -13.375 21.969 26.859 1 82.56 138 LEU B C 1
ATOM 6342 O O . LEU B 1 138 ? -13.93 21.062 26.25 1 82.56 138 LEU B O 1
ATOM 6346 N N . LEU B 1 139 ? -12.266 22.484 26.531 1 81.69 139 LEU B N 1
ATOM 6347 C CA . LEU B 1 139 ? -11.539 21.938 25.391 1 81.69 139 LEU B CA 1
ATOM 6348 C C . LEU B 1 139 ? -11.078 20.516 25.688 1 81.69 139 LEU B C 1
ATOM 6350 O O . LEU B 1 139 ? -11.203 19.625 24.828 1 81.69 139 LEU B O 1
ATOM 6354 N N . TRP B 1 140 ? -10.57 20.312 26.844 1 82.31 140 TRP B N 1
ATOM 6355 C CA . TRP B 1 140 ? -10.117 18.984 27.266 1 82.31 140 TRP B CA 1
ATOM 6356 C C . TRP B 1 140 ? -11.281 18 27.266 1 82.31 140 TRP B C 1
ATOM 6358 O O . TRP B 1 140 ? -11.164 16.891 26.734 1 82.31 140 TRP B O 1
ATOM 6368 N N . LEU B 1 141 ? -12.367 18.406 27.875 1 83.06 141 LEU B N 1
ATOM 6369 C CA . LEU B 1 141 ? -13.547 17.562 27.953 1 83.06 141 LEU B CA 1
ATOM 6370 C C . LEU B 1 141 ? -14.109 17.266 26.562 1 83.06 141 LEU B C 1
ATOM 6372 O O . LEU B 1 141 ? -14.508 16.141 26.281 1 83.06 141 LEU B O 1
ATOM 6376 N N . GLY B 1 142 ? -14.125 18.281 25.766 1 82.19 142 GLY B N 1
ATOM 6377 C CA . GLY B 1 142 ? -14.609 18.109 24.406 1 82.19 142 GLY B CA 1
ATOM 6378 C C . GLY B 1 142 ? -13.797 17.109 23.609 1 82.19 142 GLY B C 1
ATOM 6379 O O . GLY B 1 142 ? -14.359 16.281 22.891 1 82.19 142 GLY B O 1
ATOM 6380 N N . GLN B 1 143 ? -12.57 17.172 23.766 1 82.56 143 GLN B N 1
ATOM 6381 C CA . GLN B 1 143 ? -11.711 16.25 23.016 1 82.56 143 GLN B CA 1
ATOM 6382 C C . GLN B 1 143 ? -11.898 14.812 23.484 1 82.56 143 GLN B C 1
ATOM 6384 O O . GLN B 1 143 ? -11.898 13.883 22.672 1 82.56 143 GLN B O 1
ATOM 6389 N N . LYS B 1 144 ? -12.008 14.609 24.734 1 84.12 144 LYS B N 1
ATOM 6390 C CA . LYS B 1 144 ? -12.211 13.273 25.297 1 84.12 144 LYS B CA 1
ATOM 6391 C C . LYS B 1 144 ? -13.523 12.672 24.797 1 84.12 144 LYS B C 1
ATOM 6393 O O . LYS B 1 144 ? -13.57 11.5 24.422 1 84.12 144 LYS B O 1
ATOM 6398 N N . LEU B 1 145 ? -14.531 13.492 24.797 1 87.5 145 LEU B N 1
ATOM 6399 C CA . LEU B 1 145 ? -15.852 13 24.406 1 87.5 145 LEU B CA 1
ATOM 6400 C C . LEU B 1 145 ? -15.945 12.828 22.891 1 87.5 145 LEU B C 1
ATOM 6402 O O . LEU B 1 145 ? -16.672 11.961 22.406 1 87.5 145 LEU B O 1
ATOM 6406 N N . GLU B 1 146 ? -15.258 13.641 22.172 1 89.62 146 GLU B N 1
ATOM 6407 C CA . GLU B 1 146 ? -15.203 13.516 20.719 1 89.62 146 GLU B CA 1
ATOM 6408 C C . GLU B 1 146 ? -14.594 12.18 20.297 1 89.62 146 GLU B C 1
ATOM 6410 O O . GLU B 1 146 ? -15.055 11.562 19.328 1 89.62 146 GLU B O 1
ATOM 6415 N N . ASN B 1 147 ? -13.68 11.734 21.062 1 88.25 147 ASN B N 1
ATOM 6416 C CA . ASN B 1 147 ? -13.016 10.477 20.75 1 88.25 147 ASN B CA 1
ATOM 6417 C C . ASN B 1 147 ? -13.953 9.289 20.938 1 88.25 147 ASN B C 1
ATOM 6419 O O . ASN B 1 147 ? -13.883 8.305 20.203 1 88.25 147 ASN B O 1
ATOM 6423 N N . ARG B 1 148 ? -14.773 9.438 21.859 1 89.44 148 ARG B N 1
ATOM 6424 C CA . ARG B 1 148 ? -15.742 8.375 22.109 1 89.44 148 ARG B CA 1
ATOM 6425 C C . ARG B 1 148 ? -16.797 8.32 21 1 89.44 148 ARG B C 1
ATOM 6427 O O . ARG B 1 148 ? -17.156 7.238 20.547 1 89.44 148 ARG B O 1
ATOM 6434 N N . LEU B 1 149 ? -17.219 9.453 20.625 1 91.88 149 LEU B N 1
ATOM 6435 C CA . LEU B 1 149 ? -18.219 9.508 19.562 1 91.88 149 LEU B CA 1
ATOM 6436 C C . LEU B 1 149 ? -17.625 9.055 18.234 1 91.88 149 LEU B C 1
ATOM 6438 O O . LEU B 1 149 ? -18.312 8.445 17.422 1 91.88 149 LEU B O 1
ATOM 6442 N N . MET B 1 150 ? -16.406 9.359 18.062 1 92.25 150 MET B N 1
ATOM 6443 C CA . MET B 1 150 ? -15.727 8.984 16.828 1 92.25 150 MET B CA 1
ATOM 6444 C C . MET B 1 150 ? -15.781 7.48 16.609 1 92.25 150 MET B C 1
ATOM 6446 O O . MET B 1 150 ? -16.109 7.016 15.523 1 92.25 150 MET B O 1
ATOM 6450 N N . GLY B 1 151 ? -15.469 6.734 17.641 1 89.12 151 GLY B N 1
ATOM 6451 C CA . GLY B 1 151 ? -15.508 5.285 17.531 1 89.12 151 GLY B CA 1
ATOM 6452 C C . GLY B 1 151 ? -16.875 4.746 17.156 1 89.12 151 GLY B C 1
ATOM 6453 O O . GLY B 1 151 ? -16.984 3.838 16.328 1 89.12 151 GLY B O 1
ATOM 6454 N N . LEU B 1 152 ? -17.875 5.371 17.656 1 92.5 152 LEU B N 1
ATOM 6455 C CA . LEU B 1 152 ? -19.25 4.926 17.406 1 92.5 152 LEU B CA 1
ATOM 6456 C C . LEU B 1 152 ? -19.656 5.223 15.969 1 92.5 152 LEU B C 1
ATOM 6458 O O . LEU B 1 152 ? -20.281 4.387 15.312 1 92.5 152 LEU B O 1
ATOM 6462 N N . VAL B 1 153 ? -19.25 6.34 15.523 1 93.62 153 VAL B N 1
ATOM 6463 C CA . VAL B 1 153 ? -19.656 6.754 14.18 1 93.62 153 VAL B CA 1
ATOM 6464 C C . VAL B 1 153 ? -18.922 5.918 13.141 1 93.62 153 VAL B C 1
ATOM 6466 O O . VAL B 1 153 ? -19.516 5.445 12.172 1 93.62 153 VAL B O 1
ATOM 6469 N N . ILE B 1 154 ? -17.672 5.715 13.344 1 92.62 154 ILE B N 1
ATOM 6470 C CA . ILE B 1 154 ? -16.859 4.965 12.391 1 92.62 154 ILE B CA 1
ATOM 6471 C C . ILE B 1 154 ? -17.391 3.537 12.273 1 92.62 154 ILE B C 1
ATOM 6473 O O . ILE B 1 154 ? -17.578 3.035 11.164 1 92.62 154 ILE B O 1
ATOM 6477 N N . SER B 1 155 ? -17.656 2.922 13.398 1 91.69 155 SER B N 1
ATOM 6478 C CA . SER B 1 155 ? -18.125 1.543 13.383 1 91.69 155 SER B CA 1
ATOM 6479 C C . SER B 1 155 ? -19.516 1.444 12.75 1 91.69 155 SER B C 1
ATOM 6481 O O . SER B 1 155 ? -19.828 0.47 12.062 1 91.69 155 SER B O 1
ATOM 6483 N N . HIS B 1 156 ? -20.328 2.432 13 1 92.06 156 HIS B N 1
ATOM 6484 C CA . HIS B 1 156 ? -21.672 2.434 12.438 1 92.06 156 HIS B CA 1
ATOM 6485 C C . HIS B 1 156 ? -21.641 2.504 10.914 1 92.06 156 HIS B C 1
ATOM 6487 O O . HIS B 1 156 ? -22.312 1.725 10.242 1 92.06 156 HIS B O 1
ATOM 6493 N N . TYR B 1 157 ? -20.875 3.32 10.398 1 92.62 157 TYR B N 1
ATOM 6494 C CA . TYR B 1 157 ? -20.859 3.506 8.953 1 92.62 157 TYR B CA 1
ATOM 6495 C C . TYR B 1 157 ? -20.047 2.418 8.273 1 92.62 157 TYR B C 1
ATOM 6497 O O . TYR B 1 157 ? -20.281 2.1 7.102 1 92.62 157 TYR B O 1
ATOM 6505 N N . ASP B 1 158 ? -19.078 1.903 8.961 1 90.44 158 ASP B N 1
ATOM 6506 C CA . ASP B 1 158 ? -18.406 0.734 8.406 1 90.44 158 ASP B CA 1
ATOM 6507 C C . ASP B 1 158 ? -19.375 -0.427 8.219 1 90.44 158 ASP B C 1
ATOM 6509 O O . ASP B 1 158 ? -19.328 -1.128 7.203 1 90.44 158 ASP B O 1
ATOM 6513 N N . LEU B 1 159 ? -20.188 -0.605 9.234 1 91 159 LEU B N 1
ATOM 6514 C CA . LEU B 1 159 ? -21.203 -1.64 9.133 1 91 159 LEU B CA 1
ATOM 6515 C C . LEU B 1 159 ? -22.188 -1.322 8.008 1 91 159 LEU B C 1
ATOM 6517 O O . LEU B 1 159 ? -22.594 -2.213 7.254 1 91 159 LEU B O 1
ATOM 6521 N N . TYR B 1 160 ? -22.516 -0.08 7.949 1 89.75 160 TYR B N 1
ATOM 6522 C CA . TYR B 1 160 ? -23.422 0.374 6.902 1 89.75 160 TYR B CA 1
ATOM 6523 C C . TYR B 1 160 ? -22.844 0.089 5.52 1 89.75 160 TYR B C 1
ATOM 6525 O O . TYR B 1 160 ? -23.547 -0.402 4.637 1 89.75 160 TYR B O 1
ATOM 6533 N N . LEU B 1 161 ? -21.656 0.369 5.289 1 87.81 161 LEU B N 1
ATOM 6534 C CA . LEU B 1 161 ? -21 0.168 4.004 1 87.81 161 LEU B CA 1
ATOM 6535 C C . LEU B 1 161 ? -20.797 -1.317 3.725 1 87.81 161 LEU B C 1
ATOM 6537 O O . LEU B 1 161 ? -20.875 -1.755 2.574 1 87.81 161 LEU B O 1
ATOM 6541 N N . MET B 1 162 ? -20.5 -2.078 4.785 1 87.06 162 MET B N 1
ATOM 6542 C CA . MET B 1 162 ? -20.344 -3.521 4.633 1 87.06 162 MET B CA 1
ATOM 6543 C C . MET B 1 162 ? -21.641 -4.16 4.145 1 87.06 162 MET B C 1
ATOM 6545 O O . MET B 1 162 ? -21.625 -5.059 3.307 1 87.06 162 MET B O 1
ATOM 6549 N N . LYS B 1 163 ? -22.75 -3.688 4.633 1 84.56 163 LYS B N 1
ATOM 6550 C CA . LYS B 1 163 ? -24.047 -4.195 4.211 1 84.56 163 LYS B CA 1
ATOM 6551 C C . LYS B 1 163 ? -24.312 -3.873 2.744 1 84.56 163 LYS B C 1
ATOM 6553 O O . LYS B 1 163 ? -24.891 -4.688 2.018 1 84.56 163 LYS B O 1
ATOM 6558 N N . ALA B 1 164 ? -23.781 -2.795 2.363 1 80.81 164 ALA B N 1
ATOM 6559 C CA . ALA B 1 164 ? -23.984 -2.363 0.983 1 80.81 164 ALA B CA 1
ATOM 6560 C C . ALA B 1 164 ? -23.094 -3.145 0.024 1 80.81 164 ALA B C 1
ATOM 6562 O O . ALA B 1 164 ? -23.469 -3.379 -1.129 1 80.81 164 ALA B O 1
ATOM 6563 N N . GLN B 1 165 ? -21.922 -3.455 0.402 1 76.75 165 GLN B N 1
ATOM 6564 C CA . GLN B 1 165 ? -20.938 -4.145 -0.442 1 76.75 165 GLN B CA 1
ATOM 6565 C C . GLN B 1 165 ? -21.359 -5.594 -0.688 1 76.75 165 GLN B C 1
ATOM 6567 O O . GLN B 1 165 ? -21.016 -6.18 -1.714 1 76.75 165 GLN B O 1
ATOM 6572 N N . TRP B 1 166 ? -21.969 -6.238 0.226 1 76 166 TRP B N 1
ATOM 6573 C CA . TRP B 1 166 ? -22.281 -7.66 0.107 1 76 166 TRP B CA 1
ATOM 6574 C C . TRP B 1 166 ? -23.562 -7.871 -0.695 1 76 166 TRP B C 1
ATOM 6576 O O . TRP B 1 166 ? -24.109 -8.977 -0.721 1 76 166 TRP B O 1
ATOM 6586 N N . LYS B 1 167 ? -23.781 -6.887 -1.489 1 69.25 167 LYS B N 1
ATOM 6587 C CA . LYS B 1 167 ? -24.844 -7.129 -2.459 1 69.25 167 LYS B CA 1
ATOM 6588 C C . LYS B 1 167 ? -24.422 -8.172 -3.492 1 69.25 167 LYS B C 1
ATOM 6590 O O . LYS B 1 167 ? -23.234 -8.328 -3.766 1 69.25 167 LYS B O 1
ATOM 6595 N N . PRO B 1 168 ? -25.281 -9.102 -3.838 1 60.81 168 PRO B N 1
ATOM 6596 C CA . PRO B 1 168 ? -25.047 -10.375 -4.523 1 60.81 168 PRO B CA 1
ATOM 6597 C C . PRO B 1 168 ? -24.297 -10.203 -5.844 1 60.81 168 PRO B C 1
ATOM 6599 O O . PRO B 1 168 ? -23.953 -11.195 -6.492 1 60.81 168 PRO B O 1
ATOM 6602 N N . CYS B 1 169 ? -23.938 -8.984 -6.242 1 62.78 169 CYS B N 1
ATOM 6603 C CA . CYS B 1 169 ? -23.297 -8.945 -7.555 1 62.78 169 CYS B CA 1
ATOM 6604 C C . CYS B 1 169 ? -21.812 -8.617 -7.441 1 62.78 169 CYS B C 1
ATOM 6606 O O . CYS B 1 169 ? -21.438 -7.746 -6.66 1 62.78 169 CYS B O 1
ATOM 6608 N N . LEU B 1 170 ? -20.953 -9.547 -8.062 1 66 170 LEU B N 1
ATOM 6609 C CA . LEU B 1 170 ? -19.516 -9.312 -8.109 1 66 170 LEU B CA 1
ATOM 6610 C C . LEU B 1 170 ? -19.188 -8.086 -8.953 1 66 170 LEU B C 1
ATOM 6612 O O . LEU B 1 170 ? -18.125 -7.477 -8.789 1 66 170 LEU B O 1
ATOM 6616 N N . ASP B 1 171 ? -20.016 -7.754 -9.93 1 59.5 171 ASP B N 1
ATOM 6617 C CA . ASP B 1 171 ? -19.734 -6.684 -10.875 1 59.5 171 ASP B CA 1
ATOM 6618 C C . ASP B 1 171 ? -19.688 -5.328 -10.172 1 59.5 171 ASP B C 1
ATOM 6620 O O . ASP B 1 171 ? -19 -4.41 -10.633 1 59.5 171 ASP B O 1
ATOM 6624 N N . ALA B 1 172 ? -20.422 -5.277 -9.148 1 53.5 172 ALA B N 1
ATOM 6625 C CA . ALA B 1 172 ? -20.625 -3.951 -8.562 1 53.5 172 ALA B CA 1
ATOM 6626 C C . ALA B 1 172 ? -19.375 -3.467 -7.844 1 53.5 172 ALA B C 1
ATOM 6628 O O . ALA B 1 172 ? -19.438 -2.527 -7.047 1 53.5 172 ALA B O 1
ATOM 6629 N N . SER B 1 173 ? -18.328 -4.191 -7.992 1 51.62 173 SER B N 1
ATOM 6630 C CA . SER B 1 173 ? -17.203 -3.854 -7.129 1 51.62 173 SER B CA 1
ATOM 6631 C C . SER B 1 173 ? -16.641 -2.48 -7.477 1 51.62 173 SER B C 1
ATOM 6633 O O . SER B 1 173 ? -15.703 -2.371 -8.273 1 51.62 173 SER B O 1
ATOM 6635 N N . SER B 1 174 ? -17.531 -1.64 -7.793 1 53.62 174 SER B N 1
ATOM 6636 C CA . SER B 1 174 ? -16.953 -0.299 -7.875 1 53.62 174 SER B CA 1
ATOM 6637 C C . SER B 1 174 ? -16.141 0.031 -6.633 1 53.62 174 SER B C 1
ATOM 6639 O O . SER B 1 174 ? -16.531 -0.3 -5.516 1 53.62 174 SER B O 1
ATOM 6641 N N . LYS B 1 175 ? -14.875 0.025 -6.859 1 56.59 175 LYS B N 1
ATOM 6642 C CA . LYS B 1 175 ? -13.922 0.472 -5.848 1 56.59 175 LYS B CA 1
ATOM 6643 C C . LYS B 1 175 ? -14.547 1.514 -4.926 1 56.59 175 LYS B C 1
ATOM 6645 O O . LYS B 1 175 ? -14.906 2.609 -5.367 1 56.59 175 LYS B O 1
ATOM 6650 N N . ILE B 1 176 ? -15.242 1.048 -3.836 1 68.44 176 ILE B N 1
ATOM 6651 C CA . ILE B 1 176 ? -15.695 1.951 -2.785 1 68.44 176 ILE B CA 1
ATOM 6652 C C . ILE B 1 176 ? -14.5 2.619 -2.119 1 68.44 176 ILE B C 1
ATOM 6654 O O . ILE B 1 176 ? -13.656 1.945 -1.52 1 68.44 176 ILE B O 1
ATOM 6658 N N . ASN B 1 177 ? -14.273 3.811 -2.414 1 70.12 177 ASN B N 1
ATOM 6659 C CA . ASN B 1 177 ? -13.148 4.551 -1.857 1 70.12 177 ASN B CA 1
ATOM 6660 C C . ASN B 1 177 ? -13.523 5.254 -0.557 1 70.12 177 ASN B C 1
ATOM 6662 O O . ASN B 1 177 ? -12.812 6.156 -0.104 1 70.12 177 ASN B O 1
ATOM 6666 N N . VAL B 1 178 ? -14.727 4.906 -0.014 1 82.06 178 VAL B N 1
ATOM 6667 C CA . VAL B 1 178 ? -15.164 5.582 1.204 1 82.06 178 VAL B CA 1
ATOM 6668 C C . VAL B 1 178 ? -15.211 4.586 2.359 1 82.06 178 VAL B C 1
ATOM 6670 O O . VAL B 1 178 ? -15.422 3.389 2.145 1 82.06 178 VAL B O 1
ATOM 6673 N N . ASN B 1 179 ? -14.891 5.098 3.539 1 86.38 179 ASN B N 1
ATOM 6674 C CA . ASN B 1 179 ? -14.93 4.293 4.754 1 86.38 179 ASN B CA 1
ATOM 6675 C C . ASN B 1 179 ? -15.609 5.039 5.898 1 86.38 179 ASN B C 1
ATOM 6677 O O . ASN B 1 179 ? -16.156 6.125 5.699 1 86.38 179 ASN B O 1
ATOM 6681 N N . GLY B 1 180 ? -15.656 4.34 6.957 1 88.5 180 GLY B N 1
ATOM 6682 C CA . GLY B 1 180 ? -16.266 4.953 8.125 1 88.5 180 GLY B CA 1
ATOM 6683 C C . GLY B 1 180 ? -15.578 6.23 8.562 1 88.5 180 GLY B C 1
ATOM 6684 O O . GLY B 1 180 ? -16.219 7.148 9.07 1 88.5 180 GLY B O 1
ATOM 6685 N N . HIS B 1 181 ? -14.359 6.367 8.336 1 89 181 HIS B N 1
ATOM 6686 C CA . HIS B 1 181 ? -13.625 7.578 8.695 1 89 181 HIS B CA 1
ATOM 6687 C C . HIS B 1 181 ? -14.078 8.766 7.852 1 89 181 HIS B C 1
ATOM 6689 O O . HIS B 1 181 ? -14.078 9.906 8.32 1 89 181 HIS B O 1
ATOM 6695 N N . SER B 1 182 ? -14.508 8.414 6.641 1 89 182 SER B N 1
ATOM 6696 C CA . SER B 1 182 ? -14.992 9.477 5.773 1 89 182 SER B CA 1
ATOM 6697 C C . SER B 1 182 ? -16.25 10.125 6.336 1 89 182 SER B C 1
ATOM 6699 O O . SER B 1 182 ? -16.438 11.344 6.227 1 89 182 SER B O 1
ATOM 6701 N N . ALA B 1 183 ? -17.047 9.32 6.938 1 91.69 183 ALA B N 1
ATOM 6702 C CA . ALA B 1 183 ? -18.266 9.852 7.535 1 91.69 183 ALA B CA 1
ATOM 6703 C C . ALA B 1 183 ? -17.953 10.719 8.75 1 91.69 183 ALA B C 1
ATOM 6705 O O . ALA B 1 183 ? -18.531 11.805 8.906 1 91.69 183 ALA B O 1
ATOM 6706 N N . TRP B 1 184 ? -17.062 10.25 9.523 1 92.12 184 TRP B N 1
ATOM 6707 C CA . TRP B 1 184 ? -16.672 11.039 10.695 1 92.12 184 TRP B CA 1
ATOM 6708 C C . TRP B 1 184 ? -16.016 12.352 10.281 1 92.12 184 TRP B C 1
ATOM 6710 O O . TRP B 1 184 ? -16.359 13.414 10.805 1 92.12 184 TRP B O 1
ATOM 6720 N N . ASP B 1 185 ? -15.109 12.234 9.352 1 90.62 185 ASP B N 1
ATOM 6721 C CA . ASP B 1 185 ? -14.43 13.438 8.891 1 90.62 185 ASP B CA 1
ATOM 6722 C C . ASP B 1 185 ? -15.414 14.453 8.32 1 90.62 185 ASP B C 1
ATOM 6724 O O . ASP B 1 185 ? -15.281 15.656 8.531 1 90.62 185 ASP B O 1
ATOM 6728 N N . ALA B 1 186 ? -16.375 13.945 7.629 1 90.69 186 ALA B N 1
ATOM 6729 C CA . ALA B 1 186 ? -17.391 14.836 7.094 1 90.69 186 ALA B CA 1
ATOM 6730 C C . ALA B 1 186 ? -18.188 15.5 8.219 1 90.69 186 ALA B C 1
ATOM 6732 O O . ALA B 1 186 ? -18.406 16.719 8.195 1 90.69 186 ALA B O 1
ATOM 6733 N N . PHE B 1 187 ? -18.531 14.703 9.242 1 92.31 187 PHE B N 1
ATOM 6734 C CA . PHE B 1 187 ? -19.312 15.227 10.367 1 92.31 187 PHE B CA 1
ATOM 6735 C C . PHE B 1 187 ? -18.547 16.328 11.094 1 92.31 187 PHE B C 1
ATOM 6737 O O . PHE B 1 187 ? -19.062 17.422 11.305 1 92.31 187 PHE B O 1
ATOM 6744 N N . ILE B 1 188 ? -17.281 16.047 11.367 1 90.75 188 ILE B N 1
ATOM 6745 C CA . ILE B 1 188 ? -16.484 16.969 12.188 1 90.75 188 ILE B CA 1
ATOM 6746 C C . ILE B 1 188 ? -16.109 18.188 11.359 1 90.75 188 ILE B C 1
ATOM 6748 O O . ILE B 1 188 ? -16.094 19.312 11.867 1 90.75 188 ILE B O 1
ATOM 6752 N N . GLU B 1 189 ? -15.805 17.984 10.094 1 88.81 189 GLU B N 1
ATOM 6753 C CA . GLU B 1 189 ? -15.398 19.109 9.258 1 88.81 189 GLU B CA 1
ATOM 6754 C C . GLU B 1 189 ? -16.578 20.062 9.008 1 88.81 189 GLU B C 1
ATOM 6756 O O . GLU B 1 189 ? -16.391 21.281 8.914 1 88.81 189 GLU B O 1
ATOM 6761 N N . ILE B 1 190 ? -17.719 19.531 8.922 1 88.38 190 ILE B N 1
ATOM 6762 C CA . ILE B 1 190 ? -18.906 20.359 8.773 1 88.38 190 ILE B CA 1
ATOM 6763 C C . ILE B 1 190 ? -19.125 21.188 10.039 1 88.38 190 ILE B C 1
ATOM 6765 O O . ILE B 1 190 ? -19.422 22.375 9.977 1 88.38 190 ILE B O 1
ATOM 6769 N N . LEU B 1 191 ? -18.906 20.531 11.156 1 90.06 191 LEU B N 1
ATOM 6770 C CA . LEU B 1 191 ? -19.031 21.25 12.422 1 90.06 191 LEU B CA 1
ATOM 6771 C C . LEU B 1 191 ? -17.969 22.328 12.555 1 90.06 191 LEU B C 1
ATOM 6773 O O . LEU B 1 191 ? -18.25 23.438 13.023 1 90.06 191 LEU B O 1
ATOM 6777 N N . LYS B 1 192 ? -16.766 22.016 12.109 1 89.19 192 LYS B N 1
ATOM 6778 C CA . LYS B 1 192 ? -15.688 22.984 12.172 1 89.19 192 LYS B CA 1
ATOM 6779 C C . LYS B 1 192 ? -15.961 24.188 11.25 1 89.19 192 LYS B C 1
ATOM 6781 O O . LYS B 1 192 ? -15.625 25.312 11.586 1 89.19 192 LYS B O 1
ATOM 6786 N N . PHE B 1 193 ? -16.578 23.891 10.156 1 88.38 193 PHE B N 1
ATOM 6787 C CA . PHE B 1 193 ? -16.953 24.969 9.234 1 88.38 193 PHE B CA 1
ATOM 6788 C C . PHE B 1 193 ? -17.938 25.922 9.898 1 88.38 193 PHE B C 1
ATOM 6790 O O . PHE B 1 193 ? -17.719 27.141 9.891 1 88.38 193 PHE B O 1
ATOM 6797 N N . PHE B 1 194 ? -18.906 25.438 10.531 1 88.19 194 PHE B N 1
ATOM 6798 C CA . PHE B 1 194 ? -19.906 26.266 11.172 1 88.19 194 PHE B CA 1
ATOM 6799 C C . PHE B 1 194 ? -19.328 26.969 12.398 1 88.19 194 PHE B C 1
ATOM 6801 O O . PHE B 1 194 ? -19.688 28.094 12.711 1 88.19 194 PHE B O 1
ATOM 6808 N N . THR B 1 195 ? -18.453 26.25 13.078 1 89.81 195 THR B N 1
ATOM 6809 C CA . THR B 1 195 ? -17.766 26.859 14.211 1 89.81 195 THR B CA 1
ATOM 6810 C C . THR B 1 195 ? -16.922 28.047 13.75 1 89.81 195 THR B C 1
ATOM 6812 O O . THR B 1 195 ? -16.906 29.094 14.398 1 89.81 195 THR B O 1
ATOM 6815 N N . SER B 1 196 ? -16.266 27.844 12.625 1 88.88 196 SER B N 1
ATOM 6816 C CA . SER B 1 196 ? -15.445 28.922 12.086 1 88.88 196 SER B CA 1
ATOM 6817 C C . SER B 1 196 ? -16.312 30.109 11.648 1 88.88 196 SER B C 1
ATOM 6819 O O . SER B 1 196 ? -15.922 31.266 11.797 1 88.88 196 SER B O 1
ATOM 6821 N N . LEU B 1 197 ? -17.469 29.875 11.109 1 88.44 197 LEU B N 1
ATOM 6822 C CA . LEU B 1 197 ? -18.422 30.922 10.75 1 88.44 197 LEU B CA 1
ATOM 6823 C C . LEU B 1 197 ? -18.891 31.688 11.984 1 88.44 197 LEU B C 1
ATOM 6825 O O . LEU B 1 197 ? -18.969 32.906 11.977 1 88.44 197 LEU B O 1
ATOM 6829 N N . LEU B 1 198 ? -19.141 30.906 13.008 1 89.25 198 LEU B N 1
ATOM 6830 C CA . LEU B 1 198 ? -19.562 31.516 14.266 1 89.25 198 LEU B CA 1
ATOM 6831 C C . LEU B 1 198 ? -18.438 32.375 14.852 1 89.25 198 LEU B C 1
ATOM 6833 O O . LEU B 1 198 ? -18.703 33.438 15.398 1 89.25 198 LEU B O 1
ATOM 6837 N N . ASN B 1 199 ? -17.25 31.906 14.695 1 88.81 199 ASN B N 1
ATOM 6838 C CA . ASN B 1 199 ? -16.109 32.656 15.188 1 88.81 199 ASN B CA 1
ATOM 6839 C C . ASN B 1 199 ? -15.953 34 14.461 1 88.81 199 ASN B C 1
ATOM 6841 O O . ASN B 1 199 ? -15.734 35.031 15.094 1 88.81 199 ASN B O 1
ATOM 6845 N N . ILE B 1 200 ? -16.109 34.031 13.172 1 86.62 200 ILE B N 1
ATOM 6846 C CA . ILE B 1 200 ? -16 35.25 12.375 1 86.62 200 ILE B CA 1
ATOM 6847 C C . ILE B 1 200 ? -17.125 36.188 12.734 1 86.62 200 ILE B C 1
ATOM 6849 O O . ILE B 1 200 ? -16.906 37.406 12.93 1 86.62 200 ILE B O 1
ATOM 6853 N N . PHE B 1 201 ? -18.312 35.656 12.867 1 86.88 201 PHE B N 1
ATOM 6854 C CA . PHE B 1 201 ? -19.469 36.469 13.203 1 86.88 201 PHE B CA 1
ATOM 6855 C C . PHE B 1 201 ? -19.297 37.125 14.57 1 86.88 201 PHE B C 1
ATOM 6857 O O . PHE B 1 201 ? -19.562 38.312 14.742 1 86.88 201 PHE B O 1
ATOM 6864 N N . SER B 1 202 ? -18.859 36.344 15.469 1 85.69 202 SER B N 1
ATOM 6865 C CA . SER B 1 202 ? -18.656 36.844 16.812 1 85.69 202 SER B CA 1
ATOM 6866 C C . SER B 1 202 ? -17.578 37.938 16.828 1 85.69 202 SER B C 1
ATOM 6868 O O . SER B 1 202 ? -17.719 38.938 17.531 1 85.69 202 SER B O 1
ATOM 6870 N N . GLN B 1 203 ? -16.531 37.812 16.031 1 81.19 203 GLN B N 1
ATOM 6871 C CA . GLN B 1 203 ? -15.453 38.781 15.984 1 81.19 203 GLN B CA 1
ATOM 6872 C C . GLN B 1 203 ? -15.914 40.062 15.305 1 81.19 203 GLN B C 1
ATOM 6874 O O . GLN B 1 203 ? -15.562 41.188 15.734 1 81.19 203 GLN B O 1
ATOM 6879 N N . ILE B 1 204 ? -16.688 39.906 14.258 1 81.81 204 ILE B N 1
ATOM 6880 C CA . ILE B 1 204 ? -17.219 41.062 13.555 1 81.81 204 ILE B CA 1
ATOM 6881 C C . ILE B 1 204 ? -18.125 41.875 14.5 1 81.81 204 ILE B C 1
ATOM 6883 O O . ILE B 1 204 ? -18.109 43.094 14.492 1 81.81 204 ILE B O 1
ATOM 6887 N N . LEU B 1 205 ? -18.844 41.125 15.344 1 80.38 205 LEU B N 1
ATOM 6888 C CA . LEU B 1 205 ? -19.734 41.781 16.297 1 80.38 205 LEU B CA 1
ATOM 6889 C C . LEU B 1 205 ? -18.922 42.594 17.312 1 80.38 205 LEU B C 1
ATOM 6891 O O . LEU B 1 205 ? -19.312 43.688 17.672 1 80.38 205 LEU B O 1
ATOM 6895 N N . VAL B 1 206 ? -17.797 42.062 17.734 1 76.88 206 VAL B N 1
ATOM 6896 C CA . VAL B 1 206 ? -16.969 42.75 18.688 1 76.88 206 VAL B CA 1
ATOM 6897 C C . VAL B 1 206 ? -16.359 44 18.047 1 76.88 206 VAL B C 1
ATOM 6899 O O . VAL B 1 206 ? -16.344 45.062 18.641 1 76.88 206 VAL B O 1
ATOM 6902 N N . ILE B 1 207 ? -15.844 43.875 16.797 1 75.31 207 ILE B N 1
ATOM 6903 C CA . ILE B 1 207 ? -15.219 45 16.094 1 75.31 207 ILE B CA 1
ATOM 6904 C C . ILE B 1 207 ? -16.266 46.094 15.812 1 75.31 207 ILE B C 1
ATOM 6906 O O . ILE B 1 207 ? -15.984 47.281 15.953 1 75.31 207 ILE B O 1
ATOM 6910 N N . TYR B 1 208 ? -17.422 45.594 15.5 1 75.31 208 TYR B N 1
ATOM 6911 C CA . TYR B 1 208 ? -18.5 46.531 15.195 1 75.31 208 TYR B CA 1
ATOM 6912 C C . TYR B 1 208 ? -18.891 47.312 16.438 1 75.31 208 TYR B C 1
ATOM 6914 O O . TYR B 1 208 ? -19.078 48.531 16.375 1 75.31 208 TYR B O 1
ATOM 6922 N N . ARG B 1 209 ? -18.984 46.719 17.562 1 73.25 209 ARG B N 1
ATOM 6923 C CA . ARG B 1 209 ? -19.344 47.375 18.812 1 73.25 209 ARG B CA 1
ATOM 6924 C C . ARG B 1 209 ? -18.281 48.375 19.219 1 73.25 209 ARG B C 1
ATOM 6926 O O . ARG B 1 209 ? -18.609 49.469 19.703 1 73.25 209 ARG B O 1
ATOM 6933 N N . GLU B 1 210 ? -17.078 48 18.891 1 68.12 210 GLU B N 1
ATOM 6934 C CA . GLU B 1 210 ? -15.984 48.906 19.281 1 68.12 210 GLU B CA 1
ATOM 6935 C C . GLU B 1 210 ? -15.852 50.062 18.281 1 68.12 210 GLU B C 1
ATOM 6937 O O . GLU B 1 210 ? -15.461 51.156 18.672 1 68.12 210 GLU B O 1
ATOM 6942 N N . SER B 1 211 ? -16.062 49.781 16.969 1 65 211 SER B N 1
ATOM 6943 C CA . SER B 1 211 ? -15.961 50.812 15.945 1 65 211 SER B CA 1
ATOM 6944 C C . SER B 1 211 ? -17.094 51.812 16.062 1 65 211 SER B C 1
ATOM 6946 O O . SER B 1 211 ? -16.922 53 15.75 1 65 211 SER B O 1
ATOM 6948 N N . ARG B 1 212 ? -18.25 51.375 16.328 1 60.25 212 ARG B N 1
ATOM 6949 C CA . ARG B 1 212 ? -19.344 52.312 16.516 1 60.25 212 ARG B CA 1
ATOM 6950 C C . ARG B 1 212 ? -19 53.375 17.562 1 60.25 212 ARG B C 1
ATOM 6952 O O . ARG B 1 212 ? -19.422 54.5 17.469 1 60.25 212 ARG B O 1
ATOM 6959 N N . ALA B 1 213 ? -18.266 52.875 18.516 1 55.09 213 ALA B N 1
ATOM 6960 C CA . ALA B 1 213 ? -17.828 53.875 19.484 1 55.09 213 ALA B CA 1
ATOM 6961 C C . ALA B 1 213 ? -16.891 54.875 18.844 1 55.09 213 ALA B C 1
ATOM 6963 O O . ALA B 1 213 ? -16.891 56.062 19.219 1 55.09 213 ALA B O 1
ATOM 6964 N N . SER B 1 214 ? -16.109 54.344 17.875 1 53.72 214 SER B N 1
ATOM 6965 C CA . SER B 1 214 ? -15.211 55.281 17.203 1 53.72 214 SER B CA 1
ATOM 6966 C C . SER B 1 214 ? -15.727 55.656 15.82 1 53.72 214 SER B C 1
ATOM 6968 O O . SER B 1 214 ? -15.195 56.562 15.18 1 53.72 214 SER B O 1
ATOM 6970 N N . GLY B 1 215 ? -16.953 55.219 15.266 1 50.91 215 GLY B N 1
ATOM 6971 C CA . GLY B 1 215 ? -17.734 55.594 14.109 1 50.91 215 GLY B CA 1
ATOM 6972 C C . GLY B 1 215 ? -17.234 55 12.812 1 50.91 215 GLY B C 1
ATOM 6973 O O . GLY B 1 215 ? -17.656 55.406 11.727 1 50.91 215 GLY B O 1
ATOM 6974 N N . ASP B 1 216 ? -16.016 54.188 12.453 1 63.47 216 ASP B N 1
ATOM 6975 C CA . ASP B 1 216 ? -15.523 54.156 11.086 1 63.47 216 ASP B CA 1
ATOM 6976 C C . ASP B 1 216 ? -15.695 52.781 10.477 1 63.47 216 ASP B C 1
ATOM 6978 O O . ASP B 1 216 ? -14.992 51.844 10.859 1 63.47 216 ASP B O 1
ATOM 6982 N N . PRO B 1 217 ? -16.859 52.469 9.75 1 68.44 217 PRO B N 1
ATOM 6983 C CA . PRO B 1 217 ? -17.047 51.25 8.977 1 68.44 217 PRO B CA 1
ATOM 6984 C C . PRO B 1 217 ? -15.875 50.938 8.039 1 68.44 217 PRO B C 1
ATOM 6986 O O . PRO B 1 217 ? -15.68 49.812 7.625 1 68.44 217 PRO B O 1
ATOM 6989 N N . ILE B 1 218 ? -15.07 51.906 7.773 1 75.81 218 ILE B N 1
ATOM 6990 C CA . ILE B 1 218 ? -13.961 51.75 6.84 1 75.81 218 ILE B CA 1
ATOM 6991 C C . ILE B 1 218 ? -12.875 50.875 7.465 1 75.81 218 ILE B C 1
ATOM 6993 O O . ILE B 1 218 ? -12.18 50.125 6.762 1 75.81 218 ILE B O 1
ATOM 6997 N N . PHE B 1 219 ? -12.859 50.844 8.789 1 75.31 219 PHE B N 1
ATOM 6998 C CA . PHE B 1 219 ? -11.883 50.031 9.469 1 75.31 219 PHE B CA 1
ATOM 6999 C C . PHE B 1 219 ? -12.211 48.531 9.289 1 75.31 219 PHE B C 1
ATOM 7001 O O . PHE B 1 219 ? -11.32 47.719 9.07 1 75.31 219 PHE B O 1
ATOM 7008 N N . LEU B 1 220 ? -13.477 48.25 9.289 1 74.31 220 LEU B N 1
ATOM 7009 C CA . LEU B 1 220 ? -13.891 46.875 9.109 1 74.31 220 LEU B CA 1
ATOM 7010 C C . LEU B 1 220 ? -13.539 46.375 7.707 1 74.31 220 LEU B C 1
ATOM 7012 O O . LEU B 1 220 ? -13.094 45.25 7.539 1 74.31 220 LEU B O 1
ATOM 7016 N N . LEU B 1 221 ? -13.68 47.219 6.812 1 77 221 LEU B N 1
ATOM 7017 C CA . LEU B 1 221 ? -13.367 46.844 5.434 1 77 221 LEU B CA 1
ATOM 7018 C C . LEU B 1 221 ? -11.867 46.656 5.258 1 77 221 LEU B C 1
ATOM 7020 O O . LEU B 1 221 ? -11.438 45.781 4.496 1 77 221 LEU B O 1
ATOM 7024 N N . ALA B 1 222 ? -11.102 47.438 5.953 1 79.25 222 ALA B N 1
ATOM 7025 C CA . ALA B 1 222 ? -9.656 47.281 5.867 1 79.25 222 ALA B CA 1
ATOM 7026 C C . ALA B 1 222 ? -9.188 45.969 6.492 1 79.25 222 ALA B C 1
ATOM 7028 O O . ALA B 1 222 ? -8.211 45.375 6.039 1 79.25 222 ALA B O 1
ATOM 7029 N N . CYS B 1 223 ? -9.938 45.531 7.453 1 75.88 223 CYS B N 1
ATOM 7030 C CA . CYS B 1 223 ? -9.586 44.281 8.102 1 75.88 223 CYS B CA 1
ATOM 7031 C C . CYS B 1 223 ? -9.938 43.094 7.219 1 75.88 223 CYS B C 1
ATOM 7033 O O . CYS B 1 223 ? -9.289 42.062 7.297 1 75.88 223 CYS B O 1
ATOM 7035 N N . LEU B 1 224 ? -10.867 43.25 6.359 1 77.62 224 LEU B N 1
ATOM 7036 C CA . LEU B 1 224 ? -11.352 42.125 5.527 1 77.62 224 LEU B CA 1
ATOM 7037 C C . LEU B 1 224 ? -10.57 42.062 4.219 1 77.62 224 LEU B C 1
ATOM 7039 O O . LEU B 1 224 ? -10.648 41.062 3.496 1 77.62 224 LEU B O 1
ATOM 7043 N N . ALA B 1 225 ? -9.766 43 3.98 1 79.12 225 ALA B N 1
ATOM 7044 C CA . ALA B 1 225 ? -9.102 43.094 2.684 1 79.12 225 ALA B CA 1
ATOM 7045 C C . ALA B 1 225 ? -8.125 41.969 2.482 1 79.12 225 ALA B C 1
ATOM 7047 O O . ALA B 1 225 ? -8.102 41.312 1.423 1 79.12 225 ALA B O 1
ATOM 7048 N N . GLU B 1 226 ? -7.34 41.656 3.48 1 79.62 226 GLU B N 1
ATOM 7049 C CA . GLU B 1 226 ? -6.305 40.625 3.324 1 79.62 226 GLU B CA 1
ATOM 7050 C C . GLU B 1 226 ? -6.914 39.25 3.129 1 79.62 226 GLU B C 1
ATOM 7052 O O . GLU B 1 226 ? -6.559 38.531 2.191 1 79.62 226 GLU B O 1
ATOM 7057 N N . PRO B 1 227 ? -7.824 38.875 3.986 1 72.75 227 PRO B N 1
ATOM 7058 C CA . PRO B 1 227 ? -8.398 37.531 3.789 1 72.75 227 PRO B CA 1
ATOM 7059 C C . PRO B 1 227 ? -9.148 37.406 2.465 1 72.75 227 PRO B C 1
ATOM 7061 O O . PRO B 1 227 ? -9.148 36.344 1.853 1 72.75 227 PRO B O 1
ATOM 7064 N N . LEU B 1 228 ? -9.734 38.406 2.088 1 72.31 228 LEU B N 1
ATOM 7065 C CA . LEU B 1 228 ? -10.461 38.375 0.821 1 72.31 228 LEU B CA 1
ATOM 7066 C C . LEU B 1 228 ? -9.5 38.219 -0.352 1 72.31 228 LEU B C 1
ATOM 7068 O O . LEU B 1 228 ? -9.75 37.438 -1.267 1 72.31 228 LEU B O 1
ATOM 7072 N N . LEU B 1 229 ? -8.43 38.969 -0.231 1 76 229 LEU B N 1
ATOM 7073 C CA . LEU B 1 229 ? -7.453 38.875 -1.31 1 76 229 LEU B CA 1
ATOM 7074 C C . LEU B 1 229 ? -6.727 37.531 -1.271 1 76 229 LEU B C 1
ATOM 7076 O O . LEU B 1 229 ? -6.34 37 -2.312 1 76 229 LEU B O 1
ATOM 7080 N N . ALA B 1 230 ? -6.508 37.094 -0.084 1 71.81 230 ALA B N 1
ATOM 7081 C CA . ALA B 1 230 ? -5.871 35.781 0.062 1 71.81 230 ALA B CA 1
ATOM 7082 C C . ALA B 1 230 ? -6.707 34.688 -0.596 1 71.81 230 ALA B C 1
ATOM 7084 O O . ALA B 1 230 ? -6.164 33.781 -1.205 1 71.81 230 ALA B O 1
ATOM 7085 N N . ASN B 1 231 ? -7.926 34.812 -0.547 1 65.62 231 ASN B N 1
ATOM 7086 C CA . ASN B 1 231 ? -8.828 33.812 -1.118 1 65.62 231 ASN B CA 1
ATOM 7087 C C . ASN B 1 231 ? -8.914 33.969 -2.637 1 65.62 231 ASN B C 1
ATOM 7089 O O . ASN B 1 231 ? -9.016 32.938 -3.346 1 65.62 231 ASN B O 1
ATOM 7093 N N . ILE B 1 232 ? -8.922 35.125 -3 1 62.53 232 ILE B N 1
ATOM 7094 C CA . ILE B 1 232 ? -9.031 35.375 -4.434 1 62.53 232 ILE B CA 1
ATOM 7095 C C . ILE B 1 232 ? -7.742 34.938 -5.133 1 62.53 232 ILE B C 1
ATOM 7097 O O . ILE B 1 232 ? -7.773 34.406 -6.246 1 62.53 232 ILE B O 1
ATOM 7101 N N . SER B 1 233 ? -6.695 35.125 -4.445 1 62.28 233 SER B N 1
ATOM 7102 C CA . SER B 1 233 ? -5.398 34.844 -5.059 1 62.28 233 SER B CA 1
ATOM 7103 C C . SER B 1 233 ? -5.043 33.375 -4.961 1 62.28 233 SER B C 1
ATOM 7105 O O . SER B 1 233 ? -4.145 32.906 -5.656 1 62.28 233 SER B O 1
ATOM 7107 N N . HIS B 1 234 ? -5.645 32.781 -4.004 1 59.03 234 HIS B N 1
ATOM 7108 C CA . HIS B 1 234 ? -5.27 31.375 -3.789 1 59.03 234 HIS B CA 1
ATOM 7109 C C . HIS B 1 234 ? -5.734 30.5 -4.941 1 59.03 234 HIS B C 1
ATOM 7111 O O . HIS B 1 234 ? -6.93 30.234 -5.086 1 59.03 234 HIS B O 1
ATOM 7117 N N . ARG B 1 235 ? -4.805 30.438 -6 1 59.72 235 ARG B N 1
ATOM 7118 C CA . ARG B 1 235 ? -5.055 29.516 -7.094 1 59.72 235 ARG B CA 1
ATOM 7119 C C . ARG B 1 235 ? -4.867 28.062 -6.633 1 59.72 235 ARG B C 1
ATOM 7121 O O . ARG B 1 235 ? -3.766 27.672 -6.238 1 59.72 235 ARG B O 1
ATOM 7128 N N . ARG B 1 236 ? -5.93 27.438 -6.215 1 59.53 236 ARG B N 1
ATOM 7129 C CA . ARG B 1 236 ? -5.793 26.031 -5.828 1 59.53 236 ARG B CA 1
ATOM 7130 C C . ARG B 1 236 ? -6.164 25.109 -6.988 1 59.53 236 ARG B C 1
ATOM 7132 O O . ARG B 1 236 ? -7.207 25.281 -7.621 1 59.53 236 ARG B O 1
ATOM 7139 N N . LEU B 1 237 ? -5.105 24.375 -7.371 1 60.81 237 LEU B N 1
ATOM 7140 C CA . LEU B 1 237 ? -5.336 23.391 -8.43 1 60.81 237 LEU B CA 1
ATOM 7141 C C . LEU B 1 237 ? -6.438 22.406 -8.031 1 60.81 237 LEU B C 1
ATOM 7143 O O . LEU B 1 237 ? -7.137 21.875 -8.891 1 60.81 237 LEU B O 1
ATOM 7147 N N . TRP B 1 238 ? -6.508 22.234 -6.711 1 54.72 238 TRP B N 1
ATOM 7148 C CA . TRP B 1 238 ? -7.441 21.219 -6.234 1 54.72 238 TRP B CA 1
ATOM 7149 C C . TRP B 1 238 ? -8.875 21.562 -6.621 1 54.72 238 TRP B C 1
ATOM 7151 O O . TRP B 1 238 ? -9.727 20.688 -6.73 1 54.72 238 TRP B O 1
ATOM 7161 N N . ASP B 1 239 ? -9.102 23 -6.848 1 55.06 239 ASP B N 1
ATOM 7162 C CA . ASP B 1 239 ? -10.461 23.453 -7.137 1 55.06 239 ASP B CA 1
ATOM 7163 C C . ASP B 1 239 ? -10.797 23.281 -8.617 1 55.06 239 ASP B C 1
ATOM 7165 O O . ASP B 1 239 ? -11.953 23.406 -9.016 1 55.06 239 ASP B O 1
ATOM 7169 N N . LYS B 1 240 ? -9.727 23.031 -9.305 1 60.81 240 LYS B N 1
ATOM 7170 C CA . LYS B 1 240 ? -9.945 22.953 -10.742 1 60.81 240 LYS B CA 1
ATOM 7171 C C . LYS B 1 240 ? -10.062 21.5 -11.195 1 60.81 240 LYS B C 1
ATOM 7173 O O . LYS B 1 240 ? -9.391 20.625 -10.664 1 60.81 240 LYS B O 1
ATOM 7178 N N . GLU B 1 241 ? -11.156 21.281 -11.812 1 61.47 241 GLU B N 1
ATOM 7179 C CA . GLU B 1 241 ? -11.312 19.953 -12.383 1 61.47 241 GLU B CA 1
ATOM 7180 C C . GLU B 1 241 ? -10.289 19.703 -13.484 1 61.47 241 GLU B C 1
ATOM 7182 O O . GLU B 1 241 ? -10.242 20.438 -14.477 1 61.47 241 GLU B O 1
ATOM 7187 N N . GLY B 1 242 ? -9.273 19.297 -13.188 1 67.94 242 GLY B N 1
ATOM 7188 C CA . GLY B 1 242 ? -8.258 18.953 -14.18 1 67.94 242 GLY B CA 1
ATOM 7189 C C . GLY B 1 242 ? -7.406 17.766 -13.773 1 67.94 242 GLY B C 1
ATOM 7190 O O . GLY B 1 242 ? -7.703 17.094 -12.781 1 67.94 242 GLY B O 1
ATOM 7191 N N . TYR B 1 243 ? -6.695 17.234 -14.75 1 72.56 243 TYR B N 1
ATOM 7192 C CA . TYR B 1 243 ? -5.801 16.141 -14.43 1 72.56 243 TYR B CA 1
ATOM 7193 C C . TYR B 1 243 ? -4.344 16.531 -14.648 1 72.56 243 TYR B C 1
ATOM 7195 O O . TYR B 1 243 ? -4.051 17.406 -15.453 1 72.56 243 TYR B O 1
ATOM 7203 N N . THR B 1 244 ? -3.547 16.188 -13.75 1 76.44 244 THR B N 1
ATOM 7204 C CA . THR B 1 244 ? -2.105 16.391 -13.828 1 76.44 244 THR B CA 1
ATOM 7205 C C . THR B 1 244 ? -1.386 15.086 -14.148 1 76.44 244 THR B C 1
ATOM 7207 O O . THR B 1 244 ? -1.796 14.016 -13.688 1 76.44 244 THR B O 1
ATOM 7210 N N . TYR B 1 245 ? -0.515 15.078 -15.203 1 78.19 245 TYR B N 1
ATOM 7211 C CA . TYR B 1 245 ? 0.296 13.898 -15.484 1 78.19 245 TYR B CA 1
ATOM 7212 C C . TYR B 1 245 ? 1.76 14.273 -15.68 1 78.19 245 TYR B C 1
ATOM 7214 O O . TYR B 1 245 ? 2.074 15.422 -15.992 1 78.19 245 TYR B O 1
ATOM 7222 N N . VAL B 1 246 ? 2.652 13.398 -15.406 1 82.38 246 VAL B N 1
ATOM 7223 C CA . VAL B 1 246 ? 4.086 13.609 -15.578 1 82.38 246 VAL B CA 1
ATOM 7224 C C . VAL B 1 246 ? 4.449 13.539 -17.062 1 82.38 246 VAL B C 1
ATOM 7226 O O . VAL B 1 246 ? 4.195 12.531 -17.719 1 82.38 246 VAL B O 1
ATOM 7229 N N . ASP B 1 247 ? 4.871 14.617 -17.609 1 81.69 247 ASP B N 1
ATOM 7230 C CA . ASP B 1 247 ? 5.203 14.695 -19.031 1 81.69 247 ASP B CA 1
ATOM 7231 C C . ASP B 1 247 ? 6.715 14.734 -19.234 1 81.69 247 ASP B C 1
ATOM 7233 O O . ASP B 1 247 ? 7.188 15.008 -20.344 1 81.69 247 ASP B O 1
ATOM 7237 N N . ASN B 1 248 ? 7.508 14.422 -18.344 1 88.06 248 ASN B N 1
ATOM 7238 C CA . ASN B 1 248 ? 8.961 14.414 -18.5 1 88.06 248 ASN B CA 1
ATOM 7239 C C . ASN B 1 248 ? 9.508 12.992 -18.594 1 88.06 248 ASN B C 1
ATOM 7241 O O . ASN B 1 248 ? 9.375 12.211 -17.656 1 88.06 248 ASN B O 1
ATOM 7245 N N . GLU B 1 249 ? 10.117 12.664 -19.703 1 87.88 249 GLU B N 1
ATOM 7246 C CA . GLU B 1 249 ? 10.57 11.305 -19.984 1 87.88 249 GLU B CA 1
ATOM 7247 C C . GLU B 1 249 ? 11.75 10.914 -19.094 1 87.88 249 GLU B C 1
ATOM 7249 O O . GLU B 1 249 ? 11.898 9.75 -18.734 1 87.88 249 GLU B O 1
ATOM 7254 N N . ASP B 1 250 ? 12.531 11.922 -18.828 1 90.75 250 ASP B N 1
ATOM 7255 C CA . ASP B 1 250 ? 13.695 11.625 -18 1 90.75 250 ASP B CA 1
ATOM 7256 C C . ASP B 1 250 ? 13.281 11.297 -16.578 1 90.75 250 ASP B C 1
ATOM 7258 O O . ASP B 1 250 ? 13.852 10.398 -15.945 1 90.75 250 ASP B O 1
ATOM 7262 N N . TYR B 1 251 ? 12.352 11.977 -16.141 1 90.38 251 TYR B N 1
ATOM 7263 C CA . TYR B 1 251 ? 11.852 11.695 -14.789 1 90.38 251 TYR B CA 1
ATOM 7264 C C . TYR B 1 251 ? 11.18 10.328 -14.734 1 90.38 251 TYR B C 1
ATOM 7266 O O . TYR B 1 251 ? 11.375 9.578 -13.773 1 90.38 251 TYR B O 1
ATOM 7274 N N . LYS B 1 252 ? 10.383 10.023 -15.727 1 87.19 252 LYS B N 1
ATOM 7275 C CA . LYS B 1 252 ? 9.742 8.711 -15.797 1 87.19 252 LYS B CA 1
ATOM 7276 C C . LYS B 1 252 ? 10.781 7.59 -15.812 1 87.19 252 LYS B C 1
ATOM 7278 O O . LYS B 1 252 ? 10.594 6.555 -15.172 1 87.19 252 LYS B O 1
ATOM 7283 N N . ARG B 1 253 ? 11.789 7.848 -16.562 1 89.81 253 ARG B N 1
ATOM 7284 C CA . ARG B 1 253 ? 12.867 6.875 -16.656 1 89.81 253 ARG B CA 1
ATOM 7285 C C . ARG B 1 253 ? 13.562 6.691 -15.305 1 89.81 253 ARG B C 1
ATOM 7287 O O . ARG B 1 253 ? 13.828 5.562 -14.883 1 89.81 253 ARG B O 1
ATOM 7294 N N . MET B 1 254 ? 13.797 7.793 -14.688 1 90.38 254 MET B N 1
ATOM 7295 C CA . MET B 1 254 ? 14.438 7.742 -13.383 1 90.38 254 MET B CA 1
ATOM 7296 C C . MET B 1 254 ? 13.578 6.973 -12.383 1 90.38 254 MET B C 1
ATOM 7298 O O . MET B 1 254 ? 14.094 6.168 -11.602 1 90.38 254 MET B O 1
ATOM 7302 N N . ARG B 1 255 ? 12.32 7.234 -12.461 1 87.44 255 ARG B N 1
ATOM 7303 C CA . ARG B 1 255 ? 11.414 6.578 -11.531 1 87.44 255 ARG B CA 1
ATOM 7304 C C . ARG B 1 255 ? 11.344 5.078 -11.797 1 87.44 255 ARG B C 1
ATOM 7306 O O . ARG B 1 255 ? 11.328 4.273 -10.859 1 87.44 255 ARG B O 1
ATOM 7313 N N . SER B 1 256 ? 11.297 4.691 -13.023 1 88.38 256 SER B N 1
ATOM 7314 C CA . SER B 1 256 ? 11.266 3.281 -13.391 1 88.38 256 SER B CA 1
ATOM 7315 C C . SER B 1 256 ? 12.539 2.564 -12.945 1 88.38 256 SER B C 1
ATOM 7317 O O . SER B 1 256 ? 12.477 1.462 -12.398 1 88.38 256 SER B O 1
ATOM 7319 N N . LEU B 1 257 ? 13.633 3.201 -13.172 1 90.38 257 LEU B N 1
ATOM 7320 C CA . LEU B 1 257 ? 14.914 2.615 -12.797 1 90.38 257 LEU B CA 1
ATOM 7321 C C . LEU B 1 257 ? 15.062 2.549 -11.281 1 90.38 257 LEU B C 1
ATOM 7323 O O . LEU B 1 257 ? 15.648 1.607 -10.75 1 90.38 257 LEU B O 1
ATOM 7327 N N . GLY B 1 258 ? 14.531 3.562 -10.664 1 87.19 258 GLY B N 1
ATOM 7328 C CA . GLY B 1 258 ? 14.547 3.553 -9.211 1 87.19 258 GLY B CA 1
ATOM 7329 C C . GLY B 1 258 ? 13.75 2.414 -8.609 1 87.19 258 GLY B C 1
ATOM 7330 O O . GLY B 1 258 ? 14.133 1.852 -7.586 1 87.19 258 GLY B O 1
ATOM 7331 N N . ARG B 1 259 ? 12.742 2.016 -9.25 1 84.88 259 ARG B N 1
ATOM 7332 C CA . ARG B 1 259 ? 11.914 0.907 -8.781 1 84.88 259 ARG B CA 1
ATOM 7333 C C . ARG B 1 259 ? 12.672 -0.414 -8.867 1 84.88 259 ARG B C 1
ATOM 7335 O O . ARG B 1 259 ? 12.438 -1.324 -8.07 1 84.88 259 ARG B O 1
ATOM 7342 N N . LEU B 1 260 ? 13.523 -0.483 -9.781 1 87.25 260 LEU B N 1
ATOM 7343 C CA . LEU B 1 260 ? 14.312 -1.7 -9.945 1 87.25 260 LEU B CA 1
ATOM 7344 C C . LEU B 1 260 ? 15.219 -1.929 -8.742 1 87.25 260 LEU B C 1
ATOM 7346 O O . LEU B 1 260 ? 15.672 -3.051 -8.508 1 87.25 260 LEU B O 1
ATOM 7350 N N . ALA B 1 261 ? 15.422 -0.895 -8.031 1 77.88 261 ALA B N 1
ATOM 7351 C CA . ALA B 1 261 ? 16.297 -1.001 -6.871 1 77.88 261 ALA B CA 1
ATOM 7352 C C . ALA B 1 261 ? 15.531 -1.488 -5.645 1 77.88 261 ALA B C 1
ATOM 7354 O O . ALA B 1 261 ? 16.141 -1.793 -4.613 1 77.88 261 ALA B O 1
ATOM 7355 N N . ASN B 1 262 ? 14.258 -1.637 -5.848 1 74.25 262 ASN B N 1
ATOM 7356 C CA . ASN B 1 262 ? 13.445 -2.131 -4.742 1 74.25 262 ASN B CA 1
ATOM 7357 C C . ASN B 1 262 ? 13.734 -3.6 -4.445 1 74.25 262 ASN B C 1
ATOM 7359 O O . ASN B 1 262 ? 14.273 -4.312 -5.293 1 74.25 262 ASN B O 1
ATOM 7363 N N . GLY B 1 263 ? 13.445 -4.039 -3.297 1 71.5 263 GLY B N 1
ATOM 7364 C CA . GLY B 1 263 ? 13.727 -5.383 -2.812 1 71.5 263 GLY B CA 1
ATOM 7365 C C . GLY B 1 263 ? 13.109 -6.465 -3.674 1 71.5 263 GLY B C 1
ATOM 7366 O O . GLY B 1 263 ? 13.648 -7.57 -3.775 1 71.5 263 GLY B O 1
ATOM 7367 N N . ASP B 1 264 ? 12.102 -6.129 -4.441 1 76.12 264 ASP B N 1
ATOM 7368 C CA . ASP B 1 264 ? 11.398 -7.152 -5.207 1 76.12 264 ASP B CA 1
ATOM 7369 C C . ASP B 1 264 ? 12.211 -7.59 -6.422 1 76.12 264 ASP B C 1
ATOM 7371 O O . ASP B 1 264 ? 12.133 -8.742 -6.848 1 76.12 264 ASP B O 1
ATOM 7375 N N . TYR B 1 265 ? 12.992 -6.648 -6.949 1 86.75 265 TYR B N 1
ATOM 7376 C CA . TYR B 1 265 ? 13.727 -6.945 -8.18 1 86.75 265 TYR B CA 1
ATOM 7377 C C . TYR B 1 265 ? 15.188 -7.27 -7.875 1 86.75 265 TYR B C 1
ATOM 7379 O O . TYR B 1 265 ? 15.969 -7.539 -8.789 1 86.75 265 TYR B O 1
ATOM 7387 N N . ARG B 1 266 ? 15.547 -7.32 -6.711 1 82.19 266 ARG B N 1
ATOM 7388 C CA . ARG B 1 266 ? 16.953 -7.402 -6.312 1 82.19 266 ARG B CA 1
ATOM 7389 C C . ARG B 1 266 ? 17.578 -8.695 -6.805 1 82.19 266 ARG B C 1
ATOM 7391 O O . ARG B 1 266 ? 18.703 -8.695 -7.324 1 82.19 266 ARG B O 1
ATOM 7398 N N . GLU B 1 267 ? 16.922 -9.75 -6.582 1 83.94 267 GLU B N 1
ATOM 7399 C CA . GLU B 1 267 ? 17.469 -11.031 -7.008 1 83.94 267 GLU B CA 1
ATOM 7400 C C . GLU B 1 267 ? 17.703 -11.062 -8.516 1 83.94 267 GLU B C 1
ATOM 7402 O O . GLU B 1 267 ? 18.734 -11.539 -8.984 1 83.94 267 GLU B O 1
ATOM 7407 N N . ASP B 1 268 ? 16.766 -10.516 -9.234 1 86.94 268 ASP B N 1
ATOM 7408 C CA . ASP B 1 268 ? 16.875 -10.492 -10.695 1 86.94 268 ASP B CA 1
ATOM 7409 C C . ASP B 1 268 ? 18 -9.562 -11.148 1 86.94 268 ASP B C 1
ATOM 7411 O O . ASP B 1 268 ? 18.75 -9.898 -12.062 1 86.94 268 ASP B O 1
ATOM 7415 N N . VAL B 1 269 ? 18.078 -8.492 -10.508 1 87.81 269 VAL B N 1
ATOM 7416 C CA . VAL B 1 269 ? 19.062 -7.492 -10.898 1 87.81 269 VAL B CA 1
ATOM 7417 C C . VAL B 1 269 ? 20.469 -8.008 -10.578 1 87.81 269 VAL B C 1
ATOM 7419 O O . VAL B 1 269 ? 21.391 -7.832 -11.375 1 87.81 269 VAL B O 1
ATOM 7422 N N . LEU B 1 270 ? 20.625 -8.672 -9.523 1 84.56 270 LEU B N 1
ATOM 7423 C CA . LEU B 1 270 ? 21.922 -9.195 -9.125 1 84.56 270 LEU B CA 1
ATOM 7424 C C . LEU B 1 270 ? 22.312 -10.391 -9.984 1 84.56 270 LEU B C 1
ATOM 7426 O O . LEU B 1 270 ? 23.453 -10.484 -10.453 1 84.56 270 LEU B O 1
ATOM 7430 N N . SER B 1 271 ? 21.359 -11.242 -10.18 1 86.25 271 SER B N 1
ATOM 7431 C CA . SER B 1 271 ? 21.656 -12.453 -10.922 1 86.25 271 SER B CA 1
ATOM 7432 C C . SER B 1 271 ? 22 -12.141 -12.375 1 86.25 271 SER B C 1
ATOM 7434 O O . SER B 1 271 ? 22.781 -12.867 -13 1 86.25 271 SER B O 1
ATOM 7436 N N . ASN B 1 272 ? 21.484 -11.039 -12.859 1 87.69 272 ASN B N 1
ATOM 7437 C CA . ASN B 1 272 ? 21.734 -10.68 -14.25 1 87.69 272 ASN B CA 1
ATOM 7438 C C . ASN B 1 272 ? 22.781 -9.57 -14.359 1 87.69 272 ASN B C 1
ATOM 7440 O O . ASN B 1 272 ? 23.031 -9.062 -15.453 1 87.69 272 ASN B O 1
ATOM 7444 N N . ASP B 1 273 ? 23.391 -9.141 -13.273 1 87.62 273 ASP B N 1
ATOM 7445 C CA . ASP B 1 273 ? 24.438 -8.125 -13.234 1 87.62 273 ASP B CA 1
ATOM 7446 C C . ASP B 1 273 ? 23.969 -6.84 -13.922 1 87.62 273 ASP B C 1
ATOM 7448 O O . ASP B 1 273 ? 24.688 -6.301 -14.773 1 87.62 273 ASP B O 1
ATOM 7452 N N . LEU B 1 274 ? 22.781 -6.469 -13.602 1 90.44 274 LEU B N 1
ATOM 7453 C CA . LEU B 1 274 ? 22.188 -5.297 -14.234 1 90.44 274 LEU B CA 1
ATOM 7454 C C . LEU B 1 274 ? 22.484 -4.035 -13.43 1 90.44 274 LEU B C 1
ATOM 7456 O O . LEU B 1 274 ? 22.234 -2.922 -13.891 1 90.44 274 LEU B O 1
ATOM 7460 N N . ALA B 1 275 ? 23.078 -4.094 -12.273 1 88.56 275 ALA B N 1
ATOM 7461 C CA . ALA B 1 275 ? 23.234 -2.986 -11.336 1 88.56 275 ALA B CA 1
ATOM 7462 C C . ALA B 1 275 ? 24.031 -1.844 -11.953 1 88.56 275 ALA B C 1
ATOM 7464 O O . ALA B 1 275 ? 23.594 -0.691 -11.938 1 88.56 275 ALA B O 1
ATOM 7465 N N . PRO B 1 276 ? 25.188 -2.133 -12.578 1 89.12 276 PRO B N 1
ATOM 7466 C CA . PRO B 1 276 ? 25.953 -1.028 -13.156 1 89.12 276 PRO B CA 1
ATOM 7467 C C . PRO B 1 276 ? 25.203 -0.312 -14.273 1 89.12 276 PRO B C 1
ATOM 7469 O O . PRO B 1 276 ? 25.297 0.909 -14.414 1 89.12 276 PRO B O 1
ATOM 7472 N N . TRP B 1 277 ? 24.484 -1.105 -14.992 1 91.62 277 TRP B N 1
ATOM 7473 C CA . TRP B 1 277 ? 23.719 -0.495 -16.078 1 91.62 277 TRP B CA 1
ATOM 7474 C C . TRP B 1 277 ? 22.625 0.413 -15.516 1 91.62 277 TRP B C 1
ATOM 7476 O O . TRP B 1 277 ? 22.422 1.526 -16.016 1 91.62 277 TRP B O 1
ATOM 7486 N N . VAL B 1 278 ? 21.906 -0.084 -14.562 1 92 278 VAL B N 1
ATOM 7487 C CA . VAL B 1 278 ? 20.828 0.682 -13.945 1 92 278 VAL B CA 1
ATOM 7488 C C . VAL B 1 278 ? 21.375 1.985 -13.375 1 92 278 VAL B C 1
ATOM 7490 O O . VAL B 1 278 ? 20.781 3.051 -13.555 1 92 278 VAL B O 1
ATOM 7493 N N . LEU B 1 279 ? 22.578 1.94 -12.734 1 92.5 279 LEU B N 1
ATOM 7494 C CA . LEU B 1 279 ? 23.188 3.119 -12.125 1 92.5 279 LEU B CA 1
ATOM 7495 C C . LEU B 1 279 ? 23.609 4.121 -13.188 1 92.5 279 LEU B C 1
ATOM 7497 O O . LEU B 1 279 ? 23.391 5.324 -13.039 1 92.5 279 LEU B O 1
ATOM 7501 N N . LYS B 1 280 ? 24.156 3.611 -14.203 1 93.31 280 LYS B N 1
ATOM 7502 C CA . LYS B 1 280 ? 24.609 4.477 -15.289 1 93.31 280 LYS B CA 1
ATOM 7503 C C . LYS B 1 280 ? 23.438 5.168 -15.969 1 93.31 280 LYS B C 1
ATOM 7505 O O . LYS B 1 280 ? 23.469 6.371 -16.219 1 93.31 280 LYS B O 1
ATOM 7510 N N . GLU B 1 281 ? 22.453 4.363 -16.25 1 92.69 281 GLU B N 1
ATOM 7511 C CA . GLU B 1 281 ? 21.266 4.922 -16.891 1 92.69 281 GLU B CA 1
ATOM 7512 C C . GLU B 1 281 ? 20.547 5.918 -15.977 1 92.69 281 GLU B C 1
ATOM 7514 O O . GLU B 1 281 ? 20.031 6.934 -16.453 1 92.69 281 GLU B O 1
ATOM 7519 N N . TYR B 1 282 ? 20.484 5.629 -14.719 1 93.62 282 TYR B N 1
ATOM 7520 C CA . TYR B 1 282 ? 19.875 6.539 -13.758 1 93.62 282 TYR B CA 1
ATOM 7521 C C . TYR B 1 282 ? 20.625 7.855 -13.695 1 93.62 282 TYR B C 1
ATOM 7523 O O . TYR B 1 282 ? 20.016 8.93 -13.688 1 93.62 282 TYR B O 1
ATOM 7531 N N . GLU B 1 283 ? 21.922 7.805 -13.633 1 94.38 283 GLU B N 1
ATOM 7532 C CA . GLU B 1 283 ? 22.75 9.008 -13.578 1 94.38 283 GLU B CA 1
ATOM 7533 C C . GLU B 1 283 ? 22.578 9.852 -14.836 1 94.38 283 GLU B C 1
ATOM 7535 O O . GLU B 1 283 ? 22.5 11.078 -14.766 1 94.38 283 GLU B O 1
ATOM 7540 N N . ALA B 1 284 ? 22.516 9.188 -15.945 1 94.88 284 ALA B N 1
ATOM 7541 C CA . ALA B 1 284 ? 22.312 9.906 -17.203 1 94.88 284 ALA B CA 1
ATOM 7542 C C . ALA B 1 284 ? 20.953 10.617 -17.219 1 94.88 284 ALA B C 1
ATOM 7544 O O . ALA B 1 284 ? 20.859 11.773 -17.625 1 94.88 284 ALA B O 1
ATOM 7545 N N . ALA B 1 285 ? 19.969 9.906 -16.781 1 93.56 285 ALA B N 1
ATOM 7546 C CA . ALA B 1 285 ? 18.641 10.5 -16.734 1 93.56 285 ALA B CA 1
ATOM 7547 C C . ALA B 1 285 ? 18.594 11.656 -15.734 1 93.56 285 ALA B C 1
ATOM 7549 O O . ALA B 1 285 ? 17.938 12.672 -15.992 1 93.56 285 ALA B O 1
ATOM 7550 N N . ARG B 1 286 ? 19.266 11.508 -14.656 1 92.88 286 ARG B N 1
ATOM 7551 C CA . ARG B 1 286 ? 19.344 12.555 -13.641 1 92.88 286 ARG B CA 1
ATOM 7552 C C . ARG B 1 286 ? 20.016 13.812 -14.203 1 92.88 286 ARG B C 1
ATOM 7554 O O . ARG B 1 286 ? 19.547 14.93 -13.961 1 92.88 286 ARG B O 1
ATOM 7561 N N . TYR B 1 287 ? 21.078 13.617 -14.906 1 92 287 TYR B N 1
ATOM 7562 C CA . TYR B 1 287 ? 21.797 14.742 -15.484 1 92 287 TYR B CA 1
ATOM 7563 C C . TYR B 1 287 ? 20.938 15.469 -16.516 1 92 287 TYR B C 1
ATOM 7565 O O . TYR B 1 287 ? 20.938 16.703 -16.578 1 92 287 TYR B O 1
ATOM 7573 N N . ARG B 1 288 ? 20.188 14.711 -17.266 1 93.06 288 ARG B N 1
ATOM 7574 C CA . ARG B 1 288 ? 19.328 15.312 -18.281 1 93.06 288 ARG B CA 1
ATOM 7575 C C . ARG B 1 288 ? 18.172 16.062 -17.625 1 93.06 288 ARG B C 1
ATOM 7577 O O . ARG B 1 288 ? 17.719 17.094 -18.141 1 93.06 288 ARG B O 1
ATOM 7584 N N . LEU B 1 289 ? 17.625 15.57 -16.562 1 91.69 289 LEU B N 1
ATOM 7585 C CA . LEU B 1 289 ? 16.531 16.219 -15.867 1 91.69 289 LEU B CA 1
ATOM 7586 C C . LEU B 1 289 ? 16.984 17.547 -15.258 1 91.69 289 LEU B C 1
ATOM 7588 O O . LEU B 1 289 ? 16.25 18.531 -15.289 1 91.69 289 LEU B O 1
ATOM 7592 N N . GLY B 1 290 ? 18.188 17.609 -14.742 1 86.88 290 GLY B N 1
ATOM 7593 C CA . GLY B 1 290 ? 18.719 18.828 -14.172 1 86.88 290 GLY B CA 1
ATOM 7594 C C . GLY B 1 290 ? 18.016 19.25 -12.898 1 86.88 290 GLY B C 1
ATOM 7595 O O . GLY B 1 290 ? 17.766 18.438 -12.008 1 86.88 290 GLY B O 1
ATOM 7596 N N . ASP B 1 291 ? 17.688 20.578 -12.82 1 86.5 291 ASP B N 1
ATOM 7597 C CA . ASP B 1 291 ? 17.094 21.109 -11.609 1 86.5 291 ASP B CA 1
ATOM 7598 C C . ASP B 1 291 ? 15.602 21.406 -11.812 1 86.5 291 ASP B C 1
ATOM 7600 O O . ASP B 1 291 ? 15.047 22.297 -11.164 1 86.5 291 ASP B O 1
ATOM 7604 N N . ILE B 1 292 ? 15.008 20.625 -12.688 1 87.88 292 ILE B N 1
ATOM 7605 C CA . ILE B 1 292 ? 13.578 20.812 -12.906 1 87.88 292 ILE B CA 1
ATOM 7606 C C . ILE B 1 292 ? 12.812 20.422 -11.641 1 87.88 292 ILE B C 1
ATOM 7608 O O . ILE B 1 292 ? 13.047 19.344 -11.078 1 87.88 292 ILE B O 1
ATOM 7612 N N . PRO B 1 293 ? 11.969 21.297 -11.195 1 87.44 293 PRO B N 1
ATOM 7613 C CA . PRO B 1 293 ? 11.25 21.016 -9.953 1 87.44 293 PRO B CA 1
ATOM 7614 C C . PRO B 1 293 ? 10.391 19.75 -10.047 1 87.44 293 PRO B C 1
ATOM 7616 O O . PRO B 1 293 ? 9.75 19.516 -11.07 1 87.44 293 PRO B O 1
ATOM 7619 N N . GLN B 1 294 ? 10.508 19.016 -9.031 1 84.81 294 GLN B N 1
ATOM 7620 C CA . GLN B 1 294 ? 9.781 17.75 -8.992 1 84.81 294 GLN B CA 1
ATOM 7621 C C . GLN B 1 294 ? 8.719 17.766 -7.898 1 84.81 294 GLN B C 1
ATOM 7623 O O . GLN B 1 294 ? 8.102 16.734 -7.605 1 84.81 294 GLN B O 1
ATOM 7628 N N . THR B 1 295 ? 8.461 18.875 -7.332 1 82.06 295 THR B N 1
ATOM 7629 C CA . THR B 1 295 ? 7.5 18.953 -6.238 1 82.06 295 THR B CA 1
ATOM 7630 C C . THR B 1 295 ? 6.074 18.797 -6.758 1 82.06 295 THR B C 1
ATOM 7632 O O . THR B 1 295 ? 5.82 18.969 -7.949 1 82.06 295 THR B O 1
ATOM 7635 N N . HIS B 1 296 ? 5.262 18.438 -5.871 1 76.75 296 HIS B N 1
ATOM 7636 C CA . HIS B 1 296 ? 3.863 18.219 -6.223 1 76.75 296 HIS B CA 1
ATOM 7637 C C . HIS B 1 296 ? 3.273 19.422 -6.941 1 76.75 296 HIS B C 1
ATOM 7639 O O . HIS B 1 296 ? 3.537 20.562 -6.566 1 76.75 296 HIS B O 1
ATOM 7645 N N . PRO B 1 297 ? 2.525 19.156 -7.957 1 76.12 297 PRO B N 1
ATOM 7646 C CA . PRO B 1 297 ? 2.016 20.219 -8.812 1 76.12 297 PRO B CA 1
ATOM 7647 C C . PRO B 1 297 ? 1.187 21.25 -8.039 1 76.12 297 PRO B C 1
ATOM 7649 O O . PRO B 1 297 ? 1.188 22.438 -8.391 1 76.12 297 PRO B O 1
ATOM 7652 N N . HIS B 1 298 ? 0.56 20.812 -6.977 1 72.38 298 HIS B N 1
ATOM 7653 C CA . HIS B 1 298 ? -0.271 21.75 -6.223 1 72.38 298 HIS B CA 1
ATOM 7654 C C . HIS B 1 298 ? 0.571 22.859 -5.59 1 72.38 298 HIS B C 1
ATOM 7656 O O . HIS B 1 298 ? 0.172 24.016 -5.59 1 72.38 298 HIS B O 1
ATOM 7662 N N . TYR B 1 299 ? 1.663 22.469 -5.156 1 72.56 299 TYR B N 1
ATOM 7663 C CA . TYR B 1 299 ? 2.539 23.438 -4.52 1 72.56 299 TYR B CA 1
ATOM 7664 C C . TYR B 1 299 ? 3.195 24.344 -5.559 1 72.56 299 TYR B C 1
ATOM 7666 O O . TYR B 1 299 ? 3.336 25.547 -5.34 1 72.56 299 TYR B O 1
ATOM 7674 N N . GLN B 1 300 ? 3.492 23.75 -6.672 1 77 300 GLN B N 1
ATOM 7675 C CA . GLN B 1 300 ? 4.105 24.531 -7.742 1 77 300 GLN B CA 1
ATOM 7676 C C . GLN B 1 300 ? 3.107 25.516 -8.352 1 77 300 GLN B C 1
ATOM 7678 O O . GLN B 1 300 ? 3.475 26.641 -8.719 1 77 300 GLN B O 1
ATOM 7683 N N . TYR B 1 301 ? 1.905 25 -8.398 1 75.69 301 TYR B N 1
ATOM 7684 C CA . TYR B 1 301 ? 0.881 25.844 -9 1 75.69 301 TYR B CA 1
ATOM 7685 C C . TYR B 1 301 ? 0.634 27.094 -8.148 1 75.69 301 TYR B C 1
ATOM 7687 O O . TYR B 1 301 ? 0.422 28.188 -8.688 1 75.69 301 TYR B O 1
ATOM 7695 N N . TYR B 1 302 ? 0.699 26.844 -6.883 1 70.62 302 TYR B N 1
ATOM 7696 C CA . TYR B 1 302 ? 0.471 27.938 -5.953 1 70.62 302 TYR B CA 1
ATOM 7697 C C . TYR B 1 302 ? 1.56 29 -6.086 1 70.62 302 TYR B C 1
ATOM 7699 O O . TYR B 1 302 ? 1.268 30.203 -6.137 1 70.62 302 TYR B O 1
ATOM 7707 N N . TYR B 1 303 ? 2.789 28.672 -6.246 1 64.94 303 TYR B N 1
ATOM 7708 C CA . TYR B 1 303 ? 3.914 29.594 -6.223 1 64.94 303 TYR B CA 1
ATOM 7709 C C . TYR B 1 303 ? 4.355 29.953 -7.637 1 64.94 303 TYR B C 1
ATOM 7711 O O . TYR B 1 303 ? 5.23 30.812 -7.824 1 64.94 303 TYR B O 1
ATOM 7719 N N . ALA B 1 304 ? 3.773 29.188 -8.641 1 62.38 304 ALA B N 1
ATOM 7720 C CA . ALA B 1 304 ? 4.18 29.406 -10.023 1 62.38 304 ALA B CA 1
ATOM 7721 C C . ALA B 1 304 ? 3.734 30.797 -10.508 1 62.38 304 ALA B C 1
ATOM 7723 O O . ALA B 1 304 ? 4.324 31.344 -11.43 1 62.38 304 ALA B O 1
ATOM 7724 N N . GLN B 1 305 ? 2.793 31.391 -9.75 1 68.94 305 GLN B N 1
ATOM 7725 C CA . GLN B 1 305 ? 2.275 32.656 -10.219 1 68.94 305 GLN B CA 1
ATOM 7726 C C . GLN B 1 305 ? 3.189 33.812 -9.805 1 68.94 305 GLN B C 1
ATOM 7728 O O . GLN B 1 305 ? 4.133 33.625 -9.039 1 68.94 305 GLN B O 1
ATOM 7733 N N . SER B 1 306 ? 2.961 34.906 -10.422 1 75.19 306 SER B N 1
ATOM 7734 C CA . SER B 1 306 ? 3.643 36.156 -10.148 1 75.19 306 SER B CA 1
ATOM 7735 C C . SER B 1 306 ? 3.627 36.5 -8.664 1 75.19 306 SER B C 1
ATOM 7737 O O . SER B 1 306 ? 2.688 36.125 -7.953 1 75.19 306 SER B O 1
ATOM 7739 N N . PRO B 1 307 ? 4.852 36.812 -8.078 1 83 307 PRO B N 1
ATOM 7740 C CA . PRO B 1 307 ? 4.934 37.25 -6.68 1 83 307 PRO B CA 1
ATOM 7741 C C . PRO B 1 307 ? 3.957 38.375 -6.348 1 83 307 PRO B C 1
ATOM 7743 O O . PRO B 1 307 ? 3.703 38.625 -5.172 1 83 307 PRO B O 1
ATOM 7746 N N . ILE B 1 308 ? 3.297 38.906 -7.375 1 82.5 308 ILE B N 1
ATOM 7747 C CA . ILE B 1 308 ? 2.477 40.094 -7.203 1 82.5 308 ILE B CA 1
ATOM 7748 C C . ILE B 1 308 ? 1.264 39.75 -6.336 1 82.5 308 ILE B C 1
ATOM 7750 O O . ILE B 1 308 ? 0.877 40.562 -5.473 1 82.5 308 ILE B O 1
ATOM 7754 N N . THR B 1 309 ? 0.774 38.625 -6.562 1 80.44 309 THR B N 1
ATOM 7755 C CA . THR B 1 309 ? -0.415 38.281 -5.801 1 80.44 309 THR B CA 1
ATOM 7756 C C . THR B 1 309 ? -0.072 38.094 -4.324 1 80.44 309 THR B C 1
ATOM 7758 O O . THR B 1 309 ? -0.832 38.5 -3.447 1 80.44 309 THR B O 1
ATOM 7761 N N . MET B 1 310 ? 1 37.531 -4.027 1 81.06 310 MET B N 1
ATOM 7762 C CA . MET B 1 310 ? 1.431 37.312 -2.646 1 81.06 310 MET B CA 1
ATOM 7763 C C . MET B 1 310 ? 1.759 38.656 -1.988 1 81.06 310 MET B C 1
ATOM 7765 O O . MET B 1 310 ? 1.415 38.875 -0.827 1 81.06 310 MET B O 1
ATOM 7769 N N . ILE B 1 311 ? 2.391 39.531 -2.781 1 86.38 311 ILE B N 1
ATOM 7770 C CA . ILE B 1 311 ? 2.738 40.875 -2.283 1 86.38 311 ILE B CA 1
ATOM 7771 C C . ILE B 1 311 ? 1.467 41.656 -1.966 1 86.38 311 ILE B C 1
ATOM 7773 O O . ILE B 1 311 ? 1.345 42.25 -0.888 1 86.38 311 ILE B O 1
ATOM 7777 N N . LEU B 1 312 ? 0.561 41.562 -2.865 1 84.62 312 LEU B N 1
ATOM 7778 C CA . LEU B 1 312 ? -0.688 42.312 -2.678 1 84.62 312 LEU B CA 1
ATOM 7779 C C . LEU B 1 312 ? -1.449 41.781 -1.466 1 84.62 312 LEU B C 1
ATOM 7781 O O . LEU B 1 312 ? -2.035 42.562 -0.708 1 84.62 312 LEU B O 1
ATOM 7785 N N . ARG B 1 313 ? -1.388 40.562 -1.238 1 81.94 313 ARG B N 1
ATOM 7786 C CA . ARG B 1 313 ? -2.066 39.938 -0.102 1 81.94 313 ARG B CA 1
ATOM 7787 C C . ARG B 1 313 ? -1.449 40.406 1.217 1 81.94 313 ARG B C 1
ATOM 7789 O O . ARG B 1 313 ? -2.16 40.844 2.121 1 81.94 313 ARG B O 1
ATOM 7796 N N . ASP B 1 314 ? -0.169 40.344 1.307 1 82.88 314 ASP B N 1
ATOM 7797 C CA . ASP B 1 314 ? 0.502 40.688 2.557 1 82.88 314 ASP B CA 1
ATOM 7798 C C . ASP B 1 314 ? 0.403 42.188 2.844 1 82.88 314 ASP B C 1
ATOM 7800 O O . ASP B 1 314 ? 0.24 42.594 3.994 1 82.88 314 ASP B O 1
ATOM 7804 N N . VAL B 1 315 ? 0.443 42.969 1.769 1 86.19 315 VAL B N 1
ATOM 7805 C CA . VAL B 1 315 ? 0.335 44.438 1.91 1 86.19 315 VAL B CA 1
ATOM 7806 C C . VAL B 1 315 ? -1.081 44.812 2.344 1 86.19 315 VAL B C 1
ATOM 7808 O O . VAL B 1 315 ? -1.271 45.719 3.139 1 86.19 315 VAL B O 1
ATOM 7811 N N . SER B 1 316 ? -2.006 44.094 1.837 1 85.5 316 SER B N 1
ATOM 7812 C CA . SER B 1 316 ? -3.383 44.344 2.24 1 85.5 316 SER B CA 1
ATOM 7813 C C . SER B 1 316 ? -3.592 44.062 3.723 1 85.5 316 SER B C 1
ATOM 7815 O O . SER B 1 316 ? -4.473 44.625 4.359 1 85.5 316 SER B O 1
ATOM 7817 N N . GLY B 1 317 ? -2.785 43.188 4.324 1 81.19 317 GLY B N 1
ATOM 7818 C CA . GLY B 1 317 ? -2.852 42.906 5.746 1 81.19 317 GLY B CA 1
ATOM 7819 C C . GLY B 1 317 ? -2.428 44.062 6.613 1 81.19 317 GLY B C 1
ATOM 7820 O O . GLY B 1 317 ? -2.768 44.125 7.797 1 81.19 317 GLY B O 1
ATOM 7821 N N . GLU B 1 318 ? -1.75 45.094 5.98 1 80.94 318 GLU B N 1
ATOM 7822 C CA . GLU B 1 318 ? -1.259 46.25 6.707 1 80.94 318 GLU B CA 1
ATOM 7823 C C . GLU B 1 318 ? -2.238 47.406 6.609 1 80.94 318 GLU B C 1
ATOM 7825 O O . GLU B 1 318 ? -2.076 48.438 7.289 1 80.94 318 GLU B O 1
ATOM 7830 N N . LEU B 1 319 ? -3.256 47.219 5.895 1 83.75 319 LEU B N 1
ATOM 7831 C CA . LEU B 1 319 ? -4.164 48.344 5.605 1 83.75 319 LEU B CA 1
ATOM 7832 C C . LEU B 1 319 ? -4.832 48.844 6.883 1 83.75 319 LEU B C 1
ATOM 7834 O O . LEU B 1 319 ? -5 50.031 7.066 1 83.75 319 LEU B O 1
ATOM 7838 N N . PRO B 1 320 ? -5.207 47.938 7.816 1 78.31 320 PRO B N 1
ATOM 7839 C CA . PRO B 1 320 ? -5.828 48.438 9.039 1 78.31 320 PRO B CA 1
ATOM 7840 C C . PRO B 1 320 ? -4.898 49.344 9.836 1 78.31 320 PRO B C 1
ATOM 7842 O O . PRO B 1 320 ? -5.34 50.375 10.383 1 78.31 320 PRO B O 1
ATOM 7845 N N . MET B 1 321 ? -3.67 49 9.867 1 76.75 321 MET B N 1
ATOM 7846 C CA . MET B 1 321 ? -2.713 49.844 10.602 1 76.75 321 MET B CA 1
ATOM 7847 C C . MET B 1 321 ? -2.482 51.156 9.883 1 76.75 321 MET B C 1
ATOM 7849 O O . MET B 1 321 ? -2.326 52.188 10.531 1 76.75 321 MET B O 1
ATOM 7853 N N . VAL B 1 322 ? -2.455 51.125 8.547 1 79.94 322 VAL B N 1
ATOM 7854 C CA . VAL B 1 322 ? -2.297 52.344 7.762 1 79.94 322 VAL B CA 1
ATOM 7855 C C . VAL B 1 322 ? -3.51 53.25 7.957 1 79.94 322 VAL B C 1
ATOM 7857 O O . VAL B 1 322 ? -3.369 54.469 8.094 1 79.94 322 VAL B O 1
ATOM 7860 N N . TYR B 1 323 ? -4.594 52.594 8.016 1 79 323 TYR B N 1
ATOM 7861 C CA . TYR B 1 323 ? -5.812 53.375 8.227 1 79 323 TYR B CA 1
ATOM 7862 C C . TYR B 1 323 ? -5.805 54.062 9.594 1 79 323 TYR B C 1
ATOM 7864 O O . TYR B 1 323 ? -6.141 55.25 9.711 1 79 323 TYR B O 1
ATOM 7872 N N . CYS B 1 324 ? -5.473 53.312 10.641 1 74.88 324 CYS B N 1
ATOM 7873 C CA . CYS B 1 324 ? -5.422 53.875 11.984 1 74.88 324 CYS B CA 1
ATOM 7874 C C . CYS B 1 324 ? -4.406 55 12.062 1 74.88 324 CYS B C 1
ATOM 7876 O O . CYS B 1 324 ? -4.684 56.062 12.648 1 74.88 324 CYS B O 1
ATOM 7878 N N . GLY B 1 325 ? -3.242 54.812 11.422 1 74.5 325 GLY B N 1
ATOM 7879 C CA . GLY B 1 325 ? -2.221 55.844 11.414 1 74.5 325 GLY B CA 1
ATOM 7880 C C . GLY B 1 325 ? -2.658 57.125 10.695 1 74.5 325 GLY B C 1
ATOM 7881 O O . GLY B 1 325 ? -2.453 58.219 11.203 1 74.5 325 GLY B O 1
ATOM 7882 N N . LEU B 1 326 ? -3.32 56.906 9.602 1 76.56 326 LEU B N 1
ATOM 7883 C CA . LEU B 1 326 ? -3.779 58.062 8.828 1 76.56 326 LEU B CA 1
ATOM 7884 C C . LEU B 1 326 ? -4.914 58.781 9.539 1 76.56 326 LEU B C 1
ATOM 7886 O O . LEU B 1 326 ? -5.008 60 9.477 1 76.56 326 LEU B O 1
ATOM 7890 N N . SER B 1 327 ? -5.781 58.094 10.234 1 76.75 327 SER B N 1
ATOM 7891 C CA . SER B 1 327 ? -6.906 58.688 10.945 1 76.75 327 SER B CA 1
ATOM 7892 C C . SER B 1 327 ? -6.43 59.531 12.117 1 76.75 327 SER B C 1
ATOM 7894 O O . SER B 1 327 ? -7.039 60.562 12.445 1 76.75 327 SER B O 1
ATOM 7896 N N . ILE B 1 328 ? -5.375 59.125 12.727 1 75.25 328 ILE B N 1
ATOM 7897 C CA . ILE B 1 328 ? -4.82 59.906 13.844 1 75.25 328 ILE B CA 1
ATOM 7898 C C . ILE B 1 328 ? -4.223 61.219 13.328 1 75.25 328 ILE B C 1
ATOM 7900 O O . ILE B 1 328 ? -4.293 62.219 14.008 1 75.25 328 ILE B O 1
ATOM 7904 N N . VAL B 1 329 ? -3.652 61.125 12.125 1 74.62 329 VAL B N 1
ATOM 7905 C CA . VAL B 1 329 ? -3.059 62.344 11.531 1 74.62 329 VAL B CA 1
ATOM 7906 C C . VAL B 1 329 ? -4.156 63.344 11.172 1 74.62 329 VAL B C 1
ATOM 7908 O O . VAL B 1 329 ? -4.004 64.562 11.391 1 74.62 329 VAL B O 1
ATOM 7911 N N . PHE B 1 330 ? -5.238 62.812 10.719 1 74.81 330 PHE B N 1
ATOM 7912 C CA . PHE B 1 330 ? -6.277 63.719 10.227 1 74.81 330 PHE B CA 1
ATOM 7913 C C . PHE B 1 330 ? -7.195 64.188 11.359 1 74.81 330 PHE B C 1
ATOM 7915 O O . PHE B 1 330 ? -7.648 65.312 11.391 1 74.81 330 PHE B O 1
ATOM 7922 N N . ASP B 1 331 ? -7.512 63.156 12.242 1 72.69 331 ASP B N 1
ATOM 7923 C CA . ASP B 1 331 ? -8.391 63.5 13.359 1 72.69 331 ASP B CA 1
ATOM 7924 C C . ASP B 1 331 ? -7.859 62.906 14.664 1 72.69 331 ASP B C 1
ATOM 7926 O O . ASP B 1 331 ? -8.289 61.812 15.078 1 72.69 331 ASP B O 1
ATOM 7930 N N . PRO B 1 332 ? -6.93 63.562 15.297 1 66.69 332 PRO B N 1
ATOM 7931 C CA . PRO B 1 332 ? -6.297 63 16.5 1 66.69 332 PRO B CA 1
ATOM 7932 C C . PRO B 1 332 ? -7.27 62.875 17.672 1 66.69 332 PRO B C 1
ATOM 7934 O O . PRO B 1 332 ? -7.039 62.062 18.578 1 66.69 332 PRO B O 1
ATOM 7937 N N . THR B 1 333 ? -8.359 63.562 17.719 1 62.97 333 THR B N 1
ATOM 7938 C CA . THR B 1 333 ? -9.219 63.562 18.906 1 62.97 333 THR B CA 1
ATOM 7939 C C . THR B 1 333 ? -10.109 62.312 18.938 1 62.97 333 THR B C 1
ATOM 7941 O O . THR B 1 333 ? -10.633 61.969 19.984 1 62.97 333 THR B O 1
ATOM 7944 N N . ARG B 1 334 ? -10.164 61.688 17.828 1 64.19 334 ARG B N 1
ATOM 7945 C CA . ARG B 1 334 ? -11.133 60.594 17.719 1 64.19 334 ARG B CA 1
ATOM 7946 C C . ARG B 1 334 ? -10.516 59.281 18.172 1 64.19 334 ARG B C 1
ATOM 7948 O O . ARG B 1 334 ? -11.234 58.312 18.469 1 64.19 334 ARG B O 1
ATOM 7955 N N . PHE B 1 335 ? -9.188 59.188 18.344 1 66.19 335 PHE B N 1
ATOM 7956 C CA . PHE B 1 335 ? -8.578 57.875 18.578 1 66.19 335 PHE B CA 1
ATOM 7957 C C . PHE B 1 335 ? -7.73 57.875 19.844 1 66.19 335 PHE B C 1
ATOM 7959 O O . PHE B 1 335 ? -7.062 58.875 20.141 1 66.19 335 PHE B O 1
ATOM 7966 N N . SER B 1 336 ? -8.133 56.906 20.656 1 66.69 336 SER B N 1
ATOM 7967 C CA . SER B 1 336 ? -7.281 56.688 21.828 1 66.69 336 SER B CA 1
ATOM 7968 C C . SER B 1 336 ? -6.242 55.594 21.547 1 66.69 336 SER B C 1
ATOM 7970 O O . SER B 1 336 ? -6.359 54.844 20.562 1 66.69 336 SER B O 1
ATOM 7972 N N . ILE B 1 337 ? -5.16 55.594 22.266 1 64.94 337 ILE B N 1
ATOM 7973 C CA . ILE B 1 337 ? -4.121 54.562 22.125 1 64.94 337 ILE B CA 1
ATOM 7974 C C . ILE B 1 337 ? -4.719 53.188 22.328 1 64.94 337 ILE B C 1
ATOM 7976 O O . ILE B 1 337 ? -4.348 52.25 21.641 1 64.94 337 ILE B O 1
ATOM 7980 N N . ALA B 1 338 ? -5.617 53.125 23.266 1 65.5 338 ALA B N 1
ATOM 7981 C CA . ALA B 1 338 ? -6.285 51.844 23.531 1 65.5 338 ALA B CA 1
ATOM 7982 C C . ALA B 1 338 ? -7.066 51.375 22.312 1 65.5 338 ALA B C 1
ATOM 7984 O O . ALA B 1 338 ? -7.074 50.188 22 1 65.5 338 ALA B O 1
ATOM 7985 N N . SER B 1 339 ? -7.664 52.312 21.609 1 68.19 339 SER B N 1
ATOM 7986 C CA . SER B 1 339 ? -8.445 51.969 20.422 1 68.19 339 SER B CA 1
ATOM 7987 C C . SER B 1 339 ? -7.555 51.375 19.328 1 68.19 339 SER B C 1
ATOM 7989 O O . SER B 1 339 ? -7.934 50.438 18.641 1 68.19 339 SER B O 1
ATOM 7991 N N . VAL B 1 340 ? -6.371 51.906 19.25 1 67.88 340 VAL B N 1
ATOM 7992 C CA . VAL B 1 340 ? -5.453 51.438 18.219 1 67.88 340 VAL B CA 1
ATOM 7993 C C . VAL B 1 340 ? -4.996 50 18.531 1 67.88 340 VAL B C 1
ATOM 7995 O O . VAL B 1 340 ? -4.926 49.156 17.641 1 67.88 340 VAL B O 1
ATOM 7998 N N . ALA B 1 341 ? -4.695 49.781 19.797 1 66.81 341 ALA B N 1
ATOM 7999 C CA . ALA B 1 341 ? -4.262 48.438 20.219 1 66.81 341 ALA B CA 1
ATOM 8000 C C . ALA B 1 341 ? -5.367 47.406 20 1 66.81 341 ALA B C 1
ATOM 8002 O O . ALA B 1 341 ? -5.098 46.281 19.594 1 66.81 341 ALA B O 1
ATOM 8003 N N . ILE B 1 342 ? -6.555 47.812 20.281 1 68.06 342 ILE B N 1
ATOM 8004 C CA . ILE B 1 342 ? -7.707 46.938 20.141 1 68.06 342 ILE B CA 1
ATOM 8005 C C . ILE B 1 342 ? -7.914 46.594 18.656 1 68.06 342 ILE B C 1
ATOM 8007 O O . ILE B 1 342 ? -8.156 45.438 18.312 1 68.06 342 ILE B O 1
ATOM 8011 N N . TYR B 1 343 ? -7.727 47.594 17.875 1 68.25 343 TYR B N 1
ATOM 8012 C CA . TYR B 1 343 ? -7.922 47.375 16.438 1 68.25 343 TYR B CA 1
ATOM 8013 C C . TYR B 1 343 ? -6.852 46.438 15.875 1 68.25 343 TYR B C 1
ATOM 8015 O O . TYR B 1 343 ? -7.148 45.562 15.047 1 68.25 343 TYR B O 1
ATOM 8023 N N . GLN B 1 344 ? -5.715 46.594 16.344 1 67.69 344 GLN B N 1
ATOM 8024 C CA . GLN B 1 344 ? -4.629 45.719 15.898 1 67.69 344 GLN B CA 1
ATOM 8025 C C . GLN B 1 344 ? -4.883 44.281 16.281 1 67.69 344 GLN B C 1
ATOM 8027 O O . GLN B 1 344 ? -4.707 43.375 15.469 1 67.69 344 GLN B O 1
ATOM 8032 N N . ASN B 1 345 ? -5.281 44.062 17.516 1 69 345 ASN B N 1
ATOM 8033 C CA . ASN B 1 345 ? -5.559 42.688 18 1 69 345 ASN B CA 1
ATOM 8034 C C . ASN B 1 345 ? -6.738 42.062 17.266 1 69 345 ASN B C 1
ATOM 8036 O O . ASN B 1 345 ? -6.699 40.875 16.938 1 69 345 ASN B O 1
ATOM 8040 N N . SER B 1 346 ? -7.734 42.875 17.047 1 70.12 346 SER B N 1
ATOM 8041 C CA . SER B 1 346 ? -8.938 42.375 16.391 1 70.12 346 SER B CA 1
ATOM 8042 C C . SER B 1 346 ? -8.664 42.031 14.938 1 70.12 346 SER B C 1
ATOM 8044 O O . SER B 1 346 ? -9.211 41.031 14.422 1 70.12 346 SER B O 1
ATOM 8046 N N . THR B 1 347 ? -7.801 42.844 14.344 1 71.62 347 THR B N 1
ATOM 8047 C CA . THR B 1 347 ? -7.445 42.562 12.953 1 71.62 347 THR B CA 1
ATOM 8048 C C . THR B 1 347 ? -6.719 41.219 12.844 1 71.62 347 THR B C 1
ATOM 8050 O O . THR B 1 347 ? -7.043 40.406 11.977 1 71.62 347 THR B O 1
ATOM 8053 N N . GLY B 1 348 ? -5.777 41 13.719 1 73 348 GLY B N 1
ATOM 8054 C CA . GLY B 1 348 ? -5.066 39.719 13.719 1 73 348 GLY B CA 1
ATOM 8055 C C . GLY B 1 348 ? -5.969 38.531 13.977 1 73 348 GLY B C 1
ATOM 8056 O O . GLY B 1 348 ? -5.848 37.5 13.312 1 73 348 GLY B O 1
ATOM 8057 N N . ALA B 1 349 ? -6.867 38.656 14.852 1 75.12 349 ALA B N 1
ATOM 8058 C CA . ALA B 1 349 ? -7.809 37.594 15.203 1 75.12 349 ALA B CA 1
ATOM 8059 C C . ALA B 1 349 ? -8.742 37.281 14.031 1 75.12 349 ALA B C 1
ATOM 8061 O O . ALA B 1 349 ? -8.992 36.125 13.719 1 75.12 349 ALA B O 1
ATOM 8062 N N . LEU B 1 350 ? -9.203 38.344 13.414 1 75.62 350 LEU B N 1
ATOM 8063 C CA . LEU B 1 350 ? -10.133 38.188 12.305 1 75.62 350 LEU B CA 1
ATOM 8064 C C . LEU B 1 350 ? -9.438 37.5 11.117 1 75.62 350 LEU B C 1
ATOM 8066 O O . LEU B 1 350 ? -10.016 36.625 10.484 1 75.62 350 LEU B O 1
ATOM 8070 N N . GLN B 1 351 ? -8.266 37.969 10.891 1 75.44 351 GLN B N 1
ATOM 8071 C CA . GLN B 1 351 ? -7.508 37.375 9.781 1 75.44 351 GLN B CA 1
ATOM 8072 C C . GLN B 1 351 ? -7.262 35.875 10.016 1 75.44 351 GLN B C 1
ATOM 8074 O O . GLN B 1 351 ? -7.383 35.094 9.086 1 75.44 351 GLN B O 1
ATOM 8079 N N . ARG B 1 352 ? -6.934 35.5 11.156 1 76.56 352 ARG B N 1
ATOM 8080 C CA . ARG B 1 352 ? -6.73 34.094 11.5 1 76.56 352 ARG B CA 1
ATOM 8081 C C . ARG B 1 352 ? -8.023 33.312 11.336 1 76.56 352 ARG B C 1
ATOM 8083 O O . ARG B 1 352 ? -8.016 32.188 10.789 1 76.56 352 ARG B O 1
ATOM 8090 N N . SER B 1 353 ? -9.078 33.844 11.797 1 80.69 353 SER B N 1
ATOM 8091 C CA . SER B 1 353 ? -10.367 33.188 11.719 1 80.69 353 SER B CA 1
ATOM 8092 C C . SER B 1 353 ? -10.812 33 10.266 1 80.69 353 SER B C 1
ATOM 8094 O O . SER B 1 353 ? -11.375 31.953 9.906 1 80.69 353 SER B O 1
ATOM 8096 N N . LEU B 1 354 ? -10.547 34 9.562 1 77.69 354 LEU B N 1
ATOM 8097 C CA . LEU B 1 354 ? -10.898 33.906 8.148 1 77.69 354 LEU B CA 1
ATOM 8098 C C . LEU B 1 354 ? -10.039 32.875 7.438 1 77.69 354 LEU B C 1
ATOM 8100 O O . LEU B 1 354 ? -10.523 32.125 6.57 1 77.69 354 LEU B O 1
ATOM 8104 N N . GLY B 1 355 ? -8.75 32.906 7.832 1 75 355 GLY B N 1
ATOM 8105 C CA . GLY B 1 355 ? -7.895 31.844 7.312 1 75 355 GLY B CA 1
ATOM 8106 C C . GLY B 1 355 ? -8.398 30.453 7.633 1 75 355 GLY B C 1
ATOM 8107 O O . GLY B 1 355 ? -8.398 29.562 6.77 1 75 355 GLY B O 1
ATOM 8108 N N . LYS B 1 356 ? -8.844 30.25 8.781 1 79.19 356 LYS B N 1
ATOM 8109 C CA . LYS B 1 356 ? -9.422 28.969 9.203 1 79.19 356 LYS B CA 1
ATOM 8110 C C . LYS B 1 356 ? -10.672 28.641 8.398 1 79.19 356 LYS B C 1
ATOM 8112 O O . LYS B 1 356 ? -10.867 27.5 7.984 1 79.19 356 LYS B O 1
ATOM 8117 N N . LEU B 1 357 ? -11.508 29.625 8.195 1 80.25 357 LEU B N 1
ATOM 8118 C CA . LEU B 1 357 ? -12.758 29.406 7.477 1 80.25 357 LEU B CA 1
ATOM 8119 C C . LEU B 1 357 ? -12.484 28.938 6.051 1 80.25 357 LEU B C 1
ATOM 8121 O O . LEU B 1 357 ? -13.133 28.016 5.57 1 80.25 357 LEU B O 1
ATOM 8125 N N . LEU B 1 358 ? -11.602 29.578 5.477 1 73.75 358 LEU B N 1
ATOM 8126 C CA . LEU B 1 358 ? -11.297 29.219 4.094 1 73.75 358 LEU B CA 1
ATOM 8127 C C . LEU B 1 358 ? -10.766 27.797 4 1 73.75 358 LEU B C 1
ATOM 8129 O O . LEU B 1 358 ? -11.125 27.062 3.086 1 73.75 358 LEU B O 1
ATOM 8133 N N . ARG B 1 359 ? -9.961 27.453 4.941 1 74.56 359 ARG B N 1
ATOM 8134 C CA . ARG B 1 359 ? -9.453 26.078 5 1 74.56 359 ARG B CA 1
ATOM 8135 C C . ARG B 1 359 ? -10.586 25.094 5.211 1 74.56 359 ARG B C 1
ATOM 8137 O O . ARG B 1 359 ? -10.656 24.062 4.535 1 74.56 359 ARG B O 1
ATOM 8144 N N . HIS B 1 360 ? -11.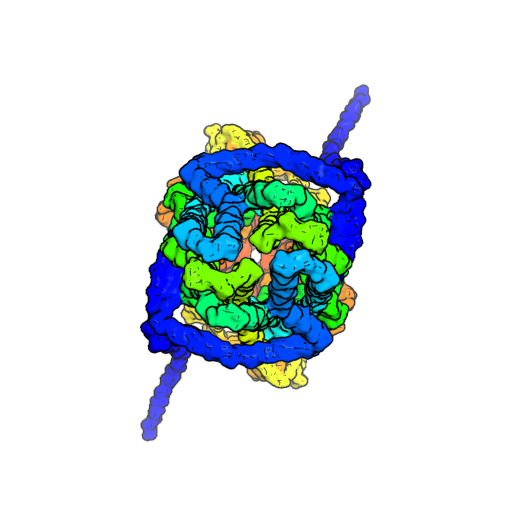492 25.422 6.02 1 82.19 360 HIS B N 1
ATOM 8145 C CA . HIS B 1 360 ? -12.586 24.516 6.348 1 82.19 360 HIS B CA 1
ATOM 8146 C C . HIS B 1 360 ? -13.602 24.453 5.211 1 82.19 360 HIS B C 1
ATOM 8148 O O . HIS B 1 360 ? -14.273 23.422 5.035 1 82.19 360 HIS B O 1
ATOM 8154 N N . THR B 1 361 ? -13.703 25.562 4.461 1 77.19 361 THR B N 1
ATOM 8155 C CA . THR B 1 361 ? -14.625 25.562 3.328 1 77.19 361 THR B CA 1
ATOM 8156 C C . THR B 1 361 ? -14.188 24.531 2.281 1 77.19 361 THR B C 1
ATOM 8158 O O . THR B 1 361 ? -15.016 23.797 1.746 1 77.19 361 THR B O 1
ATOM 8161 N N . GLU B 1 362 ? -12.961 24.469 2.057 1 72.12 362 GLU B N 1
ATOM 8162 C CA . GLU B 1 362 ? -12.43 23.5 1.105 1 72.12 362 GLU B CA 1
ATOM 8163 C C . GLU B 1 362 ? -12.68 22.062 1.58 1 72.12 362 GLU B C 1
ATOM 8165 O O . GLU B 1 362 ? -13.133 21.219 0.807 1 72.12 362 GLU B O 1
ATOM 8170 N N . GLU B 1 363 ? -12.336 21.875 2.779 1 79.19 363 GLU B N 1
ATOM 8171 C CA . GLU B 1 363 ? -12.539 20.562 3.363 1 79.19 363 GLU B CA 1
ATOM 8172 C C . GLU B 1 363 ? -14.023 20.188 3.393 1 79.19 363 GLU B C 1
ATOM 8174 O O . GLU B 1 363 ? -14.383 19.031 3.172 1 79.19 363 GLU B O 1
ATOM 8179 N N . PHE B 1 364 ? -14.797 21.219 3.615 1 79.81 364 PHE B N 1
ATOM 8180 C CA . PHE B 1 364 ? -16.234 21.031 3.701 1 79.81 364 PHE B CA 1
ATOM 8181 C C . PHE B 1 364 ? -16.781 20.438 2.408 1 79.81 364 PHE B C 1
ATOM 8183 O O . PHE B 1 364 ? -17.469 19.406 2.434 1 79.81 364 PHE B O 1
ATOM 8190 N N . TRP B 1 365 ? -16.406 20.906 1.273 1 74.38 365 TRP B N 1
ATOM 8191 C CA . TRP B 1 365 ? -16.938 20.453 -0.006 1 74.38 365 TRP B CA 1
ATOM 8192 C C . TRP B 1 365 ? -16.438 19.047 -0.336 1 74.38 365 TRP B C 1
ATOM 8194 O O . TRP B 1 365 ? -17.188 18.219 -0.861 1 74.38 365 TRP B O 1
ATOM 8204 N N . LYS B 1 366 ? -15.227 18.797 0.026 1 76.5 366 LYS B N 1
ATOM 8205 C CA . LYS B 1 366 ? -14.641 17.469 -0.18 1 76.5 366 LYS B CA 1
ATOM 8206 C C . LYS B 1 366 ? -15.406 16.406 0.603 1 76.5 366 LYS B C 1
ATOM 8208 O O . LYS B 1 366 ? -15.719 15.344 0.068 1 76.5 366 LYS B O 1
ATOM 8213 N N . HIS B 1 367 ? -15.766 16.781 1.783 1 82.81 367 HIS B N 1
ATOM 8214 C CA . HIS B 1 367 ? -16.375 15.797 2.662 1 82.81 367 HIS B CA 1
ATOM 8215 C C . HIS B 1 367 ? -17.859 15.641 2.355 1 82.81 367 HIS B C 1
ATOM 8217 O O . HIS B 1 367 ? -18.438 14.555 2.541 1 82.81 367 HIS B O 1
ATOM 8223 N N . VAL B 1 368 ? -18.438 16.688 1.812 1 80.94 368 VAL B N 1
ATOM 8224 C CA . VAL B 1 368 ? -19.828 16.594 1.39 1 80.94 368 VAL B CA 1
ATOM 8225 C C . VAL B 1 368 ? -19.953 15.609 0.229 1 80.94 368 VAL B C 1
ATOM 8227 O O . VAL B 1 368 ? -20.891 14.805 0.181 1 80.94 368 VAL B O 1
ATOM 8230 N N . THR B 1 369 ? -19.047 15.633 -0.61 1 79.44 369 THR B N 1
ATOM 8231 C CA . THR B 1 369 ? -19.031 14.703 -1.735 1 79.44 369 THR B CA 1
ATOM 8232 C C . THR B 1 369 ? -18.844 13.266 -1.251 1 79.44 369 THR B C 1
ATOM 8234 O O . THR B 1 369 ? -19.453 12.344 -1.78 1 79.44 369 THR B O 1
ATOM 8237 N N . LYS B 1 370 ? -18.047 13.117 -0.212 1 83.88 370 LYS B N 1
ATOM 8238 C CA . LYS B 1 370 ? -17.797 11.781 0.331 1 83.88 370 LYS B CA 1
ATOM 8239 C C . LYS B 1 370 ? -19.062 11.203 0.965 1 83.88 370 LYS B C 1
ATOM 8241 O O . LYS B 1 370 ? -19.312 10.008 0.859 1 83.88 370 LYS B O 1
ATOM 8246 N N . ILE B 1 371 ? -19.781 12.094 1.579 1 86.75 371 ILE B N 1
ATOM 8247 C CA . ILE B 1 371 ? -21.016 11.617 2.215 1 86.75 371 ILE B CA 1
ATOM 8248 C C . ILE B 1 371 ? -22.031 11.219 1.146 1 86.75 371 ILE B C 1
ATOM 8250 O O . ILE B 1 371 ? -22.766 10.234 1.312 1 86.75 371 ILE B O 1
ATOM 8254 N N . LYS B 1 372 ? -22.078 11.945 0.122 1 83.81 372 LYS B N 1
ATOM 8255 C CA . LYS B 1 372 ? -22.938 11.586 -0.995 1 83.81 372 LYS B CA 1
ATOM 8256 C C . LYS B 1 372 ? -22.562 10.227 -1.565 1 83.81 372 LYS B C 1
ATOM 8258 O O . LYS B 1 372 ? -23.438 9.414 -1.877 1 83.81 372 LYS B O 1
ATOM 8263 N N . GLU B 1 373 ? -21.344 10.023 -1.587 1 82.94 373 GLU B N 1
ATOM 8264 C CA . GLU B 1 373 ? -20.859 8.75 -2.096 1 82.94 373 GLU B CA 1
ATOM 8265 C C . GLU B 1 373 ? -21.219 7.602 -1.156 1 82.94 373 GLU B C 1
ATOM 8267 O O . GLU B 1 373 ? -21.578 6.516 -1.607 1 82.94 373 GLU B O 1
ATOM 8272 N N . ILE B 1 374 ? -21.109 7.855 0.095 1 87.56 374 ILE B N 1
ATOM 8273 C CA . ILE B 1 374 ? -21.422 6.828 1.084 1 87.56 374 ILE B CA 1
ATOM 8274 C C . ILE B 1 374 ? -22.891 6.418 0.949 1 87.56 374 ILE B C 1
ATOM 8276 O O . ILE B 1 374 ? -23.203 5.227 0.879 1 87.56 374 ILE B O 1
ATOM 8280 N N . TYR B 1 375 ? -23.797 7.355 0.818 1 86.56 375 TYR B N 1
ATOM 8281 C CA . TYR B 1 375 ? -25.219 7.051 0.773 1 86.56 375 TYR B CA 1
ATOM 8282 C C . TYR B 1 375 ? -25.625 6.543 -0.604 1 86.56 375 TYR B C 1
ATOM 8284 O O . TYR B 1 375 ? -26.531 5.715 -0.726 1 86.56 375 TYR B O 1
ATOM 8292 N N . SER B 1 376 ? -24.891 6.91 -1.614 1 81.5 376 SER B N 1
ATOM 8293 C CA . SER B 1 376 ? -25.188 6.426 -2.961 1 81.5 376 SER B CA 1
ATOM 8294 C C . SER B 1 376 ? -24.719 4.984 -3.143 1 81.5 376 SER B C 1
ATOM 8296 O O . SER B 1 376 ? -25.328 4.223 -3.895 1 81.5 376 SER B O 1
ATOM 8298 N N . THR B 1 377 ? -23.609 4.707 -2.516 1 77.88 377 THR B N 1
ATOM 8299 C CA . THR B 1 377 ? -23.109 3.344 -2.604 1 77.88 377 THR B CA 1
ATOM 8300 C C . THR B 1 377 ? -24.094 2.355 -2 1 77.88 377 THR B C 1
ATOM 8302 O O . THR B 1 377 ? -24.203 1.214 -2.453 1 77.88 377 THR B O 1
ATOM 8305 N N . ALA B 1 378 ? -24.734 2.771 -1.017 1 74.69 378 ALA B N 1
ATOM 8306 C CA . ALA B 1 378 ? -25.719 1.9 -0.363 1 74.69 378 ALA B CA 1
ATOM 8307 C C . ALA B 1 378 ? -26.938 1.694 -1.242 1 74.69 378 ALA B C 1
ATOM 8309 O O . ALA B 1 378 ? -27.656 0.699 -1.1 1 74.69 378 ALA B O 1
ATOM 8310 N N . ASP B 1 379 ? -27.062 2.57 -2.311 1 74.19 379 ASP B N 1
ATOM 8311 C CA . ASP B 1 379 ? -28.266 2.52 -3.129 1 74.19 379 ASP B CA 1
ATOM 8312 C C . ASP B 1 379 ? -28 1.812 -4.457 1 74.19 379 ASP B C 1
ATOM 8314 O O . ASP B 1 379 ? -28.859 1.79 -5.336 1 74.19 379 ASP B O 1
ATOM 8318 N N . ILE B 1 380 ? -26.906 1.266 -4.629 1 71.12 380 ILE B N 1
ATOM 8319 C CA . ILE B 1 380 ? -26.625 0.553 -5.871 1 71.12 380 ILE B CA 1
ATOM 8320 C C . ILE B 1 380 ? -27.516 -0.692 -5.961 1 71.12 380 ILE B C 1
ATOM 8322 O O . ILE B 1 380 ? -27.547 -1.501 -5.031 1 71.12 380 ILE B O 1
ATOM 8326 N N . PRO B 1 381 ? -28.266 -0.756 -7.043 1 68.44 381 PRO B N 1
ATOM 8327 C CA . PRO B 1 381 ? -29.156 -1.912 -7.176 1 68.44 381 PRO B CA 1
ATOM 8328 C C . PRO B 1 381 ? -28.391 -3.215 -7.418 1 68.44 381 PRO B C 1
ATOM 8330 O O . PRO B 1 381 ? -27.312 -3.201 -7.996 1 68.44 381 PRO B O 1
ATOM 8333 N N . ASN B 1 382 ? -28.906 -4.34 -6.945 1 70 382 ASN B N 1
ATOM 8334 C CA . ASN B 1 382 ? -28.391 -5.684 -7.168 1 70 382 ASN B CA 1
ATOM 8335 C C . ASN B 1 382 ? -28.719 -6.191 -8.57 1 70 382 ASN B C 1
ATOM 8337 O O . ASN B 1 382 ? -29.875 -6.133 -8.992 1 70 382 ASN B O 1
ATOM 8341 N N . LYS B 1 383 ? -27.688 -6.461 -9.336 1 69.88 383 LYS B N 1
ATOM 8342 C CA . LYS B 1 383 ? -27.906 -6.949 -10.688 1 69.88 383 LYS B CA 1
ATOM 8343 C C . LYS B 1 383 ? -28.25 -8.438 -10.688 1 69.88 383 LYS B C 1
ATOM 8345 O O . LYS B 1 383 ? -28.922 -8.93 -11.602 1 69.88 383 LYS B O 1
ATOM 8350 N N . VAL B 1 384 ? -27.641 -9.188 -9.797 1 72.44 384 VAL B N 1
ATOM 8351 C CA . VAL B 1 384 ? -27.922 -10.617 -9.711 1 72.44 384 VAL B CA 1
ATOM 8352 C C . VAL B 1 384 ? -29.016 -10.867 -8.672 1 72.44 384 VAL B C 1
ATOM 8354 O O . VAL B 1 384 ? -28.75 -10.836 -7.469 1 72.44 384 VAL B O 1
ATOM 8357 N N . LEU B 1 385 ? -30.234 -10.961 -9.203 1 75.81 385 LEU B N 1
ATOM 8358 C CA . LEU B 1 385 ? -31.375 -11.094 -8.297 1 75.81 385 LEU B CA 1
ATOM 8359 C C . LEU B 1 385 ? -31.797 -12.547 -8.156 1 75.81 385 LEU B C 1
ATOM 8361 O O . LEU B 1 385 ? -31.719 -13.32 -9.117 1 75.81 385 LEU B O 1
ATOM 8365 N N . GLY B 1 386 ? -31.844 -12.914 -6.988 1 80.62 386 GLY B N 1
ATOM 8366 C CA . GLY B 1 386 ? -32.375 -14.242 -6.746 1 80.62 386 GLY B CA 1
ATOM 8367 C C . GLY B 1 386 ? -33.906 -14.273 -6.73 1 80.62 386 GLY B C 1
ATOM 8368 O O . GLY B 1 386 ? -34.531 -13.234 -6.637 1 80.62 386 GLY B O 1
ATOM 8369 N N . GLY B 1 387 ? -34.344 -15.5 -7.062 1 85.25 387 GLY B N 1
ATOM 8370 C CA . GLY B 1 387 ? -35.781 -15.719 -7 1 85.25 387 GLY B CA 1
ATOM 8371 C C . GLY B 1 387 ? -36.25 -16.203 -5.645 1 85.25 387 GLY B C 1
ATOM 8372 O O . GLY B 1 387 ? -35.562 -16 -4.637 1 85.25 387 GLY B O 1
ATOM 8373 N N . GLN B 1 388 ? -37.438 -16.656 -5.637 1 88.75 388 GLN B N 1
ATOM 8374 C CA . GLN B 1 388 ? -38.062 -17.062 -4.379 1 88.75 388 GLN B CA 1
ATOM 8375 C C . GLN B 1 388 ? -38.094 -18.578 -4.238 1 88.75 388 GLN B C 1
ATOM 8377 O O . GLN B 1 388 ? -38.344 -19.109 -3.152 1 88.75 388 GLN B O 1
ATOM 8382 N N . MET B 1 389 ? -37.625 -19.203 -5.266 1 91.31 389 MET B N 1
ATOM 8383 C CA . MET B 1 389 ? -37.688 -20.656 -5.215 1 91.31 389 MET B CA 1
ATOM 8384 C C . MET B 1 389 ? -36.562 -21.203 -4.34 1 91.31 389 MET B C 1
ATOM 8386 O O . MET B 1 389 ? -35.406 -20.797 -4.461 1 91.31 389 MET B O 1
ATOM 8390 N N . ALA B 1 390 ? -36.906 -22.125 -3.471 1 90.5 390 ALA B N 1
ATOM 8391 C CA . ALA B 1 390 ? -35.906 -22.734 -2.584 1 90.5 390 ALA B CA 1
ATOM 8392 C C . ALA B 1 390 ? -35.094 -23.812 -3.312 1 90.5 390 ALA B C 1
ATOM 8394 O O . ALA B 1 390 ? -35.594 -24.406 -4.281 1 90.5 390 ALA B O 1
ATOM 8395 N N . TYR B 1 391 ? -33.969 -23.969 -3 1 89.06 391 TYR B N 1
ATOM 8396 C CA . TYR B 1 391 ? -33.125 -25.047 -3.514 1 89.06 391 TYR B CA 1
ATOM 8397 C C . TYR B 1 391 ? -32.656 -25.969 -2.385 1 89.06 391 TYR B C 1
ATOM 8399 O O . TYR B 1 391 ? -32.156 -25.484 -1.363 1 89.06 391 TYR B O 1
ATOM 8407 N N . PRO B 1 392 ? -32.625 -27.312 -2.408 1 84.31 392 PRO B N 1
ATOM 8408 C CA . PRO B 1 392 ? -33.219 -28.062 -3.516 1 84.31 392 PRO B CA 1
ATOM 8409 C C . PRO B 1 392 ? -34.75 -28 -3.502 1 84.31 392 PRO B C 1
ATOM 8411 O O . PRO B 1 392 ? -35.344 -27.844 -2.439 1 84.31 392 PRO B O 1
ATOM 8414 N N . SER B 1 393 ? -35.281 -27.922 -4.66 1 74.5 393 SER B N 1
ATOM 8415 C CA . SER B 1 393 ? -36.719 -27.922 -4.723 1 74.5 393 SER B CA 1
ATOM 8416 C C . SER B 1 393 ? -37.281 -29.281 -4.316 1 74.5 393 SER B C 1
ATOM 8418 O O . SER B 1 393 ? -36.625 -30.312 -4.457 1 74.5 393 SER B O 1
ATOM 8420 N N . SER B 1 394 ? -38.281 -29.438 -3.23 1 59.97 394 SER B N 1
ATOM 8421 C CA . SER B 1 394 ? -38.906 -30.594 -2.629 1 59.97 394 SER B CA 1
ATOM 8422 C C . SER B 1 394 ? -39 -31.75 -3.621 1 59.97 394 SER B C 1
ATOM 8424 O O . SER B 1 394 ? -38.938 -32.906 -3.229 1 59.97 394 SER B O 1
ATOM 8426 N N . GLU B 1 395 ? -39.219 -31.578 -4.836 1 53.66 395 GLU B N 1
ATOM 8427 C CA . GLU B 1 395 ? -39.594 -32.656 -5.75 1 53.66 395 GLU B CA 1
ATOM 8428 C C . GLU B 1 395 ? -38.344 -33.438 -6.176 1 53.66 395 GLU B C 1
ATOM 8430 O O . GLU B 1 395 ? -38.438 -34.656 -6.43 1 53.66 395 GLU B O 1
ATOM 8435 N N . LYS B 1 396 ? -37.25 -32.875 -6.441 1 55.47 396 LYS B N 1
ATOM 8436 C CA . LYS B 1 396 ? -36.156 -33.594 -7.105 1 55.47 396 LYS B CA 1
ATOM 8437 C C . LYS B 1 396 ? -34.938 -33.719 -6.211 1 55.47 396 LYS B C 1
ATOM 8439 O O . LYS B 1 396 ? -34.062 -32.844 -6.246 1 55.47 396 LYS B O 1
ATOM 8444 N N . GLY B 1 397 ? -35.125 -34.312 -5.059 1 55.66 397 GLY B N 1
ATOM 8445 C CA . GLY B 1 397 ? -34 -34.562 -4.203 1 55.66 397 GLY B CA 1
ATOM 8446 C C . GLY B 1 397 ? -32.906 -35.406 -4.887 1 55.66 397 GLY B C 1
ATOM 8447 O O . GLY B 1 397 ? -32.812 -36.625 -4.641 1 55.66 397 GLY B O 1
ATOM 8448 N N . GLY B 1 398 ? -32.5 -35.25 -6.059 1 61.97 398 GLY B N 1
ATOM 8449 C CA . GLY B 1 398 ? -31.672 -36.125 -6.863 1 61.97 398 GLY B CA 1
ATOM 8450 C C . GLY B 1 398 ? -30.219 -36.125 -6.391 1 61.97 398 GLY B C 1
ATOM 8451 O O . GLY B 1 398 ? -29.906 -35.625 -5.312 1 61.97 398 GLY B O 1
ATOM 8452 N N . GLU B 1 399 ? -29.25 -36.969 -6.996 1 80 399 GLU B N 1
ATOM 8453 C CA . GLU B 1 399 ? -27.875 -37.375 -6.816 1 80 399 GLU B CA 1
ATOM 8454 C C . GLU B 1 399 ? -26.906 -36.219 -7.008 1 80 399 GLU B C 1
ATOM 8456 O O . GLU B 1 399 ? -25.75 -36.281 -6.598 1 80 399 GLU B O 1
ATOM 8461 N N . GLY B 1 400 ? -27.531 -34.938 -7.238 1 92.94 400 GLY B N 1
ATOM 8462 C CA . GLY B 1 400 ? -26.688 -33.781 -7.531 1 92.94 400 GLY B CA 1
ATOM 8463 C C . GLY B 1 400 ? -27.391 -32.688 -8.32 1 92.94 400 GLY B C 1
ATOM 8464 O O . GLY B 1 400 ? -28.609 -32.719 -8.477 1 92.94 400 GLY B O 1
ATOM 8465 N N . MET B 1 401 ? -26.688 -31.625 -8.664 1 94.25 401 MET B N 1
ATOM 8466 C CA . MET B 1 401 ? -27.188 -30.484 -9.422 1 94.25 401 MET B CA 1
ATOM 8467 C C . MET B 1 401 ? -26.984 -30.688 -10.922 1 94.25 401 MET B C 1
ATOM 8469 O O . MET B 1 401 ? -25.922 -31.125 -11.352 1 94.25 401 MET B O 1
ATOM 8473 N N . SER B 1 402 ? -28.031 -30.5 -11.688 1 95.19 402 SER B N 1
ATOM 8474 C CA . SER B 1 402 ? -27.891 -30.578 -13.141 1 95.19 402 SER B CA 1
ATOM 8475 C C . SER B 1 402 ? -27.797 -29.172 -13.75 1 95.19 402 SER B C 1
ATOM 8477 O O . SER B 1 402 ? -28.359 -28.219 -13.219 1 95.19 402 SER B O 1
ATOM 8479 N N . PHE B 1 403 ? -27.078 -29.047 -14.797 1 96.69 403 PHE B N 1
ATOM 8480 C CA . PHE B 1 403 ? -26.891 -27.766 -15.469 1 96.69 403 PHE B CA 1
ATOM 8481 C C . PHE B 1 403 ? -27.219 -27.875 -16.953 1 96.69 403 PHE B C 1
ATOM 8483 O O . PHE B 1 403 ? -26.953 -28.906 -17.578 1 96.69 403 PHE B O 1
ATOM 8490 N N . GLU B 1 404 ? -27.797 -26.859 -17.453 1 97.31 404 GLU B N 1
ATOM 8491 C CA . GLU B 1 404 ? -28.031 -26.75 -18.891 1 97.31 404 GLU B CA 1
ATOM 8492 C C . GLU B 1 404 ? -27.797 -25.328 -19.375 1 97.31 404 GLU B C 1
ATOM 8494 O O . GLU B 1 404 ? -28.422 -24.391 -18.875 1 97.31 404 GLU B O 1
ATOM 8499 N N . LEU B 1 405 ? -26.891 -25.172 -20.234 1 97.31 405 LEU B N 1
ATOM 8500 C CA . LEU B 1 405 ? -26.609 -23.922 -20.922 1 97.31 405 LEU B CA 1
ATOM 8501 C C . LEU B 1 405 ? -27.047 -23.984 -22.375 1 97.31 405 LEU B C 1
ATOM 8503 O O . LEU B 1 405 ? -26.672 -24.891 -23.109 1 97.31 405 LEU B O 1
ATOM 8507 N N . ARG B 1 406 ? -27.875 -23.047 -22.734 1 97.31 406 ARG B N 1
ATOM 8508 C CA . ARG B 1 406 ? -28.391 -22.969 -24.109 1 97.31 406 ARG B CA 1
ATOM 8509 C C . ARG B 1 406 ? -27.906 -21.688 -24.781 1 97.31 406 ARG B C 1
ATOM 8511 O O . ARG B 1 406 ? -28.422 -20.609 -24.5 1 97.31 406 ARG B O 1
ATOM 8518 N N . ASN B 1 407 ? -26.969 -21.828 -25.688 1 96.75 407 ASN B N 1
ATOM 8519 C CA . ASN B 1 407 ? -26.438 -20.734 -26.469 1 96.75 407 ASN B CA 1
ATOM 8520 C C . ASN B 1 407 ? -25.969 -19.578 -25.578 1 96.75 407 ASN B C 1
ATOM 8522 O O . ASN B 1 407 ? -26.359 -18.422 -25.797 1 96.75 407 ASN B O 1
ATOM 8526 N N . VAL B 1 408 ? -25.234 -19.922 -24.641 1 96.12 408 VAL B N 1
ATOM 8527 C CA . VAL B 1 408 ? -24.844 -18.953 -23.625 1 96.12 408 VAL B CA 1
ATOM 8528 C C . VAL B 1 408 ? -23.594 -18.219 -24.062 1 96.12 408 VAL B C 1
ATOM 8530 O O . VAL B 1 408 ? -22.609 -18.844 -24.469 1 96.12 408 VAL B O 1
ATOM 8533 N N . SER B 1 409 ? -23.688 -16.922 -24 1 95.19 409 SER B N 1
ATOM 8534 C CA . SER B 1 409 ? -22.531 -16.047 -24.219 1 95.19 409 SER B CA 1
ATOM 8535 C C . SER B 1 409 ? -22.297 -15.156 -23 1 95.19 409 SER B C 1
ATOM 8537 O O . SER B 1 409 ? -23.234 -14.805 -22.281 1 95.19 409 SER B O 1
ATOM 8539 N N . PHE B 1 410 ? -21.047 -14.938 -22.734 1 92.75 410 PHE B N 1
ATOM 8540 C CA . PHE B 1 410 ? -20.734 -14.133 -21.562 1 92.75 410 PHE B CA 1
ATOM 8541 C C . PHE B 1 410 ? -19.516 -13.25 -21.828 1 92.75 410 PHE B C 1
ATOM 8543 O O . PHE B 1 410 ? -18.5 -13.719 -22.359 1 92.75 410 PHE B O 1
ATOM 8550 N N . ALA B 1 411 ? -19.656 -12.055 -21.5 1 87.88 411 ALA B N 1
ATOM 8551 C CA . ALA B 1 411 ? -18.562 -11.094 -21.5 1 87.88 411 ALA B CA 1
ATOM 8552 C C . ALA B 1 411 ? -18.484 -10.344 -20.172 1 87.88 411 ALA B C 1
ATOM 8554 O O . ALA B 1 411 ? -19.516 -9.93 -19.625 1 87.88 411 ALA B O 1
ATOM 8555 N N . TYR B 1 412 ? -17.297 -10.398 -19.594 1 80.31 412 TYR B N 1
ATOM 8556 C CA . TYR B 1 412 ? -17.141 -9.672 -18.344 1 80.31 412 TYR B CA 1
ATOM 8557 C C . TYR B 1 412 ? -17.5 -8.195 -18.516 1 80.31 412 TYR B C 1
ATOM 8559 O O . TYR B 1 412 ? -17.172 -7.598 -19.547 1 80.31 412 TYR B O 1
ATOM 8567 N N . PRO B 1 413 ? -18.062 -7.672 -17.438 1 71.56 413 PRO B N 1
ATOM 8568 C CA . PRO B 1 413 ? -18.406 -6.254 -17.547 1 71.56 413 PRO B CA 1
ATOM 8569 C C . PRO B 1 413 ? -17.172 -5.359 -17.703 1 71.56 413 PRO B C 1
ATOM 8571 O O . PRO B 1 413 ? -16.188 -5.547 -16.984 1 71.56 413 PRO B O 1
ATOM 8574 N N . GLY B 1 414 ? -17.172 -4.492 -18.562 1 61.97 414 GLY B N 1
ATOM 8575 C CA . GLY B 1 414 ? -16.094 -3.545 -18.766 1 61.97 414 GLY B CA 1
ATOM 8576 C C . GLY B 1 414 ? -15 -4.078 -19.672 1 61.97 414 GLY B C 1
ATOM 8577 O O . GLY B 1 414 ? -14.008 -3.387 -19.938 1 61.97 414 GLY B O 1
ATOM 8578 N N . SER B 1 415 ? -15.156 -5.328 -20 1 59.69 415 SER B N 1
ATOM 8579 C CA . SER B 1 415 ? -14.148 -5.871 -20.906 1 59.69 415 SER B CA 1
ATOM 8580 C C . SER B 1 415 ? -14.172 -5.152 -22.25 1 59.69 415 SER B C 1
ATOM 8582 O O . SER B 1 415 ? -15.234 -4.746 -22.734 1 59.69 415 SER B O 1
ATOM 8584 N N . ARG B 1 416 ? -13.047 -4.691 -22.531 1 49.97 416 ARG B N 1
ATOM 8585 C CA . ARG B 1 416 ? -12.906 -3.988 -23.797 1 49.97 416 ARG B CA 1
ATOM 8586 C C . ARG B 1 416 ? -12.672 -4.969 -24.938 1 49.97 416 ARG B C 1
ATOM 8588 O O . ARG B 1 416 ? -12.477 -4.559 -26.094 1 49.97 416 ARG B O 1
ATOM 8595 N N . LYS B 1 417 ? -12.594 -6.27 -24.609 1 58.34 417 LYS B N 1
ATOM 8596 C CA . LYS B 1 417 ? -12.359 -7.238 -25.688 1 58.34 417 LYS B CA 1
ATOM 8597 C C . LYS B 1 417 ? -13.625 -7.457 -26.516 1 58.34 417 LYS B C 1
ATOM 8599 O O . LYS B 1 417 ? -14.734 -7.406 -25.984 1 58.34 417 LYS B O 1
ATOM 8604 N N . THR B 1 418 ? -13.359 -7.492 -27.781 1 54.94 418 THR B N 1
ATOM 8605 C CA . THR B 1 418 ? -14.438 -7.695 -28.734 1 54.94 418 THR B CA 1
ATOM 8606 C C . THR B 1 418 ? -15.062 -9.07 -28.562 1 54.94 418 THR B C 1
ATOM 8608 O O . THR B 1 418 ? -16.281 -9.234 -28.734 1 54.94 418 THR B O 1
ATOM 8611 N N . SER B 1 419 ? -14.117 -10.008 -28.219 1 65.81 419 SER B N 1
ATOM 8612 C CA . SER B 1 419 ? -14.688 -11.344 -28.094 1 65.81 419 SER B CA 1
ATOM 8613 C C . SER B 1 419 ? -15.016 -11.672 -26.641 1 65.81 419 SER B C 1
ATOM 8615 O O . SER B 1 419 ? -14.25 -11.336 -25.734 1 65.81 419 SER B O 1
ATOM 8617 N N . GLY B 1 420 ? -16.219 -12.141 -26.406 1 78.69 420 GLY B N 1
ATOM 8618 C CA . GLY B 1 420 ? -16.656 -12.539 -25.078 1 78.69 420 GLY B CA 1
ATOM 8619 C C . GLY B 1 420 ? -15.812 -13.648 -24.484 1 78.69 420 GLY B C 1
ATOM 8620 O O . GLY B 1 420 ? -15.039 -14.297 -25.188 1 78.69 420 GLY B O 1
ATOM 8621 N N . ALA B 1 421 ? -15.781 -13.82 -23.25 1 87 421 ALA B N 1
ATOM 8622 C CA . ALA B 1 421 ? -15.078 -14.906 -22.562 1 87 421 ALA B CA 1
ATOM 8623 C C . ALA B 1 421 ? -15.672 -16.266 -22.922 1 87 421 ALA B C 1
ATOM 8625 O O . ALA B 1 421 ? -14.945 -17.266 -23 1 87 421 ALA B O 1
ATOM 8626 N N . LEU B 1 422 ? -16.984 -16.297 -23.141 1 94.06 422 LEU B N 1
ATOM 8627 C CA . LEU B 1 422 ? -17.703 -17.469 -23.656 1 94.06 422 LEU B CA 1
ATOM 8628 C C . LEU B 1 422 ? -18.562 -17.078 -24.859 1 94.06 422 LEU B C 1
ATOM 8630 O O . LEU B 1 422 ? -19.141 -16 -24.891 1 94.06 422 LEU B O 1
ATOM 8634 N N . ASP B 1 423 ? -18.609 -18 -25.859 1 94.5 423 ASP B N 1
ATOM 8635 C CA . ASP B 1 423 ? -19.312 -17.703 -27.109 1 94.5 423 ASP B CA 1
ATOM 8636 C C . ASP B 1 423 ? -20.266 -18.844 -27.469 1 94.5 423 ASP B C 1
ATOM 8638 O O . ASP B 1 423 ? -19.844 -19.875 -28 1 94.5 423 ASP B O 1
ATOM 8642 N N . LYS B 1 424 ? -21.5 -18.641 -27.281 1 94.31 424 LYS B N 1
ATOM 8643 C CA . LYS B 1 424 ? -22.578 -19.547 -27.672 1 94.31 424 LYS B CA 1
ATOM 8644 C C . LYS B 1 424 ? -22.312 -20.969 -27.188 1 94.31 424 LYS B C 1
ATOM 8646 O O . LYS B 1 424 ? -22.328 -21.906 -27.984 1 94.31 424 LYS B O 1
ATOM 8651 N N . VAL B 1 425 ? -22.156 -21.109 -25.953 1 95.88 425 VAL B N 1
ATOM 8652 C CA . VAL B 1 425 ? -21.828 -22.375 -25.328 1 95.88 425 VAL B CA 1
ATOM 8653 C C . VAL B 1 425 ? -23.109 -23.172 -25.094 1 95.88 425 VAL B C 1
ATOM 8655 O O . VAL B 1 425 ? -24.078 -22.656 -24.531 1 95.88 425 VAL B O 1
ATOM 8658 N N . ASN B 1 426 ? -23.172 -24.344 -25.641 1 96.56 426 ASN B N 1
ATOM 8659 C CA . ASN B 1 426 ? -24.203 -25.328 -25.344 1 96.56 426 ASN B CA 1
ATOM 8660 C C . ASN B 1 426 ? -23.656 -26.484 -24.516 1 96.56 426 ASN B C 1
ATOM 8662 O O . ASN B 1 426 ? -22.75 -27.203 -24.953 1 96.56 426 ASN B O 1
ATOM 8666 N N . LEU B 1 427 ? -24.188 -26.672 -23.328 1 96.38 427 LEU B N 1
ATOM 8667 C CA . LEU B 1 427 ? -23.625 -27.672 -22.422 1 96.38 427 LEU B CA 1
ATOM 8668 C C . LEU B 1 427 ? -24.719 -28.234 -21.516 1 96.38 427 LEU B C 1
ATOM 8670 O O . LEU B 1 427 ? -25.562 -27.5 -21.016 1 96.38 427 LEU B O 1
ATOM 8674 N N . THR B 1 428 ? -24.766 -29.5 -21.422 1 96.12 428 THR B N 1
ATOM 8675 C CA . THR B 1 428 ? -25.625 -30.188 -20.469 1 96.12 428 THR B CA 1
ATOM 8676 C C . THR B 1 428 ? -24.812 -31.031 -19.516 1 96.12 428 THR B C 1
ATOM 8678 O O . THR B 1 428 ? -23.984 -31.844 -19.938 1 96.12 428 THR B O 1
ATOM 8681 N N . ILE B 1 429 ? -24.953 -30.859 -18.25 1 96.06 429 ILE B N 1
ATOM 8682 C CA . ILE B 1 429 ? -24.312 -31.641 -17.203 1 96.06 429 ILE B CA 1
ATOM 8683 C C . ILE B 1 429 ? -25.375 -32.344 -16.359 1 96.06 429 ILE B C 1
ATOM 8685 O O . ILE B 1 429 ? -26.125 -31.703 -15.625 1 96.06 429 ILE B O 1
ATOM 8689 N N . PRO B 1 430 ? -25.438 -33.625 -16.516 1 94.38 430 PRO B N 1
ATOM 8690 C CA . PRO B 1 430 ? -26.438 -34.344 -15.727 1 94.38 430 PRO B CA 1
ATOM 8691 C C . PRO B 1 430 ? -26.125 -34.344 -14.234 1 94.38 430 PRO B C 1
ATOM 8693 O O . PRO B 1 430 ? -24.969 -34.25 -13.836 1 94.38 430 PRO B O 1
ATOM 8696 N N . SER B 1 431 ? -27.203 -34.531 -13.414 1 94.25 431 SER B N 1
ATOM 8697 C CA . SER B 1 431 ? -27.047 -34.594 -11.961 1 94.25 431 SER B CA 1
ATOM 8698 C C . SER B 1 431 ? -26.219 -35.812 -11.547 1 94.25 431 SER B C 1
ATOM 8700 O O . SER B 1 431 ? -26.359 -36.906 -12.102 1 94.25 431 SER B O 1
ATOM 8702 N N . GLY B 1 432 ? -25.219 -35.531 -10.688 1 93.94 432 GLY B N 1
ATOM 8703 C CA . GLY B 1 432 ? -24.422 -36.594 -10.102 1 93.94 432 GLY B CA 1
ATOM 8704 C C . GLY B 1 432 ? -23.234 -37 -10.961 1 93.94 432 GLY B C 1
ATOM 8705 O O . GLY B 1 432 ? -22.469 -37.906 -10.602 1 93.94 432 GLY B O 1
ATOM 8706 N N . SER B 1 433 ? -23.047 -36.312 -12.039 1 94.5 433 SER B N 1
ATOM 8707 C CA . SER B 1 433 ? -21.969 -36.688 -12.961 1 94.5 433 SER B CA 1
ATOM 8708 C C . SER B 1 433 ? -20.656 -36.031 -12.562 1 94.5 433 SER B C 1
ATOM 8710 O O . SER B 1 433 ? -20.641 -35.031 -11.836 1 94.5 433 SER B O 1
ATOM 8712 N N . LEU B 1 434 ? -19.562 -36.719 -12.898 1 95.06 434 LEU B N 1
ATOM 8713 C CA . LEU B 1 434 ? -18.219 -36.156 -12.812 1 95.06 434 LEU B CA 1
ATOM 8714 C C . LEU B 1 434 ? -17.766 -35.625 -14.172 1 95.06 434 LEU B C 1
ATOM 8716 O O . LEU B 1 434 ? -17.531 -36.406 -15.094 1 95.06 434 LEU B O 1
ATOM 8720 N N . VAL B 1 435 ? -17.672 -34.344 -14.258 1 95.88 435 VAL B N 1
ATOM 8721 C CA . VAL B 1 435 ? -17.297 -33.688 -15.516 1 95.88 435 VAL B CA 1
ATOM 8722 C C . VAL B 1 435 ? -15.906 -33.094 -15.391 1 95.88 435 VAL B C 1
ATOM 8724 O O . VAL B 1 435 ? -15.586 -32.469 -14.367 1 95.88 435 VAL B O 1
ATOM 8727 N N . VAL B 1 436 ? -15.039 -33.281 -16.359 1 94.31 436 VAL B N 1
ATOM 8728 C CA . VAL B 1 436 ? -13.711 -32.688 -16.391 1 94.31 436 VAL B CA 1
ATOM 8729 C C . VAL B 1 436 ? -13.586 -31.734 -17.594 1 94.31 436 VAL B C 1
ATOM 8731 O O . VAL B 1 436 ? -13.859 -32.125 -18.734 1 94.31 436 VAL B O 1
ATOM 8734 N N . ILE B 1 437 ? -13.297 -30.531 -17.281 1 93.94 437 ILE B N 1
ATOM 8735 C CA . ILE B 1 437 ? -13.109 -29.531 -18.328 1 93.94 437 ILE B CA 1
ATOM 8736 C C . ILE B 1 437 ? -11.617 -29.312 -18.578 1 93.94 437 ILE B C 1
ATOM 8738 O O . ILE B 1 437 ? -10.867 -29.031 -17.641 1 93.94 437 ILE B O 1
ATOM 8742 N N . VAL B 1 438 ? -11.211 -29.469 -19.828 1 91.12 438 VAL B N 1
ATOM 8743 C CA . VAL B 1 438 ? -9.805 -29.328 -20.188 1 91.12 438 VAL B CA 1
ATOM 8744 C C . VAL B 1 438 ? -9.672 -28.312 -21.328 1 91.12 438 VAL B C 1
ATOM 8746 O O . VAL B 1 438 ? -10.641 -28.016 -22.031 1 91.12 438 VAL B O 1
ATOM 8749 N N . GLY B 1 439 ? -8.562 -27.781 -21.453 1 86.94 439 GLY B N 1
ATOM 8750 C CA . GLY B 1 439 ? -8.266 -26.812 -22.5 1 86.94 439 GLY B CA 1
ATOM 8751 C C . GLY B 1 439 ? -7.051 -25.953 -22.188 1 86.94 439 GLY B C 1
ATOM 8752 O O . GLY B 1 439 ? -6.527 -26 -21.078 1 86.94 439 GLY B O 1
ATOM 8753 N N . ALA B 1 440 ? -6.688 -25.219 -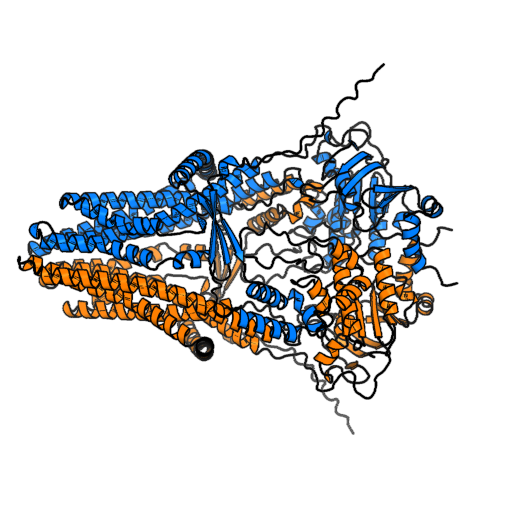23.188 1 80.62 440 ALA B N 1
ATOM 8754 C CA . ALA B 1 440 ? -5.531 -24.344 -23.062 1 80.62 440 ALA B CA 1
ATOM 8755 C C . ALA B 1 440 ? -5.844 -23.156 -22.141 1 80.62 440 ALA B C 1
ATOM 8757 O O . ALA B 1 440 ? -7.004 -22.938 -21.797 1 80.62 440 ALA B O 1
ATOM 8758 N N . ASN B 1 441 ? -4.754 -22.5 -21.719 1 76.62 441 ASN B N 1
ATOM 8759 C CA . ASN B 1 441 ? -4.941 -21.281 -20.922 1 76.62 441 ASN B CA 1
ATOM 8760 C C . ASN B 1 441 ? -5.754 -20.234 -21.688 1 76.62 441 ASN B C 1
ATOM 8762 O O . ASN B 1 441 ? -5.539 -20.031 -22.875 1 76.62 441 ASN B O 1
ATOM 8766 N N . GLY B 1 442 ? -6.676 -19.594 -21.016 1 77.44 442 GLY B N 1
ATOM 8767 C CA . GLY B 1 442 ? -7.477 -18.547 -21.625 1 77.44 442 GLY B CA 1
ATOM 8768 C C . GLY B 1 442 ? -8.648 -19.078 -22.422 1 77.44 442 GLY B C 1
ATOM 8769 O O . GLY B 1 442 ? -9.32 -18.328 -23.141 1 77.44 442 GLY B O 1
ATOM 8770 N N . SER B 1 443 ? -8.883 -20.375 -22.312 1 84.44 443 SER B N 1
ATOM 8771 C CA . SER B 1 443 ? -9.938 -20.969 -23.125 1 84.44 443 SER B CA 1
ATOM 8772 C C . SER B 1 443 ? -11.312 -20.703 -22.531 1 84.44 443 SER B C 1
ATOM 8774 O O . SER B 1 443 ? -12.336 -21.031 -23.156 1 84.44 443 SER B O 1
ATOM 8776 N N . GLY B 1 444 ? -11.406 -20.125 -21.328 1 88.31 444 GLY B N 1
ATOM 8777 C CA . GLY B 1 444 ? -12.688 -19.781 -20.734 1 88.31 444 GLY B CA 1
ATOM 8778 C C . GLY B 1 444 ? -13.133 -20.766 -19.656 1 88.31 444 GLY B C 1
ATOM 8779 O O . GLY B 1 444 ? -14.25 -20.672 -19.156 1 88.31 444 GLY B O 1
ATOM 8780 N N . LYS B 1 445 ? -12.32 -21.688 -19.281 1 90.69 445 LYS B N 1
ATOM 8781 C CA . LYS B 1 445 ? -12.664 -22.75 -18.328 1 90.69 445 LYS B CA 1
ATOM 8782 C C . LYS B 1 445 ? -13.094 -22.141 -16.984 1 90.69 445 LYS B C 1
ATOM 8784 O O . LYS B 1 445 ? -14.148 -22.5 -16.453 1 90.69 445 LYS B O 1
ATOM 8789 N N . SER B 1 446 ? -12.281 -21.172 -16.5 1 88.44 446 SER B N 1
ATOM 8790 C CA . SER B 1 446 ? -12.586 -20.562 -15.203 1 88.44 446 SER B CA 1
ATOM 8791 C C . SER B 1 446 ? -13.859 -19.719 -15.281 1 88.44 446 SER B C 1
ATOM 8793 O O . SER B 1 446 ? -14.625 -19.672 -14.32 1 88.44 446 SER B O 1
ATOM 8795 N N . THR B 1 447 ? -14.094 -19.094 -16.391 1 90.06 447 THR B N 1
ATOM 8796 C CA . THR B 1 447 ? -15.312 -18.312 -16.594 1 90.06 447 THR B CA 1
ATOM 8797 C C . THR B 1 447 ? -16.547 -19.219 -16.547 1 90.06 447 THR B C 1
ATOM 8799 O O . THR B 1 447 ? -17.562 -18.859 -15.953 1 90.06 447 THR B O 1
ATOM 8802 N N . LEU B 1 448 ? -16.375 -20.344 -17.172 1 94.06 448 LEU B N 1
ATOM 8803 C CA . LEU B 1 448 ? -17.484 -21.297 -17.188 1 94.06 448 LEU B CA 1
ATOM 8804 C C . LEU B 1 448 ? -17.828 -21.75 -15.773 1 94.06 448 LEU B C 1
ATOM 8806 O O . LEU B 1 448 ? -19 -21.828 -15.414 1 94.06 448 LEU B O 1
ATOM 8810 N N . VAL B 1 449 ? -16.859 -22.016 -14.992 1 92.5 449 VAL B N 1
ATOM 8811 C CA . VAL B 1 449 ? -17.062 -22.438 -13.609 1 92.5 449 VAL B CA 1
ATOM 8812 C C . VAL B 1 449 ? -17.75 -21.328 -12.82 1 92.5 449 VAL B C 1
ATOM 8814 O O . VAL B 1 449 ? -18.656 -21.594 -12.039 1 92.5 449 VAL B O 1
ATOM 8817 N N . ARG B 1 450 ? -17.391 -20.141 -13.023 1 89.88 450 ARG B N 1
ATOM 8818 C CA . ARG B 1 450 ? -17.984 -19.016 -12.328 1 89.88 450 ARG B CA 1
ATOM 8819 C C . ARG B 1 450 ? -19.453 -18.844 -12.703 1 89.88 450 ARG B C 1
ATOM 8821 O O . ARG B 1 450 ? -20.266 -18.453 -11.867 1 89.88 450 ARG B O 1
ATOM 8828 N N . LEU B 1 451 ? -19.75 -19.156 -13.922 1 92.25 451 LEU B N 1
ATOM 8829 C CA . LEU B 1 451 ? -21.125 -19.094 -14.375 1 92.25 451 LEU B CA 1
ATOM 8830 C C . LEU B 1 451 ? -21.969 -20.203 -13.742 1 92.25 451 LEU B C 1
ATOM 8832 O O . LEU B 1 451 ? -23.094 -19.953 -13.297 1 92.25 451 LEU B O 1
ATOM 8836 N N . LEU B 1 452 ? -21.359 -21.359 -13.711 1 94.12 452 LEU B N 1
ATOM 8837 C CA . LEU B 1 452 ? -22.078 -22.484 -13.125 1 94.12 452 LEU B CA 1
ATOM 8838 C C . LEU B 1 452 ? -22.359 -22.25 -11.648 1 94.12 452 LEU B C 1
ATOM 8840 O O . LEU B 1 452 ? -23.406 -22.656 -11.141 1 94.12 452 LEU B O 1
ATOM 8844 N N . ALA B 1 453 ? -21.484 -21.547 -11.055 1 90.56 453 ALA B N 1
ATOM 8845 C CA . ALA B 1 453 ? -21.672 -21.219 -9.648 1 90.56 453 ALA B CA 1
ATOM 8846 C C . ALA B 1 453 ? -22.547 -19.969 -9.492 1 90.56 453 ALA B C 1
ATOM 8848 O O . ALA B 1 453 ? -22.766 -19.5 -8.375 1 90.56 453 ALA B O 1
ATOM 8849 N N . ARG B 1 454 ? -22.938 -19.359 -10.562 1 90.06 454 ARG B N 1
ATOM 8850 C CA . ARG B 1 454 ? -23.781 -18.188 -10.68 1 90.06 454 ARG B CA 1
ATOM 8851 C C . ARG B 1 454 ? -23.188 -16.984 -9.945 1 90.06 454 ARG B C 1
ATOM 8853 O O . ARG B 1 454 ? -23.891 -16.266 -9.234 1 90.06 454 ARG B O 1
ATOM 8860 N N . LEU B 1 455 ? -21.969 -16.938 -10.008 1 86.06 455 LEU B N 1
ATOM 8861 C CA . LEU B 1 455 ? -21.312 -15.703 -9.578 1 86.06 455 LEU B CA 1
ATOM 8862 C C . LEU B 1 455 ? -21.594 -14.57 -10.555 1 86.06 455 LEU B C 1
ATOM 8864 O O . LEU B 1 455 ? -21.469 -13.398 -10.203 1 86.06 455 LEU B O 1
ATOM 8868 N N . TYR B 1 456 ? -21.891 -14.984 -11.797 1 86.25 456 TYR B N 1
ATOM 8869 C CA . TYR B 1 456 ? -22.328 -14.102 -12.867 1 86.25 456 TYR B CA 1
ATOM 8870 C C . TYR B 1 456 ? -23.547 -14.672 -13.586 1 86.25 456 TYR B C 1
ATOM 8872 O O . TYR B 1 456 ? -23.766 -15.883 -13.57 1 86.25 456 TYR B O 1
ATOM 8880 N N . ASP B 1 457 ? -24.25 -13.75 -14.117 1 89.56 457 ASP B N 1
ATOM 8881 C CA . ASP B 1 457 ? -25.281 -14.172 -15.062 1 89.56 457 ASP B CA 1
ATOM 8882 C C . ASP B 1 457 ? -24.812 -14.023 -16.5 1 89.56 457 ASP B C 1
ATOM 8884 O O . ASP B 1 457 ? -24.031 -13.125 -16.812 1 89.56 457 ASP B O 1
ATOM 8888 N N . PRO B 1 458 ? -25.234 -14.953 -17.266 1 92.12 458 PRO B N 1
ATOM 8889 C CA . PRO B 1 458 ? -24.828 -14.852 -18.672 1 92.12 458 PRO B CA 1
ATOM 8890 C C . PRO B 1 458 ? -25.312 -13.57 -19.328 1 92.12 458 PRO B C 1
ATOM 8892 O O . PRO B 1 458 ? -26.328 -13 -18.922 1 92.12 458 PRO B O 1
ATOM 8895 N N . THR B 1 459 ? -24.578 -13.125 -20.328 1 90.31 459 THR B N 1
ATOM 8896 C CA . THR B 1 459 ? -24.953 -11.953 -21.109 1 90.31 459 THR B CA 1
ATOM 8897 C C . THR B 1 459 ? -26.125 -12.273 -22.031 1 90.31 459 THR B C 1
ATOM 8899 O O . THR B 1 459 ? -27.031 -11.461 -22.203 1 90.31 459 THR B O 1
ATOM 8902 N N . SER B 1 460 ? -26.078 -13.391 -22.656 1 93.44 460 SER B N 1
ATOM 8903 C CA . SER B 1 460 ? -27.156 -13.891 -23.484 1 93.44 460 SER B CA 1
ATOM 8904 C C . SER B 1 460 ? -27.281 -15.406 -23.391 1 93.44 460 SER B C 1
ATOM 8906 O O . SER B 1 460 ? -26.359 -16.078 -22.922 1 93.44 460 SER B O 1
ATOM 8908 N N . GLY B 1 461 ? -28.438 -15.852 -23.609 1 95.88 461 GLY B N 1
ATOM 8909 C CA . GLY B 1 461 ? -28.688 -17.281 -23.531 1 95.88 461 GLY B CA 1
ATOM 8910 C C . GLY B 1 461 ? -29.438 -17.688 -22.266 1 95.88 461 GLY B C 1
ATOM 8911 O O . GLY B 1 461 ? -29.812 -16.828 -21.469 1 95.88 461 GLY B O 1
ATOM 8912 N N . ASP B 1 462 ? -29.688 -18.984 -22.219 1 96.06 462 ASP B N 1
ATOM 8913 C CA . ASP B 1 462 ? -30.438 -19.469 -21.062 1 96.06 462 ASP B CA 1
ATOM 8914 C C . ASP B 1 462 ? -29.578 -20.375 -20.188 1 96.06 462 ASP B C 1
ATOM 8916 O O . ASP B 1 462 ? -28.781 -21.172 -20.703 1 96.06 462 ASP B O 1
ATOM 8920 N N . PHE B 1 463 ? -29.719 -20.203 -18.953 1 96.06 463 PHE B N 1
ATOM 8921 C CA . PHE B 1 463 ? -29 -20.984 -17.953 1 96.06 463 PHE B CA 1
ATOM 8922 C C . PHE B 1 463 ? -29.984 -21.656 -16.984 1 96.06 463 PHE B C 1
ATOM 8924 O O . PHE B 1 463 ? -30.672 -20.969 -16.219 1 96.06 463 PHE B O 1
ATOM 8931 N N . LEU B 1 464 ? -30 -22.953 -17.094 1 95.94 464 LEU B N 1
ATOM 8932 C CA . LEU B 1 464 ? -30.953 -23.688 -16.281 1 95.94 464 LEU B CA 1
ATOM 8933 C C . LEU B 1 464 ? -30.234 -24.562 -15.258 1 95.94 464 LEU B C 1
ATOM 8935 O O . LEU B 1 464 ? -29.188 -25.141 -15.539 1 95.94 464 LEU B O 1
ATOM 8939 N N . ILE B 1 465 ? -30.844 -24.656 -14.078 1 94.75 465 ILE B N 1
ATOM 8940 C CA . ILE B 1 465 ? -30.422 -25.547 -13 1 94.75 465 ILE B CA 1
ATOM 8941 C C . ILE B 1 465 ? -31.578 -26.484 -12.625 1 94.75 465 ILE B C 1
ATOM 8943 O O . ILE B 1 465 ? -32.656 -26.031 -12.242 1 94.75 465 ILE B O 1
ATOM 8947 N N . ASP B 1 466 ? -31.328 -27.703 -12.75 1 93.38 466 ASP B N 1
ATOM 8948 C CA . ASP B 1 466 ? -32.375 -28.703 -12.5 1 93.38 466 ASP B CA 1
ATOM 8949 C C . ASP B 1 466 ? -33.625 -28.406 -13.305 1 93.38 466 ASP B C 1
ATOM 8951 O O . ASP B 1 466 ? -34.719 -28.469 -12.773 1 93.38 466 ASP B O 1
ATOM 8955 N N . GLY B 1 467 ? -33.375 -27.875 -14.445 1 91.62 467 GLY B N 1
ATOM 8956 C CA . GLY B 1 467 ? -34.469 -27.688 -15.391 1 91.62 467 GLY B CA 1
ATOM 8957 C C . GLY B 1 467 ? -35.156 -26.344 -15.25 1 91.62 467 GLY B C 1
ATOM 8958 O O . GLY B 1 467 ? -36 -26 -16.062 1 91.62 467 GLY B O 1
ATOM 8959 N N . GLN B 1 468 ? -34.875 -25.594 -14.219 1 93.06 468 GLN B N 1
ATOM 8960 C CA . GLN B 1 468 ? -35.469 -24.281 -14.008 1 93.06 468 GLN B CA 1
ATOM 8961 C C . GLN B 1 468 ? -34.469 -23.172 -14.242 1 93.06 468 GLN B C 1
ATOM 8963 O O . GLN B 1 468 ? -33.25 -23.375 -14.047 1 93.06 468 GLN B O 1
ATOM 8968 N N . PRO B 1 469 ? -35 -22.078 -14.633 1 93.75 469 PRO B N 1
ATOM 8969 C CA . PRO B 1 469 ? -34.062 -20.969 -14.805 1 93.75 469 PRO B CA 1
ATOM 8970 C C . PRO B 1 469 ? -33.281 -20.641 -13.523 1 93.75 469 PRO B C 1
ATOM 8972 O O . PRO B 1 469 ? -33.875 -20.625 -12.438 1 93.75 469 PRO B O 1
ATOM 8975 N N . ALA B 1 470 ? -32.031 -20.453 -13.656 1 92.81 470 ALA B N 1
ATOM 8976 C CA . ALA B 1 470 ? -31.141 -20.234 -12.516 1 92.81 470 ALA B CA 1
ATOM 8977 C C . ALA B 1 470 ? -31.609 -19.047 -11.672 1 92.81 470 ALA B C 1
ATOM 8979 O O . ALA B 1 470 ? -31.438 -19.047 -10.453 1 92.81 470 ALA B O 1
ATOM 8980 N N . ASN B 1 471 ? -32.219 -18 -12.273 1 90.88 471 ASN B N 1
ATOM 8981 C CA . ASN B 1 471 ? -32.625 -16.781 -11.57 1 90.88 471 ASN B CA 1
ATOM 8982 C C . ASN B 1 471 ? -33.906 -16.969 -10.789 1 90.88 471 ASN B C 1
ATOM 8984 O O . ASN B 1 471 ? -34.344 -16.062 -10.078 1 90.88 471 ASN B O 1
ATOM 8988 N N . SER B 1 472 ? -34.5 -18.156 -10.828 1 91.81 472 SER B N 1
ATOM 8989 C CA . SER B 1 472 ? -35.719 -18.453 -10.102 1 91.81 472 SER B CA 1
ATOM 8990 C C . SER B 1 472 ? -35.406 -18.906 -8.672 1 91.81 472 SER B C 1
ATOM 8992 O O . SER B 1 472 ? -36.281 -18.859 -7.805 1 91.81 472 SER B O 1
ATOM 8994 N N . TYR B 1 473 ? -34.25 -19.297 -8.461 1 92.19 473 TYR B N 1
ATOM 8995 C CA . TYR B 1 473 ? -33.875 -19.859 -7.16 1 92.19 473 TYR B CA 1
ATOM 8996 C C . TYR B 1 473 ? -33.438 -18.766 -6.199 1 92.19 473 TYR B C 1
ATOM 8998 O O . TYR B 1 473 ? -32.969 -17.719 -6.625 1 92.19 473 TYR B O 1
ATOM 9006 N N . ASN B 1 474 ? -33.688 -19.141 -4.914 1 91.06 474 ASN B N 1
ATOM 9007 C CA . ASN B 1 474 ? -33.125 -18.297 -3.869 1 91.06 474 ASN B CA 1
ATOM 9008 C C . ASN B 1 474 ? -31.594 -18.375 -3.877 1 91.06 474 ASN B C 1
ATOM 9010 O O . ASN B 1 474 ? -31.016 -19.469 -3.809 1 91.06 474 ASN B O 1
ATOM 9014 N N . MET B 1 475 ? -30.969 -17.312 -3.887 1 88.56 475 MET B N 1
ATOM 9015 C CA . MET B 1 475 ? -29.516 -17.25 -4.066 1 88.56 475 MET B CA 1
ATOM 9016 C C . MET B 1 475 ? -28.797 -17.859 -2.871 1 88.56 475 MET B C 1
ATOM 9018 O O . MET B 1 475 ? -27.797 -18.562 -3.039 1 88.56 475 MET B O 1
ATOM 9022 N N . ALA B 1 476 ? -29.25 -17.594 -1.714 1 88 476 ALA B N 1
ATOM 9023 C CA . ALA B 1 476 ? -28.609 -18.125 -0.507 1 88 476 ALA B CA 1
ATOM 9024 C C . ALA B 1 476 ? -28.625 -19.641 -0.494 1 88 476 ALA B C 1
ATOM 9026 O O . ALA B 1 476 ? -27.625 -20.281 -0.156 1 88 476 ALA B O 1
ATOM 9027 N N . ASP B 1 477 ? -29.719 -20.188 -0.961 1 90.56 477 ASP B N 1
ATOM 9028 C CA . ASP B 1 477 ? -29.859 -21.641 -1.015 1 90.56 477 ASP B CA 1
ATOM 9029 C C . ASP B 1 477 ? -28.906 -22.234 -2.043 1 90.56 477 ASP B C 1
ATOM 9031 O O . ASP B 1 477 ? -28.266 -23.25 -1.781 1 90.56 477 ASP B O 1
ATOM 9035 N N . LEU B 1 478 ? -28.828 -21.594 -3.125 1 91.06 478 LEU B N 1
ATOM 9036 C CA . LEU B 1 478 ? -27.953 -22.078 -4.191 1 91.06 478 LEU B CA 1
ATOM 9037 C C . LEU B 1 478 ? -26.5 -22.047 -3.75 1 91.06 478 LEU B C 1
ATOM 9039 O O . LEU B 1 478 ? -25.734 -22.984 -4.023 1 91.06 478 LEU B O 1
ATOM 9043 N N . ARG B 1 479 ? -26.141 -21.047 -3.111 1 90.38 479 ARG B N 1
ATOM 9044 C CA . ARG B 1 479 ? -24.766 -20.891 -2.658 1 90.38 479 ARG B CA 1
ATOM 9045 C C . ARG B 1 479 ? -24.422 -21.938 -1.591 1 90.38 479 ARG B C 1
ATOM 9047 O O . ARG B 1 479 ? -23.328 -22.484 -1.585 1 90.38 479 ARG B O 1
ATOM 9054 N N . ARG B 1 480 ? -25.375 -22.203 -0.758 1 90.44 480 ARG B N 1
ATOM 9055 C CA . ARG B 1 480 ? -25.156 -23.188 0.293 1 90.44 480 ARG B CA 1
ATOM 9056 C C . ARG B 1 480 ? -25.031 -24.594 -0.29 1 90.44 480 ARG B C 1
ATOM 9058 O O . ARG B 1 480 ? -24.375 -25.453 0.291 1 90.44 480 ARG B O 1
ATOM 9065 N N . ALA B 1 481 ? -25.609 -24.703 -1.445 1 92.94 481 ALA B N 1
ATOM 9066 C CA . ALA B 1 481 ? -25.609 -26.016 -2.08 1 92.94 481 ALA B CA 1
ATOM 9067 C C . ALA B 1 481 ? -24.406 -26.172 -3.006 1 92.94 481 ALA B C 1
ATOM 9069 O O . ALA B 1 481 ? -24.188 -27.25 -3.586 1 92.94 481 ALA B O 1
ATOM 9070 N N . SER B 1 482 ? -23.609 -25.172 -3.094 1 93.5 482 SER B N 1
ATOM 9071 C CA . SER B 1 482 ? -22.484 -25.188 -4.02 1 93.5 482 SER B CA 1
ATOM 9072 C C . SER B 1 482 ? -21.172 -24.891 -3.299 1 93.5 482 SER B C 1
ATOM 9074 O O . SER B 1 482 ? -21.156 -24.188 -2.289 1 93.5 482 SER B O 1
ATOM 9076 N N . THR B 1 483 ? -20.078 -25.516 -3.795 1 93.06 483 THR B N 1
ATOM 9077 C CA . THR B 1 483 ? -18.734 -25.266 -3.291 1 93.06 483 THR B CA 1
ATOM 9078 C C . THR B 1 483 ? -17.75 -25.094 -4.441 1 93.06 483 THR B C 1
ATOM 9080 O O . THR B 1 483 ? -17.781 -25.859 -5.414 1 93.06 483 THR B O 1
ATOM 9083 N N . ILE B 1 484 ? -16.969 -24.047 -4.312 1 92.31 484 ILE B N 1
ATOM 9084 C CA . ILE B 1 484 ? -15.953 -23.797 -5.332 1 92.31 484 ILE B CA 1
ATOM 9085 C C . ILE B 1 484 ? -14.562 -23.875 -4.703 1 92.31 484 ILE B C 1
ATOM 9087 O O . ILE B 1 484 ? -14.266 -23.141 -3.758 1 92.31 484 ILE B O 1
ATOM 9091 N N . LEU B 1 485 ? -13.797 -24.734 -5.176 1 91.19 485 LEU B N 1
ATOM 9092 C CA . LEU B 1 485 ? -12.391 -24.844 -4.801 1 91.19 485 LEU B CA 1
ATOM 9093 C C . LEU B 1 485 ? -11.484 -24.359 -5.926 1 91.19 485 LEU B C 1
ATOM 9095 O O . LEU B 1 485 ? -11.422 -24.984 -6.984 1 91.19 485 LEU B O 1
ATOM 9099 N N . SER B 1 486 ? -10.922 -23.234 -5.703 1 86.69 486 SER B N 1
ATOM 9100 C CA . SER B 1 486 ? -10.094 -22.656 -6.758 1 86.69 486 SER B CA 1
ATOM 9101 C C . SER B 1 486 ? -8.75 -22.172 -6.203 1 86.69 486 SER B C 1
ATOM 9103 O O . SER B 1 486 ? -8.586 -22.062 -4.988 1 86.69 486 SER B O 1
ATOM 9105 N N . GLN B 1 487 ? -7.844 -22 -7.129 1 73.5 487 GLN B N 1
ATOM 9106 C CA . GLN B 1 487 ? -6.547 -21.438 -6.766 1 73.5 487 GLN B CA 1
ATOM 9107 C C . GLN B 1 487 ? -6.691 -19.984 -6.297 1 73.5 487 GLN B C 1
ATOM 9109 O O . GLN B 1 487 ? -5.816 -19.469 -5.598 1 73.5 487 GLN B O 1
ATOM 9114 N N . ASP B 1 488 ? -7.785 -19.359 -6.523 1 76.88 488 ASP B N 1
ATOM 9115 C CA . ASP B 1 488 ? -7.992 -17.953 -6.211 1 76.88 488 ASP B CA 1
ATOM 9116 C C . ASP B 1 488 ? -8.57 -17.781 -4.809 1 76.88 488 ASP B C 1
ATOM 9118 O O . ASP B 1 488 ? -8.695 -16.656 -4.312 1 76.88 488 ASP B O 1
ATOM 9122 N N . ASN B 1 489 ? -8.891 -18.984 -4.254 1 85.31 489 ASN B N 1
ATOM 9123 C CA . ASN B 1 489 ? -9.414 -18.891 -2.896 1 85.31 489 ASN B CA 1
ATOM 9124 C C . ASN B 1 489 ? -8.391 -18.281 -1.945 1 85.31 489 ASN B C 1
ATOM 9126 O O . ASN B 1 489 ? -7.191 -18.516 -2.082 1 85.31 489 ASN B O 1
ATOM 9130 N N . LYS B 1 490 ? -8.938 -17.516 -1.001 1 87 490 LYS B N 1
ATOM 9131 C CA . LYS B 1 490 ? -8.062 -16.781 -0.09 1 87 490 LYS B CA 1
ATOM 9132 C C . LYS B 1 490 ? -8.164 -17.328 1.33 1 87 490 LYS B C 1
ATOM 9134 O O . LYS B 1 490 ? -9.156 -17.969 1.686 1 87 490 LYS B O 1
ATOM 9139 N N . ILE B 1 491 ? -7.105 -17.109 2.016 1 89.5 491 ILE B N 1
ATOM 9140 C CA . ILE B 1 491 ? -7.129 -17.359 3.451 1 89.5 491 ILE B CA 1
ATOM 9141 C C . ILE B 1 491 ? -7.707 -16.156 4.184 1 89.5 491 ILE B C 1
ATOM 9143 O O . ILE B 1 491 ? -7.297 -15.016 3.943 1 89.5 491 ILE B O 1
ATOM 9147 N N . TYR B 1 492 ? -8.656 -16.469 5.008 1 90.88 492 TYR B N 1
ATOM 9148 C CA . TYR B 1 492 ? -9.32 -15.391 5.738 1 90.88 492 TYR B CA 1
ATOM 9149 C C . TYR B 1 492 ? -8.43 -14.859 6.855 1 90.88 492 TYR B C 1
ATOM 9151 O O . TYR B 1 492 ? -7.625 -15.609 7.426 1 90.88 492 TYR B O 1
ATOM 9159 N N . PRO B 1 493 ? -8.469 -13.555 7.137 1 88.38 493 PRO B N 1
ATOM 9160 C CA . PRO B 1 493 ? -7.695 -12.977 8.242 1 88.38 493 PRO B CA 1
ATOM 9161 C C . PRO B 1 493 ? -8.25 -13.359 9.609 1 88.38 493 PRO B C 1
ATOM 9163 O O . PRO B 1 493 ? -8.57 -12.477 10.414 1 88.38 493 PRO B O 1
ATOM 9166 N N . LEU B 1 494 ? -8.438 -14.586 9.852 1 90.75 494 LEU B N 1
ATOM 9167 C CA . LEU B 1 494 ? -8.938 -15.211 11.078 1 90.75 494 LEU B CA 1
ATOM 9168 C C . LEU B 1 494 ? -8.039 -16.375 11.492 1 90.75 494 LEU B C 1
ATOM 9170 O O . LEU B 1 494 ? -6.977 -16.594 10.906 1 90.75 494 LEU B O 1
ATOM 9174 N N . SER B 1 495 ? -8.414 -17 12.586 1 89.69 495 SER B N 1
ATOM 9175 C CA . SER B 1 495 ? -7.656 -18.156 13.023 1 89.69 495 SER B CA 1
ATOM 9176 C C . SER B 1 495 ? -7.793 -19.312 12.031 1 89.69 495 SER B C 1
ATOM 9178 O O . SER B 1 495 ? -8.711 -19.328 11.211 1 89.69 495 SER B O 1
ATOM 9180 N N . LEU B 1 496 ? -6.891 -20.25 12.047 1 93.12 496 LEU B N 1
ATOM 9181 C CA . LEU B 1 496 ? -6.965 -21.406 11.164 1 93.12 496 LEU B CA 1
ATOM 9182 C C . LEU B 1 496 ? -8.227 -22.219 11.43 1 93.12 496 LEU B C 1
ATOM 9184 O O . LEU B 1 496 ? -8.852 -22.734 10.5 1 93.12 496 LEU B O 1
ATOM 9188 N N . ALA B 1 497 ? -8.586 -22.266 12.695 1 94.88 497 ALA B N 1
ATOM 9189 C CA . ALA B 1 497 ? -9.82 -22.953 13.062 1 94.88 497 ALA B CA 1
ATOM 9190 C C . ALA B 1 497 ? -11.031 -22.281 12.414 1 94.88 497 ALA B C 1
ATOM 9192 O O . ALA B 1 497 ? -11.891 -22.969 11.852 1 94.88 497 ALA B O 1
ATOM 9193 N N . GLU B 1 498 ? -11.047 -21.031 12.438 1 93.44 498 GLU B N 1
ATOM 9194 C CA . GLU B 1 498 ? -12.172 -20.297 11.852 1 93.44 498 GLU B CA 1
ATOM 9195 C C . GLU B 1 498 ? -12.156 -20.406 10.328 1 93.44 498 GLU B C 1
ATOM 9197 O O . GLU B 1 498 ? -13.219 -20.469 9.695 1 93.44 498 GLU B O 1
ATOM 9202 N N . ASN B 1 499 ? -10.977 -20.375 9.789 1 94.06 499 ASN B N 1
ATOM 9203 C CA . ASN B 1 499 ? -10.859 -20.531 8.344 1 94.06 499 ASN B CA 1
ATOM 9204 C C . ASN B 1 499 ? -11.516 -21.828 7.871 1 94.06 499 ASN B C 1
ATOM 9206 O O . ASN B 1 499 ? -12.227 -21.844 6.863 1 94.06 499 ASN B O 1
ATOM 9210 N N . ILE B 1 500 ? -11.281 -22.844 8.602 1 96.31 500 ILE B N 1
ATOM 9211 C CA . ILE B 1 500 ? -11.844 -24.141 8.242 1 96.31 500 ILE B CA 1
ATOM 9212 C C . ILE B 1 500 ? -13.312 -24.203 8.648 1 96.31 500 ILE B C 1
ATOM 9214 O O . ILE B 1 500 ? -14.172 -24.594 7.859 1 96.31 500 ILE B O 1
ATOM 9218 N N . GLY B 1 501 ? -13.578 -23.688 9.805 1 95.56 501 GLY B N 1
ATOM 9219 C CA . GLY B 1 501 ? -14.914 -23.781 10.383 1 95.56 501 GLY B CA 1
ATOM 9220 C C . GLY B 1 501 ? -15.953 -23 9.594 1 95.56 501 GLY B C 1
ATOM 9221 O O . GLY B 1 501 ? -17.125 -23.375 9.586 1 95.56 501 GLY B O 1
ATOM 9222 N N . LEU B 1 502 ? -15.578 -22.047 8.875 1 93.88 502 LEU B N 1
ATOM 9223 C CA . LEU B 1 502 ? -16.5 -21.188 8.125 1 93.88 502 LEU B CA 1
ATOM 9224 C C . LEU B 1 502 ? -17.078 -21.938 6.926 1 93.88 502 LEU B C 1
ATOM 9226 O O . LEU B 1 502 ? -18.016 -21.453 6.281 1 93.88 502 LEU B O 1
ATOM 9230 N N . GLY B 1 503 ? -16.547 -23.062 6.672 1 93.62 503 GLY B N 1
ATOM 9231 C CA . GLY B 1 503 ? -17.172 -23.922 5.672 1 93.62 503 GLY B CA 1
ATOM 9232 C C . GLY B 1 503 ? -18.562 -24.375 6.047 1 93.62 503 GLY B C 1
ATOM 9233 O O . GLY B 1 503 ? -19.391 -24.656 5.176 1 93.62 503 GLY B O 1
ATOM 9234 N N . LEU B 1 504 ? -18.781 -24.531 7.336 1 93.81 504 LEU B N 1
ATOM 9235 C CA . LEU B 1 504 ? -20.078 -24.875 7.891 1 93.81 504 LEU B CA 1
ATOM 9236 C C . LEU B 1 504 ? -20.438 -23.969 9.062 1 93.81 504 LEU B C 1
ATOM 9238 O O . LEU B 1 504 ? -20.047 -24.25 10.203 1 93.81 504 LEU B O 1
ATOM 9242 N N . LEU B 1 505 ? -21.25 -23.016 8.836 1 91.88 505 LEU B N 1
ATOM 9243 C CA . LEU B 1 505 ? -21.5 -21.938 9.789 1 91.88 505 LEU B CA 1
ATOM 9244 C C . LEU B 1 505 ? -22.203 -22.469 11.039 1 91.88 505 LEU B C 1
ATOM 9246 O O . LEU B 1 505 ? -21.906 -22.016 12.148 1 91.88 505 LEU B O 1
ATOM 9250 N N . GLN B 1 506 ? -23.062 -23.391 10.922 1 89.31 506 GLN B N 1
ATOM 9251 C CA . GLN B 1 506 ? -23.844 -23.922 12.031 1 89.31 506 GLN B CA 1
ATOM 9252 C C . GLN B 1 506 ? -22.953 -24.656 13.031 1 89.31 506 GLN B C 1
ATOM 9254 O O . GLN B 1 506 ? -23.281 -24.75 14.219 1 89.31 506 GLN B O 1
ATOM 9259 N N . SER B 1 507 ? -21.797 -25.141 12.5 1 92.56 507 SER B N 1
ATOM 9260 C CA . SER B 1 507 ? -20.859 -25.891 13.344 1 92.56 507 SER B CA 1
ATOM 9261 C C . SER B 1 507 ? -19.453 -25.297 13.242 1 92.56 507 SER B C 1
ATOM 9263 O O . SER B 1 507 ? -18.469 -26.047 13.219 1 92.56 507 SER B O 1
ATOM 9265 N N . SER B 1 508 ? -19.453 -24.031 13.117 1 92.06 508 SER B N 1
ATOM 9266 C CA . SER B 1 508 ? -18.172 -23.391 12.852 1 92.06 508 SER B CA 1
ATOM 9267 C C . SER B 1 508 ? -17.234 -23.484 14.055 1 92.06 508 SER B C 1
ATOM 9269 O O . SER B 1 508 ? -16.016 -23.359 13.914 1 92.06 508 SER B O 1
ATOM 9271 N N . ASP B 1 509 ? -17.797 -23.812 15.281 1 92.12 509 ASP B N 1
ATOM 9272 C CA . ASP B 1 509 ? -16.969 -23.859 16.484 1 92.12 509 ASP B CA 1
ATOM 9273 C C . ASP B 1 509 ? -16.734 -25.297 16.938 1 92.12 509 ASP B C 1
ATOM 9275 O O . ASP B 1 509 ? -16.156 -25.531 18 1 92.12 509 ASP B O 1
ATOM 9279 N N . ASP B 1 510 ? -17.156 -26.203 16.109 1 95.88 510 ASP B N 1
ATOM 9280 C CA . ASP B 1 510 ? -16.969 -27.609 16.438 1 95.88 510 ASP B CA 1
ATOM 9281 C C . ASP B 1 510 ? -15.562 -28.078 16.078 1 95.88 510 ASP B C 1
ATOM 9283 O O . ASP B 1 510 ? -15.273 -28.375 14.914 1 95.88 510 ASP B O 1
ATOM 9287 N N . MET B 1 511 ? -14.789 -28.281 17.016 1 96 511 MET B N 1
ATOM 9288 C CA . MET B 1 511 ? -13.375 -28.562 16.812 1 96 511 MET B CA 1
ATOM 9289 C C . MET B 1 511 ? -13.172 -29.969 16.266 1 96 511 MET B C 1
ATOM 9291 O O . MET B 1 511 ? -12.219 -30.219 15.523 1 96 511 MET B O 1
ATOM 9295 N N . ASP B 1 512 ? -14.062 -30.812 16.562 1 96.62 512 ASP B N 1
ATOM 9296 C CA . ASP B 1 512 ? -13.961 -32.188 16.031 1 96.62 512 ASP B CA 1
ATOM 9297 C C . ASP B 1 512 ? -14.172 -32.188 14.523 1 96.62 512 ASP B C 1
ATOM 9299 O O . ASP B 1 512 ? -13.406 -32.844 13.797 1 96.62 512 ASP B O 1
ATOM 9303 N N . LEU B 1 513 ? -15.172 -31.531 14.125 1 96.5 513 LEU B N 1
ATOM 9304 C CA . LEU B 1 513 ? -15.445 -31.453 12.695 1 96.5 513 LEU B CA 1
ATOM 9305 C C . LEU B 1 513 ? -14.336 -30.703 11.961 1 96.5 513 LEU B C 1
ATOM 9307 O O . LEU B 1 513 ? -13.953 -31.078 10.852 1 96.5 513 LEU B O 1
ATOM 9311 N N . ILE B 1 514 ? -13.852 -29.703 12.633 1 97.31 514 ILE B N 1
ATOM 9312 C CA . ILE B 1 514 ? -12.773 -28.922 12.047 1 97.31 514 ILE B CA 1
ATOM 9313 C C . ILE B 1 514 ? -11.523 -29.781 11.891 1 97.31 514 ILE B C 1
ATOM 9315 O O . ILE B 1 514 ? -10.875 -29.766 10.844 1 97.31 514 ILE B O 1
ATOM 9319 N N . ALA B 1 515 ? -11.211 -30.547 12.883 1 96.88 515 ALA B N 1
ATOM 9320 C CA . ALA B 1 515 ? -10.039 -31.422 12.836 1 96.88 515 ALA B CA 1
ATOM 9321 C C . ALA B 1 515 ? -10.195 -32.469 11.75 1 96.88 515 ALA B C 1
ATOM 9323 O O . ALA B 1 515 ? -9.242 -32.781 11.031 1 96.88 515 ALA B O 1
ATOM 9324 N N . LYS B 1 516 ? -11.359 -32.969 11.609 1 96.25 516 LYS B N 1
ATOM 9325 C CA . LYS B 1 516 ? -11.633 -33.969 10.57 1 96.25 516 LYS B CA 1
ATOM 9326 C C . LYS B 1 516 ? -11.477 -33.375 9.18 1 96.25 516 LYS B C 1
ATOM 9328 O O . LYS B 1 516 ? -10.875 -33.969 8.297 1 96.25 516 LYS B O 1
ATOM 9333 N N . ALA B 1 517 ? -12.055 -32.281 9.023 1 96.81 517 ALA B N 1
ATOM 9334 C CA . ALA B 1 517 ? -11.938 -31.578 7.742 1 96.81 517 ALA B CA 1
ATOM 9335 C C . ALA B 1 517 ? -10.484 -31.25 7.422 1 96.81 517 ALA B C 1
ATOM 9337 O O . ALA B 1 517 ? -10.055 -31.359 6.266 1 96.81 517 ALA B O 1
ATOM 9338 N N . ALA B 1 518 ? -9.727 -30.844 8.438 1 97 518 ALA B N 1
ATOM 9339 C CA . ALA B 1 518 ? -8.305 -30.547 8.258 1 97 518 ALA B CA 1
ATOM 9340 C C . ALA B 1 518 ? -7.547 -31.797 7.805 1 97 518 ALA B C 1
ATOM 9342 O O . ALA B 1 518 ? -6.648 -31.719 6.965 1 97 518 ALA B O 1
ATOM 9343 N N . GLU B 1 519 ? -7.922 -32.844 8.305 1 95.38 519 GLU B N 1
ATOM 9344 C CA . GLU B 1 519 ? -7.312 -34.125 7.914 1 95.38 519 GLU B CA 1
ATOM 9345 C C . GLU B 1 519 ? -7.652 -34.469 6.469 1 95.38 519 GLU B C 1
ATOM 9347 O O . GLU B 1 519 ? -6.777 -34.875 5.695 1 95.38 519 GLU B O 1
ATOM 9352 N N . GLN B 1 520 ? -8.867 -34.312 6.105 1 94.75 520 GLN B N 1
ATOM 9353 C CA . GLN B 1 520 ? -9.32 -34.625 4.754 1 94.75 520 GLN B CA 1
ATOM 9354 C C . GLN B 1 520 ? -8.656 -33.719 3.725 1 94.75 520 GLN B C 1
ATOM 9356 O O . GLN B 1 520 ? -8.297 -34.156 2.635 1 94.75 520 GLN B O 1
ATOM 9361 N N . GLY B 1 521 ? -8.508 -32.469 4.16 1 93.69 521 GLY B N 1
ATOM 9362 C CA . GLY B 1 521 ? -7.895 -31.516 3.25 1 93.69 521 GLY B CA 1
ATOM 9363 C C . GLY B 1 521 ? -6.379 -31.562 3.281 1 93.69 521 GLY B C 1
ATOM 9364 O O . GLY B 1 521 ? -5.715 -30.922 2.461 1 93.69 521 GLY B O 1
ATOM 9365 N N . GLY B 1 522 ? -5.852 -32.219 4.238 1 92.19 522 GLY B N 1
ATOM 9366 C CA . GLY B 1 522 ? -4.406 -32.375 4.324 1 92.19 522 GLY B CA 1
ATOM 9367 C C . GLY B 1 522 ? -3.732 -31.281 5.117 1 92.19 522 GLY B C 1
ATOM 9368 O O . GLY B 1 522 ? -2.52 -31.094 5.02 1 92.19 522 GLY B O 1
ATOM 9369 N N . ALA B 1 523 ? -4.457 -30.484 5.887 1 93.38 523 ALA B N 1
ATOM 9370 C CA . ALA B 1 523 ? -3.881 -29.344 6.59 1 93.38 523 ALA B CA 1
ATOM 9371 C C . ALA B 1 523 ? -3.432 -29.734 7.996 1 93.38 523 ALA B C 1
ATOM 9373 O O . ALA B 1 523 ? -2.721 -28.969 8.656 1 93.38 523 ALA B O 1
ATOM 9374 N N . SER B 1 524 ? -3.766 -30.844 8.477 1 94.12 524 SER B N 1
ATOM 9375 C CA . SER B 1 524 ? -3.514 -31.25 9.852 1 94.12 524 SER B CA 1
ATOM 9376 C C . SER B 1 524 ? -2.02 -31.25 10.164 1 94.12 524 SER B C 1
ATOM 9378 O O . SER B 1 524 ? -1.603 -30.812 11.234 1 94.12 524 SER B O 1
ATOM 9380 N N . GLU B 1 525 ? -1.332 -31.719 9.242 1 87.69 525 GLU B N 1
ATOM 9381 C CA . GLU B 1 525 ? 0.1 -31.875 9.477 1 87.69 525 GLU B CA 1
ATOM 9382 C C . GLU B 1 525 ? 0.773 -30.516 9.695 1 87.69 525 GLU B C 1
ATOM 9384 O O . GLU B 1 525 ? 1.495 -30.328 10.68 1 87.69 525 GLU B O 1
ATOM 9389 N N . PHE B 1 526 ? 0.606 -29.562 8.852 1 83.06 526 PHE B N 1
ATOM 9390 C CA . PHE B 1 526 ? 1.332 -28.297 8.992 1 83.06 526 PHE B CA 1
ATOM 9391 C C . PHE B 1 526 ? 0.783 -27.484 10.156 1 83.06 526 PHE B C 1
ATOM 9393 O O . PHE B 1 526 ? 1.521 -26.734 10.797 1 83.06 526 PHE B O 1
ATOM 9400 N N . ILE B 1 527 ? -0.57 -27.641 10.43 1 91.44 527 ILE B N 1
ATOM 9401 C CA . ILE B 1 527 ? -1.172 -26.922 11.539 1 91.44 527 ILE B CA 1
ATOM 9402 C C . ILE B 1 527 ? -0.541 -27.375 12.852 1 91.44 527 ILE B C 1
ATOM 9404 O O . ILE B 1 527 ? -0.292 -26.562 13.742 1 91.44 527 ILE B O 1
ATOM 9408 N N . SER B 1 528 ? -0.288 -28.609 12.953 1 89.38 528 SER B N 1
ATOM 9409 C CA . SER B 1 528 ? 0.297 -29.172 14.164 1 89.38 528 SER B CA 1
ATOM 9410 C C . SER B 1 528 ? 1.72 -28.672 14.383 1 89.38 528 SER B C 1
ATOM 9412 O O . SER B 1 528 ? 2.217 -28.656 15.508 1 89.38 528 SER B O 1
ATOM 9414 N N . LYS B 1 529 ? 2.311 -28.266 13.344 1 81.69 529 LYS B N 1
ATOM 9415 C CA . LYS B 1 529 ? 3.689 -27.797 13.414 1 81.69 529 LYS B CA 1
ATOM 9416 C C . LYS B 1 529 ? 3.748 -26.328 13.867 1 81.69 529 LYS B C 1
ATOM 9418 O O . LYS B 1 529 ? 4.82 -25.828 14.203 1 81.69 529 LYS B O 1
ATOM 9423 N N . LEU B 1 530 ? 2.643 -25.734 13.883 1 82.44 530 LEU B N 1
ATOM 9424 C CA . LEU B 1 530 ? 2.596 -24.344 14.305 1 82.44 530 LEU B CA 1
ATOM 9425 C C . LEU B 1 530 ? 2.492 -24.234 15.828 1 82.44 530 LEU B C 1
ATOM 9427 O O . LEU B 1 530 ? 1.821 -25.047 16.469 1 82.44 530 LEU B O 1
ATOM 9431 N N . ASP B 1 531 ? 3.049 -23.219 16.406 1 79.5 531 ASP B N 1
ATOM 9432 C CA . ASP B 1 531 ? 3.088 -23.016 17.859 1 79.5 531 ASP B CA 1
ATOM 9433 C C . ASP B 1 531 ? 1.679 -22.906 18.438 1 79.5 531 ASP B C 1
ATOM 9435 O O . ASP B 1 531 ? 1.383 -23.516 19.469 1 79.5 531 ASP B O 1
ATOM 9439 N N . THR B 1 532 ? 0.797 -22.234 17.812 1 85.62 532 THR B N 1
ATOM 9440 C CA . THR B 1 532 ? -0.539 -22 18.328 1 85.62 532 THR B CA 1
ATOM 9441 C C . THR B 1 532 ? -1.563 -22.906 17.672 1 85.62 532 THR B C 1
ATOM 9443 O O . THR B 1 532 ? -2.764 -22.797 17.922 1 85.62 532 THR B O 1
ATOM 9446 N N . GLY B 1 533 ? -1.063 -23.688 16.781 1 89.38 533 GLY B N 1
ATOM 9447 C CA . GLY B 1 533 ? -1.92 -24.672 16.141 1 89.38 533 GLY B CA 1
ATOM 9448 C C . GLY B 1 533 ? -3.092 -24.062 15.398 1 89.38 533 GLY B C 1
ATOM 9449 O O . GLY B 1 533 ? -2.91 -23.156 14.586 1 89.38 533 GLY B O 1
ATOM 9450 N N . TYR B 1 534 ? -4.328 -24.531 15.867 1 91.94 534 TYR B N 1
ATOM 9451 C CA . TYR B 1 534 ? -5.547 -24.078 15.203 1 91.94 534 TYR B CA 1
ATOM 9452 C C . TYR B 1 534 ? -5.848 -22.625 15.531 1 91.94 534 TYR B C 1
ATOM 9454 O O . TYR B 1 534 ? -6.613 -21.969 14.812 1 91.94 534 TYR B O 1
ATOM 9462 N N . ASN B 1 535 ? -5.27 -22.141 16.5 1 87.94 535 ASN B N 1
ATOM 9463 C CA . ASN B 1 535 ? -5.52 -20.766 16.906 1 87.94 535 ASN B CA 1
ATOM 9464 C C . ASN B 1 535 ? -4.566 -19.797 16.219 1 87.94 535 ASN B C 1
ATOM 9466 O O . ASN B 1 535 ? -4.672 -18.578 16.391 1 87.94 535 ASN B O 1
ATOM 9470 N N . ALA B 1 536 ? -3.742 -20.344 15.359 1 84.69 536 ALA B N 1
ATOM 9471 C CA . ALA B 1 536 ? -2.777 -19.5 14.664 1 84.69 536 ALA B CA 1
ATOM 9472 C C . ALA B 1 536 ? -3.48 -18.547 13.711 1 84.69 536 ALA B C 1
ATOM 9474 O O . ALA B 1 536 ? -4.461 -18.906 13.055 1 84.69 536 ALA B O 1
ATOM 9475 N N . ARG B 1 537 ? -2.986 -17.234 13.758 1 80.62 537 ARG B N 1
ATOM 9476 C CA . ARG B 1 537 ? -3.494 -16.234 12.828 1 80.62 537 ARG B CA 1
ATOM 9477 C C . ARG B 1 537 ? -2.439 -15.867 11.789 1 80.62 537 ARG B C 1
ATOM 9479 O O . ARG B 1 537 ? -1.255 -15.758 12.117 1 80.62 537 ARG B O 1
ATOM 9486 N N . LEU B 1 538 ? -2.85 -15.844 10.578 1 70.88 538 LEU B N 1
ATOM 9487 C CA . LEU B 1 538 ? -1.89 -15.602 9.508 1 70.88 538 LEU B CA 1
ATOM 9488 C C . LEU B 1 538 ? -1.777 -14.109 9.203 1 70.88 538 LEU B C 1
ATOM 9490 O O . LEU B 1 538 ? -0.831 -13.68 8.539 1 70.88 538 LEU B O 1
ATOM 9494 N N . HIS B 1 539 ? -2.748 -13.336 9.453 1 64.69 539 HIS B N 1
ATOM 9495 C CA . HIS B 1 539 ? -2.641 -11.906 9.188 1 64.69 539 HIS B CA 1
ATOM 9496 C C . HIS B 1 539 ? -2.576 -11.109 10.484 1 64.69 539 HIS B C 1
ATOM 9498 O O . HIS B 1 539 ? -3.207 -11.469 11.477 1 64.69 539 HIS B O 1
ATOM 9504 N N . ASN B 1 540 ? -1.508 -10.227 10.469 1 54.88 540 ASN B N 1
ATOM 9505 C CA . ASN B 1 540 ? -1.456 -9.328 11.617 1 54.88 540 ASN B CA 1
ATOM 9506 C C . ASN B 1 540 ? -2.609 -8.328 11.602 1 54.88 540 ASN B C 1
ATOM 9508 O O . ASN B 1 540 ? -2.863 -7.688 10.586 1 54.88 540 ASN B O 1
ATOM 9512 N N . ALA B 1 541 ? -3.604 -8.562 12.406 1 49.78 541 ALA B N 1
ATOM 9513 C CA . ALA B 1 541 ? -4.691 -7.594 12.508 1 49.78 541 ALA B CA 1
ATOM 9514 C C . ALA B 1 541 ? -4.152 -6.172 12.641 1 49.78 541 ALA B C 1
ATOM 9516 O O . ALA B 1 541 ? -4.812 -5.211 12.242 1 49.78 541 ALA B O 1
ATOM 9517 N N . SER B 1 542 ? -3.182 -5.875 13.453 1 46.94 542 SER B N 1
ATOM 9518 C CA . SER B 1 542 ? -2.938 -4.527 13.953 1 46.94 542 SER B CA 1
ATOM 9519 C C . SER B 1 542 ? -1.941 -3.781 13.07 1 46.94 542 SER B C 1
ATOM 9521 O O . SER B 1 542 ? -0.801 -4.223 12.906 1 46.94 542 SER B O 1
ATOM 9523 N N . GLU B 1 543 ? -2.283 -3.328 11.891 1 46.41 543 GLU B N 1
ATOM 9524 C CA . GLU B 1 543 ? -1.464 -2.455 11.055 1 46.41 543 GLU B CA 1
ATOM 9525 C C . GLU B 1 543 ? -0.748 -1.402 11.898 1 46.41 543 GLU B C 1
ATOM 9527 O O . GLU B 1 543 ? 0.079 -0.646 11.383 1 46.41 543 GLU B O 1
ATOM 9532 N N . THR B 1 544 ? -1.367 -0.936 12.797 1 44.97 544 THR B N 1
ATOM 9533 C CA . THR B 1 544 ? -1.005 0.41 13.227 1 44.97 544 THR B CA 1
ATOM 9534 C C . THR B 1 544 ? 0.362 0.41 13.906 1 44.97 544 THR B C 1
ATOM 9536 O O . THR B 1 544 ? 1.005 1.456 14.023 1 44.97 544 THR B O 1
ATOM 9539 N N . GLY B 1 545 ? 0.792 -0.541 14.789 1 42 545 GLY B N 1
ATOM 9540 C CA . GLY B 1 545 ? 1.829 -0.151 15.727 1 42 545 GLY B CA 1
ATOM 9541 C C . GLY B 1 545 ? 3.217 -0.589 15.297 1 42 545 GLY B C 1
ATOM 9542 O O . GLY B 1 545 ? 3.361 -1.437 14.414 1 42 545 GLY B O 1
ATOM 9543 N N . GLU B 1 546 ? 4.25 0.192 15.57 1 41.78 546 GLU B N 1
ATOM 9544 C CA . GLU B 1 546 ? 5.699 0.039 15.469 1 41.78 546 GLU B CA 1
ATOM 9545 C C . GLU B 1 546 ? 6.121 -1.404 15.734 1 41.78 546 GLU B C 1
ATOM 9547 O O . GLU B 1 546 ? 7.238 -1.802 15.391 1 41.78 546 GLU B O 1
ATOM 9552 N N . MET B 1 547 ? 5.383 -2.146 16.562 1 40.44 547 MET B N 1
ATOM 9553 C CA . MET B 1 547 ? 5.836 -3.496 16.891 1 40.44 547 MET B CA 1
ATOM 9554 C C . MET B 1 547 ? 5.457 -4.477 15.789 1 40.44 547 MET B C 1
ATOM 9556 O O . MET B 1 547 ? 4.637 -5.371 16 1 40.44 547 MET B O 1
ATOM 9560 N N . GLU B 1 548 ? 5.023 -4.129 14.758 1 44.31 548 GLU B N 1
ATOM 9561 C CA . GLU B 1 548 ? 4.824 -5.098 13.68 1 44.31 548 GLU B CA 1
ATOM 9562 C C . GLU B 1 548 ? 5.801 -6.262 13.797 1 44.31 548 GLU B C 1
ATOM 9564 O O . GLU B 1 548 ? 5.605 -7.309 13.172 1 44.31 548 GLU B O 1
ATOM 9569 N N . LYS B 1 549 ? 6.828 -6.02 14.586 1 44.28 549 LYS B N 1
ATOM 9570 C CA . LYS B 1 549 ? 7.906 -7.008 14.578 1 44.28 549 LYS B CA 1
ATOM 9571 C C . LYS B 1 549 ? 7.594 -8.172 15.516 1 44.28 549 LYS B C 1
ATOM 9573 O O . LYS B 1 549 ? 8.297 -9.18 15.508 1 44.28 549 LYS B O 1
ATOM 9578 N N . LEU B 1 550 ? 6.656 -7.914 16.422 1 44.16 550 LEU B N 1
ATOM 9579 C CA . LEU B 1 550 ? 6.742 -8.984 17.406 1 44.16 550 LEU B CA 1
ATOM 9580 C C . LEU B 1 550 ? 6.16 -10.281 16.844 1 44.16 550 LEU B C 1
ATOM 9582 O O . LEU B 1 550 ? 6.66 -11.367 17.141 1 44.16 550 LEU B O 1
ATOM 9586 N N . GLU B 1 551 ? 4.797 -10.195 16.391 1 48.12 551 GLU B N 1
ATOM 9587 C CA . GLU B 1 551 ? 4.316 -11.5 15.945 1 48.12 551 GLU B CA 1
ATOM 9588 C C . GLU B 1 551 ? 4.301 -11.594 14.422 1 48.12 551 GLU B C 1
ATOM 9590 O O . GLU B 1 551 ? 3.445 -11 13.773 1 48.12 551 GLU B O 1
ATOM 9595 N N . LYS B 1 552 ? 5.379 -12.008 13.961 1 51.75 552 LYS B N 1
ATOM 9596 C CA . LYS B 1 552 ? 5.402 -12.234 12.516 1 51.75 552 LYS B CA 1
ATOM 9597 C C . LYS B 1 552 ? 4.316 -13.227 12.102 1 51.75 552 LYS B C 1
ATOM 9599 O O . LYS B 1 552 ? 4.191 -14.297 12.695 1 51.75 552 LYS B O 1
ATOM 9604 N N . PRO B 1 553 ? 3.281 -12.703 11.383 1 58.22 553 PRO B N 1
ATOM 9605 C CA . PRO B 1 553 ? 2.316 -13.695 10.891 1 58.22 553 PRO B CA 1
ATOM 9606 C C . PRO B 1 553 ? 2.988 -14.945 10.336 1 58.22 553 PRO B C 1
ATOM 9608 O O . PRO B 1 553 ? 4.098 -14.867 9.797 1 58.22 553 PRO B O 1
ATOM 9611 N N . ALA B 1 554 ? 2.451 -16.094 10.828 1 59.94 554 ALA B N 1
ATOM 9612 C CA . ALA B 1 554 ? 2.953 -17.328 10.266 1 59.94 554 ALA B CA 1
ATOM 9613 C C . ALA B 1 554 ? 2.982 -17.266 8.742 1 59.94 554 ALA B C 1
ATOM 9615 O O . ALA B 1 554 ? 2.057 -16.75 8.117 1 59.94 554 ALA B O 1
ATOM 9616 N N . LYS B 1 555 ? 4.059 -17.453 8.117 1 66.19 555 LYS B N 1
ATOM 9617 C CA . LYS B 1 555 ? 4.156 -17.562 6.664 1 66.19 555 LYS B CA 1
ATOM 9618 C C . LYS B 1 555 ? 3.871 -19 6.207 1 66.19 555 LYS B C 1
ATOM 9620 O O . LYS B 1 555 ? 4.398 -19.953 6.773 1 66.19 555 LYS B O 1
ATOM 9625 N N . ILE B 1 556 ? 2.711 -19.141 5.516 1 73.94 556 ILE B N 1
ATOM 9626 C CA . ILE B 1 556 ? 2.383 -20.484 5.008 1 73.94 556 ILE B CA 1
ATOM 9627 C C . ILE B 1 556 ? 2.742 -20.562 3.527 1 73.94 556 ILE B C 1
ATOM 9629 O O . ILE B 1 556 ? 2.752 -19.562 2.822 1 73.94 556 ILE B O 1
ATOM 9633 N N . SER B 1 557 ? 3.119 -21.766 3.115 1 72.25 557 SER B N 1
ATOM 9634 C CA . SER B 1 557 ? 3.471 -22.016 1.721 1 72.25 557 SER B CA 1
ATOM 9635 C C . SER B 1 557 ? 2.229 -22.078 0.839 1 72.25 557 SER B C 1
ATOM 9637 O O . SER B 1 557 ? 1.104 -22.094 1.344 1 72.25 557 SER B O 1
ATOM 9639 N N . GLY B 1 558 ? 2.406 -22 -0.493 1 75.69 558 GLY B N 1
ATOM 9640 C CA . GLY B 1 558 ? 1.309 -22.141 -1.437 1 75.69 558 GLY B CA 1
ATOM 9641 C C . GLY B 1 558 ? 0.557 -23.453 -1.29 1 75.69 558 GLY B C 1
ATOM 9642 O O . GLY B 1 558 ? -0.674 -23.484 -1.354 1 75.69 558 GLY B O 1
ATOM 9643 N N . GLY B 1 559 ? 1.296 -24.484 -1.105 1 79.31 559 GLY B N 1
ATOM 9644 C CA . GLY B 1 559 ? 0.669 -25.781 -0.897 1 79.31 559 GLY B CA 1
ATOM 9645 C C . GLY B 1 559 ? -0.144 -25.844 0.382 1 79.31 559 GLY B C 1
ATOM 9646 O O . GLY B 1 559 ? -1.227 -26.438 0.404 1 79.31 559 GLY B O 1
ATOM 9647 N N . GLU B 1 560 ? 0.399 -25.266 1.406 1 83.12 560 GLU B N 1
ATOM 9648 C CA . GLU B 1 560 ? -0.317 -25.234 2.678 1 83.12 560 GLU B CA 1
ATOM 9649 C C . GLU B 1 560 ? -1.602 -24.422 2.568 1 83.12 560 GLU B C 1
ATOM 9651 O O . GLU B 1 560 ? -2.627 -24.781 3.148 1 83.12 560 GLU B O 1
ATOM 9656 N N . LYS B 1 561 ? -1.537 -23.406 1.825 1 86.75 561 LYS B N 1
ATOM 9657 C CA . LYS B 1 561 ? -2.725 -22.594 1.586 1 86.75 561 LYS B CA 1
ATOM 9658 C C . LYS B 1 561 ? -3.816 -23.406 0.892 1 86.75 561 LYS B C 1
ATOM 9660 O O . LYS B 1 561 ? -4.984 -23.328 1.273 1 86.75 561 LYS B O 1
ATOM 9665 N N . GLN B 1 562 ? -3.393 -24.141 -0.03 1 87.56 562 GLN B N 1
ATOM 9666 C CA . GLN B 1 562 ? -4.348 -24.953 -0.779 1 87.56 562 GLN B CA 1
ATOM 9667 C C . GLN B 1 562 ? -4.973 -26.016 0.108 1 87.56 562 GLN B C 1
ATOM 9669 O O . GLN B 1 562 ? -6.168 -26.312 -0 1 87.56 562 GLN B O 1
ATOM 9674 N N . ARG B 1 563 ? -4.164 -26.562 0.915 1 91.56 563 ARG B N 1
ATOM 9675 C CA . ARG B 1 563 ? -4.668 -27.578 1.833 1 91.56 563 ARG B CA 1
ATOM 9676 C C . ARG B 1 563 ? -5.668 -26.984 2.816 1 91.56 563 ARG B C 1
ATOM 9678 O O . ARG B 1 563 ? -6.66 -27.625 3.168 1 91.56 563 ARG B O 1
ATOM 9685 N N . LEU B 1 564 ? -5.402 -25.844 3.213 1 92.19 564 LEU B N 1
ATOM 9686 C CA . LEU B 1 564 ? -6.312 -25.172 4.129 1 92.19 564 LEU B CA 1
ATOM 9687 C C . LEU B 1 564 ? -7.641 -24.859 3.445 1 92.19 564 LEU B C 1
ATOM 9689 O O . LEU B 1 564 ? -8.703 -25.078 4.023 1 92.19 564 LEU B O 1
ATOM 9693 N N . VAL B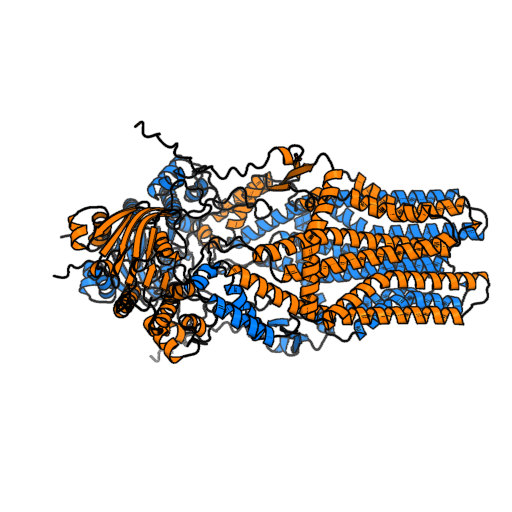 1 565 ? -7.59 -24.375 2.275 1 92.56 565 VAL B N 1
ATOM 9694 C CA . VAL B 1 565 ? -8.789 -24.047 1.509 1 92.56 565 VAL B CA 1
ATOM 9695 C C . VAL B 1 565 ? -9.578 -25.312 1.222 1 92.56 565 VAL B C 1
ATOM 9697 O O . VAL B 1 565 ? -10.812 -25.312 1.307 1 92.56 565 VAL B O 1
ATOM 9700 N N . ALA B 1 566 ? -8.859 -26.312 0.876 1 94.06 566 ALA B N 1
ATOM 9701 C CA . ALA B 1 566 ? -9.516 -27.594 0.669 1 94.06 566 ALA B CA 1
ATOM 9702 C C . ALA B 1 566 ? -10.227 -28.062 1.938 1 94.06 566 ALA B C 1
ATOM 9704 O O . ALA B 1 566 ? -11.344 -28.578 1.878 1 94.06 566 ALA B O 1
ATOM 9705 N N . SER B 1 567 ? -9.539 -27.891 3.047 1 96.06 567 SER B N 1
ATOM 9706 C CA . SER B 1 567 ? -10.133 -28.266 4.324 1 96.06 567 SER B CA 1
ATOM 9707 C C . SER B 1 567 ? -11.453 -27.547 4.562 1 96.06 567 SER B C 1
ATOM 9709 O O . SER B 1 567 ? -12.398 -28.125 5.09 1 96.06 567 SER B O 1
ATOM 9711 N N . ARG B 1 568 ? -11.516 -26.375 4.23 1 95.31 568 ARG B N 1
ATOM 9712 C CA . ARG B 1 568 ? -12.742 -25.594 4.352 1 95.31 568 ARG B CA 1
ATOM 9713 C C . ARG B 1 568 ? -13.852 -26.188 3.492 1 95.31 568 ARG B C 1
ATOM 9715 O O . ARG B 1 568 ? -15.008 -26.25 3.916 1 95.31 568 ARG B O 1
ATOM 9722 N N . SER B 1 569 ? -13.508 -26.594 2.287 1 94 569 SER B N 1
ATOM 9723 C CA . SER B 1 569 ? -14.477 -27.234 1.401 1 94 569 SER B CA 1
ATOM 9724 C C . SER B 1 569 ? -14.984 -28.547 1.995 1 94 569 SER B C 1
ATOM 9726 O O . SER B 1 569 ? -16.188 -28.844 1.939 1 94 569 SER B O 1
ATOM 9728 N N . PHE B 1 570 ? -14.094 -29.297 2.57 1 95.81 570 PHE B N 1
ATOM 9729 C CA . PHE B 1 570 ? -14.492 -30.547 3.188 1 95.81 570 PHE B CA 1
ATOM 9730 C C . PHE B 1 570 ? -15.398 -30.312 4.387 1 95.81 570 PHE B C 1
ATOM 9732 O O . PHE B 1 570 ? -16.312 -31.094 4.664 1 95.81 570 PHE B O 1
ATOM 9739 N N . MET B 1 571 ? -15.07 -29.234 5.094 1 96.44 571 MET B N 1
ATOM 9740 C CA . MET B 1 571 ? -15.961 -28.844 6.188 1 96.44 571 MET B CA 1
ATOM 9741 C C . MET B 1 571 ? -17.375 -28.625 5.684 1 96.44 571 MET B C 1
ATOM 9743 O O . MET B 1 571 ? -18.344 -29.031 6.332 1 96.44 571 MET B O 1
ATOM 9747 N N . ARG B 1 572 ? -17.5 -28.062 4.57 1 94.94 572 ARG B N 1
ATOM 9748 C CA . ARG B 1 572 ? -18.797 -27.766 3.963 1 94.94 572 ARG B CA 1
ATOM 9749 C C . ARG B 1 572 ? -19.516 -29.047 3.572 1 94.94 572 ARG B C 1
ATOM 9751 O O . ARG B 1 572 ? -20.734 -29.125 3.627 1 94.94 572 ARG B O 1
ATOM 9758 N N . PHE B 1 573 ? -18.812 -30.078 3.188 1 94.31 573 PHE B N 1
ATOM 9759 C CA . PHE B 1 573 ? -19.391 -31.344 2.787 1 94.31 573 PHE B CA 1
ATOM 9760 C C . PHE B 1 573 ? -20.156 -31.984 3.945 1 94.31 573 PHE B C 1
ATOM 9762 O O . PHE B 1 573 ? -21.094 -32.75 3.73 1 94.31 573 PHE B O 1
ATOM 9769 N N . ASN B 1 574 ? -19.75 -31.578 5.105 1 92.12 574 ASN B N 1
ATOM 9770 C CA . ASN B 1 574 ? -20.375 -32.156 6.285 1 92.12 574 ASN B CA 1
ATOM 9771 C C . ASN B 1 574 ? -21.797 -31.625 6.473 1 92.12 574 ASN B C 1
ATOM 9773 O O . ASN B 1 574 ? -22.562 -32.156 7.27 1 92.12 574 ASN B O 1
ATOM 9777 N N . SER B 1 575 ? -22.172 -30.594 5.77 1 89.81 575 SER B N 1
ATOM 9778 C CA . SER B 1 575 ? -23.516 -30.062 5.855 1 89.81 575 SER B CA 1
ATOM 9779 C C . SER B 1 575 ? -24.547 -31.047 5.293 1 89.81 575 SER B C 1
ATOM 9781 O O . SER B 1 575 ? -25.703 -31.031 5.684 1 89.81 575 SER B O 1
ATOM 9783 N N . GLY B 1 576 ? -24.109 -31.781 4.344 1 87.25 576 GLY B N 1
ATOM 9784 C CA . GLY B 1 576 ? -25.016 -32.688 3.668 1 87.25 576 GLY B CA 1
ATOM 9785 C C . GLY B 1 576 ? -25.859 -32.031 2.604 1 87.25 576 GLY B C 1
ATOM 9786 O O . GLY B 1 576 ? -26.625 -32.688 1.897 1 87.25 576 GLY B O 1
ATOM 9787 N N . ASN B 1 577 ? -25.656 -30.781 2.447 1 89.19 577 ASN B N 1
ATOM 9788 C CA . ASN B 1 577 ? -26.516 -30.016 1.547 1 89.19 577 ASN B CA 1
ATOM 9789 C C . ASN B 1 577 ? -25.781 -29.656 0.247 1 89.19 577 ASN B C 1
ATOM 9791 O O . ASN B 1 577 ? -26.391 -29.109 -0.671 1 89.19 577 ASN B O 1
ATOM 9795 N N . VAL B 1 578 ? -24.562 -30.031 0.132 1 93.88 578 VAL B N 1
ATOM 9796 C CA . VAL B 1 578 ? -23.797 -29.672 -1.053 1 93.88 578 VAL B CA 1
ATOM 9797 C C . VAL B 1 578 ? -24.188 -30.578 -2.219 1 93.88 578 VAL B C 1
ATOM 9799 O O . VAL B 1 578 ? -24.125 -31.797 -2.102 1 93.88 578 VAL B O 1
ATOM 9802 N N . LYS B 1 579 ? -24.562 -29.969 -3.312 1 95.25 579 LYS B N 1
ATOM 9803 C CA . LYS B 1 579 ? -25.016 -30.719 -4.477 1 95.25 579 LYS B CA 1
ATOM 9804 C C . LYS B 1 579 ? -24.109 -30.469 -5.68 1 95.25 579 LYS B C 1
ATOM 9806 O O . LYS B 1 579 ? -24.141 -31.234 -6.645 1 95.25 579 LYS B O 1
ATOM 9811 N N . PHE B 1 580 ? -23.422 -29.469 -5.602 1 95.69 580 PHE B N 1
ATOM 9812 C CA . PHE B 1 580 ? -22.531 -29.109 -6.699 1 95.69 580 PHE B CA 1
ATOM 9813 C C . PHE B 1 580 ? -21.156 -28.719 -6.176 1 95.69 580 PHE B C 1
ATOM 9815 O O . PHE B 1 580 ? -21.047 -27.938 -5.23 1 95.69 580 PHE B O 1
ATOM 9822 N N . VAL B 1 581 ? -20.062 -29.281 -6.754 1 96.06 581 VAL B N 1
ATOM 9823 C CA . VAL B 1 581 ? -18.688 -28.984 -6.395 1 96.06 581 VAL B CA 1
ATOM 9824 C C . VAL B 1 581 ? -17.891 -28.656 -7.652 1 96.06 581 VAL B C 1
ATOM 9826 O O . VAL B 1 581 ? -17.844 -29.438 -8.594 1 96.06 581 VAL B O 1
ATOM 9829 N N . ALA B 1 582 ? -17.344 -27.5 -7.68 1 95.19 582 ALA B N 1
ATOM 9830 C CA . ALA B 1 582 ? -16.469 -27.094 -8.766 1 95.19 582 ALA B CA 1
ATOM 9831 C C . ALA B 1 582 ? -15.023 -26.969 -8.273 1 95.19 582 ALA B C 1
ATOM 9833 O O . ALA B 1 582 ? -14.758 -26.297 -7.273 1 95.19 582 ALA B O 1
ATOM 9834 N N . VAL B 1 583 ? -14.133 -27.594 -8.922 1 92.62 583 VAL B N 1
ATOM 9835 C CA . VAL B 1 583 ? -12.711 -27.547 -8.594 1 92.62 583 VAL B CA 1
ATOM 9836 C C . VAL B 1 583 ? -11.93 -26.938 -9.758 1 92.62 583 VAL B C 1
ATOM 9838 O O . VAL B 1 583 ? -11.844 -27.531 -10.836 1 92.62 583 VAL B O 1
ATOM 9841 N N . ASP B 1 584 ? -11.438 -25.766 -9.531 1 89.81 584 ASP B N 1
ATOM 9842 C CA . ASP B 1 584 ? -10.734 -25.031 -10.586 1 89.81 584 ASP B CA 1
ATOM 9843 C C . ASP B 1 584 ? -9.234 -24.984 -10.32 1 89.81 584 ASP B C 1
ATOM 9845 O O . ASP B 1 584 ? -8.75 -24.078 -9.648 1 89.81 584 ASP B O 1
ATOM 9849 N N . GLU B 1 585 ? -8.469 -25.797 -10.969 1 80.06 585 GLU B N 1
ATOM 9850 C CA . GLU B 1 585 ? -7.012 -25.922 -10.914 1 80.06 585 GLU B CA 1
ATOM 9851 C C . GLU B 1 585 ? -6.5 -25.828 -9.484 1 80.06 585 GLU B C 1
ATOM 9853 O O . GLU B 1 585 ? -5.578 -25.062 -9.203 1 80.06 585 GLU B O 1
ATOM 9858 N N . PRO B 1 586 ? -7.055 -26.531 -8.492 1 69.75 586 PRO B N 1
ATOM 9859 C CA . PRO B 1 586 ? -6.711 -26.359 -7.082 1 69.75 586 PRO B CA 1
ATOM 9860 C C . PRO B 1 586 ? -5.324 -26.906 -6.742 1 69.75 586 PRO B C 1
ATOM 9862 O O . PRO B 1 586 ? -4.859 -26.766 -5.613 1 69.75 586 PRO B O 1
ATOM 9865 N N . SER B 1 587 ? -4.562 -27.453 -7.684 1 65.44 587 SER B N 1
ATOM 9866 C CA . SER B 1 587 ? -3.373 -28.234 -7.328 1 65.44 587 SER B CA 1
ATOM 9867 C C . SER B 1 587 ? -2.115 -27.609 -7.934 1 65.44 587 SER B C 1
ATOM 9869 O O . SER B 1 587 ? -1.064 -28.25 -7.98 1 65.44 587 SER B O 1
ATOM 9871 N N . SER B 1 588 ? -2.262 -26.375 -8.289 1 67.94 588 SER B N 1
ATOM 9872 C CA . SER B 1 588 ? -1.119 -25.797 -8.977 1 67.94 588 SER B CA 1
ATOM 9873 C C . SER B 1 588 ? 0.083 -25.672 -8.047 1 67.94 588 SER B C 1
ATOM 9875 O O . SER B 1 588 ? 1.229 -25.766 -8.492 1 67.94 588 SER B O 1
ATOM 9877 N N . ALA B 1 589 ? -0.239 -25.609 -6.766 1 71.75 589 ALA B N 1
ATOM 9878 C CA . ALA B 1 589 ? 0.847 -25.406 -5.812 1 71.75 589 ALA B CA 1
ATOM 9879 C C . ALA B 1 589 ? 1.193 -26.703 -5.09 1 71.75 589 ALA B C 1
ATOM 9881 O O . ALA B 1 589 ? 2.107 -26.734 -4.266 1 71.75 589 ALA B O 1
ATOM 9882 N N . LEU B 1 590 ? 0.471 -27.781 -5.48 1 77 590 LEU B N 1
ATOM 9883 C CA . LEU B 1 590 ? 0.692 -29.062 -4.828 1 77 590 LEU B CA 1
ATOM 9884 C C . LEU B 1 590 ? 1.636 -29.938 -5.648 1 77 590 LEU B C 1
ATOM 9886 O O . LEU B 1 590 ? 1.666 -29.828 -6.879 1 77 590 LEU B O 1
ATOM 9890 N N . ASP B 1 591 ? 2.35 -30.797 -4.977 1 78.12 591 ASP B N 1
ATOM 9891 C CA . ASP B 1 591 ? 3.141 -31.812 -5.68 1 78.12 591 ASP B CA 1
ATOM 9892 C C . ASP B 1 591 ? 2.268 -32.969 -6.125 1 78.12 591 ASP B C 1
ATOM 9894 O O . ASP B 1 591 ? 1.069 -33 -5.836 1 78.12 591 ASP B O 1
ATOM 9898 N N . ALA B 1 592 ? 2.863 -33.844 -6.848 1 76.12 592 ALA B N 1
ATOM 9899 C CA . ALA B 1 592 ? 2.117 -34.938 -7.477 1 76.12 592 ALA B CA 1
ATOM 9900 C C . ALA B 1 592 ? 1.389 -35.781 -6.43 1 76.12 592 ALA B C 1
ATOM 9902 O O . ALA B 1 592 ? 0.225 -36.156 -6.617 1 76.12 592 ALA B O 1
ATOM 9903 N N . ASP B 1 593 ? 2.051 -36.062 -5.363 1 79.62 593 ASP B N 1
ATOM 9904 C CA . ASP B 1 593 ? 1.436 -36.844 -4.309 1 79.62 593 ASP B CA 1
ATOM 9905 C C . ASP B 1 593 ? 0.28 -36.094 -3.65 1 79.62 593 ASP B C 1
ATOM 9907 O O . ASP B 1 59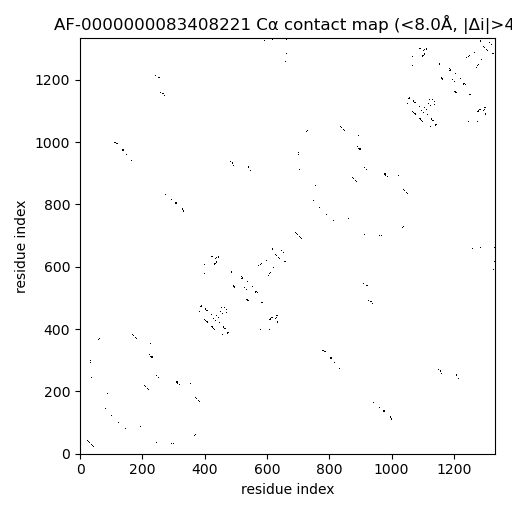3 ? -0.78 -36.688 -3.398 1 79.62 593 ASP B O 1
ATOM 9911 N N . GLY B 1 594 ? 0.552 -34.938 -3.34 1 81.88 594 GLY B N 1
ATOM 9912 C CA . GLY B 1 594 ? -0.486 -34.094 -2.744 1 81.88 594 GLY B CA 1
ATOM 9913 C C . GLY B 1 594 ? -1.698 -33.938 -3.639 1 81.88 594 GLY B C 1
ATOM 9914 O O . GLY B 1 594 ? -2.836 -33.969 -3.162 1 81.88 594 GLY B O 1
ATOM 9915 N N . GL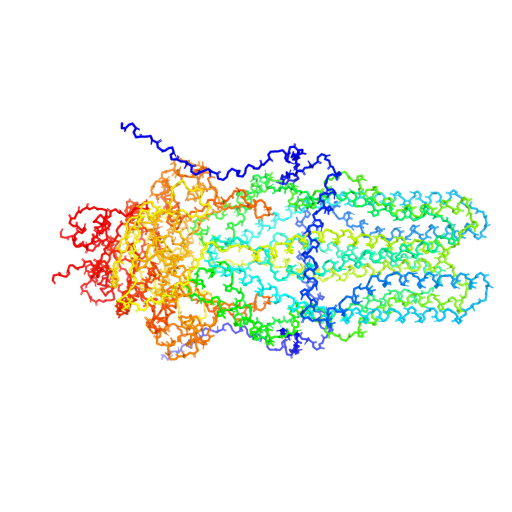U B 1 595 ? -1.448 -33.75 -4.844 1 83 595 GLU B N 1
ATOM 9916 C CA . GLU B 1 595 ? -2.531 -33.625 -5.812 1 83 595 GLU B CA 1
ATOM 9917 C C . GLU B 1 595 ? -3.385 -34.875 -5.875 1 83 595 GLU B C 1
ATOM 9919 O O . GLU B 1 595 ? -4.617 -34.812 -5.875 1 83 595 GLU B O 1
ATOM 9924 N N . LEU B 1 596 ? -2.695 -36 -5.969 1 82.75 596 LEU B N 1
ATOM 9925 C CA . LEU B 1 596 ? -3.404 -37.25 -6.051 1 82.75 596 LEU B CA 1
ATOM 9926 C C . LEU B 1 596 ? -4.25 -37.5 -4.801 1 82.75 596 LEU B C 1
ATOM 9928 O O . LEU B 1 596 ? -5.391 -37.938 -4.898 1 82.75 596 LEU B O 1
ATOM 9932 N N . GLN B 1 597 ? -3.701 -37.219 -3.697 1 87.12 597 GLN B N 1
ATOM 9933 C CA . GLN B 1 597 ? -4.434 -37.406 -2.445 1 87.12 597 GLN B CA 1
ATOM 9934 C C . GLN B 1 597 ? -5.684 -36.531 -2.412 1 87.12 597 GLN B C 1
ATOM 9936 O O . GLN B 1 597 ? -6.754 -36.969 -2.008 1 87.12 597 GLN B O 1
ATOM 9941 N N . LEU B 1 598 ? -5.559 -35.344 -2.752 1 88.06 598 LEU B N 1
ATOM 9942 C CA . LEU B 1 598 ? -6.688 -34.438 -2.766 1 88.06 598 LEU B CA 1
ATOM 9943 C C . LEU B 1 598 ? -7.773 -34.906 -3.723 1 88.06 598 LEU B C 1
ATOM 9945 O O . LEU B 1 598 ? -8.953 -34.906 -3.379 1 88.06 598 LEU B O 1
ATOM 9949 N N . PHE B 1 599 ? -7.352 -35.375 -4.875 1 86.88 599 PHE B N 1
ATOM 9950 C CA . PHE B 1 599 ? -8.305 -35.875 -5.867 1 86.88 599 PHE B CA 1
ATOM 9951 C C . PHE B 1 599 ? -9.055 -37.094 -5.348 1 86.88 599 PHE B C 1
ATOM 9953 O O . PHE B 1 599 ? -10.273 -37.188 -5.488 1 86.88 599 PHE B O 1
ATOM 9960 N N . ASN B 1 600 ? -8.281 -37.969 -4.773 1 89.69 600 ASN B N 1
ATOM 9961 C CA . ASN B 1 600 ? -8.906 -39.156 -4.23 1 89.69 600 ASN B CA 1
ATOM 9962 C C . ASN B 1 600 ? -9.922 -38.812 -3.145 1 89.69 600 ASN B C 1
ATOM 9964 O O . ASN B 1 600 ? -11.016 -39.406 -3.105 1 89.69 600 ASN B O 1
ATOM 9968 N N . LYS B 1 601 ? -9.531 -37.938 -2.352 1 92 601 LYS B N 1
ATOM 9969 C CA . LYS B 1 601 ? -10.43 -37.531 -1.279 1 92 601 LYS B CA 1
ATOM 9970 C C . LYS B 1 601 ? -11.695 -36.875 -1.839 1 92 601 LYS B C 1
ATOM 9972 O O . LYS B 1 601 ? -12.789 -37.094 -1.314 1 92 601 LYS B O 1
ATOM 9977 N N . LEU B 1 602 ? -11.586 -36.125 -2.848 1 91.69 602 LEU B N 1
ATOM 9978 C CA . LEU B 1 602 ? -12.734 -35.5 -3.484 1 91.69 602 LEU B CA 1
ATOM 9979 C C . LEU B 1 602 ? -13.633 -36.531 -4.152 1 91.69 602 LEU B C 1
ATOM 9981 O O . LEU B 1 602 ? -14.859 -36.438 -4.066 1 91.69 602 LEU B O 1
ATOM 9985 N N . LEU B 1 603 ? -13.047 -37.5 -4.754 1 90.62 603 LEU B N 1
ATOM 9986 C CA . LEU B 1 603 ? -13.82 -38.562 -5.402 1 90.62 603 LEU B CA 1
ATOM 9987 C C . LEU B 1 603 ? -14.594 -39.375 -4.375 1 90.62 603 LEU B C 1
ATOM 9989 O O . LEU B 1 603 ? -15.727 -39.812 -4.637 1 90.62 603 LEU B O 1
ATOM 9993 N N . GLU B 1 604 ? -13.898 -39.562 -3.293 1 92.38 604 GLU B N 1
ATOM 9994 C CA . GLU B 1 604 ? -14.562 -40.281 -2.217 1 92.38 604 GLU B CA 1
ATOM 9995 C C . GLU B 1 604 ? -15.797 -39.531 -1.729 1 92.38 604 GLU B C 1
ATOM 9997 O O . GLU B 1 604 ? -16.781 -40.125 -1.289 1 92.38 604 GLU B O 1
ATOM 10002 N N . ALA B 1 605 ? -15.734 -38.25 -1.826 1 91.88 605 ALA B N 1
ATOM 10003 C CA . ALA B 1 605 ? -16.828 -37.438 -1.338 1 91.88 605 ALA B CA 1
ATOM 10004 C C . ALA B 1 605 ? -17.844 -37.156 -2.449 1 91.88 605 ALA B C 1
ATOM 10006 O O . ALA B 1 605 ? -18.719 -36.281 -2.291 1 91.88 605 ALA B O 1
ATOM 10007 N N . ARG B 1 606 ? -17.844 -37.781 -3.527 1 92 606 ARG B N 1
ATOM 10008 C CA . ARG B 1 606 ? -18.594 -37.469 -4.734 1 92 606 ARG B CA 1
ATOM 10009 C C . ARG B 1 606 ? -20.047 -37.875 -4.598 1 92 606 ARG B C 1
ATOM 10011 O O . ARG B 1 606 ? -20.922 -37.281 -5.246 1 92 606 ARG B O 1
ATOM 10018 N N . GLU B 1 607 ? -20.312 -38.812 -3.789 1 90.5 607 GLU B N 1
ATOM 10019 C CA . GLU B 1 607 ? -21.672 -39.312 -3.693 1 90.5 607 GLU B CA 1
ATOM 10020 C C . GLU B 1 607 ? -22.672 -38.188 -3.453 1 90.5 607 GLU B C 1
ATOM 10022 O O . GLU B 1 607 ? -22.484 -37.375 -2.555 1 90.5 607 GLU B O 1
ATOM 10027 N N . GLY B 1 608 ? -23.719 -38.125 -4.289 1 91.25 608 GLY B N 1
ATOM 10028 C CA . GLY B 1 608 ? -24.781 -37.156 -4.145 1 91.25 608 GLY B CA 1
ATOM 10029 C C . GLY B 1 608 ? -24.422 -35.781 -4.668 1 91.25 608 GLY B C 1
ATOM 10030 O O . GLY B 1 608 ? -25.141 -34.812 -4.41 1 91.25 608 GLY B O 1
ATOM 10031 N N . LYS B 1 609 ? -23.328 -35.719 -5.371 1 94.81 609 LYS B N 1
ATOM 10032 C CA . LYS B 1 609 ? -22.859 -34.406 -5.816 1 94.81 609 LYS B CA 1
ATOM 10033 C C . LYS B 1 609 ? -22.5 -34.438 -7.301 1 94.81 609 LYS B C 1
ATOM 10035 O O . LYS B 1 609 ? -22.047 -35.469 -7.816 1 94.81 609 LYS B O 1
ATOM 10040 N N . THR B 1 610 ? -22.828 -33.375 -8.008 1 96.31 610 THR B N 1
ATOM 10041 C CA . THR B 1 610 ? -22.25 -33.125 -9.32 1 96.31 610 THR B CA 1
ATOM 10042 C C . THR B 1 610 ? -20.906 -32.406 -9.188 1 96.31 610 THR B C 1
ATOM 10044 O O . THR B 1 610 ? -20.781 -31.406 -8.5 1 96.31 610 THR B O 1
ATOM 10047 N N . MET B 1 611 ? -19.875 -32.969 -9.773 1 95.5 611 MET B N 1
ATOM 10048 C CA . MET B 1 611 ? -18.531 -32.406 -9.633 1 95.5 611 MET B CA 1
ATOM 10049 C C . MET B 1 611 ? -17.969 -32 -10.984 1 95.5 611 MET B C 1
ATOM 10051 O O . MET B 1 611 ? -18.078 -32.75 -11.961 1 95.5 611 MET B O 1
ATOM 10055 N N . VAL B 1 612 ? -17.484 -30.812 -11.008 1 95.5 612 VAL B N 1
ATOM 10056 C CA . VAL B 1 612 ? -16.828 -30.281 -12.211 1 95.5 612 VAL B CA 1
ATOM 10057 C C . VAL B 1 612 ? -15.375 -29.953 -11.898 1 95.5 612 VAL B C 1
ATOM 10059 O O . VAL B 1 612 ? -15.094 -29.125 -11.031 1 95.5 612 VAL B O 1
ATOM 10062 N N . PHE B 1 613 ? -14.484 -30.609 -12.609 1 93.12 613 PHE B N 1
ATOM 10063 C CA . PHE B 1 613 ? -13.062 -30.359 -12.453 1 93.12 613 PHE B CA 1
ATOM 10064 C C . PHE B 1 613 ? -12.5 -29.641 -13.68 1 93.12 613 PHE B C 1
ATOM 10066 O O . PHE B 1 613 ? -12.781 -30.016 -14.812 1 93.12 613 PHE B O 1
ATOM 10073 N N . VAL B 1 614 ? -11.828 -28.531 -13.375 1 91.06 614 VAL B N 1
ATOM 10074 C CA . VAL B 1 614 ? -11.094 -27.844 -14.43 1 91.06 614 VAL B CA 1
ATOM 10075 C C . VAL B 1 614 ? -9.594 -28.094 -14.266 1 91.06 614 VAL B C 1
ATOM 10077 O O . VAL B 1 614 ? -9.039 -27.875 -13.188 1 91.06 614 VAL B O 1
ATOM 10080 N N . THR B 1 615 ? -8.93 -28.609 -15.312 1 81.12 615 THR B N 1
ATOM 10081 C CA . THR B 1 615 ? -7.496 -28.859 -15.211 1 81.12 615 THR B CA 1
ATOM 10082 C C . THR B 1 615 ? -6.828 -28.734 -16.578 1 81.12 615 THR B C 1
ATOM 10084 O O . THR B 1 615 ? -7.484 -28.875 -17.609 1 81.12 615 THR B O 1
ATOM 10087 N N . HIS B 1 616 ? -5.688 -28.453 -16.594 1 75.44 616 HIS B N 1
ATOM 10088 C CA . HIS B 1 616 ? -4.867 -28.516 -17.797 1 75.44 616 HIS B CA 1
ATOM 10089 C C . HIS B 1 616 ? -3.906 -29.703 -17.734 1 75.44 616 HIS B C 1
ATOM 10091 O O . HIS B 1 616 ? -3.145 -29.922 -18.688 1 75.44 616 HIS B O 1
ATOM 10097 N N . ARG B 1 617 ? -4.004 -30.438 -16.719 1 71.12 617 ARG B N 1
ATOM 10098 C CA . ARG B 1 617 ? -3.205 -31.656 -16.547 1 71.12 617 ARG B CA 1
ATOM 10099 C C . ARG B 1 617 ? -4.059 -32.906 -16.719 1 71.12 617 ARG B C 1
ATOM 10101 O O . ARG B 1 617 ? -4.984 -33.156 -15.945 1 71.12 617 ARG B O 1
ATOM 10108 N N . PHE B 1 618 ? -3.576 -33.656 -17.734 1 72.62 618 PHE B N 1
ATOM 10109 C CA . PHE B 1 618 ? -4.359 -34.812 -18.188 1 72.62 618 PHE B CA 1
ATOM 10110 C C . PHE B 1 618 ? -3.979 -36.062 -17.406 1 72.62 618 PHE B C 1
ATOM 10112 O O . PHE B 1 618 ? -2.881 -36.125 -16.844 1 72.62 618 PHE B O 1
ATOM 10119 N N . GLY B 1 619 ? -4.738 -36.75 -16.609 1 71.75 619 GLY B N 1
ATOM 10120 C CA . GLY B 1 619 ? -4.34 -37.938 -15.883 1 71.75 619 GLY B CA 1
ATOM 10121 C C . GLY B 1 619 ? -5.496 -38.625 -15.18 1 71.75 619 GLY B C 1
ATOM 10122 O O . GLY B 1 619 ? -6.508 -38.938 -15.812 1 71.75 619 GLY B O 1
ATOM 10123 N N . HIS B 1 620 ? -5.188 -38.594 -13.914 1 73.62 620 HIS B N 1
ATOM 10124 C CA . HIS B 1 620 ? -6.074 -39.375 -13.07 1 73.62 620 HIS B CA 1
ATOM 10125 C C . HIS B 1 620 ? -7.52 -38.906 -13.188 1 73.62 620 HIS B C 1
ATOM 10127 O O . HIS B 1 620 ? -8.438 -39.719 -13.289 1 73.62 620 HIS B O 1
ATOM 10133 N N . LEU B 1 621 ? -7.66 -37.656 -13.445 1 80.31 621 LEU B N 1
ATOM 10134 C CA . LEU B 1 621 ? -9.008 -37.094 -13.406 1 80.31 621 LEU B CA 1
ATOM 10135 C C . LEU B 1 621 ? -9.773 -37.438 -14.68 1 80.31 621 LEU B C 1
ATOM 10137 O O . LEU B 1 621 ? -10.977 -37.688 -14.625 1 80.31 621 LEU B O 1
ATOM 10141 N N . THR B 1 622 ? -9.109 -37.438 -15.758 1 84.12 622 THR B N 1
ATOM 10142 C CA . THR B 1 622 ? -9.789 -37.656 -17.031 1 84.12 622 THR B CA 1
ATOM 10143 C C . THR B 1 622 ? -10.258 -39.125 -17.141 1 84.12 622 THR B C 1
ATOM 10145 O O . THR B 1 622 ? -11.273 -39.406 -17.781 1 84.12 622 THR B O 1
ATOM 10148 N N . GLN B 1 623 ? -9.57 -40 -16.453 1 82.88 623 GLN B N 1
ATOM 10149 C CA . GLN B 1 623 ? -9.922 -41.406 -16.531 1 82.88 623 GLN B CA 1
ATOM 10150 C C . GLN B 1 623 ? -11.211 -41.688 -15.758 1 82.88 623 GLN B C 1
ATOM 10152 O O . GLN B 1 623 ? -11.953 -42.594 -16.109 1 82.88 623 GLN B O 1
ATOM 10157 N N . HIS B 1 624 ? -11.469 -40.906 -14.797 1 86.25 624 HIS B N 1
ATOM 10158 C CA . HIS B 1 624 ? -12.625 -41.156 -13.938 1 86.25 624 HIS B CA 1
ATOM 10159 C C . HIS B 1 624 ? -13.82 -40.312 -14.375 1 86.25 624 HIS B C 1
ATOM 10161 O O . HIS B 1 624 ? -14.914 -40.438 -13.82 1 86.25 624 HIS B O 1
ATOM 10167 N N . ALA B 1 625 ? -13.641 -39.531 -15.359 1 92.62 625 ALA B N 1
ATOM 10168 C CA . ALA B 1 625 ? -14.672 -38.594 -15.742 1 92.62 625 ALA B CA 1
ATOM 10169 C C . ALA B 1 625 ? -15.812 -39.281 -16.469 1 92.62 625 ALA B C 1
ATOM 10171 O O . ALA B 1 625 ? -15.578 -40.156 -17.312 1 92.62 625 ALA B O 1
ATOM 10172 N N . ASP B 1 626 ? -17.047 -38.906 -16.156 1 93.81 626 ASP B N 1
ATOM 10173 C CA . ASP B 1 626 ? -18.203 -39.344 -16.922 1 93.81 626 ASP B CA 1
ATOM 10174 C C . ASP B 1 626 ? -18.25 -38.656 -18.281 1 93.81 626 ASP B C 1
ATOM 10176 O O . ASP B 1 626 ? -18.672 -39.25 -19.281 1 93.81 626 ASP B O 1
ATOM 10180 N N . THR B 1 627 ? -17.844 -37.469 -18.234 1 94.5 627 THR B N 1
ATOM 10181 C CA . THR B 1 627 ? -17.781 -36.656 -19.453 1 94.5 627 THR B CA 1
ATOM 10182 C C . THR B 1 627 ? -16.609 -35.688 -19.391 1 94.5 627 THR B C 1
ATOM 10184 O O . THR B 1 627 ? -16.328 -35.094 -18.359 1 94.5 627 THR B O 1
ATOM 10187 N N . ILE B 1 628 ? -15.914 -35.625 -20.484 1 95.12 628 ILE B N 1
ATOM 10188 C CA . ILE B 1 628 ? -14.82 -34.656 -20.625 1 95.12 628 ILE B CA 1
ATOM 10189 C C . ILE B 1 628 ? -15.211 -33.594 -21.625 1 95.12 628 ILE B C 1
ATOM 10191 O O . ILE B 1 628 ? -15.742 -33.875 -22.703 1 95.12 628 ILE B O 1
ATOM 10195 N N . ILE B 1 629 ? -15.031 -32.406 -21.219 1 95.31 629 ILE B N 1
ATOM 10196 C CA . ILE B 1 629 ? -15.32 -31.25 -22.078 1 95.31 629 ILE B CA 1
ATOM 10197 C C . ILE B 1 629 ? -14.016 -30.547 -22.453 1 95.31 629 ILE B C 1
ATOM 10199 O O . ILE B 1 629 ? -13.25 -30.141 -21.578 1 95.31 629 ILE B O 1
ATOM 10203 N N . CYS B 1 630 ? -13.773 -30.438 -23.688 1 94.5 630 CYS B N 1
ATOM 10204 C CA . CYS B 1 630 ? -12.602 -29.734 -24.188 1 94.5 630 CYS B CA 1
ATOM 10205 C C . CYS B 1 630 ? -12.977 -28.359 -24.719 1 94.5 630 CYS B C 1
ATOM 10207 O O . CYS B 1 630 ? -13.828 -28.234 -25.594 1 94.5 630 CYS B O 1
ATOM 10209 N N . MET B 1 631 ? -12.352 -27.344 -24.156 1 93.44 631 MET B N 1
ATOM 10210 C CA . MET B 1 631 ? -12.672 -25.969 -24.531 1 93.44 631 MET B CA 1
ATOM 10211 C C . MET B 1 631 ? -11.508 -25.328 -25.266 1 93.44 631 MET B C 1
ATOM 10213 O O . MET B 1 631 ? -10.344 -25.594 -24.969 1 93.44 631 MET B O 1
ATOM 10217 N N . LYS B 1 632 ? -11.852 -24.484 -26.203 1 90.69 632 LYS B N 1
ATOM 10218 C CA . LYS B 1 632 ? -10.898 -23.688 -26.969 1 90.69 632 LYS B CA 1
ATOM 10219 C C . LYS B 1 632 ? -11.492 -22.328 -27.375 1 90.69 632 LYS B C 1
ATOM 10221 O O . LYS B 1 632 ? -12.594 -22.281 -27.922 1 90.69 632 LYS B O 1
ATOM 10226 N N . ASP B 1 633 ? -10.867 -21.312 -27.109 1 88.25 633 ASP B N 1
ATOM 10227 C CA . ASP B 1 633 ? -11.219 -19.953 -27.5 1 88.25 633 ASP B CA 1
ATOM 10228 C C . ASP B 1 633 ? -12.648 -19.625 -27.094 1 88.25 633 ASP B C 1
ATOM 10230 O O . ASP B 1 633 ? -13.438 -19.125 -27.906 1 88.25 633 ASP B O 1
ATOM 10234 N N . GLY B 1 634 ? -13.023 -20.062 -25.953 1 91.44 634 GLY B N 1
ATOM 10235 C CA . GLY B 1 634 ? -14.312 -19.703 -25.391 1 91.44 634 GLY B CA 1
ATOM 10236 C C . GLY B 1 634 ? -15.445 -20.578 -25.859 1 91.44 634 GLY B C 1
ATOM 10237 O O . GLY B 1 634 ? -16.609 -20.312 -25.562 1 91.44 634 GLY B O 1
ATOM 10238 N N . LYS B 1 635 ? -15.078 -21.656 -26.594 1 94.56 635 LYS B N 1
ATOM 10239 C CA . LYS B 1 635 ? -16.078 -22.562 -27.141 1 94.56 635 LYS B CA 1
ATOM 10240 C C . LYS B 1 635 ? -15.812 -24 -26.703 1 94.56 635 LYS B C 1
ATOM 10242 O O . LYS B 1 635 ? -14.68 -24.359 -26.375 1 94.56 635 LYS B O 1
ATOM 10247 N N . ILE B 1 636 ? -16.828 -24.766 -26.625 1 95.38 636 ILE B N 1
ATOM 10248 C CA . ILE B 1 636 ? -16.688 -26.203 -26.438 1 95.38 636 ILE B CA 1
ATOM 10249 C C . ILE B 1 636 ? -16.453 -26.891 -27.781 1 95.38 636 ILE B C 1
ATOM 10251 O O . ILE B 1 636 ? -17.328 -26.891 -28.641 1 95.38 636 ILE B O 1
ATOM 10255 N N . VAL B 1 637 ? -15.367 -27.516 -27.938 1 94.75 637 VAL B N 1
ATOM 10256 C CA . VAL B 1 637 ? -15 -28.047 -29.25 1 94.75 637 VAL B CA 1
ATOM 10257 C C . VAL B 1 637 ? -15.227 -29.562 -29.266 1 94.75 637 VAL B C 1
ATOM 10259 O O . VAL B 1 637 ? -15.469 -30.141 -30.328 1 94.75 637 VAL B O 1
ATOM 10262 N N . GLU B 1 638 ? -14.953 -30.203 -28.125 1 95.31 638 GLU B N 1
ATOM 10263 C CA . GLU B 1 638 ? -15.148 -31.641 -28.031 1 95.31 638 GLU B CA 1
ATOM 10264 C C . GLU B 1 638 ? -15.812 -32.031 -26.719 1 95.31 638 GLU B C 1
ATOM 10266 O O . GLU B 1 638 ? -15.672 -31.312 -25.719 1 95.31 638 GLU B O 1
ATOM 10271 N N . ARG B 1 639 ? -16.625 -33.094 -26.766 1 94.94 639 ARG B N 1
ATOM 10272 C CA . ARG B 1 639 ? -17.25 -33.656 -25.578 1 94.94 639 ARG B CA 1
ATOM 10273 C C . ARG B 1 639 ? -17.391 -35.156 -25.672 1 94.94 639 ARG B C 1
ATOM 10275 O O . ARG B 1 639 ? -17.719 -35.688 -26.75 1 94.94 639 ARG B O 1
ATOM 10282 N N . GLY B 1 640 ? -17.016 -35.844 -24.594 1 93.5 640 GLY B N 1
ATOM 10283 C CA . GLY B 1 640 ? -17.141 -37.281 -24.578 1 93.5 640 GLY B CA 1
ATOM 10284 C C . GLY B 1 640 ? -16.297 -37.938 -23.516 1 93.5 640 GLY B C 1
ATOM 10285 O O . GLY B 1 640 ? -15.898 -37.312 -22.531 1 93.5 640 GLY B O 1
ATOM 10286 N N . LYS B 1 641 ? -16.141 -39.188 -23.562 1 93 641 LYS B N 1
ATOM 10287 C CA . LYS B 1 641 ? -15.297 -39.938 -22.641 1 93 641 LYS B CA 1
ATOM 10288 C C . LYS B 1 641 ? -13.844 -39.969 -23.125 1 93 641 LYS B C 1
ATOM 10290 O O . LYS B 1 641 ? -13.562 -39.656 -24.281 1 93 641 LYS B O 1
ATOM 10295 N N . ASN B 1 642 ? -13.031 -40.344 -22.266 1 90.56 642 ASN B N 1
ATOM 10296 C CA . ASN B 1 642 ? -11.602 -40.312 -22.547 1 90.56 642 ASN B CA 1
ATOM 10297 C C . ASN B 1 642 ? -11.25 -41.125 -23.781 1 90.56 642 ASN B C 1
ATOM 10299 O O . ASN B 1 642 ? -10.641 -40.625 -24.719 1 90.56 642 ASN B O 1
ATOM 10303 N N . ASP B 1 643 ? -11.727 -42.344 -23.859 1 89.44 643 ASP B N 1
ATOM 10304 C CA . ASP B 1 643 ? -11.383 -43.25 -24.969 1 89.44 643 ASP B CA 1
ATOM 10305 C C . ASP B 1 643 ? -11.969 -42.75 -26.281 1 89.44 643 ASP B C 1
ATOM 10307 O O . ASP B 1 643 ? -11.32 -42.812 -27.328 1 89.44 643 ASP B O 1
ATOM 10311 N N . GLU B 1 644 ? -13.109 -42.188 -26.172 1 93.31 644 GLU B N 1
ATOM 10312 C CA . GLU B 1 644 ? -13.789 -41.688 -27.359 1 93.31 644 GLU B CA 1
ATOM 10313 C C . GLU B 1 644 ? -13.062 -40.469 -27.938 1 93.31 644 GLU B C 1
ATOM 10315 O O . GLU B 1 644 ? -12.875 -40.375 -29.156 1 93.31 644 GLU B O 1
ATOM 10320 N N . LEU B 1 645 ? -12.648 -39.656 -27.031 1 93.06 645 LEU B N 1
ATOM 10321 C CA . LEU B 1 645 ? -12.023 -38.438 -27.469 1 93.06 645 LEU B CA 1
ATOM 10322 C C . LEU B 1 645 ? -10.625 -38.688 -28.016 1 93.06 645 LEU B C 1
ATOM 10324 O O . LEU B 1 645 ? -10.18 -38 -28.938 1 93.06 645 LEU B O 1
ATOM 10328 N N . ILE B 1 646 ? -9.945 -39.656 -27.5 1 91.12 646 ILE B N 1
ATOM 10329 C CA . ILE B 1 646 ? -8.625 -40 -28 1 91.12 646 ILE B CA 1
ATOM 10330 C C . ILE B 1 646 ? -8.75 -40.594 -29.406 1 91.12 646 ILE B C 1
ATOM 10332 O O . ILE B 1 646 ? -7.961 -40.25 -30.297 1 91.12 646 ILE B O 1
ATOM 10336 N N . ARG B 1 647 ? -9.773 -41.312 -29.641 1 92.81 647 ARG B N 1
ATOM 10337 C CA . ARG B 1 647 ? -9.992 -41.938 -30.938 1 92.81 647 ARG B CA 1
ATOM 10338 C C . ARG B 1 647 ? -10.383 -40.906 -31.984 1 92.81 647 ARG B C 1
ATOM 10340 O O . ARG B 1 647 ? -10.047 -41.062 -33.156 1 92.81 647 ARG B O 1
ATOM 10347 N N . GLN B 1 648 ? -11.047 -39.969 -31.547 1 93.44 648 GLN B N 1
ATOM 10348 C CA . GLN B 1 648 ? -11.5 -38.938 -32.469 1 93.44 648 GLN B CA 1
ATOM 10349 C C . GLN B 1 648 ? -10.328 -38.094 -33 1 93.44 648 GLN B C 1
ATOM 10351 O O . GLN B 1 648 ? -10.422 -37.5 -34.062 1 93.44 648 GLN B O 1
ATOM 10356 N N . GLY B 1 649 ? -9.203 -37.969 -32.312 1 90.81 649 GLY B N 1
ATOM 10357 C CA . GLY B 1 649 ? -7.984 -37.312 -32.781 1 90.81 649 GLY B CA 1
ATOM 10358 C C . GLY B 1 649 ? -8.102 -35.812 -32.844 1 90.81 649 GLY B C 1
ATOM 10359 O O . GLY B 1 649 ? -7.48 -35.156 -33.688 1 90.81 649 GLY B O 1
ATOM 10360 N N . GLY B 1 650 ? -8.938 -35.312 -32.094 1 92.06 650 GLY B N 1
ATOM 10361 C CA . GLY B 1 650 ? -9.133 -33.875 -32.094 1 92.06 650 GLY B CA 1
ATOM 10362 C C . GLY B 1 650 ? -8.211 -33.125 -31.141 1 92.06 650 GLY B C 1
ATOM 10363 O O . GLY B 1 650 ? -7.07 -33.531 -30.938 1 92.06 650 GLY B O 1
ATOM 10364 N N . GLU B 1 651 ? -8.664 -32 -30.656 1 89.75 651 GLU B N 1
ATOM 10365 C CA . GLU B 1 651 ? -7.887 -31.141 -29.766 1 89.75 651 GLU B CA 1
ATOM 10366 C C . GLU B 1 651 ? -7.535 -31.875 -28.469 1 89.75 651 GLU B C 1
ATOM 10368 O O . GLU B 1 651 ? -6.426 -31.719 -27.953 1 89.75 651 GLU B O 1
ATOM 10373 N N . TYR B 1 652 ? -8.438 -32.625 -27.984 1 90.69 652 TYR B N 1
ATOM 10374 C CA . TYR B 1 652 ? -8.203 -33.375 -26.75 1 90.69 652 TYR B CA 1
ATOM 10375 C C . TYR B 1 652 ? -7.055 -34.344 -26.922 1 90.69 652 TYR B C 1
ATOM 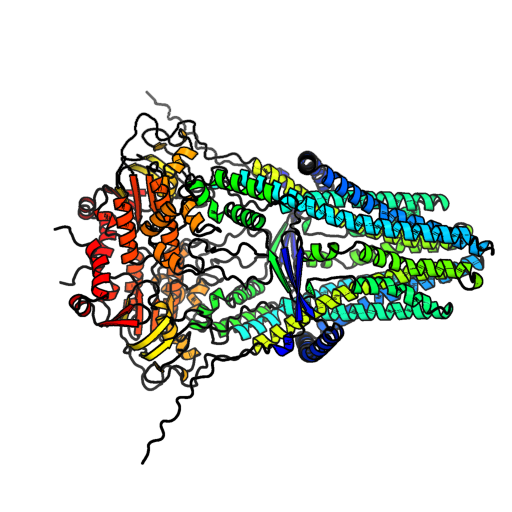10377 O O . TYR B 1 652 ? -6.152 -34.406 -26.094 1 90.69 652 TYR B O 1
ATOM 10385 N N . ALA B 1 653 ? -7.148 -35.031 -27.953 1 90.5 653 ALA B N 1
ATOM 10386 C CA . ALA B 1 653 ? -6.121 -36.031 -28.234 1 90.5 653 ALA B CA 1
ATOM 10387 C C . ALA B 1 653 ? -4.746 -35.375 -28.359 1 90.5 653 ALA B C 1
ATOM 10389 O O . ALA B 1 653 ? -3.74 -35.969 -27.922 1 90.5 653 ALA B O 1
ATOM 10390 N N . LYS B 1 654 ? -4.762 -34.312 -28.969 1 87.62 654 LYS B N 1
ATOM 10391 C CA . LYS B 1 654 ? -3.508 -33.594 -29.125 1 87.62 654 LYS B CA 1
ATOM 10392 C C . LYS B 1 654 ? -2.914 -33.219 -27.766 1 87.62 654 LYS B C 1
ATOM 10394 O O . LYS B 1 654 ? -1.743 -33.5 -27.5 1 87.62 654 LYS B O 1
ATOM 10399 N N . LEU B 1 655 ? -3.701 -32.625 -26.953 1 85.25 655 LEU B N 1
ATOM 10400 C CA . LEU B 1 655 ? -3.238 -32.188 -25.641 1 85.25 655 LEU B CA 1
ATOM 10401 C C . LEU B 1 655 ? -2.85 -33.375 -24.766 1 85.25 655 LEU B C 1
ATOM 10403 O O . LEU B 1 655 ? -1.841 -33.344 -24.062 1 85.25 655 LEU B O 1
ATOM 10407 N N . TYR B 1 656 ? -3.672 -34.344 -24.859 1 85.12 656 TYR B N 1
ATOM 10408 C CA . TYR B 1 656 ? -3.402 -35.562 -24.125 1 85.12 656 TYR B CA 1
ATOM 10409 C C . TYR B 1 656 ? -2.104 -36.219 -24.594 1 85.12 656 TYR B C 1
ATOM 10411 O O . TYR B 1 656 ? -1.293 -36.656 -23.781 1 85.12 656 TYR B O 1
ATOM 10419 N N . GLY B 1 657 ? -1.955 -36.25 -25.828 1 82.5 657 GLY B N 1
ATOM 10420 C CA . GLY B 1 657 ? -0.769 -36.844 -26.406 1 82.5 657 GLY B CA 1
ATOM 10421 C C . GLY B 1 657 ? 0.519 -36.188 -25.984 1 82.5 657 GLY B C 1
ATOM 10422 O O . GLY B 1 657 ? 1.518 -36.844 -25.703 1 82.5 657 GLY B O 1
ATOM 10423 N N . ILE B 1 658 ? 0.479 -34.969 -25.875 1 79.56 658 ILE B N 1
ATOM 10424 C CA . ILE B 1 658 ? 1.65 -34.219 -25.453 1 79.56 658 ILE B CA 1
ATOM 10425 C C . ILE B 1 658 ? 2.082 -34.625 -24.062 1 79.56 658 ILE B C 1
ATOM 10427 O O . ILE B 1 658 ? 3.275 -34.781 -23.797 1 79.56 658 ILE B O 1
ATOM 10431 N N . GLN B 1 659 ? 1.163 -34.844 -23.219 1 78.44 659 GLN B N 1
ATOM 10432 C CA . GLN B 1 659 ? 1.462 -35.188 -21.828 1 78.44 659 GLN B CA 1
ATOM 10433 C C . GLN B 1 659 ? 1.796 -36.688 -21.688 1 78.44 659 GLN B C 1
ATOM 10435 O O . GLN B 1 659 ? 2.658 -37.062 -20.891 1 78.44 659 GLN B O 1
ATOM 10440 N N . ALA B 1 660 ? 1.114 -37.469 -22.453 1 78.62 660 ALA B N 1
ATOM 10441 C CA . ALA B 1 660 ? 1.325 -38.906 -22.391 1 78.62 660 ALA B CA 1
ATOM 10442 C C . ALA B 1 660 ? 2.686 -39.312 -22.953 1 78.62 660 ALA B C 1
ATOM 10444 O O . ALA B 1 660 ? 3.346 -40.219 -22.453 1 78.62 660 ALA B O 1
ATOM 10445 N N . LYS B 1 661 ? 3.064 -38.562 -23.953 1 77.81 661 LYS B N 1
ATOM 10446 C CA . LYS B 1 661 ? 4.336 -38.875 -24.609 1 77.81 661 LYS B CA 1
ATOM 10447 C C . LYS B 1 661 ? 5.508 -38.656 -23.656 1 77.81 661 LYS B C 1
ATOM 10449 O O . LYS B 1 661 ? 6.57 -39.25 -23.828 1 77.81 661 LYS B O 1
ATOM 10454 N N . ALA B 1 662 ? 5.262 -37.906 -22.703 1 72.81 662 ALA B N 1
ATOM 10455 C CA . ALA B 1 662 ? 6.312 -37.625 -21.734 1 72.81 662 ALA B CA 1
ATOM 10456 C C . ALA B 1 662 ? 6.648 -38.875 -20.922 1 72.81 662 ALA B C 1
ATOM 10458 O O . ALA B 1 662 ? 7.754 -39 -20.375 1 72.81 662 ALA B O 1
ATOM 10459 N N . PHE B 1 663 ? 5.766 -39.812 -20.844 1 73.44 663 PHE B N 1
ATOM 10460 C CA . PHE B 1 663 ? 5.977 -41 -20.047 1 73.44 663 PHE B CA 1
ATOM 10461 C C . PHE B 1 663 ? 6.137 -42.25 -20.938 1 73.44 663 PHE B C 1
ATOM 10463 O O . PHE B 1 663 ? 6.32 -43.344 -20.438 1 73.44 663 PHE B O 1
ATOM 10470 N N . ALA B 1 664 ? 5.879 -42.156 -22.328 1 63.94 664 ALA B N 1
ATOM 10471 C CA . ALA B 1 664 ? 5.984 -43.281 -23.25 1 63.94 664 ALA B CA 1
ATOM 10472 C C . ALA B 1 664 ? 7.441 -43.688 -23.453 1 63.94 664 ALA B C 1
ATOM 10474 O O . ALA B 1 664 ? 8.328 -42.844 -23.469 1 63.94 664 ALA B O 1
ATOM 10475 N N . LYS B 1 665 ? 7.941 -44.938 -22.969 1 55.72 665 LYS B N 1
ATOM 10476 C CA . LYS B 1 665 ? 9.234 -45.562 -23.203 1 55.72 665 LYS B CA 1
ATOM 10477 C C . LYS B 1 665 ? 9.656 -45.406 -24.656 1 55.72 665 LYS B C 1
ATOM 10479 O O . LYS B 1 665 ? 8.828 -45.5 -25.562 1 55.72 665 LYS B O 1
ATOM 10484 N N . GLY B 1 666 ? 10.688 -44.594 -25.031 1 40.91 666 GLY B N 1
ATOM 10485 C CA . GLY B 1 666 ? 11.391 -44.938 -26.25 1 40.91 666 GLY B CA 1
ATOM 10486 C C . GLY B 1 666 ? 11.414 -46.438 -26.5 1 40.91 666 GLY B C 1
ATOM 10487 O O . GLY B 1 666 ? 12.062 -47.188 -25.766 1 40.91 666 GLY B O 1
ATOM 10488 N N . GLU B 1 667 ? 10.398 -47.25 -26.688 1 33.22 667 GLU B N 1
ATOM 10489 C CA . GLU B 1 667 ? 10.812 -48.406 -27.469 1 33.22 667 GLU B CA 1
ATOM 10490 C C . GLU B 1 667 ? 11.469 -48 -28.781 1 33.22 667 GLU B C 1
ATOM 10492 O O . GLU B 1 667 ? 10.992 -47.062 -29.453 1 33.22 667 GLU B O 1
#

Foldseek 3Di:
DPPPPPPPPPPPPPCPPPPCPVCVQFDWDWDDQQQKIWTFTDRPDPVVVVVVVVVVCVVLVVLLVVLLVVLCVLPVVLSVLLLVLLLCLLQLLLVLLLLVLVLLVLVVCCVVVVNNPPVVNVVSVVVNVVSVVVNVVSNVVNVVSLVVSLVRQQVVLQVLLVVLCVFLAPQLPPPLPAGSVLSSLLNVLVSLLVSLVSNLVSLLVSLVVLVVLLPDVVLVVLLCQLLVLVLVLQPFVVPTPIDMDRNHPLVVLLVVLVCCPDPVNVVVCVVVVCVVVSVVSNVVSDVVSDPRDDDDVRVSVRVVDDCVSVVSNVVSLCRSVVVVVVCCVVPVVSDDPSSSVSSNVSSVSSSVSSVSNSVSVVSNVVSSVSSVSSVVSSVDDRPQAAADQAPPHVPDLDFFKKKWWAQFFAARPPDPDPHRLAGGATDIFDFLFFEEEAEDPSLNLVVVVCVVLPSDDTPDTFMDMPRHGPRNYDNVNSNLQEAEQELPDDQDQFFLLQLQLVLPVVCSPPVVLLCVLLVLLVLQVVLVVDPVRRRAGQDDPDVPDPPCPPDHRDDDASSNRLSSSSSSNSSSLVVVRHREYEYEASCPRPDPVSVVSNVVSVVVSSGSYYYYYYDNDPPDSLQRGQKYFYGGNNYTDDMDHPVVVCVVVDPSVVSVCVNVVVVDPPD/DPPPPPDPPDPPDPPPPPPCPVCVQFDWDWDDQQQKIWTFTDGPDPVVVVVVVVVVCVVLVVLLVVLLVVLCVLPVVLSVLLLVLLLCLLQLLLVLLLLVLVLLVLVVCCVVVVNNPPVVNVVSVVVNVVSVVVNVVSNVVNVVSLVVSLVRQQVVLQVLLVVLCVFLAPQLPPPLPAGSVLSSLLNVLVSLLVSLVSNLVSLLVSLVVLVVLLVDVVLVVLLCQLLVLVLVLQPFPVPTPIDMDRNHPLVVLLVVLVCCPDPVNVVVCVVVVCVVVSVVSNVVSDVVSDPRDDDDVRVSVRVVDDCVSVVSNVVSLCRSVVVVVVCCVVPVVSDDPSSSVSSNVSSVSSSVSSVSNVVSVVSNVVSSVSSVSSVVSSVDDRPQAAADQAPPHVPDLDFFKKKWWAQFFAARPPDPDPHRLAGGATDIGDFLFFEEEAEDPSLNLVVVVCVVLPSDDTPDTFMDMPRHGRRNYDNVNSNLQEAEQELPDDQDQFFLLQLQLVLPVVCSPPVVLLCVLLVLLVLQVVLVVDPVRRRAGQDDPPVPDPPCPPDHRDDDASSNRLSSSSSSNSSSLVVVRHREYEYEASPPRPDPVSVVSNVVSVVVSSGSHYYYYYDNDDPDSLQRGQKYFYGGNNYTDDMDHDVVVCVVVDPSVVSVCVNVVVVDPPD

pLDDT: mean 79.79, std 15.3, range [22.2, 97.31]

Organism: Coprinellus micaceus (NCBI:txid71717)

Solvent-accessible surface area (backbone atoms only — not comparable to full-atom values): 69873 Å² total; per-residue (Å²): 130,85,74,77,78,73,77,76,77,69,82,75,69,86,68,75,63,77,63,64,69,84,54,62,58,44,46,76,45,75,47,79,50,66,41,32,35,34,39,28,48,44,58,81,53,63,70,55,52,55,51,47,49,54,52,48,46,61,69,42,45,61,58,49,53,48,49,54,50,52,52,37,68,74,39,53,67,52,44,52,47,40,51,50,35,42,52,46,61,14,44,47,62,36,50,51,53,50,51,51,45,51,47,42,49,56,49,49,51,20,63,74,68,70,51,63,59,50,67,62,49,52,48,50,48,51,50,50,47,50,49,42,32,49,51,37,40,47,51,48,54,30,53,59,49,43,36,24,48,46,32,43,46,24,55,50,40,38,52,51,50,47,64,34,64,65,41,68,32,69,81,67,65,57,85,72,89,70,55,17,61,50,51,44,50,26,55,52,36,47,50,49,32,53,22,30,51,43,29,44,52,43,37,50,50,52,52,48,60,55,28,61,74,62,62,50,72,64,51,58,52,29,44,46,41,17,52,52,41,45,57,69,57,55,58,54,57,86,78,36,63,50,47,46,47,78,72,36,68,38,58,46,48,34,52,29,51,53,53,49,66,33,80,87,35,39,66,60,35,56,50,56,59,40,53,66,56,49,50,52,52,36,51,52,26,48,62,71,49,51,56,49,30,64,64,59,58,60,62,47,54,53,64,67,48,68,55,59,58,53,23,52,23,52,39,30,61,45,38,41,59,48,48,54,54,50,42,40,54,75,43,52,86,69,58,51,74,56,55,53,48,45,49,53,54,49,37,54,53,48,39,52,36,45,52,50,30,55,54,27,50,55,51,32,57,57,24,51,52,48,46,51,47,54,60,48,54,56,62,60,79,64,78,55,56,54,30,84,36,63,51,77,49,88,82,63,80,60,47,24,47,23,41,36,34,46,50,24,23,28,57,64,87,85,56,83,60,88,66,47,51,28,53,56,30,68,46,77,42,60,52,40,38,37,35,31,38,33,44,55,83,83,16,29,66,69,58,49,52,39,42,75,69,55,57,44,76,67,71,39,62,46,52,26,43,72,84,35,57,55,57,45,29,23,52,66,38,48,22,61,21,34,46,76,42,40,64,79,62,74,83,61,59,40,31,49,43,48,49,24,11,60,36,30,71,94,52,32,80,38,61,67,57,37,52,50,15,20,51,66,26,58,26,44,65,64,37,67,71,37,94,57,29,53,65,34,43,52,51,69,71,69,77,77,38,90,51,61,69,72,66,65,43,59,83,75,53,66,39,54,50,41,17,40,54,40,7,12,53,47,26,26,54,70,68,71,55,44,19,32,39,38,35,42,48,54,44,78,57,37,42,66,66,54,37,50,52,48,49,51,49,50,59,71,61,35,77,46,18,12,35,39,37,37,40,69,71,83,22,63,63,49,74,69,26,67,31,35,37,30,30,50,81,16,26,72,78,46,76,37,36,58,71,58,38,47,69,65,60,44,71,57,25,51,58,43,45,61,60,46,55,28,66,54,72,86,120,137,83,79,75,80,75,77,78,77,69,81,76,69,88,67,76,63,74,62,62,69,84,53,62,58,46,47,76,45,74,47,78,50,66,41,32,36,35,38,29,49,43,58,80,53,64,70,54,53,55,51,48,50,54,49,49,45,62,69,43,45,61,58,49,53,48,49,55,48,52,53,39,69,75,38,51,67,54,43,52,47,42,52,51,36,41,50,46,63,15,44,47,63,36,50,52,52,49,52,50,46,51,48,42,49,55,50,50,50,20,63,72,66,70,52,62,58,50,69,62,51,52,50,50,48,51,50,50,48,50,50,43,32,50,50,36,41,47,50,47,52,30,53,59,47,42,36,23,48,46,33,44,45,24,54,50,42,38,51,52,50,47,63,36,65,65,42,68,32,67,81,66,64,59,83,73,88,70,52,17,62,50,52,44,49,27,54,52,35,46,50,49,32,52,21,31,52,42,28,45,51,43,39,50,51,52,52,48,61,56,28,60,75,62,63,49,73,64,52,58,53,29,44,47,41,17,50,51,40,45,58,69,57,56,57,53,58,86,78,37,64,50,46,46,46,78,70,37,66,38,55,47,49,34,53,28,50,54,53,49,64,34,78,86,36,40,66,58,34,56,48,56,58,39,54,68,55,49,52,50,53,36,51,51,26,49,63,71,49,51,55,50,30,66,64,59,57,56,62,46,54,51,65,68,49,70,54,58,55,54,23,53,22,52,39,30,60,44,37,39,58,48,48,54,55,52,43,38,56,75,42,53,89,69,56,51,73,56,55,53,48,44,50,53,53,49,38,54,51,48,39,52,38,46,51,50,32,56,56,28,51,55,51,31,57,56,24,54,54,49,47,50,47,54,60,47,52,55,61,61,78,65,80,55,56,55,31,84,36,63,53,76,49,89,84,65,80,61,46,24,46,24,41,37,32,45,50,25,24,29,55,65,86,84,57,83,60,88,67,50,51,28,53,56,32,69,48,74,43,61,52,39,37,38,35,31,38,34,45,56,84,84,14,30,66,70,59,50,52,38,41,75,70,55,58,46,76,68,72,38,61,45,53,26,42,73,85,35,56,54,58,43,29,23,52,67,37,48,23,59,20,34,46,78,43,39,66,80,62,75,83,60,59,41,29,48,43,49,49,23,10,60,36,29,70,95,52,33,81,39,61,67,57,37,52,50,15,21,52,65,27,58,28,44,66,65,37,66,70,38,92,58,31,52,65,34,46,54,49,68,72,68,77,78,38,91,50,60,72,73,66,64,42,58,82,74,53,65,38,54,50,40,17,41,55,42,7,12,53,47,27,28,54,71,68,70,55,45,19,33,40,38,35,42,46,57,43,79,58,38,41,65,67,56,37,52,52,48,51,51,48,50,59,70,62,35,76,46,20,13,35,38,35,37,40,68,71,82,22,63,63,51,74,69,27,68,30,34,36,30,29,49,81,16,26,75,76,45,76,38,36,58,71,57,38,47,68,66,60,44,71,60,24,51,59,42,45,61,60,46,55,29,66,54,72,85,121